Protein AF-A0A952ZJ98-F1 (afdb_monomer_lite)

Sequence (981 aa):
YDGTTAAPAGFSPTYSFAGLVSGDTGASLTDSGAAYDSKDVASASKVTVSGVNITSITGSNGSSAGDYVLDATAKDVAASITRKTVSVTGLAANSKTYDGVADASIANWGAVSTGIGSETLVLGHGLATFADANAGVGKTVTATGYGLSNGSNGGEAGNYQLASTAATATADIAKAPLTVIANNDAKFVTQTDAPGYNGASYSGLVHGETSSVLGGTLSIVRSNSGTELVGTYSGVLQPAGLTAANYNISYVGGDYTIVASSQLLIRVSNLTSTYGSAANYAIASAEYWNGSSAVALSGITPNGNNSFTIDDGAGGQASFTLAPVNAGLSGSGNLRAGSYQLATFGTVTTHSGNFNDTINVVGSQTVIQRGISASASGVSKVYDGSTAMNLTGIGLGGVLVGDAVSASGSGAYSQKNAGTHVGYIVSGLSLAGADAGNYYLTSGSSLAGSDGVITPRALHVSYTGVSKVYDGNTSATVTTADDRIAGDVLALNLSAAYADKNVGSAKPVAVSGVSLGGIDAGNYSVATSGTTTADITRLDSVTWTGGASGNWFDPANWAGGAVPDLANVAHVIIPANVVVAFNTSGALAPAETGAVHIDSLGSSGSLTQSNGSLNIGDGGMTLHAYSQSGGSLTSDGPILLDSFTQTGGSTAANGNFTVNADYSQNGSGSVSVAGNASITDSSGGTTLGNFAVRGNLSVTSTGGDITQAVGSSITVSGATIADAGSSNITLDSPTNNFVGPFNARGNNISVVDGFGGLTLGNISAGGNLDVSSSGGDITQAGGSSITVNGATTVDAGSSNITLDGPDNDFVGPFNASGNNITVVDGAGGLVLGNVSAGGNLDVTSTDGDIRQAAGSTITVGGATTADAGSSNITLDSPTNNFVGPFNAHGNNITGGWRRRAGARQCQRRRQRCNQHRQQSAAGSNHINVDGTKYHADAAAATSHWTARTNNFVGPFQRPRQTTPWWMAQRLVLAMSALAAI

Secondary structure (DSSP, 8-state):
--SS-BPPTT--------SPPTTEEEEEEE-SEEEES-SSTTT--EEEEES-EEEEEEESS---GGG---S-SEEEEE---PPEEE-EEEEEE--EE--S--B--EEEEEEEB--STT-BEEEE---EEESSSS-EEEEEEEE---EEEE-TTS--GGGEEES-S-EEEEEEEEPEEEEEEEPPEEEETTPPPPTTTT-EEEE---TT--GGG-EEEEEEEETTTT--SSEEEEEEEEEEEEE-SSEEEEEEPEEEEEEPTT-EEEEEPPEEEETTPPP---EEEEEEE-SSSEEE--EEEEEETTEEEEE-SSS-EEEEEEEETT--B-TTSPBPSEEEEEEEEEEEEEE-SSS-S-EEEE-EEEEEPEEEEEEEE--EEE--SS-B----EEEEESPPTT---EEEEEEEES-SS-EEEEEEEEEEEEEESTTGGGEEETTTTEEEEEEEEEEPEEE-EEEEEEPEE--S--EEEEEEEE-PPTT---EEEEEEEESSSS-EEEEEEEEEEEEEESTTGGGEEE-SEEEEEEEEEPEEEEEB---TT-BTT-GGGBGGG----TTSEEEEE--TT-EEEE-GGG--TT---S-EEEEEE-SS-EEEESSSEEEEEEEEEEEEEEEESSSEEEESS-EEEEEEEESSSEEEESS-EEEEEEEEE-SS-EEEESS-EEEEE-SS-EEE-EEEESS-EEEEESSS-EEE-TT--EEESS-EEEE-TTS-EEE--TT-EE-S-EEEEESSEEEEE-SS-EEEEEEEESS-EEEEESSS-EEEPTT--EEESS-EEEE-TTS-EEE--TT-EE-S-EEEEESSEEEEE-SS--EEEEEEESS-EEEEESSS-EEE-TT--EEESS-EEEE-TTS-EEE--TT-EE-S-EEEESSSEEE-----S--------------------------------------------------------------------------------

Radius of gyration: 66.38 Å; chains: 1; bounding box: 138×100×186 Å

Structure (mmCIF, N/CA/C/O backbone):
data_AF-A0A952ZJ98-F1
#
_entry.id   AF-A0A952ZJ98-F1
#
loop_
_atom_site.group_PDB
_atom_site.id
_atom_site.type_symbol
_atom_site.label_atom_id
_atom_site.label_alt_id
_atom_site.label_comp_id
_atom_site.label_asym_id
_atom_site.label_entity_id
_atom_site.label_seq_id
_atom_site.pdbx_PDB_ins_code
_atom_site.Cartn_x
_atom_site.Cartn_y
_atom_site.Cartn_z
_atom_site.occupancy
_atom_site.B_iso_or_equiv
_atom_site.auth_seq_id
_atom_site.auth_comp_id
_atom_site.auth_asym_id
_atom_site.auth_atom_id
_atom_site.pdbx_PDB_model_num
ATOM 1 N N . TYR A 1 1 ? 34.975 -9.872 -0.243 1.00 94.56 1 TYR A N 1
ATOM 2 C CA . TYR A 1 1 ? 33.579 -10.331 -0.286 1.00 94.56 1 TYR A CA 1
ATOM 3 C C . TYR A 1 1 ? 33.553 -11.788 -0.706 1.00 94.56 1 TYR A C 1
ATOM 5 O O . TYR A 1 1 ? 34.102 -12.108 -1.760 1.00 94.56 1 TYR A O 1
ATOM 13 N N . ASP A 1 2 ? 32.966 -12.652 0.115 1.00 92.81 2 ASP A N 1
ATOM 14 C CA . ASP A 1 2 ? 32.799 -14.088 -0.152 1.00 92.81 2 ASP A CA 1
ATOM 15 C C . ASP A 1 2 ? 31.342 -14.568 0.010 1.00 92.81 2 ASP A C 1
ATOM 17 O O . ASP A 1 2 ? 31.078 -15.765 -0.058 1.00 92.81 2 ASP A O 1
ATOM 21 N N . GLY A 1 3 ? 30.401 -13.635 0.189 1.00 92.38 3 GLY A N 1
ATOM 22 C CA . GLY A 1 3 ? 28.982 -13.927 0.396 1.00 92.38 3 GLY A CA 1
ATOM 23 C C . GLY A 1 3 ? 28.607 -14.315 1.830 1.00 92.38 3 GLY A C 1
ATOM 24 O O . GLY A 1 3 ? 27.442 -14.627 2.076 1.00 92.38 3 GLY A O 1
ATOM 25 N N . THR A 1 4 ? 29.540 -14.296 2.788 1.00 93.06 4 THR A N 1
ATOM 26 C CA . THR A 1 4 ? 29.292 -14.710 4.179 1.00 93.06 4 THR A CA 1
ATOM 27 C C . THR A 1 4 ? 29.606 -13.602 5.185 1.00 93.06 4 THR A C 1
ATOM 29 O O . THR A 1 4 ? 30.254 -12.611 4.863 1.00 93.06 4 THR A O 1
ATOM 32 N N . THR A 1 5 ? 29.146 -13.771 6.427 1.00 95.44 5 THR A N 1
ATOM 33 C CA . THR A 1 5 ? 29.556 -12.937 7.568 1.00 95.44 5 THR A CA 1
ATOM 34 C C . THR A 1 5 ? 30.799 -13.483 8.274 1.00 95.44 5 THR A C 1
ATOM 36 O O . THR A 1 5 ? 31.203 -12.932 9.289 1.00 95.44 5 THR A O 1
ATOM 39 N N . ALA A 1 6 ? 31.414 -14.573 7.811 1.00 94.12 6 ALA A N 1
ATOM 40 C CA . ALA A 1 6 ? 32.538 -15.172 8.524 1.00 94.12 6 ALA A CA 1
ATOM 41 C C . ALA A 1 6 ? 33.756 -14.233 8.537 1.00 94.12 6 ALA A C 1
ATOM 43 O O . ALA A 1 6 ? 34.050 -13.554 7.551 1.00 94.12 6 ALA A O 1
ATOM 44 N N . ALA A 1 7 ? 34.492 -14.203 9.651 1.00 91.44 7 ALA A N 1
ATOM 45 C CA . ALA A 1 7 ? 35.805 -13.568 9.657 1.00 91.44 7 ALA A CA 1
ATOM 46 C C . ALA A 1 7 ? 36.762 -14.297 8.684 1.00 91.44 7 ALA A C 1
ATOM 48 O O . ALA A 1 7 ? 36.607 -15.502 8.454 1.00 91.44 7 ALA A O 1
ATOM 49 N N . PRO A 1 8 ? 37.773 -13.606 8.121 1.00 88.88 8 PRO A N 1
ATOM 50 C CA . PRO A 1 8 ? 38.699 -14.220 7.176 1.00 88.88 8 PRO A CA 1
ATOM 51 C C . PRO A 1 8 ? 39.427 -15.422 7.787 1.00 88.88 8 PRO A C 1
ATOM 53 O O . PRO A 1 8 ? 39.759 -15.426 8.974 1.00 88.88 8 PRO A O 1
ATOM 56 N N . ALA A 1 9 ? 39.744 -16.423 6.964 1.00 87.38 9 ALA A N 1
ATOM 57 C CA . ALA A 1 9 ? 40.542 -17.562 7.408 1.00 87.38 9 ALA A CA 1
ATOM 58 C C . ALA A 1 9 ? 41.880 -17.091 8.012 1.00 87.38 9 ALA A C 1
ATOM 60 O O . ALA A 1 9 ? 42.616 -16.325 7.390 1.00 87.38 9 ALA A O 1
ATOM 61 N N . GLY A 1 10 ? 42.190 -17.554 9.227 1.00 86.31 10 GLY A N 1
ATOM 62 C CA . GLY A 1 10 ? 43.384 -17.137 9.971 1.00 86.31 10 GLY A CA 1
ATOM 63 C C . GLY A 1 10 ? 43.226 -15.845 10.781 1.00 86.31 10 GLY A C 1
ATOM 64 O O . GLY A 1 10 ? 44.211 -15.381 11.352 1.00 86.31 10 GLY A O 1
ATOM 65 N N . PHE A 1 11 ? 42.021 -15.268 10.864 1.00 89.62 11 PHE A N 1
ATOM 66 C CA . PHE A 1 11 ? 41.729 -14.203 11.821 1.00 89.62 11 PHE A CA 1
ATOM 67 C C . PHE A 1 11 ? 42.032 -14.678 13.248 1.00 89.62 11 PHE A C 1
ATOM 69 O O . PHE A 1 11 ? 41.505 -15.693 13.697 1.00 89.62 11 PHE A O 1
ATOM 76 N N . SER A 1 12 ? 42.881 -13.931 13.953 1.00 89.25 12 SER A N 1
ATOM 77 C CA . SER A 1 12 ? 43.214 -14.170 15.354 1.00 89.25 12 SER A CA 1
ATOM 78 C C . SER A 1 12 ? 43.075 -12.853 16.113 1.00 89.25 12 SER A C 1
ATOM 80 O O . SER A 1 12 ? 43.816 -11.912 15.812 1.00 89.25 12 SER A O 1
ATOM 82 N N . PRO A 1 13 ? 42.152 -12.750 17.081 1.00 90.69 13 PRO A N 1
ATOM 83 C CA . PRO A 1 13 ? 42.037 -11.558 17.905 1.00 90.69 13 PRO A CA 1
ATOM 84 C C . PRO A 1 13 ? 43.258 -11.412 18.823 1.00 90.69 13 PRO A C 1
ATOM 86 O O . PRO A 1 13 ? 43.760 -12.387 19.382 1.00 90.69 13 PRO A O 1
ATOM 89 N N . THR A 1 14 ? 43.722 -10.173 18.994 1.00 90.12 14 THR A N 1
ATOM 90 C CA . THR A 1 14 ? 44.736 -9.813 19.993 1.00 90.12 14 THR A CA 1
ATOM 91 C C . THR A 1 14 ? 44.050 -9.060 21.118 1.00 90.12 14 THR A C 1
ATOM 93 O O . THR A 1 14 ? 43.314 -8.105 20.872 1.00 90.12 14 THR A O 1
ATOM 96 N N . TYR A 1 15 ? 44.315 -9.467 22.355 1.00 87.75 15 TYR A N 1
ATOM 97 C CA . TYR A 1 15 ? 43.661 -8.918 23.534 1.00 87.75 15 TYR A CA 1
ATOM 98 C C . TYR A 1 15 ? 44.631 -8.067 24.355 1.00 87.75 15 TYR A C 1
ATOM 100 O O . TYR A 1 15 ? 45.782 -8.446 24.570 1.00 87.75 15 TYR A O 1
ATOM 108 N N . SER A 1 16 ? 44.153 -6.921 24.835 1.00 88.00 16 SER A N 1
ATOM 109 C CA . SER A 1 16 ? 44.827 -6.106 25.847 1.00 88.00 16 SER A CA 1
ATOM 110 C C . SER A 1 16 ? 44.058 -6.202 27.158 1.00 88.00 16 SER A C 1
ATOM 112 O O . SER A 1 16 ? 42.841 -6.014 27.167 1.00 88.00 16 SER A O 1
ATOM 114 N N . PHE A 1 17 ? 44.759 -6.459 28.258 1.00 88.38 17 PHE A N 1
ATOM 115 C CA . PHE A 1 17 ? 44.143 -6.695 29.561 1.00 88.38 17 PHE A CA 1
ATOM 116 C C . PHE A 1 17 ? 44.307 -5.485 30.484 1.00 88.38 17 PHE A C 1
ATOM 118 O O . PHE A 1 17 ? 45.369 -4.866 30.526 1.00 88.38 17 PHE A O 1
ATOM 125 N N . ALA A 1 18 ? 43.264 -5.175 31.251 1.00 89.56 18 ALA A N 1
ATOM 126 C CA . ALA A 1 18 ? 43.274 -4.186 32.325 1.00 89.56 18 ALA A CA 1
ATOM 127 C C . ALA A 1 18 ? 42.498 -4.741 33.532 1.00 89.56 18 ALA A C 1
ATOM 129 O O . ALA A 1 18 ? 41.618 -5.579 33.359 1.00 89.56 18 ALA A O 1
ATOM 130 N N . GLY A 1 19 ? 42.827 -4.286 34.746 1.00 90.31 19 GLY A N 1
ATOM 131 C CA . GLY A 1 19 ? 42.165 -4.744 35.979 1.00 90.31 19 GLY A CA 1
ATOM 132 C C . GLY A 1 19 ? 42.749 -6.016 36.608 1.00 90.31 19 GLY A C 1
ATOM 133 O O . GLY A 1 19 ? 42.173 -6.531 37.561 1.00 90.31 19 GLY A O 1
ATOM 134 N N . LEU A 1 20 ? 43.892 -6.506 36.114 1.00 91.06 20 LEU A N 1
ATOM 135 C CA . LEU A 1 20 ? 44.649 -7.577 36.769 1.00 91.06 20 LEU A CA 1
ATOM 136 C C . LEU A 1 20 ? 45.243 -7.088 38.101 1.00 91.06 20 LEU A C 1
ATOM 138 O O . LEU A 1 20 ? 45.691 -5.942 38.205 1.00 91.06 20 LEU A O 1
ATOM 142 N N . VAL A 1 21 ? 45.262 -7.952 39.120 1.00 91.88 21 VAL A N 1
ATOM 143 C CA . VAL A 1 21 ? 45.908 -7.656 40.409 1.00 91.88 21 VAL A CA 1
ATOM 144 C C . VAL A 1 21 ? 47.430 -7.611 40.224 1.00 91.88 21 VAL A C 1
ATOM 146 O O . VAL A 1 21 ? 47.993 -8.355 39.425 1.00 91.88 21 VAL A O 1
ATOM 149 N N . SER A 1 22 ? 48.119 -6.742 40.974 1.00 89.44 22 SER A N 1
ATOM 150 C CA . SER A 1 22 ? 49.583 -6.602 40.914 1.00 89.44 22 SER A CA 1
ATOM 151 C C . SER A 1 22 ? 50.294 -7.956 41.076 1.00 89.44 22 SER A C 1
ATOM 153 O O . SER A 1 22 ? 50.094 -8.645 42.076 1.00 89.44 22 SER A O 1
ATOM 155 N N . GLY A 1 23 ? 51.117 -8.328 40.091 1.00 88.38 23 GLY A N 1
ATOM 156 C CA . GLY A 1 23 ? 51.784 -9.635 39.988 1.00 88.38 23 GLY A CA 1
ATOM 157 C C . GLY A 1 23 ? 51.210 -10.543 38.891 1.00 88.38 23 GLY A C 1
ATOM 158 O O . GLY A 1 23 ? 51.943 -11.385 38.371 1.00 88.38 23 GLY A O 1
ATOM 159 N N . ASP A 1 24 ? 49.966 -10.322 38.458 1.00 94.25 24 ASP A N 1
ATOM 160 C CA . ASP A 1 24 ? 49.405 -10.943 37.255 1.00 94.25 24 ASP A CA 1
ATOM 161 C C . ASP A 1 24 ? 49.673 -10.072 36.024 1.00 94.25 24 ASP A C 1
ATOM 163 O O . ASP A 1 24 ? 49.545 -8.848 36.059 1.00 94.25 24 ASP A O 1
ATOM 167 N N . THR A 1 25 ? 50.097 -10.701 34.929 1.00 91.69 25 THR A N 1
ATOM 168 C CA . THR A 1 25 ? 50.631 -10.016 33.740 1.00 91.69 25 THR A CA 1
ATOM 169 C C . THR A 1 25 ? 49.834 -10.280 32.466 1.00 91.69 25 THR A C 1
ATOM 171 O O . THR A 1 25 ? 50.024 -9.569 31.480 1.00 91.69 25 THR A O 1
ATOM 174 N N . GLY A 1 26 ? 48.917 -11.251 32.462 1.00 91.50 26 GLY A N 1
ATOM 175 C CA . GLY A 1 26 ? 48.029 -11.497 31.327 1.00 91.50 26 GLY A CA 1
ATOM 176 C C . GLY A 1 26 ? 47.013 -12.607 31.571 1.00 91.50 26 GLY A C 1
ATOM 177 O O . GLY A 1 26 ? 47.036 -13.281 32.599 1.00 91.50 26 GLY A O 1
ATOM 178 N N . ALA A 1 27 ? 46.143 -12.824 30.588 1.00 92.38 27 ALA A N 1
ATOM 179 C CA . ALA A 1 27 ? 45.214 -13.946 30.552 1.00 92.38 27 ALA A CA 1
ATOM 180 C C . ALA A 1 27 ? 45.307 -14.666 29.201 1.00 92.38 27 ALA A C 1
ATOM 182 O O . ALA A 1 27 ? 45.593 -14.056 28.172 1.00 92.38 27 ALA A O 1
ATOM 183 N N . SER A 1 28 ? 45.064 -15.973 29.200 1.00 92.25 28 SER A N 1
ATOM 184 C CA . SER A 1 28 ? 44.771 -16.720 27.977 1.00 92.25 28 SER A CA 1
ATOM 185 C C . SER A 1 28 ? 43.262 -16.782 27.804 1.00 92.25 28 SER A C 1
ATOM 187 O O . SER A 1 28 ? 42.546 -17.116 28.751 1.00 92.25 28 SER A O 1
ATOM 189 N N . LEU A 1 29 ? 42.797 -16.424 26.610 1.00 93.62 29 LEU A N 1
ATOM 190 C CA . LEU A 1 29 ? 41.384 -16.402 26.264 1.00 93.62 29 LEU A CA 1
ATOM 191 C C . LEU A 1 29 ? 41.086 -17.425 25.169 1.00 93.62 29 LEU A C 1
ATOM 193 O O . LEU A 1 29 ? 41.927 -17.703 24.316 1.00 93.62 29 LEU A O 1
ATOM 197 N N . THR A 1 30 ? 39.864 -17.938 25.187 1.00 93.00 30 THR A N 1
ATOM 198 C CA . THR A 1 30 ? 39.245 -18.650 24.061 1.00 93.00 30 THR A CA 1
ATOM 199 C C . THR A 1 30 ? 38.033 -17.867 23.595 1.00 93.00 30 THR A C 1
ATOM 201 O O . THR A 1 30 ? 37.457 -17.122 24.382 1.00 93.00 30 THR A O 1
ATOM 204 N N . ASP A 1 31 ? 37.644 -18.039 22.338 1.00 93.25 31 ASP A N 1
ATOM 205 C CA . ASP A 1 31 ? 36.394 -17.524 21.792 1.00 93.25 31 ASP A CA 1
ATOM 206 C C . ASP A 1 31 ? 35.675 -18.620 20.998 1.00 93.25 31 ASP A C 1
ATOM 208 O O . ASP A 1 31 ? 36.251 -19.649 20.641 1.00 93.25 31 ASP A O 1
ATOM 212 N N . SER A 1 32 ? 34.378 -18.421 20.787 1.00 93.06 32 SER A N 1
ATOM 213 C CA . SER A 1 32 ? 33.515 -19.357 20.058 1.00 93.06 32 SER A CA 1
ATOM 214 C C . SER A 1 32 ? 33.391 -19.027 18.568 1.00 93.06 32 SER A C 1
ATOM 216 O O . SER A 1 32 ? 32.797 -19.803 17.819 1.00 93.06 32 SER A O 1
ATOM 218 N N . GLY A 1 33 ? 33.940 -17.890 18.132 1.00 92.88 33 GLY A N 1
ATOM 219 C CA . GLY A 1 33 ? 33.897 -17.448 16.748 1.00 92.88 33 GLY A CA 1
ATOM 220 C C . GLY A 1 33 ? 33.941 -15.932 16.588 1.00 92.88 33 GLY A C 1
ATOM 221 O O . GLY A 1 33 ? 33.680 -15.157 17.513 1.00 92.88 33 GLY A O 1
ATOM 222 N N . ALA A 1 34 ? 34.222 -15.522 15.356 1.00 94.81 34 ALA A N 1
ATOM 223 C CA . ALA A 1 34 ? 34.252 -14.135 14.932 1.00 94.81 34 ALA A CA 1
ATOM 224 C C . ALA A 1 34 ? 33.459 -13.973 13.631 1.00 94.81 34 ALA A C 1
ATOM 226 O O . ALA A 1 34 ? 33.638 -14.748 12.686 1.00 94.81 34 ALA A O 1
ATOM 227 N N . ALA A 1 35 ? 32.589 -12.967 13.583 1.00 96.38 35 ALA A N 1
ATOM 228 C CA . ALA A 1 35 ? 31.768 -12.683 12.413 1.00 96.38 35 ALA A CA 1
ATOM 229 C C . ALA A 1 35 ? 31.610 -11.178 12.192 1.00 96.38 35 ALA A C 1
ATOM 231 O O . ALA A 1 35 ? 31.554 -10.404 13.146 1.00 96.38 35 ALA A O 1
ATOM 232 N N . TYR A 1 36 ? 31.524 -10.777 10.929 1.00 97.00 36 TYR A N 1
ATOM 233 C CA . TYR A 1 36 ? 31.095 -9.450 10.526 1.00 97.00 36 TYR A CA 1
ATOM 234 C C . TYR A 1 36 ? 29.630 -9.198 10.886 1.00 97.00 36 TYR A C 1
ATOM 236 O O . TYR A 1 36 ? 28.802 -10.111 10.897 1.00 97.00 36 TYR A O 1
ATOM 244 N N . ASP A 1 37 ? 29.305 -7.929 11.110 1.00 94.88 37 ASP A N 1
ATOM 245 C CA . ASP A 1 37 ? 27.937 -7.439 11.299 1.00 94.88 37 ASP A CA 1
ATOM 246 C C . ASP A 1 37 ? 27.073 -7.523 10.030 1.00 94.88 37 ASP A C 1
ATOM 248 O O . ASP A 1 37 ? 25.846 -7.557 10.117 1.00 94.88 37 ASP A O 1
ATOM 252 N N . SER A 1 38 ? 27.702 -7.600 8.856 1.00 94.88 38 SER A N 1
ATOM 253 C CA . SER A 1 38 ? 27.040 -7.851 7.578 1.00 94.88 38 SER A CA 1
ATOM 254 C C . SER A 1 38 ? 27.948 -8.617 6.618 1.00 94.88 38 SER A C 1
ATOM 256 O O . SER A 1 38 ? 29.170 -8.488 6.663 1.00 94.88 38 SER A O 1
ATOM 258 N N . LYS A 1 39 ? 27.346 -9.398 5.713 1.00 93.12 39 LYS A N 1
ATOM 259 C CA . LYS A 1 39 ? 28.067 -10.022 4.593 1.00 93.12 39 LYS A CA 1
ATOM 260 C C . LYS A 1 39 ? 28.413 -9.007 3.495 1.00 93.12 39 LYS A C 1
ATOM 262 O O . LYS A 1 39 ? 29.332 -9.243 2.715 1.00 93.12 39 LYS A O 1
ATOM 267 N N . ASP A 1 40 ? 27.673 -7.897 3.412 1.00 93.06 40 ASP A N 1
ATOM 268 C CA . ASP A 1 40 ? 27.709 -6.960 2.285 1.00 93.06 40 ASP A CA 1
ATOM 269 C C . ASP A 1 40 ? 28.694 -5.806 2.518 1.00 93.06 40 ASP A C 1
ATOM 271 O O . ASP A 1 40 ? 28.709 -5.167 3.574 1.00 93.06 40 ASP A O 1
ATOM 275 N N . VAL A 1 41 ? 29.495 -5.510 1.490 1.00 94.50 41 VAL A N 1
ATOM 276 C CA . VAL A 1 41 ? 30.643 -4.581 1.494 1.00 94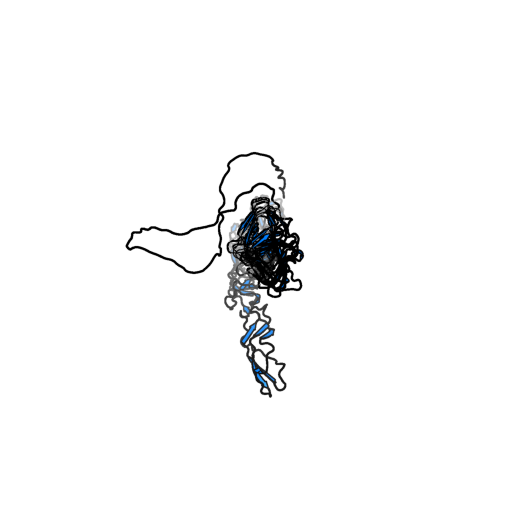.50 41 VAL A CA 1
ATOM 277 C C . VAL A 1 41 ? 30.279 -3.207 2.042 1.00 94.50 41 VAL A C 1
ATOM 279 O O . VAL A 1 41 ? 31.035 -2.648 2.829 1.00 94.50 41 VAL A O 1
ATOM 282 N N . ALA A 1 42 ? 29.143 -2.649 1.620 1.00 90.69 42 ALA A N 1
ATOM 283 C CA . ALA A 1 42 ? 28.749 -1.290 1.992 1.00 90.69 42 ALA A CA 1
ATOM 284 C C . ALA A 1 42 ? 28.333 -1.161 3.466 1.00 90.69 42 ALA A C 1
ATOM 286 O O . ALA A 1 42 ? 28.424 -0.075 4.034 1.00 90.69 42 ALA A O 1
ATOM 287 N N . SER A 1 43 ? 27.864 -2.255 4.065 1.00 90.94 43 SER A N 1
ATOM 288 C CA . SER A 1 43 ? 27.299 -2.275 5.420 1.00 90.94 43 SER A CA 1
ATOM 289 C C . SER A 1 43 ? 28.207 -2.920 6.464 1.00 90.94 43 SER A C 1
ATOM 291 O O . SER A 1 43 ? 27.999 -2.693 7.649 1.00 90.94 43 SER A O 1
ATOM 293 N N . ALA A 1 44 ? 29.196 -3.713 6.048 1.00 95.25 44 ALA A N 1
ATOM 294 C CA . ALA A 1 44 ? 30.129 -4.354 6.964 1.00 95.25 44 ALA A CA 1
ATOM 295 C C . ALA A 1 44 ? 31.058 -3.310 7.599 1.00 95.25 44 ALA A C 1
ATOM 297 O O . ALA A 1 44 ? 31.869 -2.686 6.907 1.00 95.25 44 ALA A O 1
ATOM 298 N N . SER A 1 45 ? 30.932 -3.125 8.912 1.00 95.50 45 SER A N 1
ATOM 299 C CA . SER A 1 45 ? 31.624 -2.068 9.661 1.00 95.50 45 SER A CA 1
ATOM 300 C C . SER A 1 45 ? 32.438 -2.584 10.848 1.00 95.50 45 SER A C 1
ATOM 302 O O . SER A 1 45 ? 33.332 -1.888 11.351 1.00 95.50 45 SER A O 1
ATOM 304 N N . LYS A 1 46 ? 32.174 -3.818 11.287 1.00 95.06 46 LYS A N 1
ATOM 305 C CA . LYS A 1 46 ? 32.857 -4.431 12.426 1.00 95.06 46 LYS A CA 1
ATOM 306 C C . LYS A 1 46 ? 32.862 -5.951 12.350 1.00 95.06 46 LYS A C 1
ATOM 308 O O . LYS A 1 46 ? 32.010 -6.549 11.705 1.00 95.06 46 LYS A O 1
ATOM 313 N N . VAL A 1 47 ? 33.800 -6.557 13.069 1.00 96.12 47 VAL A N 1
ATOM 314 C CA . VAL A 1 47 ? 33.791 -7.976 13.433 1.00 96.12 47 VAL A CA 1
ATOM 315 C C . VAL A 1 47 ? 33.531 -8.083 14.930 1.00 96.12 47 VAL A C 1
ATOM 317 O O . VAL A 1 47 ? 34.222 -7.447 15.726 1.00 96.12 47 VAL A O 1
ATOM 320 N N . THR A 1 48 ? 32.560 -8.904 15.311 1.00 96.25 48 THR A N 1
ATOM 321 C CA . THR A 1 48 ? 32.267 -9.247 16.703 1.00 96.25 48 THR A CA 1
ATOM 322 C C . THR A 1 48 ? 32.894 -10.596 17.028 1.00 96.25 48 THR A C 1
ATOM 324 O O . THR A 1 48 ? 32.552 -11.611 16.418 1.00 96.25 48 THR A O 1
ATOM 327 N N . VAL A 1 49 ? 33.795 -10.620 18.008 1.00 95.75 49 VAL A N 1
ATOM 328 C CA . VAL A 1 49 ? 34.349 -11.849 18.594 1.00 95.75 49 VAL A CA 1
ATOM 329 C C . VAL A 1 49 ? 33.455 -12.255 19.757 1.00 95.75 49 VAL A C 1
ATOM 331 O O . VAL A 1 49 ? 33.278 -11.464 20.682 1.00 95.75 49 VAL A O 1
ATOM 334 N N . SER A 1 50 ? 32.869 -13.450 19.706 1.00 95.12 50 SER A N 1
ATOM 335 C CA . SER A 1 50 ? 31.816 -13.895 20.631 1.00 95.12 50 SER A CA 1
ATOM 336 C C . SER A 1 50 ? 32.243 -15.084 21.486 1.00 95.12 50 SER A C 1
ATOM 338 O O . SER A 1 50 ? 33.022 -15.934 21.058 1.00 95.12 50 SER A O 1
ATOM 340 N N . GLY A 1 51 ? 31.667 -15.202 22.682 1.00 94.12 51 GLY A N 1
ATOM 341 C CA . GLY A 1 51 ? 31.931 -16.320 23.591 1.00 94.12 51 GLY A CA 1
ATOM 342 C C . GLY A 1 51 ? 33.341 -16.292 24.175 1.00 94.12 51 GLY A C 1
ATOM 343 O O . GLY A 1 51 ? 33.924 -17.347 24.410 1.00 94.12 51 GLY A O 1
ATOM 344 N N . VAL A 1 52 ? 33.886 -15.091 24.379 1.00 94.56 52 VAL A N 1
ATOM 345 C CA . VAL A 1 52 ? 35.201 -14.888 24.983 1.00 94.56 52 VAL A CA 1
ATOM 346 C C . VAL A 1 52 ? 35.182 -15.415 26.418 1.00 94.56 52 VAL A C 1
ATOM 348 O O . VAL A 1 52 ? 34.305 -15.048 27.203 1.00 94.56 52 VAL A O 1
ATOM 351 N N . ASN A 1 53 ? 36.139 -16.274 26.763 1.00 94.19 53 ASN A N 1
ATOM 352 C CA . ASN A 1 53 ? 36.257 -16.890 28.082 1.00 94.19 53 ASN A CA 1
ATOM 353 C C . ASN A 1 53 ? 37.724 -16.979 28.527 1.00 94.19 53 ASN A C 1
ATOM 355 O O . ASN A 1 53 ? 38.606 -17.231 27.705 1.00 94.19 53 ASN A O 1
ATOM 359 N N . ILE A 1 54 ? 37.979 -16.792 29.824 1.00 94.81 54 ILE A N 1
ATOM 360 C CA . ILE A 1 54 ? 39.305 -16.915 30.436 1.00 94.81 54 ILE A CA 1
ATOM 361 C C . ILE A 1 54 ? 39.608 -18.393 30.665 1.00 94.81 54 ILE A C 1
ATOM 363 O O . ILE A 1 54 ? 38.903 -19.073 31.406 1.00 94.81 54 ILE A O 1
ATOM 367 N N . THR A 1 55 ? 40.693 -18.893 30.078 1.00 93.75 55 THR A N 1
ATOM 368 C CA . THR A 1 55 ? 41.148 -20.272 30.311 1.00 93.75 55 THR A CA 1
ATOM 369 C C . THR A 1 55 ? 42.230 -20.359 31.378 1.00 93.75 55 THR A C 1
ATOM 371 O O . THR A 1 55 ? 42.298 -21.348 32.103 1.00 93.75 55 THR A O 1
ATOM 374 N N . SER A 1 56 ? 43.082 -19.340 31.492 1.00 93.88 56 SER A N 1
ATOM 375 C CA . SER A 1 56 ? 44.142 -19.281 32.504 1.00 93.88 56 SER A CA 1
ATOM 376 C C . SER A 1 56 ? 44.659 -17.862 32.706 1.00 93.88 56 SER A C 1
ATOM 378 O O . SER A 1 56 ? 44.620 -17.044 31.785 1.00 93.88 56 SER A O 1
ATOM 380 N N . ILE A 1 57 ? 45.213 -17.596 33.888 1.00 94.44 57 ILE A N 1
ATOM 381 C CA . ILE A 1 57 ? 45.915 -16.351 34.214 1.00 94.44 57 ILE A CA 1
ATOM 382 C C . ILE A 1 57 ? 47.420 -16.610 34.211 1.00 94.44 57 ILE A C 1
ATOM 384 O O . ILE A 1 57 ? 47.887 -17.664 34.637 1.00 94.44 57 ILE A O 1
ATOM 388 N N . THR A 1 58 ? 48.182 -15.656 33.687 1.00 92.44 58 THR A N 1
ATOM 389 C CA . THR A 1 58 ? 49.649 -15.671 33.708 1.00 92.44 58 THR A CA 1
ATOM 390 C C . THR A 1 58 ? 50.131 -14.622 34.700 1.00 92.44 58 THR A C 1
ATOM 392 O O . THR A 1 58 ? 49.702 -13.472 34.631 1.00 92.44 58 THR A O 1
ATOM 395 N N . GLY A 1 59 ? 51.018 -15.004 35.617 1.00 88.81 59 GLY A N 1
ATOM 396 C CA . GLY A 1 59 ? 51.466 -14.128 36.697 1.00 88.81 59 GLY A CA 1
ATOM 397 C C . GLY A 1 59 ? 52.328 -14.837 37.732 1.00 88.81 59 GLY A C 1
ATOM 398 O O . GLY A 1 59 ? 52.480 -16.058 37.700 1.00 88.81 59 GLY A O 1
ATOM 399 N N . SER A 1 60 ? 52.882 -14.072 38.672 1.00 87.19 60 SER A N 1
ATOM 400 C CA . SER A 1 60 ? 53.643 -14.601 39.812 1.00 87.19 60 SER A CA 1
ATOM 401 C C . SER A 1 60 ? 52.767 -15.061 40.982 1.00 87.19 60 SER A C 1
ATOM 403 O O . SER A 1 60 ? 53.293 -15.650 41.923 1.00 87.19 60 SER A O 1
ATOM 405 N N . ASN A 1 61 ? 51.455 -14.797 40.946 1.00 85.69 61 ASN A N 1
ATOM 406 C CA . ASN A 1 61 ? 50.551 -15.008 42.083 1.00 85.69 61 ASN A CA 1
ATOM 407 C C . ASN A 1 61 ? 49.825 -16.365 42.074 1.00 85.69 61 ASN A C 1
ATOM 409 O O . ASN A 1 61 ? 49.194 -16.717 43.066 1.00 85.69 61 ASN A O 1
ATOM 413 N N . GLY A 1 62 ? 49.914 -17.137 40.984 1.00 86.50 62 GLY A N 1
ATOM 414 C CA . GLY A 1 62 ? 49.229 -18.431 40.861 1.00 86.50 62 GLY A CA 1
ATOM 415 C C . GLY A 1 62 ? 47.699 -18.337 40.752 1.00 86.50 62 GLY A C 1
ATOM 416 O O . GLY A 1 62 ? 47.017 -19.305 41.083 1.00 86.50 62 GLY A O 1
ATOM 417 N N . SER A 1 63 ? 47.167 -17.191 40.315 1.00 92.69 63 SER A N 1
ATOM 418 C CA . SER A 1 63 ? 45.729 -16.924 40.197 1.00 92.69 63 SER A CA 1
ATOM 419 C C . SER A 1 63 ? 45.016 -17.897 39.248 1.00 92.69 63 SER A C 1
ATOM 421 O O . SER A 1 63 ? 45.544 -18.282 38.200 1.00 92.69 63 SER A O 1
ATOM 423 N N . SER A 1 64 ? 43.790 -18.282 39.599 1.00 92.31 64 SER A N 1
ATOM 424 C CA . SER A 1 64 ? 42.914 -19.141 38.795 1.00 92.31 64 SER A CA 1
ATOM 425 C C . SER A 1 64 ? 42.056 -18.320 37.829 1.00 92.31 64 SER A C 1
ATOM 427 O O . SER A 1 64 ? 41.760 -17.155 38.071 1.00 92.31 64 SER A O 1
ATOM 429 N N . ALA A 1 65 ? 41.584 -18.938 36.739 1.00 91.00 65 ALA A N 1
ATOM 430 C CA . ALA A 1 65 ? 40.676 -18.273 35.796 1.00 91.00 65 ALA A CA 1
ATOM 431 C C . ALA A 1 65 ? 39.387 -17.758 36.469 1.00 91.00 65 ALA A C 1
ATOM 433 O O . ALA A 1 65 ? 38.890 -16.702 36.098 1.00 91.00 65 ALA A O 1
ATOM 434 N N . GLY A 1 66 ? 38.886 -18.475 37.486 1.00 91.25 66 GLY A N 1
ATOM 435 C CA . GLY A 1 66 ? 37.694 -18.093 38.251 1.00 91.25 66 GLY A CA 1
ATOM 436 C C . GLY A 1 66 ? 37.875 -16.899 39.194 1.00 91.25 66 GLY A C 1
ATOM 437 O O . GLY A 1 66 ? 36.877 -16.395 39.701 1.00 91.25 66 GLY A O 1
ATOM 438 N N . ASP A 1 67 ? 39.108 -16.429 39.411 1.00 93.06 67 ASP A N 1
ATOM 439 C CA . ASP A 1 67 ? 39.380 -15.242 40.237 1.00 93.06 67 ASP A CA 1
ATOM 440 C C . ASP A 1 67 ? 39.063 -13.937 39.489 1.00 93.06 67 ASP A C 1
ATOM 442 O O . ASP A 1 67 ? 38.960 -12.870 40.095 1.00 93.06 67 ASP A O 1
ATOM 446 N N . TYR A 1 68 ? 38.892 -14.019 38.167 1.00 93.31 68 TYR A N 1
ATOM 447 C CA . TYR A 1 68 ? 38.610 -12.891 37.295 1.00 93.31 68 TYR A CA 1
ATOM 448 C C . TYR A 1 68 ? 37.298 -13.099 36.544 1.00 93.31 68 TYR A C 1
ATOM 450 O O . TYR A 1 68 ? 36.924 -14.209 36.172 1.00 93.31 68 TYR A O 1
ATOM 458 N N . VAL A 1 69 ? 36.616 -11.993 36.268 1.00 91.94 69 VAL A N 1
ATOM 459 C CA . VAL A 1 69 ? 35.440 -11.956 35.401 1.00 91.94 69 VAL A CA 1
ATOM 460 C C . VAL A 1 69 ? 35.721 -11.004 34.245 1.00 91.94 69 VAL A C 1
ATOM 462 O O . VAL A 1 69 ? 36.295 -9.933 34.442 1.00 91.94 69 VAL A O 1
ATOM 465 N N . LEU A 1 70 ? 35.348 -11.402 33.029 1.00 93.06 70 LEU A N 1
ATOM 466 C CA . LEU A 1 70 ? 35.417 -10.515 31.871 1.00 93.06 70 LEU A CA 1
ATOM 467 C C . LEU A 1 70 ? 34.337 -9.437 31.984 1.00 93.06 70 LEU A C 1
ATOM 469 O O . LEU A 1 70 ? 33.211 -9.718 32.389 1.00 93.06 70 LEU A O 1
ATOM 473 N N . ASP A 1 71 ? 34.661 -8.216 31.571 1.00 91.44 71 ASP A N 1
ATOM 474 C CA . ASP A 1 71 ? 33.697 -7.114 31.500 1.00 91.44 71 ASP A CA 1
ATOM 475 C C . ASP A 1 71 ? 32.631 -7.343 30.410 1.00 91.44 71 ASP A C 1
ATOM 477 O O . ASP A 1 71 ? 31.510 -6.851 30.516 1.00 91.44 71 ASP A O 1
ATOM 481 N N . ALA A 1 72 ? 32.973 -8.116 29.375 1.00 93.00 72 ALA A N 1
ATOM 482 C CA . ALA A 1 72 ? 32.057 -8.628 28.368 1.00 93.00 72 ALA A CA 1
ATOM 483 C C . ALA A 1 72 ? 32.572 -9.945 27.768 1.00 93.00 72 ALA A C 1
ATOM 485 O O . ALA A 1 72 ? 33.773 -10.142 27.592 1.00 93.00 72 ALA A O 1
ATOM 486 N N . THR A 1 73 ? 31.647 -10.821 27.375 1.00 93.19 73 THR A N 1
ATOM 487 C CA . THR A 1 73 ? 31.934 -12.083 26.666 1.00 93.19 73 THR A CA 1
ATOM 488 C C . THR A 1 73 ? 31.895 -11.934 25.142 1.00 93.19 73 THR A C 1
ATOM 490 O O . THR A 1 73 ? 32.032 -12.917 24.414 1.00 93.19 73 THR A O 1
ATOM 493 N N . ALA A 1 74 ? 31.717 -10.710 24.644 1.00 95.19 74 ALA A N 1
ATOM 494 C CA . ALA A 1 74 ? 31.869 -10.364 23.241 1.00 95.19 74 ALA A CA 1
ATOM 495 C C . ALA A 1 74 ? 32.507 -8.979 23.099 1.00 95.19 74 ALA A C 1
ATOM 497 O O . ALA A 1 74 ? 32.252 -8.085 23.913 1.00 95.19 74 ALA A O 1
ATOM 498 N N . LYS A 1 75 ? 33.339 -8.799 22.072 1.00 93.19 75 LYS A N 1
ATOM 499 C CA . LYS A 1 75 ? 33.995 -7.522 21.762 1.00 93.19 75 LYS A CA 1
ATOM 500 C C . LYS A 1 75 ? 33.966 -7.259 20.263 1.00 93.19 75 LYS A C 1
ATOM 502 O O . LYS A 1 75 ? 34.157 -8.172 19.463 1.00 93.19 75 LYS A O 1
ATOM 507 N N . ASP A 1 76 ? 33.778 -5.992 19.916 1.00 94.00 76 ASP A N 1
ATOM 508 C CA . ASP A 1 76 ? 33.750 -5.521 18.536 1.00 94.00 76 ASP A CA 1
ATOM 509 C C . ASP A 1 76 ? 35.095 -4.900 18.152 1.00 94.00 76 ASP A C 1
ATOM 511 O O . ASP A 1 76 ? 35.686 -4.139 18.922 1.00 94.00 76 ASP A O 1
ATOM 515 N N . VAL A 1 77 ? 35.548 -5.174 16.931 1.00 92.62 77 VAL A N 1
ATOM 516 C CA . VAL A 1 77 ? 36.662 -4.471 16.289 1.00 92.62 77 VAL A CA 1
ATOM 517 C C . VAL A 1 77 ? 36.196 -3.909 14.953 1.00 92.62 77 VAL A C 1
ATOM 519 O O . VAL A 1 77 ? 35.530 -4.598 14.183 1.00 92.62 77 VAL A O 1
ATOM 522 N N . ALA A 1 78 ? 36.529 -2.649 14.671 1.00 94.56 78 ALA A N 1
ATOM 523 C CA . ALA A 1 78 ? 36.204 -2.033 13.390 1.00 94.56 78 ALA A CA 1
ATOM 524 C C . ALA A 1 78 ? 36.884 -2.800 12.246 1.00 94.56 78 ALA A C 1
ATOM 526 O O . ALA A 1 78 ? 38.084 -3.078 12.295 1.00 94.56 78 ALA A O 1
ATOM 527 N N . ALA A 1 79 ? 36.116 -3.138 11.217 1.00 93.94 79 ALA A N 1
ATOM 528 C CA . ALA A 1 79 ? 36.583 -3.906 10.073 1.00 93.94 79 ALA A CA 1
ATOM 529 C C . ALA A 1 79 ? 35.697 -3.610 8.861 1.00 93.94 79 ALA A C 1
ATOM 531 O O . ALA A 1 79 ? 34.537 -3.255 9.003 1.00 93.94 79 ALA A O 1
ATOM 532 N N . SER A 1 80 ? 36.228 -3.781 7.655 1.00 94.56 80 SER A N 1
ATOM 533 C CA . SER A 1 80 ? 35.448 -3.647 6.420 1.00 94.56 80 SER A CA 1
ATOM 534 C C . SER A 1 80 ? 35.694 -4.842 5.506 1.00 94.56 80 SER A C 1
ATOM 536 O O . SER A 1 80 ? 36.673 -5.576 5.678 1.00 94.56 80 SER A O 1
ATOM 538 N N . ILE A 1 81 ? 34.799 -5.042 4.539 1.00 95.69 81 ILE A N 1
ATOM 539 C CA . ILE A 1 81 ? 34.933 -6.059 3.494 1.00 95.69 81 ILE A CA 1
ATOM 540 C C . ILE A 1 81 ? 35.296 -5.353 2.186 1.00 95.69 81 ILE A C 1
ATOM 542 O O . ILE A 1 81 ? 34.670 -4.372 1.801 1.00 95.69 81 ILE A O 1
ATOM 546 N N . THR A 1 82 ? 36.294 -5.862 1.465 1.00 95.06 82 THR A N 1
ATOM 547 C CA . THR A 1 82 ? 36.633 -5.373 0.120 1.00 95.06 82 THR A CA 1
ATOM 548 C C . THR A 1 82 ? 35.751 -6.021 -0.949 1.00 95.06 82 THR A C 1
ATOM 550 O O . THR A 1 82 ? 35.328 -7.177 -0.817 1.00 95.06 82 THR A O 1
ATOM 553 N N . ARG A 1 83 ? 35.485 -5.297 -2.044 1.00 96.38 83 ARG A N 1
ATOM 554 C CA . ARG A 1 83 ? 34.703 -5.820 -3.175 1.00 96.38 83 ARG A CA 1
ATOM 555 C C . ARG A 1 83 ? 35.410 -6.979 -3.869 1.00 96.38 83 ARG A C 1
ATOM 557 O O . ARG A 1 83 ? 36.631 -6.966 -4.031 1.00 96.38 83 ARG A O 1
ATOM 564 N N . LYS A 1 84 ? 34.644 -7.968 -4.334 1.00 96.06 84 LYS A N 1
ATOM 565 C CA . LYS A 1 84 ? 35.174 -9.062 -5.155 1.00 96.06 84 LYS A CA 1
ATOM 566 C C . LYS A 1 84 ? 35.353 -8.595 -6.601 1.00 96.06 84 LYS A C 1
ATOM 568 O O . LYS A 1 84 ? 34.437 -8.046 -7.205 1.00 96.06 84 LYS A O 1
ATOM 573 N N . THR A 1 85 ? 36.538 -8.820 -7.164 1.00 96.31 85 THR A N 1
ATOM 574 C CA . THR A 1 85 ? 36.808 -8.482 -8.569 1.00 96.31 85 THR A CA 1
ATOM 575 C C . THR A 1 85 ? 36.228 -9.550 -9.497 1.00 96.31 85 THR A C 1
ATOM 577 O O . THR A 1 85 ? 36.423 -10.741 -9.257 1.00 96.31 85 THR A O 1
ATOM 580 N N . VAL A 1 86 ? 35.532 -9.126 -10.551 1.00 96.19 86 VAL A N 1
ATOM 581 C CA . VAL A 1 86 ? 34.906 -9.984 -11.571 1.00 96.19 86 VAL A CA 1
ATOM 582 C C . VAL A 1 86 ? 35.219 -9.468 -12.978 1.00 96.19 86 VAL A C 1
ATOM 584 O O . VAL A 1 86 ? 35.481 -8.282 -13.160 1.00 96.19 86 VAL A O 1
ATOM 587 N N . SER A 1 87 ? 35.191 -10.342 -13.983 1.00 94.81 87 SER A N 1
ATOM 588 C CA . SER A 1 87 ? 35.581 -10.004 -15.361 1.00 94.81 87 SER A CA 1
ATOM 589 C C . SER A 1 87 ? 34.473 -10.331 -16.354 1.00 94.81 87 SER A C 1
ATOM 591 O O . SER A 1 87 ? 33.757 -11.318 -16.182 1.00 94.81 87 SER A O 1
ATOM 593 N N . VAL A 1 88 ? 34.367 -9.526 -17.414 1.00 95.56 88 VAL A N 1
ATOM 594 C CA . VAL A 1 88 ? 33.497 -9.813 -18.562 1.00 95.56 88 VAL A CA 1
ATOM 595 C C . VAL A 1 88 ? 34.121 -10.919 -19.406 1.00 95.56 88 VAL A C 1
ATOM 597 O O . VAL A 1 88 ? 35.292 -10.832 -19.776 1.00 95.56 88 VAL A O 1
ATOM 600 N N . THR A 1 89 ? 33.343 -11.946 -19.734 1.00 92.94 89 THR A N 1
ATOM 601 C CA . THR A 1 89 ? 33.755 -13.031 -20.634 1.00 92.94 89 THR A CA 1
ATOM 602 C C . THR A 1 89 ? 32.710 -13.258 -21.728 1.00 92.94 89 THR A C 1
ATOM 604 O O . THR A 1 89 ? 31.527 -12.990 -21.536 1.00 92.94 89 THR A O 1
ATOM 607 N N . GLY A 1 90 ? 33.141 -13.734 -22.901 1.00 93.69 90 GLY A N 1
ATOM 608 C CA . GLY A 1 90 ? 32.234 -14.123 -23.991 1.00 93.69 90 GLY A CA 1
ATOM 609 C C . GLY A 1 90 ? 31.760 -13.006 -24.932 1.00 93.69 90 GLY A C 1
ATOM 610 O O . GLY A 1 90 ? 30.812 -13.237 -25.678 1.00 93.69 90 GLY A O 1
ATOM 611 N N . LEU A 1 91 ? 32.396 -11.825 -24.926 1.00 95.19 91 LEU A N 1
ATOM 612 C CA . LEU A 1 91 ? 32.138 -10.784 -25.931 1.00 95.19 91 LEU A CA 1
ATOM 613 C C . LEU A 1 91 ? 32.427 -11.320 -27.346 1.00 95.19 91 LEU A C 1
ATOM 615 O O . LEU A 1 91 ? 33.504 -11.861 -27.596 1.00 95.19 91 LEU A O 1
ATOM 619 N N . ALA A 1 92 ? 31.488 -11.133 -28.273 1.00 95.25 92 ALA A N 1
ATOM 620 C CA . ALA A 1 92 ? 31.621 -11.515 -29.677 1.00 95.25 92 ALA A CA 1
ATOM 621 C C . ALA A 1 92 ? 31.047 -10.427 -30.595 1.00 95.25 92 ALA A C 1
ATOM 623 O O . ALA A 1 92 ? 29.907 -9.998 -30.415 1.00 95.25 92 ALA A O 1
ATOM 624 N N . ALA A 1 93 ? 31.819 -10.003 -31.597 1.00 94.75 93 ALA A N 1
ATOM 625 C CA . ALA A 1 93 ? 31.432 -8.974 -32.558 1.00 94.75 93 ALA A CA 1
ATOM 626 C C . ALA A 1 93 ? 31.079 -9.573 -33.930 1.00 94.75 93 ALA A C 1
ATOM 628 O O . ALA A 1 93 ? 31.633 -10.593 -34.335 1.00 94.75 93 ALA A O 1
ATOM 629 N N . ASN A 1 94 ? 30.161 -8.928 -34.648 1.00 93.88 94 ASN A N 1
ATOM 630 C CA . ASN A 1 94 ? 29.797 -9.278 -36.016 1.00 93.88 94 ASN A CA 1
ATOM 631 C C . ASN A 1 94 ? 30.789 -8.668 -37.010 1.00 93.88 94 ASN A C 1
ATOM 633 O O . ASN A 1 94 ? 31.212 -7.521 -36.863 1.00 93.88 94 ASN A O 1
ATOM 637 N N . SER A 1 95 ? 31.102 -9.421 -38.063 1.00 95.31 95 SER A N 1
ATOM 638 C CA . SER A 1 95 ? 31.854 -8.897 -39.208 1.00 95.31 95 SER A CA 1
ATOM 639 C C . SER A 1 95 ? 30.961 -8.016 -40.087 1.00 95.31 95 SER A C 1
ATOM 641 O O . SER A 1 95 ? 29.745 -8.215 -40.136 1.00 95.31 95 SER A O 1
ATOM 643 N N . LYS A 1 96 ? 31.551 -7.051 -40.798 1.00 93.75 96 LYS A N 1
ATOM 644 C CA . LYS A 1 96 ? 30.828 -6.103 -41.669 1.00 93.75 96 LYS A CA 1
ATOM 645 C C . LYS A 1 96 ? 31.538 -5.895 -43.005 1.00 93.75 96 LYS A C 1
ATOM 647 O O . LYS A 1 96 ? 32.689 -6.278 -43.176 1.00 93.75 96 LYS A O 1
ATOM 652 N N . THR A 1 97 ? 30.849 -5.273 -43.959 1.00 95.38 97 THR A N 1
ATOM 653 C CA . THR A 1 97 ? 31.494 -4.680 -45.144 1.00 95.38 97 THR A CA 1
ATOM 654 C C . THR A 1 97 ? 31.851 -3.230 -44.829 1.00 95.38 97 THR A C 1
ATOM 656 O O . THR A 1 97 ? 31.159 -2.594 -44.035 1.00 95.38 97 THR A O 1
ATOM 659 N N . TYR A 1 98 ? 32.933 -2.726 -45.418 1.00 95.50 98 TYR A N 1
ATOM 660 C CA . TYR A 1 98 ? 33.378 -1.347 -45.255 1.00 95.50 98 TYR A CA 1
ATOM 661 C C . TYR A 1 98 ? 32.249 -0.357 -45.567 1.00 95.50 98 TYR A C 1
ATOM 663 O O . TYR A 1 98 ? 31.675 -0.367 -46.652 1.00 95.50 98 TYR A O 1
ATOM 671 N N . ASP A 1 99 ? 31.938 0.498 -44.603 1.00 91.25 99 ASP A N 1
ATOM 672 C CA . ASP A 1 99 ? 30.875 1.506 -44.667 1.00 91.25 99 ASP A CA 1
ATOM 673 C C . ASP A 1 99 ? 31.381 2.895 -44.234 1.00 91.25 99 ASP A C 1
ATOM 675 O O . ASP A 1 99 ? 30.583 3.805 -44.014 1.00 91.25 99 ASP A O 1
ATOM 679 N N . GLY A 1 100 ? 32.704 3.053 -44.103 1.00 92.06 100 GLY A N 1
ATOM 680 C CA . GLY A 1 100 ? 33.362 4.297 -43.703 1.00 92.06 100 GLY A CA 1
ATOM 681 C C . GLY A 1 100 ? 33.364 4.581 -42.197 1.00 92.06 100 GLY A C 1
ATOM 682 O O . GLY A 1 100 ? 33.966 5.571 -41.788 1.00 92.06 100 GLY A O 1
ATOM 683 N N . VAL A 1 101 ? 32.751 3.737 -41.351 1.00 92.31 101 VAL A N 1
ATOM 684 C CA . VAL A 1 101 ? 32.702 3.956 -39.892 1.00 92.31 101 VAL A CA 1
ATOM 685 C C . VAL A 1 101 ? 33.270 2.786 -39.088 1.00 92.31 101 VAL A C 1
ATOM 687 O O . VAL A 1 101 ? 33.126 1.614 -39.439 1.00 92.31 101 VAL A O 1
ATOM 690 N N . ALA A 1 102 ? 33.889 3.113 -37.951 1.00 93.69 102 ALA A N 1
ATOM 691 C CA . ALA A 1 102 ? 34.483 2.137 -37.036 1.00 93.69 102 ALA A CA 1
ATOM 692 C C . ALA A 1 102 ? 33.457 1.460 -36.109 1.00 93.69 102 ALA A C 1
ATOM 694 O O . ALA A 1 102 ? 33.840 0.662 -35.260 1.00 93.69 102 ALA A O 1
ATOM 695 N N . ASP A 1 103 ? 32.164 1.746 -36.242 1.00 90.75 103 ASP A N 1
ATOM 696 C CA . ASP A 1 103 ? 31.141 1.140 -35.393 1.00 90.75 103 ASP A CA 1
ATOM 697 C C . ASP A 1 103 ? 31.055 -0.375 -35.592 1.00 90.75 103 ASP A C 1
ATOM 699 O O . ASP A 1 103 ? 31.058 -0.874 -36.729 1.00 90.75 103 ASP A O 1
ATOM 703 N N . ALA A 1 104 ? 30.929 -1.096 -34.478 1.00 90.88 104 ALA A N 1
ATOM 704 C CA . ALA A 1 104 ? 30.772 -2.539 -34.463 1.00 90.88 104 ALA A CA 1
ATOM 705 C C . ALA A 1 104 ? 29.350 -2.945 -34.061 1.00 90.88 104 ALA A C 1
ATOM 707 O O . ALA A 1 104 ? 28.781 -2.446 -33.091 1.00 90.88 104 ALA A O 1
ATOM 708 N N . SER A 1 105 ? 28.798 -3.921 -34.781 1.00 88.50 105 SER A N 1
ATOM 709 C CA . SER A 1 105 ? 27.619 -4.659 -34.329 1.00 88.50 105 SER A CA 1
ATOM 710 C C . SER A 1 105 ? 28.073 -5.820 -33.448 1.00 88.50 105 SER A C 1
ATOM 712 O O . SER A 1 105 ? 29.019 -6.526 -33.796 1.00 88.50 105 SER A O 1
ATOM 714 N N . ILE A 1 106 ? 27.418 -6.027 -32.309 1.00 89.69 106 ILE A N 1
ATOM 715 C CA . ILE A 1 106 ? 27.802 -7.041 -31.325 1.00 89.69 106 ILE A CA 1
ATOM 716 C C . ILE A 1 106 ? 26.824 -8.214 -31.369 1.00 89.69 106 ILE A C 1
ATOM 718 O O . ILE A 1 106 ? 25.614 -8.026 -31.280 1.00 89.69 106 ILE A O 1
ATOM 722 N N . ALA A 1 107 ? 27.360 -9.426 -31.513 1.00 89.88 107 ALA A N 1
ATOM 723 C CA . ALA A 1 107 ? 26.598 -10.673 -31.502 1.00 89.88 107 ALA A CA 1
ATOM 724 C C . ALA A 1 107 ? 26.285 -11.133 -30.072 1.00 89.88 107 ALA A C 1
ATOM 726 O O . ALA A 1 107 ? 25.216 -11.675 -29.804 1.00 89.88 107 ALA A O 1
ATOM 727 N N . ASN A 1 108 ? 27.229 -10.922 -29.153 1.00 91.19 108 ASN A N 1
ATOM 728 C CA . ASN A 1 108 ? 27.089 -11.242 -27.739 1.00 91.19 108 ASN A CA 1
ATOM 729 C C . ASN A 1 108 ? 27.893 -10.234 -26.916 1.00 91.19 108 ASN A C 1
ATOM 731 O O . ASN A 1 108 ? 29.098 -10.120 -27.114 1.00 91.19 108 ASN A O 1
ATOM 735 N N . TRP A 1 109 ? 27.253 -9.526 -25.987 1.00 90.25 109 TRP A N 1
ATOM 736 C CA . TRP A 1 109 ? 27.923 -8.551 -25.117 1.00 90.25 109 TRP A CA 1
ATOM 737 C C . TRP A 1 109 ? 28.717 -9.186 -23.969 1.00 90.25 109 TRP A C 1
ATOM 739 O O . TRP A 1 109 ? 29.420 -8.480 -23.247 1.00 90.25 109 TRP A O 1
ATOM 749 N N . GLY A 1 110 ? 28.656 -10.509 -23.825 1.00 92.00 110 GLY A N 1
ATOM 750 C CA . GLY A 1 110 ? 29.321 -11.250 -22.765 1.00 92.00 110 GLY A CA 1
ATOM 751 C C . GLY A 1 110 ? 28.516 -11.290 -21.467 1.00 92.00 110 GLY A C 1
ATOM 752 O O . GLY A 1 110 ? 27.401 -10.782 -21.370 1.00 92.00 110 GLY A O 1
ATOM 753 N N . ALA A 1 111 ? 29.095 -11.933 -20.459 1.00 91.12 111 ALA A N 1
ATOM 754 C CA . ALA A 1 111 ? 28.511 -12.103 -19.138 1.00 91.12 111 ALA A CA 1
ATOM 755 C C . ALA A 1 111 ? 29.578 -11.957 -18.048 1.00 91.12 111 ALA A C 1
ATOM 757 O O . ALA A 1 111 ? 30.781 -12.000 -18.312 1.00 91.12 111 ALA A O 1
ATOM 758 N N . VAL A 1 112 ? 29.122 -11.806 -16.806 1.00 93.25 112 VAL A N 1
ATOM 759 C CA . VAL A 1 112 ? 29.972 -11.786 -15.614 1.00 93.25 112 VAL A CA 1
ATOM 760 C C . VAL A 1 112 ? 29.545 -12.919 -14.691 1.00 93.25 112 VAL A C 1
ATOM 762 O O . VAL A 1 112 ? 28.368 -13.047 -14.366 1.00 93.25 112 VAL A O 1
ATOM 765 N N . SER A 1 113 ? 30.509 -13.726 -14.250 1.00 92.31 113 SER A N 1
ATOM 766 C CA . SER A 1 113 ? 30.300 -14.733 -13.207 1.00 92.31 113 SER A CA 1
ATOM 767 C C . SER A 1 113 ? 30.839 -14.216 -11.876 1.00 92.31 113 SER A C 1
ATOM 769 O O . SER A 1 113 ? 31.975 -13.749 -11.800 1.00 92.31 113 SER A O 1
ATOM 771 N N . THR A 1 114 ? 30.026 -14.305 -10.825 1.00 92.81 114 THR A N 1
ATOM 772 C CA . THR A 1 114 ? 30.397 -13.900 -9.459 1.00 92.81 114 THR A CA 1
ATOM 773 C C . THR A 1 114 ? 31.328 -14.915 -8.792 1.00 92.81 114 THR A C 1
ATOM 775 O O . THR A 1 114 ? 32.164 -14.569 -7.948 1.00 92.81 114 THR A O 1
ATOM 778 N N . GLY A 1 115 ? 31.179 -16.194 -9.154 1.00 90.56 115 GLY A N 1
ATOM 779 C CA . GLY A 1 115 ? 31.807 -17.319 -8.469 1.00 90.56 115 GLY A CA 1
ATOM 780 C C . GLY A 1 115 ? 31.447 -17.407 -6.980 1.00 90.56 115 GLY A C 1
ATOM 781 O O . GLY A 1 115 ? 32.264 -17.918 -6.219 1.00 90.56 115 GLY A O 1
ATOM 782 N N . ILE A 1 116 ? 30.309 -16.844 -6.554 1.00 92.25 116 ILE A N 1
ATOM 783 C CA . ILE A 1 116 ? 29.773 -16.918 -5.185 1.00 92.25 116 ILE A CA 1
ATOM 784 C C . ILE A 1 116 ? 28.354 -17.489 -5.265 1.00 92.25 116 ILE A C 1
ATOM 786 O O . ILE A 1 116 ? 27.454 -16.846 -5.798 1.00 92.25 116 ILE A O 1
ATOM 790 N N . GLY A 1 117 ? 28.161 -18.708 -4.753 1.00 89.44 117 GLY A N 1
ATOM 791 C CA . GLY A 1 117 ? 26.851 -19.365 -4.697 1.00 89.44 117 GLY A CA 1
ATOM 792 C C . GLY A 1 117 ? 26.078 -19.316 -6.022 1.00 89.44 117 GLY A C 1
ATOM 793 O O . GLY A 1 117 ? 26.612 -19.647 -7.080 1.00 89.44 117 GLY A O 1
ATOM 794 N N . SER A 1 118 ? 24.814 -18.895 -5.944 1.00 87.44 118 SER A N 1
ATOM 795 C CA . SER A 1 118 ? 23.930 -18.651 -7.090 1.00 87.44 118 SER A CA 1
ATOM 796 C C . SER A 1 118 ? 23.836 -17.171 -7.479 1.00 87.44 118 SER A C 1
ATOM 798 O O . SER A 1 118 ? 22.940 -16.807 -8.242 1.00 87.44 118 SER A O 1
ATOM 800 N N . GLU A 1 119 ? 24.706 -16.312 -6.938 1.00 91.31 119 GLU A N 1
ATOM 801 C CA . GLU A 1 119 ? 24.627 -14.870 -7.153 1.00 91.31 119 GLU A CA 1
ATOM 802 C C . GLU A 1 119 ? 24.856 -14.510 -8.618 1.00 91.31 119 GLU A C 1
ATOM 804 O O . GLU A 1 119 ? 25.829 -14.927 -9.247 1.00 91.31 119 GLU A O 1
ATOM 809 N N . THR A 1 120 ? 23.973 -13.675 -9.154 1.00 88.94 120 THR A N 1
ATOM 810 C CA . THR A 1 120 ? 24.056 -13.150 -10.523 1.00 88.94 120 THR A CA 1
ATOM 811 C C . THR A 1 120 ? 24.227 -11.639 -10.499 1.00 88.94 120 THR A C 1
ATOM 813 O O . THR A 1 120 ? 23.702 -10.989 -9.599 1.00 88.94 120 THR A O 1
ATOM 816 N N . LEU A 1 121 ? 24.864 -11.080 -11.528 1.00 88.62 121 LEU A N 1
ATOM 817 C CA . LEU A 1 121 ? 24.948 -9.640 -11.785 1.00 88.62 121 LEU A CA 1
ATOM 818 C C . LEU A 1 121 ? 24.405 -9.339 -13.183 1.00 88.62 121 LEU A C 1
ATOM 820 O O . LEU A 1 121 ? 24.548 -10.158 -14.092 1.00 88.62 121 LEU A O 1
ATOM 824 N N . VAL A 1 122 ? 23.818 -8.159 -13.366 1.00 86.50 122 VAL A N 1
ATOM 825 C CA . VAL A 1 122 ? 23.460 -7.654 -14.697 1.00 86.50 122 VAL A CA 1
ATOM 826 C C . VAL A 1 122 ? 24.629 -6.842 -15.238 1.00 86.50 122 VAL A C 1
ATOM 828 O O . VAL A 1 122 ? 25.133 -5.940 -14.566 1.00 86.50 122 VAL A O 1
ATOM 831 N N . LEU A 1 123 ? 25.048 -7.167 -16.458 1.00 88.12 123 LEU A N 1
ATOM 832 C CA . LEU A 1 123 ? 26.116 -6.475 -17.163 1.00 88.12 123 LEU A CA 1
ATOM 833 C C . LEU A 1 123 ? 25.518 -5.404 -18.084 1.00 88.12 123 LEU A C 1
ATOM 835 O O . LEU A 1 123 ? 24.961 -5.723 -19.131 1.00 88.12 123 LEU A O 1
ATOM 839 N N . GLY A 1 124 ? 25.630 -4.137 -17.689 1.00 83.50 124 GLY A N 1
ATOM 840 C CA . GLY A 1 124 ? 25.381 -3.005 -18.582 1.00 83.50 124 GLY A CA 1
ATOM 841 C C . GLY A 1 124 ? 26.590 -2.772 -19.483 1.00 83.50 124 GLY A C 1
ATOM 842 O O . GLY A 1 124 ? 27.708 -3.102 -19.091 1.00 83.50 124 GLY A O 1
ATOM 843 N N . HIS A 1 125 ? 26.386 -2.215 -20.673 1.00 85.88 125 HIS A N 1
ATOM 844 C CA . HIS A 1 125 ? 27.450 -1.961 -21.644 1.00 85.88 125 HIS A CA 1
ATOM 845 C C . HIS A 1 125 ? 27.225 -0.642 -22.390 1.00 85.88 125 HIS A C 1
ATOM 847 O O . HIS A 1 125 ? 26.103 -0.144 -22.488 1.00 85.88 125 HIS A O 1
ATOM 853 N N . GLY A 1 126 ? 28.311 -0.080 -22.913 1.00 84.19 126 GLY A N 1
ATOM 854 C CA . GLY A 1 126 ? 28.306 1.102 -23.762 1.00 84.19 126 GLY A CA 1
ATOM 855 C C . GLY A 1 126 ? 28.325 0.744 -25.248 1.00 84.19 126 GLY A C 1
ATOM 856 O O . GLY A 1 126 ? 27.692 -0.215 -25.690 1.00 84.19 126 GLY A O 1
ATOM 857 N N . LEU A 1 127 ? 29.069 1.537 -26.019 1.00 85.88 127 LEU A N 1
ATOM 858 C CA . LEU A 1 127 ? 29.306 1.308 -27.442 1.00 85.88 127 LEU A CA 1
ATOM 859 C C . LEU A 1 127 ? 30.473 0.341 -27.662 1.00 85.88 127 LEU A C 1
ATOM 861 O O . LEU A 1 127 ? 31.358 0.194 -26.811 1.00 85.88 127 LEU A O 1
ATOM 865 N N . ALA A 1 128 ? 30.487 -0.269 -28.845 1.00 90.38 128 ALA A N 1
ATOM 866 C CA . ALA A 1 128 ? 31.609 -1.053 -29.326 1.00 90.38 128 ALA A CA 1
ATOM 867 C C . ALA A 1 128 ? 32.076 -0.560 -30.694 1.00 90.38 128 ALA A C 1
ATOM 869 O O . ALA A 1 128 ? 31.266 -0.298 -31.585 1.00 90.38 128 ALA A O 1
ATOM 870 N N . THR A 1 129 ? 33.391 -0.467 -30.860 1.00 93.62 129 THR A N 1
ATOM 871 C CA . THR A 1 129 ? 34.016 -0.011 -32.103 1.00 93.62 129 THR A CA 1
ATOM 872 C C . THR A 1 129 ? 35.160 -0.930 -32.499 1.00 93.62 129 THR A C 1
ATOM 874 O O . THR A 1 129 ? 35.875 -1.473 -31.654 1.00 93.62 129 THR A O 1
ATOM 877 N N . PHE A 1 130 ? 35.355 -1.095 -33.800 1.00 96.06 130 PHE A N 1
ATOM 878 C CA . PHE A 1 130 ? 36.607 -1.573 -34.363 1.00 96.06 130 PHE A CA 1
ATOM 879 C C . PHE A 1 130 ? 37.744 -0.601 -34.021 1.00 96.06 130 PHE A C 1
ATOM 881 O O . PHE A 1 130 ? 37.519 0.594 -33.823 1.00 96.06 130 PHE A O 1
ATOM 888 N N . ALA A 1 131 ? 38.977 -1.109 -33.974 1.00 95.56 131 ALA A N 1
ATOM 889 C CA . ALA A 1 131 ? 40.177 -0.301 -33.736 1.00 95.56 131 ALA A CA 1
ATOM 890 C C . ALA A 1 131 ? 40.317 0.865 -34.734 1.00 95.56 131 ALA A C 1
ATOM 892 O O . ALA A 1 131 ? 40.812 1.932 -34.383 1.00 95.56 131 ALA A O 1
ATOM 893 N N . ASP A 1 132 ? 39.856 0.653 -35.966 1.00 95.00 132 ASP A N 1
ATOM 894 C CA . ASP A 1 132 ? 39.750 1.646 -37.025 1.00 95.00 132 ASP A CA 1
ATOM 895 C C . ASP A 1 132 ? 38.718 1.170 -38.069 1.00 95.00 132 ASP A C 1
ATOM 897 O O . ASP A 1 132 ? 38.344 -0.006 -38.088 1.00 95.00 132 ASP A O 1
ATOM 901 N N . ALA A 1 133 ? 38.264 2.071 -38.944 1.00 94.44 133 ALA A N 1
ATOM 902 C CA . ALA A 1 133 ? 37.238 1.767 -39.944 1.00 94.44 133 ALA A CA 1
ATOM 903 C C . ALA A 1 133 ? 37.743 0.928 -41.137 1.00 94.44 133 ALA A C 1
ATOM 905 O O . ALA A 1 133 ? 36.927 0.453 -41.920 1.00 94.44 133 ALA A O 1
ATOM 906 N N . ASN A 1 134 ? 39.056 0.742 -41.319 1.00 95.19 134 ASN A N 1
ATOM 907 C CA . ASN A 1 134 ? 39.610 0.151 -42.541 1.00 95.19 134 ASN A CA 1
ATOM 908 C C . ASN A 1 134 ? 39.339 -1.352 -42.648 1.00 95.19 134 ASN A C 1
ATOM 910 O O . ASN A 1 134 ? 39.339 -2.069 -41.646 1.00 95.19 134 ASN A O 1
ATOM 914 N N . ALA A 1 135 ? 39.216 -1.851 -43.877 1.00 96.81 135 ALA A N 1
ATOM 915 C CA . ALA A 1 135 ? 39.053 -3.272 -44.155 1.00 96.81 135 ALA A CA 1
ATOM 916 C C . ALA A 1 135 ? 40.235 -4.108 -43.629 1.00 96.81 135 ALA A C 1
ATOM 918 O O . ALA A 1 135 ? 41.397 -3.707 -43.715 1.00 96.81 135 ALA A O 1
ATOM 919 N N . GLY A 1 136 ? 39.945 -5.291 -43.090 1.00 96.94 136 GLY A N 1
ATOM 920 C CA . GLY A 1 136 ? 40.937 -6.194 -42.510 1.00 96.94 136 GLY A CA 1
ATOM 921 C C . GLY A 1 136 ? 40.303 -7.407 -41.832 1.00 96.94 136 GLY A C 1
ATOM 922 O O . GLY A 1 136 ? 39.130 -7.380 -41.472 1.00 96.94 136 GLY A O 1
ATOM 923 N N . VAL A 1 137 ? 41.097 -8.464 -41.655 1.00 95.88 137 VAL A N 1
ATOM 924 C CA . VAL A 1 137 ? 40.701 -9.708 -40.972 1.00 95.88 137 VAL A CA 1
ATOM 925 C C . VAL A 1 137 ? 41.160 -9.659 -39.514 1.00 95.88 137 VAL A C 1
ATOM 927 O O . VAL A 1 137 ? 42.252 -9.162 -39.233 1.00 95.88 137 VAL A O 1
ATOM 930 N N . GLY A 1 138 ? 40.348 -10.174 -38.591 1.00 95.25 138 GLY A N 1
ATOM 931 C CA . GLY A 1 138 ? 40.674 -10.304 -37.171 1.00 95.25 138 GLY A CA 1
ATOM 932 C C . GLY A 1 138 ? 40.869 -8.968 -36.458 1.00 95.25 138 GLY A C 1
ATOM 933 O O . GLY A 1 138 ? 41.654 -8.884 -35.514 1.00 95.25 138 GLY A O 1
ATOM 934 N N . LYS A 1 139 ? 40.195 -7.906 -36.909 1.00 97.06 139 LYS A N 1
ATOM 935 C CA . LYS A 1 139 ? 40.333 -6.576 -36.313 1.00 97.06 139 LYS A CA 1
ATOM 936 C C . LYS A 1 139 ? 39.798 -6.577 -34.887 1.00 97.06 139 LYS A C 1
ATOM 938 O O . LYS A 1 139 ? 38.718 -7.106 -34.626 1.00 97.06 139 LYS A O 1
ATOM 943 N N . THR A 1 140 ? 40.526 -5.931 -33.978 1.00 97.25 140 THR A N 1
ATOM 944 C CA . THR A 1 140 ? 40.090 -5.759 -32.590 1.00 97.25 140 THR A CA 1
ATOM 945 C C . THR A 1 140 ? 38.830 -4.907 -32.535 1.00 97.25 140 THR A C 1
ATOM 947 O O . THR A 1 140 ? 38.809 -3.791 -33.053 1.00 97.25 140 THR A O 1
ATOM 950 N N . VAL A 1 141 ? 37.811 -5.417 -31.855 1.00 96.88 141 VAL A N 1
ATOM 951 C CA . VAL A 1 141 ? 36.615 -4.683 -31.450 1.00 96.88 141 VAL A CA 1
ATOM 952 C C . VAL A 1 141 ? 36.699 -4.448 -29.953 1.00 96.88 141 VAL A C 1
ATOM 954 O O . VAL A 1 141 ? 36.879 -5.399 -29.195 1.00 96.88 141 VAL A O 1
ATOM 957 N N . THR A 1 142 ? 36.576 -3.196 -29.525 1.00 95.62 142 THR A N 1
ATOM 958 C CA . THR A 1 142 ? 36.592 -2.813 -28.111 1.00 95.62 142 THR A CA 1
ATOM 959 C C . THR A 1 142 ? 35.206 -2.343 -27.710 1.00 95.62 142 THR A C 1
ATOM 961 O O . THR A 1 142 ? 34.728 -1.323 -28.201 1.00 95.62 142 THR A O 1
ATOM 964 N N . ALA A 1 143 ? 34.568 -3.083 -26.809 1.00 92.81 143 ALA A N 1
ATOM 965 C CA . ALA A 1 143 ? 33.367 -2.646 -26.114 1.00 92.81 143 ALA A CA 1
ATOM 966 C C . ALA A 1 143 ? 33.780 -1.903 -24.843 1.00 92.81 143 ALA A C 1
ATOM 968 O O . ALA A 1 143 ? 34.599 -2.404 -24.070 1.00 92.81 143 ALA A O 1
ATOM 969 N N . THR A 1 144 ? 33.221 -0.717 -24.625 1.00 90.75 144 THR A N 1
ATOM 970 C CA . THR A 1 144 ? 33.506 0.125 -23.453 1.00 90.75 144 THR A CA 1
ATOM 971 C C . THR A 1 144 ? 32.234 0.394 -22.659 1.00 90.75 144 THR A C 1
ATOM 973 O O . THR A 1 144 ? 31.139 0.030 -23.084 1.00 90.75 144 THR A O 1
ATOM 976 N N . GLY A 1 145 ? 32.363 1.019 -21.488 1.00 87.12 145 GLY A N 1
ATOM 977 C CA . GLY A 1 145 ? 31.210 1.396 -20.670 1.00 87.12 145 GLY A CA 1
ATOM 978 C C . GLY A 1 145 ? 30.539 0.212 -19.978 1.00 87.12 145 GLY A C 1
ATOM 979 O O . GLY A 1 145 ? 29.356 0.296 -19.657 1.00 87.12 145 GLY A O 1
ATOM 980 N N . TYR A 1 146 ? 31.267 -0.886 -19.750 1.00 90.44 146 TYR A N 1
ATOM 981 C CA . TYR A 1 146 ? 30.740 -1.968 -18.930 1.00 90.44 146 TYR A CA 1
ATOM 982 C C . TYR A 1 146 ? 30.508 -1.500 -17.496 1.00 90.44 146 TYR A C 1
ATOM 984 O O . TYR A 1 146 ? 31.391 -0.911 -16.867 1.00 90.44 146 TYR A O 1
ATOM 992 N N . GLY A 1 147 ? 29.324 -1.809 -16.979 1.00 90.25 147 GLY A N 1
ATOM 993 C CA . GLY A 1 147 ? 28.908 -1.520 -15.614 1.00 90.25 147 GLY A CA 1
ATOM 994 C C . GLY A 1 147 ? 28.189 -2.715 -14.999 1.00 90.25 147 GLY A C 1
ATOM 995 O O . GLY A 1 147 ? 27.659 -3.569 -15.707 1.00 90.25 147 GLY A O 1
ATOM 996 N N . LEU A 1 148 ? 28.173 -2.776 -13.669 1.00 89.38 148 LEU A N 1
ATOM 997 C CA . LEU A 1 148 ? 27.444 -3.803 -12.928 1.00 89.38 148 LEU A CA 1
ATOM 998 C C . LEU A 1 148 ? 26.172 -3.208 -12.344 1.00 89.38 148 LEU A C 1
ATOM 1000 O O . LEU A 1 148 ? 26.188 -2.129 -11.756 1.00 89.38 148 LEU A O 1
ATOM 1004 N N . SER A 1 149 ? 25.081 -3.944 -12.476 1.00 83.88 149 SER A N 1
ATOM 1005 C CA . SER A 1 149 ? 23.834 -3.724 -11.751 1.00 83.88 149 SER A CA 1
ATOM 1006 C C . SER A 1 149 ? 23.469 -4.987 -10.976 1.00 83.88 149 SER A C 1
ATOM 1008 O O . SER A 1 149 ? 23.922 -6.085 -11.315 1.00 83.88 149 SER A O 1
ATOM 1010 N N . ASN A 1 150 ? 22.664 -4.830 -9.925 1.00 83.44 150 ASN A N 1
ATOM 1011 C CA . ASN A 1 150 ? 22.207 -5.954 -9.109 1.00 83.44 150 ASN A CA 1
ATOM 1012 C C . ASN A 1 150 ? 21.516 -6.999 -9.993 1.00 83.44 150 ASN A C 1
ATOM 1014 O O . ASN A 1 150 ? 20.680 -6.642 -10.832 1.00 83.44 150 ASN A O 1
ATOM 1018 N N . GLY A 1 151 ? 21.866 -8.271 -9.817 1.00 80.75 151 GLY A N 1
ATOM 1019 C CA . GLY A 1 151 ? 21.193 -9.365 -10.512 1.00 80.75 151 GLY A CA 1
ATOM 1020 C C . GLY A 1 151 ? 20.047 -9.964 -9.708 1.00 80.75 151 GLY A C 1
ATOM 1021 O O . GLY A 1 151 ? 19.871 -9.682 -8.528 1.00 80.75 151 GLY A O 1
ATOM 1022 N N . SER A 1 152 ? 19.263 -10.814 -10.369 1.00 76.94 152 SER A N 1
ATOM 1023 C CA . SER A 1 152 ? 18.014 -11.365 -9.829 1.00 76.94 152 SER A CA 1
ATOM 1024 C C . SER A 1 152 ? 18.200 -12.389 -8.705 1.00 76.94 152 SER A C 1
ATOM 1026 O O . SER A 1 152 ? 17.256 -12.656 -7.974 1.00 76.94 152 SER A O 1
ATOM 1028 N N . ASN A 1 153 ? 19.398 -12.962 -8.551 1.00 81.31 153 ASN A N 1
ATOM 1029 C CA . ASN A 1 153 ? 19.673 -14.031 -7.586 1.00 81.31 153 ASN A CA 1
ATOM 1030 C C . ASN A 1 153 ? 20.575 -13.575 -6.422 1.00 81.31 153 ASN A C 1
ATOM 1032 O O . ASN A 1 153 ? 21.513 -14.277 -6.061 1.00 81.31 153 ASN A O 1
ATOM 1036 N N . GLY A 1 154 ? 20.330 -12.390 -5.852 1.00 75.69 154 GLY A N 1
ATOM 1037 C CA . GLY A 1 154 ? 20.990 -11.928 -4.616 1.00 75.69 154 GLY A CA 1
ATOM 1038 C C . GLY A 1 154 ? 22.395 -11.328 -4.771 1.00 75.69 154 GLY A C 1
ATOM 1039 O O . GLY A 1 154 ? 23.013 -10.977 -3.772 1.00 75.69 154 GLY A O 1
ATOM 1040 N N . GLY A 1 155 ? 22.899 -11.179 -6.002 1.00 85.00 155 GLY A N 1
ATOM 1041 C CA . GLY A 1 155 ? 24.175 -10.511 -6.266 1.00 85.00 155 GLY A CA 1
ATOM 1042 C C . GLY A 1 155 ? 24.020 -8.991 -6.314 1.00 85.00 155 GLY A C 1
ATOM 1043 O O . GLY A 1 155 ? 23.509 -8.446 -7.296 1.00 85.00 155 GLY A O 1
ATOM 1044 N N . GLU A 1 156 ? 24.486 -8.296 -5.277 1.00 89.62 156 GLU A N 1
ATOM 1045 C CA . GLU A 1 156 ? 24.506 -6.829 -5.231 1.00 89.62 156 GLU A CA 1
ATOM 1046 C C . GLU A 1 156 ? 25.757 -6.271 -5.914 1.00 89.62 156 GLU A C 1
ATOM 1048 O O . GLU A 1 156 ? 26.876 -6.574 -5.509 1.00 89.62 156 GLU A O 1
ATOM 1053 N N . ALA A 1 157 ? 25.603 -5.387 -6.902 1.00 89.94 157 ALA A N 1
ATOM 1054 C CA . ALA A 1 157 ? 26.723 -4.793 -7.635 1.00 89.94 157 ALA A CA 1
ATOM 1055 C C . ALA A 1 157 ? 27.722 -4.064 -6.721 1.00 89.94 157 ALA A C 1
ATOM 1057 O O . ALA A 1 157 ? 28.915 -4.048 -7.018 1.00 89.94 157 ALA A O 1
ATOM 1058 N N . GLY A 1 158 ? 27.263 -3.519 -5.587 1.00 90.88 158 GLY A N 1
ATOM 1059 C CA . GLY A 1 158 ? 28.115 -2.878 -4.579 1.00 90.88 158 GLY A CA 1
ATOM 1060 C C . GLY A 1 158 ? 29.141 -3.816 -3.932 1.00 90.88 158 GLY A C 1
ATOM 1061 O O . GLY A 1 158 ? 30.188 -3.350 -3.481 1.00 90.88 158 GLY A O 1
ATOM 1062 N N . ASN A 1 159 ? 28.898 -5.129 -3.953 1.00 94.62 159 ASN A N 1
ATOM 1063 C CA . ASN A 1 159 ? 29.820 -6.141 -3.436 1.00 94.62 159 ASN A CA 1
ATOM 1064 C C . ASN A 1 159 ? 30.926 -6.519 -4.423 1.00 94.62 159 ASN A C 1
ATOM 1066 O O . ASN A 1 159 ? 31.887 -7.210 -4.065 1.00 94.62 159 ASN A O 1
ATOM 1070 N N . TYR A 1 160 ? 30.813 -6.045 -5.661 1.00 95.94 160 TYR A N 1
ATOM 1071 C CA . TYR A 1 160 ? 31.668 -6.431 -6.765 1.00 95.94 160 TYR A CA 1
ATOM 1072 C C . TYR A 1 160 ? 32.325 -5.221 -7.422 1.00 95.94 160 TYR A C 1
ATOM 1074 O O . TYR A 1 160 ? 31.912 -4.069 -7.291 1.00 95.94 160 TYR A O 1
ATOM 1082 N N . GLN A 1 161 ? 33.401 -5.489 -8.144 1.00 95.62 161 GLN A N 1
ATOM 1083 C CA . GLN A 1 161 ? 34.022 -4.519 -9.032 1.00 95.62 161 GLN A CA 1
ATOM 1084 C C . GLN A 1 161 ? 34.448 -5.215 -10.317 1.00 95.62 161 GLN A C 1
ATOM 1086 O O . GLN A 1 161 ? 34.965 -6.330 -10.284 1.00 95.62 161 GLN A O 1
ATOM 1091 N N . LEU A 1 162 ? 34.236 -4.559 -11.454 1.00 95.62 162 LEU A N 1
ATOM 1092 C CA . LEU A 1 162 ? 34.766 -5.047 -12.719 1.00 95.62 162 LEU A CA 1
ATOM 1093 C C . LEU A 1 162 ? 36.288 -4.895 -12.736 1.00 95.62 162 LEU A C 1
ATOM 1095 O O . LEU A 1 162 ? 36.810 -3.842 -12.380 1.00 95.62 162 LEU A O 1
ATOM 1099 N N . ALA A 1 163 ? 36.991 -5.927 -13.201 1.00 95.12 163 ALA A N 1
ATOM 1100 C CA . ALA A 1 163 ? 38.429 -5.872 -13.458 1.00 95.12 163 ALA A CA 1
ATOM 1101 C C . ALA A 1 163 ? 38.779 -4.818 -14.524 1.00 95.12 163 ALA A C 1
ATOM 1103 O O . ALA A 1 163 ? 39.856 -4.232 -14.495 1.00 95.12 163 ALA A O 1
ATOM 1104 N N . SER A 1 164 ? 37.858 -4.587 -15.465 1.00 94.00 164 SER A N 1
ATOM 1105 C CA . SER A 1 164 ? 37.943 -3.582 -16.522 1.00 94.00 164 SER A CA 1
ATOM 1106 C C . SER A 1 164 ? 36.534 -3.169 -16.946 1.00 94.00 164 SER A C 1
ATOM 1108 O O . SER A 1 164 ? 35.639 -4.010 -17.031 1.00 94.00 164 SER A O 1
ATOM 1110 N N . THR A 1 165 ? 36.338 -1.890 -17.262 1.00 93.25 165 THR A N 1
ATOM 1111 C CA . THR A 1 165 ? 35.096 -1.366 -17.866 1.00 93.25 165 THR A CA 1
ATOM 1112 C C . THR A 1 165 ? 35.088 -1.487 -19.395 1.00 93.25 165 THR A C 1
ATOM 1114 O O . THR A 1 165 ? 34.204 -0.951 -20.066 1.00 93.25 165 THR A O 1
ATOM 1117 N N . ALA A 1 166 ? 36.065 -2.205 -19.953 1.00 93.81 166 ALA A N 1
ATOM 1118 C CA . ALA A 1 166 ? 36.168 -2.536 -21.364 1.00 93.81 166 ALA A CA 1
ATOM 1119 C C . ALA A 1 166 ? 36.497 -4.021 -21.571 1.00 93.81 166 ALA A C 1
ATOM 1121 O O . ALA A 1 166 ? 37.245 -4.615 -20.787 1.00 93.81 166 ALA A O 1
ATOM 1122 N N . ALA A 1 167 ? 35.982 -4.596 -22.656 1.00 95.44 167 ALA A N 1
ATOM 1123 C CA . ALA A 1 167 ? 36.329 -5.933 -23.129 1.00 95.44 167 ALA A CA 1
ATOM 1124 C C . ALA A 1 167 ? 36.612 -5.899 -24.634 1.00 95.44 167 ALA A C 1
ATOM 1126 O O . ALA A 1 167 ? 36.140 -5.011 -25.347 1.00 95.44 167 ALA A O 1
ATOM 1127 N N . THR A 1 168 ? 37.403 -6.859 -25.113 1.00 95.62 168 THR A N 1
ATOM 1128 C CA . THR A 1 168 ? 37.793 -6.934 -26.524 1.00 95.62 168 THR A CA 1
ATOM 1129 C C . THR A 1 168 ? 37.364 -8.249 -27.161 1.00 95.62 168 THR A C 1
ATOM 1131 O O . THR A 1 168 ? 37.300 -9.286 -26.503 1.00 95.62 168 THR A O 1
ATOM 1134 N N . ALA A 1 169 ? 37.055 -8.182 -28.450 1.00 96.81 169 ALA A N 1
ATOM 1135 C CA . ALA A 1 169 ? 36.809 -9.314 -29.332 1.00 96.81 169 ALA A CA 1
ATOM 1136 C C . ALA A 1 169 ? 37.484 -9.055 -30.685 1.00 96.81 169 ALA A C 1
ATOM 1138 O O . ALA A 1 169 ? 38.135 -8.026 -30.872 1.00 96.81 169 ALA A O 1
ATOM 1139 N N . THR A 1 170 ? 37.335 -9.976 -31.635 1.00 96.81 170 THR A N 1
ATOM 1140 C CA . THR A 1 170 ? 37.805 -9.784 -33.013 1.00 96.81 170 THR A CA 1
ATOM 1141 C C . THR A 1 170 ? 36.672 -10.014 -34.007 1.00 96.81 170 THR A C 1
ATOM 1143 O O . THR A 1 170 ? 35.786 -10.828 -33.749 1.00 96.81 170 THR A O 1
ATOM 1146 N N . ALA A 1 171 ? 36.682 -9.269 -35.111 1.00 97.31 171 ALA A N 1
ATOM 1147 C CA . ALA A 1 171 ? 35.773 -9.437 -36.244 1.00 97.31 171 ALA A CA 1
ATOM 1148 C C . ALA A 1 171 ? 36.412 -8.891 -37.532 1.00 97.31 171 ALA A C 1
ATOM 1150 O O . ALA A 1 171 ? 37.384 -8.133 -37.479 1.00 97.31 171 ALA A O 1
ATOM 1151 N N . ASP A 1 172 ? 35.857 -9.251 -38.686 1.00 97.62 172 ASP A N 1
ATOM 1152 C CA . ASP A 1 172 ? 36.385 -8.844 -39.987 1.00 97.62 172 ASP A CA 1
ATOM 1153 C C . ASP A 1 172 ? 35.639 -7.620 -40.538 1.00 97.62 172 ASP A C 1
ATOM 1155 O O . ASP A 1 172 ? 34.419 -7.488 -40.396 1.00 97.62 172 ASP A O 1
ATOM 1159 N N . ILE A 1 173 ? 36.368 -6.745 -41.231 1.00 97.56 173 ILE A N 1
ATOM 1160 C CA . ILE A 1 173 ? 35.797 -5.738 -42.131 1.00 97.56 173 ILE A CA 1
ATOM 1161 C C . ILE A 1 173 ? 36.183 -6.125 -43.561 1.00 97.56 173 ILE A C 1
ATOM 1163 O O . ILE A 1 173 ? 37.337 -5.981 -43.968 1.00 97.56 173 ILE A O 1
ATOM 1167 N N . ALA A 1 174 ? 35.223 -6.621 -44.337 1.00 97.56 174 ALA A N 1
ATOM 1168 C CA . ALA A 1 174 ? 35.403 -6.916 -45.755 1.00 97.56 174 ALA A CA 1
ATOM 1169 C C . ALA A 1 174 ? 35.448 -5.622 -46.584 1.00 97.56 174 ALA A C 1
ATOM 1171 O O . ALA A 1 174 ? 34.797 -4.634 -46.250 1.00 97.56 174 ALA A O 1
ATOM 1172 N N . LYS A 1 175 ? 36.191 -5.622 -47.697 1.00 97.12 175 LYS A N 1
ATOM 1173 C CA . LYS A 1 175 ? 36.247 -4.465 -48.604 1.00 97.12 175 LYS A CA 1
ATOM 1174 C C . LYS A 1 175 ? 34.894 -4.212 -49.280 1.00 97.12 175 LYS A C 1
ATOM 1176 O O . LYS A 1 175 ? 34.247 -5.162 -49.718 1.00 97.12 175 LYS A O 1
ATOM 1181 N N . ALA A 1 176 ? 34.509 -2.947 -49.436 1.00 96.25 176 ALA A N 1
ATOM 1182 C CA . ALA A 1 176 ? 33.311 -2.559 -50.184 1.00 96.25 176 ALA A CA 1
ATOM 1183 C C . ALA A 1 176 ? 33.539 -2.617 -51.705 1.00 96.25 176 ALA A C 1
ATOM 1185 O O . ALA A 1 176 ? 34.656 -2.381 -52.164 1.00 96.25 176 ALA A O 1
ATOM 1186 N N . PRO A 1 177 ? 32.520 -2.911 -52.526 1.00 95.06 177 PRO A N 1
ATOM 1187 C CA . PRO A 1 177 ? 32.653 -2.829 -53.978 1.00 95.06 177 PRO A CA 1
ATOM 1188 C C . PRO A 1 177 ? 32.782 -1.369 -54.441 1.00 95.06 177 PRO A C 1
ATOM 1190 O O . PRO A 1 177 ? 32.011 -0.511 -54.022 1.00 95.06 177 PRO A O 1
ATOM 1193 N N . LEU A 1 178 ? 33.725 -1.094 -55.345 1.00 94.94 178 LEU A N 1
ATOM 1194 C CA . LEU A 1 178 ? 33.877 0.202 -56.013 1.00 94.94 178 LEU A CA 1
ATOM 1195 C C . LEU A 1 178 ? 34.002 -0.009 -57.518 1.00 94.94 178 LEU A C 1
ATOM 1197 O O . LEU A 1 178 ? 34.846 -0.784 -57.962 1.00 94.94 178 LEU A O 1
ATOM 1201 N N . THR A 1 179 ? 33.213 0.715 -58.303 1.00 94.06 179 THR A N 1
ATOM 1202 C CA . THR A 1 179 ? 33.309 0.703 -59.765 1.00 94.06 179 THR A CA 1
ATOM 1203 C C . THR A 1 179 ? 33.997 1.972 -60.254 1.00 94.06 179 THR A C 1
ATOM 1205 O O . THR A 1 179 ? 33.532 3.079 -59.979 1.00 94.06 179 THR A O 1
ATOM 1208 N N . VAL A 1 180 ? 35.095 1.805 -60.989 1.00 95.69 180 VAL A N 1
ATOM 1209 C CA . VAL A 1 180 ? 35.819 2.879 -61.679 1.00 95.69 180 VAL A CA 1
ATOM 1210 C C . VAL A 1 180 ? 35.447 2.825 -63.153 1.00 95.69 180 VAL A C 1
ATOM 1212 O O . VAL A 1 180 ? 35.725 1.838 -63.834 1.00 95.69 180 VAL A O 1
ATOM 1215 N N . ILE A 1 181 ? 34.817 3.885 -63.642 1.00 93.94 181 ILE A N 1
ATOM 1216 C CA . ILE A 1 181 ? 34.297 3.976 -65.007 1.00 93.94 181 ILE A CA 1
ATOM 1217 C C . ILE A 1 181 ? 35.161 4.985 -65.754 1.00 93.94 181 ILE A C 1
ATOM 1219 O O . ILE A 1 181 ? 35.211 6.144 -65.347 1.00 93.94 181 ILE A O 1
ATOM 1223 N N . ALA A 1 182 ? 35.844 4.580 -66.826 1.00 96.56 182 ALA A N 1
ATOM 1224 C CA . ALA A 1 182 ? 36.520 5.560 -67.676 1.00 96.56 182 ALA A CA 1
ATOM 1225 C C . ALA A 1 182 ? 35.467 6.487 -68.290 1.00 96.56 182 ALA A C 1
ATOM 1227 O O . ALA A 1 182 ? 34.454 6.026 -68.818 1.00 96.56 182 ALA A O 1
ATOM 1228 N N . ASN A 1 183 ? 35.686 7.793 -68.185 1.00 96.00 183 ASN A N 1
ATOM 1229 C CA . ASN A 1 183 ? 34.775 8.759 -68.769 1.00 96.00 183 ASN A CA 1
ATOM 1230 C C . ASN A 1 183 ? 34.884 8.701 -70.283 1.00 96.00 183 ASN A C 1
ATOM 1232 O O . ASN A 1 183 ? 35.984 8.565 -70.824 1.00 96.00 183 ASN A O 1
ATOM 1236 N N . ASN A 1 184 ? 33.742 8.837 -70.952 1.00 96.12 184 ASN A N 1
ATOM 1237 C CA . ASN A 1 184 ? 33.726 8.893 -72.401 1.00 96.12 184 ASN A CA 1
ATOM 1238 C C . ASN A 1 184 ? 34.585 10.075 -72.857 1.00 96.12 184 ASN A C 1
ATOM 1240 O O . ASN A 1 184 ? 34.546 11.160 -72.260 1.00 96.12 184 ASN A O 1
ATOM 1244 N N . ASP A 1 185 ? 35.363 9.850 -73.908 1.00 96.81 185 ASP A N 1
ATOM 1245 C CA . ASP A 1 185 ? 36.232 10.864 -74.489 1.00 96.81 185 ASP A CA 1
ATOM 1246 C C . ASP A 1 185 ? 36.188 10.799 -76.017 1.00 96.81 185 ASP A C 1
ATOM 1248 O O . ASP A 1 185 ? 35.635 9.876 -76.621 1.00 96.81 185 ASP A O 1
ATOM 1252 N N . ALA A 1 186 ? 36.741 11.812 -76.663 1.00 96.00 186 ALA A N 1
ATOM 1253 C CA . ALA A 1 186 ? 36.708 11.943 -78.101 1.00 96.00 186 ALA A CA 1
ATOM 1254 C C . ALA A 1 186 ? 37.929 12.695 -78.620 1.00 96.00 186 ALA A C 1
ATOM 1256 O O . ALA A 1 186 ? 38.599 13.420 -77.884 1.00 96.00 186 ALA A O 1
ATOM 1257 N N . LYS A 1 187 ? 38.187 12.562 -79.916 1.00 94.94 187 LYS A N 1
ATOM 1258 C CA . LYS A 1 187 ? 39.129 13.399 -80.669 1.00 94.94 187 LYS A CA 1
ATOM 1259 C C . LYS A 1 187 ? 38.583 13.671 -82.060 1.00 94.94 187 LYS A C 1
ATOM 1261 O O . LYS A 1 187 ? 37.738 12.917 -82.537 1.00 94.94 187 LYS A O 1
ATOM 1266 N N . PHE A 1 188 ? 39.097 14.686 -82.741 1.00 94.94 188 PHE A N 1
ATOM 1267 C CA . PHE A 1 188 ? 38.852 14.814 -84.174 1.00 94.94 188 PHE A CA 1
ATOM 1268 C C . PHE A 1 188 ? 39.709 13.835 -84.974 1.00 94.94 188 PHE A C 1
ATOM 1270 O O . PHE A 1 188 ? 40.783 13.408 -84.538 1.00 94.94 188 PHE A O 1
ATOM 1277 N N . VAL A 1 189 ? 39.237 13.495 -86.173 1.00 88.75 189 VAL A N 1
ATOM 1278 C CA . VAL A 1 189 ? 40.004 12.722 -87.155 1.00 88.75 189 VAL A CA 1
ATOM 1279 C C . VAL A 1 189 ? 41.420 13.300 -87.322 1.00 88.75 189 VAL A C 1
ATOM 1281 O O . VAL A 1 189 ? 41.601 14.515 -87.333 1.00 88.75 189 VAL A O 1
ATOM 1284 N N . THR A 1 190 ? 42.431 12.434 -87.446 1.00 84.12 190 THR A N 1
ATOM 1285 C CA . THR A 1 190 ? 43.875 12.763 -87.547 1.00 84.12 190 THR A CA 1
ATOM 1286 C C . THR A 1 190 ? 44.565 13.298 -86.285 1.00 84.12 190 THR A C 1
ATOM 1288 O O . THR A 1 190 ? 45.796 13.342 -86.259 1.00 84.12 190 THR A O 1
ATOM 1291 N N . GLN A 1 191 ? 43.834 13.649 -85.221 1.00 91.25 191 GLN A N 1
ATOM 1292 C CA . GLN A 1 191 ? 44.464 14.029 -83.954 1.00 91.25 191 GLN A CA 1
ATOM 1293 C C . GLN A 1 191 ? 45.065 12.810 -83.234 1.00 91.25 191 GLN A C 1
ATOM 1295 O O . GLN A 1 191 ? 44.601 11.673 -83.363 1.00 91.25 191 GLN A O 1
ATOM 1300 N N . THR A 1 192 ? 46.109 13.049 -82.445 1.00 90.75 192 THR A N 1
ATOM 1301 C CA . THR A 1 192 ? 46.640 12.052 -81.510 1.00 90.75 192 THR A CA 1
ATOM 1302 C C . THR A 1 192 ? 45.752 11.958 -80.274 1.00 90.75 192 THR A C 1
ATOM 1304 O O . THR A 1 192 ? 45.133 12.944 -79.878 1.00 90.75 192 THR A O 1
ATOM 1307 N N . ASP A 1 193 ? 45.724 10.789 -79.639 1.00 92.94 193 ASP A N 1
ATOM 1308 C CA . ASP A 1 193 ? 44.974 10.590 -78.397 1.00 92.94 193 ASP A CA 1
ATOM 1309 C C . ASP A 1 193 ? 45.531 11.493 -77.283 1.00 92.94 193 ASP A C 1
ATOM 1311 O O . ASP A 1 193 ? 46.748 11.642 -77.130 1.00 92.94 193 ASP A O 1
ATOM 1315 N N . ALA A 1 194 ? 44.637 12.100 -76.501 1.00 91.12 194 ALA A N 1
ATOM 1316 C CA . ALA A 1 194 ? 45.023 12.936 -75.373 1.00 91.12 194 ALA A CA 1
ATOM 1317 C C . ALA A 1 194 ? 45.552 12.066 -74.213 1.00 91.12 194 ALA A C 1
ATOM 1319 O O . ALA A 1 194 ? 44.932 11.053 -73.875 1.00 91.12 194 ALA A O 1
ATOM 1320 N N . PRO A 1 195 ? 46.665 12.445 -73.554 1.00 90.56 195 PRO A N 1
ATOM 1321 C CA . PRO A 1 195 ? 47.130 11.746 -72.361 1.00 90.56 195 PRO A CA 1
ATOM 1322 C C . PRO A 1 195 ? 46.055 11.731 -71.268 1.00 90.56 195 PRO A C 1
ATOM 1324 O O . PRO A 1 195 ? 45.516 12.774 -70.915 1.00 90.56 195 PRO A O 1
ATOM 1327 N N . GLY A 1 196 ? 45.754 10.550 -70.721 1.00 89.75 196 GLY A N 1
ATOM 1328 C CA . GLY A 1 196 ? 44.789 10.393 -69.623 1.00 89.75 196 GLY A CA 1
ATOM 1329 C C . GLY A 1 196 ? 43.311 10.531 -70.012 1.00 89.75 196 GLY A C 1
ATOM 1330 O O . GLY A 1 196 ? 42.457 10.285 -69.159 1.00 89.75 196 GLY A O 1
ATOM 1331 N N . TYR A 1 197 ? 43.006 10.841 -71.278 1.00 95.44 197 TYR A N 1
ATOM 1332 C CA . TYR A 1 197 ? 41.643 11.004 -71.797 1.00 95.44 197 TYR A CA 1
ATOM 1333 C C . TYR A 1 197 ? 40.797 11.947 -70.914 1.00 95.44 197 TYR A C 1
ATOM 1335 O O . TYR A 1 197 ? 41.317 12.899 -70.332 1.00 95.44 197 TYR A O 1
ATOM 1343 N N . ASN A 1 198 ? 39.499 11.680 -70.757 1.00 94.25 198 ASN A N 1
ATOM 1344 C CA . ASN A 1 198 ? 38.604 12.457 -69.895 1.00 94.25 198 ASN A CA 1
ATOM 1345 C C . ASN A 1 198 ? 38.589 11.979 -68.420 1.00 94.25 198 ASN A C 1
ATOM 1347 O O . ASN A 1 198 ? 37.649 12.249 -67.666 1.00 94.25 198 ASN A O 1
ATOM 1351 N N . GLY A 1 199 ? 39.617 11.245 -67.984 1.00 94.62 199 GLY A N 1
ATOM 1352 C CA . GLY A 1 199 ? 39.693 10.683 -66.633 1.00 94.62 199 GLY A CA 1
ATOM 1353 C C . GLY A 1 199 ? 38.642 9.600 -66.357 1.00 94.62 199 GLY A C 1
ATOM 1354 O O . GLY A 1 199 ? 38.157 8.934 -67.271 1.00 94.62 199 GLY A O 1
ATOM 1355 N N . ALA A 1 200 ? 38.307 9.395 -65.082 1.00 94.81 200 ALA A N 1
ATOM 1356 C CA . ALA A 1 200 ? 37.351 8.379 -64.642 1.00 94.81 200 ALA A CA 1
ATOM 1357 C C . ALA A 1 200 ? 36.371 8.921 -63.593 1.00 94.81 200 ALA A C 1
ATOM 1359 O O . ALA A 1 200 ? 36.691 9.851 -62.850 1.00 94.81 200 ALA A O 1
ATOM 1360 N N . SER A 1 201 ? 35.200 8.295 -63.523 1.00 94.00 201 SER A N 1
ATOM 1361 C CA . SER A 1 201 ? 34.183 8.494 -62.491 1.00 94.00 201 SER A CA 1
ATOM 1362 C C . SER A 1 201 ? 34.116 7.299 -61.539 1.00 94.00 201 SER A C 1
ATOM 1364 O O . SER A 1 201 ? 34.513 6.185 -61.890 1.00 94.00 201 SER A O 1
ATOM 1366 N N . TYR A 1 202 ? 33.599 7.532 -60.331 1.00 92.56 202 TYR A N 1
ATOM 1367 C CA . TYR A 1 202 ? 33.653 6.578 -59.223 1.00 92.56 202 TYR A CA 1
ATOM 1368 C C . TYR A 1 202 ? 32.268 6.351 -58.622 1.00 92.56 202 TYR A C 1
ATOM 1370 O O . TYR A 1 202 ? 31.652 7.282 -58.105 1.00 92.56 202 TYR A O 1
ATOM 1378 N N . SER A 1 203 ? 31.810 5.100 -58.633 1.00 90.00 203 SER A N 1
ATOM 1379 C CA . SER A 1 203 ? 30.516 4.701 -58.075 1.00 90.00 203 SER A CA 1
ATOM 1380 C C . SER A 1 203 ? 30.687 3.585 -57.047 1.00 90.00 203 SER A C 1
ATOM 1382 O O . SER A 1 203 ? 31.326 2.573 -57.332 1.00 90.00 203 SER A O 1
ATOM 1384 N N . GLY A 1 204 ? 30.116 3.768 -55.854 1.00 90.19 204 GLY A N 1
ATOM 1385 C CA . GLY A 1 204 ? 30.230 2.827 -54.729 1.00 90.19 204 GLY A CA 1
ATOM 1386 C C . GLY A 1 204 ? 31.046 3.342 -53.540 1.00 90.19 204 GLY A C 1
ATOM 1387 O O . GLY A 1 204 ? 31.176 2.626 -52.554 1.00 90.19 204 GLY A O 1
ATOM 1388 N N . LEU A 1 205 ? 31.568 4.574 -53.601 1.00 91.50 205 LEU A N 1
ATOM 1389 C CA . LEU A 1 205 ? 32.154 5.236 -52.432 1.00 91.50 205 LEU A CA 1
ATOM 1390 C C . LEU A 1 205 ? 31.076 5.446 -51.357 1.00 91.50 205 LEU A C 1
ATOM 1392 O O . LEU A 1 205 ? 29.983 5.932 -51.658 1.00 91.50 205 LEU A O 1
ATOM 1396 N N . VAL A 1 206 ? 31.385 5.063 -50.120 1.00 92.31 206 VAL A N 1
ATOM 1397 C CA . VAL A 1 206 ? 30.459 5.099 -48.977 1.00 92.31 206 VAL A CA 1
ATOM 1398 C C . VAL A 1 206 ? 30.721 6.317 -48.092 1.00 92.31 206 VAL A C 1
ATOM 1400 O O . VAL A 1 206 ? 31.769 6.948 -48.186 1.00 92.31 206 VAL A O 1
ATOM 1403 N N . HIS A 1 207 ? 29.764 6.665 -47.230 1.00 90.50 207 HIS A N 1
ATOM 1404 C CA . HIS A 1 207 ? 29.917 7.702 -46.195 1.00 90.50 207 HIS A CA 1
ATOM 1405 C C . HIS A 1 207 ? 30.360 9.087 -46.717 1.00 90.50 207 HIS A C 1
ATOM 1407 O O . HIS A 1 207 ? 31.047 9.844 -46.035 1.00 90.50 207 HIS A O 1
ATOM 1413 N N . GLY A 1 208 ? 29.982 9.428 -47.953 1.00 86.88 208 GLY A N 1
ATOM 1414 C CA . GLY A 1 208 ? 30.363 10.699 -48.580 1.00 86.88 208 GLY A CA 1
ATOM 1415 C C . GLY A 1 208 ? 31.840 10.796 -48.989 1.00 86.88 208 GLY A C 1
ATOM 1416 O O . GLY A 1 208 ? 32.308 11.891 -49.301 1.00 86.88 208 GLY A O 1
ATOM 1417 N N . GLU A 1 209 ? 32.579 9.683 -49.002 1.00 91.56 209 GLU A N 1
ATOM 1418 C CA . GLU A 1 209 ? 33.962 9.644 -49.479 1.00 91.56 209 GLU A CA 1
ATOM 1419 C C . GLU A 1 209 ? 34.077 10.054 -50.960 1.00 91.56 209 GLU A C 1
ATOM 1421 O O . GLU A 1 209 ? 33.154 9.900 -51.762 1.00 91.56 209 GLU A O 1
ATOM 1426 N N . THR A 1 210 ? 35.254 10.562 -51.338 1.00 89.44 210 THR A N 1
ATOM 1427 C CA . THR A 1 210 ? 35.596 10.924 -52.725 1.00 89.44 210 THR A CA 1
ATOM 1428 C C . THR A 1 210 ? 36.790 10.104 -53.213 1.00 89.44 210 THR A C 1
ATOM 1430 O O . THR A 1 210 ? 37.406 9.372 -52.439 1.00 89.44 210 THR A O 1
ATOM 1433 N N . SER A 1 211 ? 37.174 10.234 -54.486 1.00 89.31 211 SER A N 1
ATOM 1434 C CA . SER A 1 211 ? 38.303 9.494 -55.071 1.00 89.31 211 SER A CA 1
ATOM 1435 C C . SER A 1 211 ? 39.657 9.744 -54.392 1.00 89.31 211 SER A C 1
ATOM 1437 O O . SER A 1 211 ? 40.613 9.029 -54.679 1.00 89.31 211 SER A O 1
ATOM 1439 N N . SER A 1 212 ? 39.755 10.714 -53.476 1.00 90.19 212 SER A N 1
ATOM 1440 C CA . SER A 1 212 ? 40.940 10.947 -52.644 1.00 90.19 212 SER A CA 1
ATOM 1441 C C . SER A 1 212 ? 41.314 9.761 -51.748 1.00 90.19 212 SER A C 1
ATOM 1443 O O . SER A 1 212 ? 42.440 9.711 -51.264 1.00 90.19 212 SER A O 1
ATOM 1445 N N . VAL A 1 213 ? 40.390 8.824 -51.499 1.00 92.94 213 VAL A N 1
ATOM 1446 C CA . VAL A 1 213 ? 40.649 7.611 -50.695 1.00 92.94 213 VAL A CA 1
ATOM 1447 C C . VAL A 1 213 ? 41.355 6.501 -51.482 1.00 92.94 213 VAL A C 1
ATOM 1449 O O . VAL A 1 213 ? 41.695 5.457 -50.922 1.00 92.94 213 VAL A O 1
ATOM 1452 N N . LEU A 1 214 ? 41.559 6.697 -52.787 1.00 94.56 214 LEU A N 1
ATOM 1453 C CA . LEU A 1 214 ? 42.211 5.736 -53.671 1.00 94.56 214 LEU A CA 1
ATOM 1454 C C . LEU A 1 214 ? 43.702 6.055 -53.803 1.00 94.56 214 LEU A C 1
ATOM 1456 O O . LEU A 1 214 ? 44.109 7.214 -53.828 1.00 94.56 214 LEU A O 1
ATOM 1460 N N . GLY A 1 215 ? 44.514 5.007 -53.910 1.00 93.88 215 GLY A N 1
ATOM 1461 C CA . GLY A 1 215 ? 45.938 5.090 -54.217 1.00 93.88 215 GLY A CA 1
ATOM 1462 C C . GLY A 1 215 ? 46.258 4.567 -55.619 1.00 93.88 215 GLY A C 1
ATOM 1463 O O . GLY A 1 215 ? 45.373 4.239 -56.410 1.00 93.88 215 GLY A O 1
ATOM 1464 N N . GLY A 1 216 ? 47.553 4.427 -55.910 1.00 93.56 216 GLY A N 1
ATOM 1465 C CA . GLY A 1 216 ? 48.032 4.040 -57.239 1.00 93.56 216 GLY A CA 1
ATOM 1466 C C . GLY A 1 216 ? 47.933 5.179 -58.257 1.00 93.56 216 GLY A C 1
ATOM 1467 O O . GLY A 1 216 ? 47.667 6.326 -57.904 1.00 93.56 216 GLY A O 1
ATOM 1468 N N . THR A 1 217 ? 48.160 4.854 -59.527 1.00 93.38 217 THR A N 1
ATOM 1469 C CA . THR A 1 217 ? 48.109 5.823 -60.628 1.00 93.38 217 THR A CA 1
ATOM 1470 C C . THR A 1 217 ? 47.080 5.343 -61.635 1.00 93.38 217 THR A C 1
ATOM 1472 O O . THR A 1 217 ? 47.243 4.268 -62.213 1.00 93.38 217 THR A O 1
ATOM 1475 N N . LEU A 1 218 ? 46.029 6.137 -61.854 1.00 95.50 218 LEU A N 1
ATOM 1476 C CA . LEU A 1 218 ? 45.038 5.846 -62.884 1.00 95.50 218 LEU A CA 1
ATOM 1477 C C . LEU A 1 218 ? 45.715 5.847 -64.259 1.00 95.50 218 LEU A C 1
ATOM 1479 O O . LEU A 1 218 ? 46.296 6.848 -64.678 1.00 95.50 218 LEU A O 1
ATOM 1483 N N . SER A 1 219 ? 45.608 4.727 -64.963 1.00 94.94 219 SER A N 1
ATOM 1484 C CA . SER A 1 219 ? 45.988 4.593 -66.364 1.00 94.94 219 SER A CA 1
ATOM 1485 C C . SER A 1 219 ? 44.741 4.289 -67.175 1.00 94.94 219 SER A C 1
ATOM 1487 O O . SER A 1 219 ? 43.961 3.419 -66.799 1.00 94.94 219 SER A O 1
ATOM 1489 N N . ILE A 1 220 ? 44.546 5.008 -68.275 1.00 97.38 220 ILE A N 1
ATOM 1490 C CA . ILE A 1 220 ? 43.477 4.739 -69.234 1.00 97.38 220 ILE A CA 1
ATOM 1491 C C . ILE A 1 220 ? 44.144 4.482 -70.576 1.00 97.38 220 ILE A C 1
ATOM 1493 O O . ILE A 1 220 ? 44.958 5.289 -71.029 1.00 97.38 220 ILE A O 1
ATOM 1497 N N . VAL A 1 221 ? 43.812 3.353 -71.197 1.00 95.44 221 VAL A N 1
ATOM 1498 C CA . VAL A 1 221 ? 44.342 2.959 -72.505 1.00 95.44 221 VAL A CA 1
ATOM 1499 C C . VAL A 1 221 ? 43.188 2.708 -73.460 1.00 95.44 221 VAL A C 1
ATOM 1501 O O . VAL A 1 221 ? 42.256 1.974 -73.141 1.00 95.44 221 VAL A O 1
ATOM 1504 N N . ARG A 1 222 ? 43.270 3.276 -74.664 1.00 96.12 222 ARG A N 1
ATOM 1505 C CA . ARG A 1 222 ? 42.375 2.915 -75.760 1.00 96.12 222 ARG A CA 1
ATOM 1506 C C . ARG A 1 222 ? 42.825 1.590 -76.372 1.00 96.12 222 ARG A C 1
ATOM 1508 O O . ARG A 1 222 ? 43.855 1.515 -77.036 1.00 96.12 222 ARG A O 1
ATOM 1515 N N . SER A 1 223 ? 42.039 0.545 -76.146 1.00 96.12 223 SER A N 1
ATOM 1516 C CA . SER A 1 223 ? 42.330 -0.829 -76.585 1.00 96.12 223 SER A CA 1
ATOM 1517 C C . SER A 1 223 ? 42.398 -1.002 -78.107 1.00 96.12 223 SER A C 1
ATOM 1519 O O . SER A 1 223 ? 43.093 -1.891 -78.592 1.00 96.12 223 SER A O 1
ATOM 1521 N N . ASN A 1 224 ? 41.720 -0.140 -78.869 1.00 94.56 224 ASN A N 1
ATOM 1522 C CA . ASN A 1 224 ? 41.677 -0.172 -80.330 1.00 94.56 224 ASN A CA 1
ATOM 1523 C C . ASN A 1 224 ? 42.465 0.978 -80.983 1.00 94.56 224 ASN A C 1
ATOM 1525 O O . ASN A 1 224 ? 42.056 1.461 -82.036 1.00 94.56 224 ASN A O 1
ATOM 1529 N N . SER A 1 225 ? 43.579 1.423 -80.394 1.00 91.31 225 SER A N 1
ATOM 1530 C CA . SER A 1 225 ? 44.312 2.627 -80.829 1.00 91.31 225 SER A CA 1
ATOM 1531 C C . SER A 1 225 ? 44.768 2.651 -82.298 1.00 91.31 225 SER A C 1
ATOM 1533 O O . SER A 1 225 ? 45.000 3.721 -82.844 1.00 91.31 225 SER A O 1
ATOM 1535 N N . GLY A 1 226 ? 44.848 1.498 -82.970 1.00 89.69 226 GLY A N 1
ATOM 1536 C CA . GLY A 1 226 ? 45.092 1.418 -84.417 1.00 89.69 226 GLY A CA 1
ATOM 1537 C C . GLY A 1 226 ? 43.873 1.728 -85.302 1.00 89.69 226 GLY A C 1
ATOM 1538 O O . GLY A 1 226 ? 44.005 1.774 -86.523 1.00 89.69 226 GLY A O 1
ATOM 1539 N N . THR A 1 227 ? 42.685 1.909 -84.718 1.00 92.81 227 THR A N 1
ATOM 1540 C CA . THR A 1 227 ? 41.447 2.236 -85.436 1.00 92.81 227 THR A CA 1
ATOM 1541 C C . THR A 1 227 ? 41.237 3.747 -85.433 1.00 92.81 227 THR A C 1
ATOM 1543 O O . THR A 1 227 ? 41.042 4.349 -84.378 1.00 92.81 227 THR A O 1
ATOM 1546 N N . GLU A 1 228 ? 41.265 4.348 -86.625 1.00 92.88 228 GLU A N 1
ATOM 1547 C CA . GLU A 1 228 ? 41.246 5.809 -86.814 1.00 92.88 228 GLU A CA 1
ATOM 1548 C C . GLU A 1 228 ? 40.091 6.309 -87.700 1.00 92.88 228 GLU A C 1
ATOM 1550 O O . GLU A 1 228 ? 40.028 7.483 -88.063 1.00 92.88 228 GLU A O 1
ATOM 1555 N N . LEU A 1 229 ? 39.156 5.422 -88.059 1.00 93.75 229 LEU A N 1
ATOM 1556 C CA . LEU A 1 229 ? 37.958 5.807 -88.801 1.00 93.75 229 LEU A CA 1
ATOM 1557 C C . LEU A 1 229 ? 36.978 6.561 -87.898 1.00 93.75 229 LEU A C 1
ATOM 1559 O O . LEU A 1 229 ? 36.837 6.247 -86.716 1.00 93.75 229 LEU A O 1
ATOM 1563 N N . VAL A 1 230 ? 36.269 7.521 -88.489 1.00 93.62 230 VAL A N 1
ATOM 1564 C CA . VAL A 1 230 ? 35.182 8.259 -87.835 1.00 93.62 230 VAL A CA 1
ATOM 1565 C C . VAL A 1 230 ? 34.134 7.284 -87.292 1.00 93.62 230 VAL A C 1
ATOM 1567 O O . VAL A 1 230 ? 33.679 6.397 -88.015 1.00 93.62 230 VAL A O 1
ATOM 1570 N N . GLY A 1 231 ? 33.743 7.465 -86.031 1.00 94.50 231 GLY A N 1
ATOM 1571 C CA . GLY A 1 231 ? 32.752 6.627 -85.357 1.00 94.50 231 GLY A CA 1
ATOM 1572 C C . GLY A 1 231 ? 32.912 6.598 -83.837 1.00 94.50 231 GLY A C 1
ATOM 1573 O O . GLY A 1 231 ? 33.924 7.045 -83.294 1.00 94.50 231 GLY A O 1
ATOM 1574 N N . THR A 1 232 ? 31.907 6.048 -83.156 1.00 95.31 232 THR A N 1
ATOM 1575 C CA . THR A 1 232 ? 31.922 5.800 -81.708 1.00 95.31 232 THR A CA 1
ATOM 1576 C C . THR A 1 232 ? 32.240 4.335 -81.439 1.00 95.31 232 THR A C 1
ATOM 1578 O O . THR A 1 232 ? 31.581 3.436 -81.961 1.00 95.31 232 THR A O 1
ATOM 1581 N N . TYR A 1 233 ? 33.244 4.095 -80.605 1.00 96.69 233 TYR A N 1
ATOM 1582 C CA . TYR A 1 233 ? 33.717 2.771 -80.226 1.00 96.69 233 TYR A CA 1
ATOM 1583 C C . TYR A 1 233 ? 33.381 2.524 -78.762 1.00 96.69 233 TYR A C 1
ATOM 1585 O O . TYR A 1 233 ? 33.885 3.229 -77.888 1.00 96.69 233 TYR A O 1
ATOM 1593 N N . SER A 1 234 ? 32.524 1.540 -78.493 1.00 96.25 234 SER A N 1
ATOM 1594 C CA . SER A 1 234 ? 32.023 1.335 -77.136 1.00 96.25 234 SER A CA 1
ATOM 1595 C C . SER A 1 234 ? 33.013 0.589 -76.238 1.00 96.25 234 SER A C 1
ATOM 1597 O O . SER A 1 234 ? 33.621 -0.393 -76.666 1.00 96.25 234 SER A O 1
ATOM 1599 N N . GLY A 1 235 ? 33.183 1.063 -75.000 1.00 95.56 235 GLY A N 1
ATOM 1600 C CA . GLY A 1 235 ? 33.974 0.415 -73.946 1.00 95.56 235 GLY A CA 1
ATOM 1601 C C . GLY A 1 235 ? 35.475 0.272 -74.228 1.00 95.56 235 GLY A C 1
ATOM 1602 O O . GLY A 1 235 ? 36.160 -0.492 -73.543 1.00 95.56 235 GLY A O 1
ATOM 1603 N N . VAL A 1 236 ? 36.006 0.958 -75.245 1.00 97.06 236 VAL A N 1
ATOM 1604 C CA . VAL A 1 236 ? 37.403 0.788 -75.671 1.00 97.06 236 VAL A CA 1
ATOM 1605 C C . VAL A 1 236 ? 38.406 1.530 -74.791 1.00 97.06 236 VAL A C 1
ATOM 1607 O O . VAL A 1 236 ? 39.582 1.162 -74.828 1.00 97.06 236 VAL A O 1
ATOM 1610 N N . LEU A 1 237 ? 37.979 2.528 -74.008 1.00 97.62 237 LEU A N 1
ATOM 1611 C CA . LEU A 1 237 ? 38.809 3.192 -72.999 1.00 97.62 237 LEU A CA 1
ATOM 1612 C C . LEU A 1 237 ? 38.856 2.329 -71.745 1.00 97.62 237 LEU A C 1
ATOM 1614 O O . LEU A 1 237 ? 37.886 2.277 -71.000 1.00 97.62 237 LEU A O 1
ATOM 1618 N N . GLN A 1 238 ? 39.972 1.652 -71.502 1.00 96.81 238 GLN A N 1
ATOM 1619 C CA . GLN A 1 238 ? 40.113 0.701 -70.403 1.00 96.81 238 GLN A CA 1
ATOM 1620 C C . GLN A 1 238 ? 40.892 1.337 -69.243 1.00 96.81 238 GLN A C 1
ATOM 1622 O O . GLN A 1 238 ? 42.094 1.578 -69.392 1.00 96.81 238 GLN A O 1
ATOM 1627 N N . PRO A 1 239 ? 40.236 1.632 -68.103 1.00 97.25 239 PRO A N 1
ATOM 1628 C CA . PRO A 1 239 ? 40.907 2.127 -66.909 1.00 97.25 239 PRO A CA 1
ATOM 1629 C C . PRO A 1 239 ? 41.572 0.986 -66.124 1.00 97.25 239 PRO A C 1
ATOM 1631 O O . PRO A 1 239 ? 41.052 -0.127 -66.064 1.00 97.25 239 PRO A O 1
ATOM 1634 N N . ALA A 1 240 ? 42.710 1.271 -65.493 1.00 96.00 240 ALA A N 1
ATOM 1635 C CA . ALA A 1 240 ? 43.444 0.361 -64.616 1.00 96.00 240 ALA A CA 1
ATOM 1636 C C . ALA A 1 240 ? 44.363 1.132 -63.642 1.00 96.00 240 ALA A C 1
ATOM 1638 O O . ALA A 1 240 ? 44.495 2.355 -63.715 1.00 96.00 240 ALA A O 1
ATOM 1639 N N . GLY A 1 241 ? 45.045 0.407 -62.749 1.00 94.88 241 GLY A N 1
ATOM 1640 C CA . GLY A 1 241 ? 46.194 0.916 -61.980 1.00 94.88 241 GLY A CA 1
ATOM 1641 C C . GLY A 1 241 ? 45.890 1.555 -60.619 1.00 94.88 241 GLY A C 1
ATOM 1642 O O . GLY A 1 241 ? 46.822 1.810 -59.853 1.00 94.88 241 GLY A O 1
ATOM 1643 N N . LEU A 1 242 ? 44.616 1.761 -60.274 1.00 96.81 242 LEU A N 1
ATOM 1644 C CA . LEU A 1 242 ? 44.214 2.215 -58.941 1.00 96.81 242 LEU A CA 1
ATOM 1645 C C . LEU A 1 242 ? 44.241 1.076 -57.920 1.00 96.81 242 LEU A C 1
ATOM 1647 O O . LEU A 1 242 ? 43.960 -0.085 -58.233 1.00 96.81 242 LEU A O 1
ATOM 1651 N N . THR A 1 243 ? 44.544 1.435 -56.674 1.00 95.44 243 THR A N 1
ATOM 1652 C CA . THR A 1 243 ? 44.515 0.537 -55.517 1.00 95.44 243 THR A CA 1
ATOM 1653 C C . THR A 1 243 ? 43.671 1.138 -54.399 1.00 95.44 243 THR A C 1
ATOM 1655 O O . THR A 1 243 ? 43.549 2.354 -54.274 1.00 95.44 243 THR A O 1
ATOM 1658 N N . ALA A 1 244 ? 43.073 0.284 -53.570 1.00 95.75 244 ALA A N 1
ATOM 1659 C CA . ALA A 1 244 ? 42.336 0.723 -52.395 1.00 95.75 244 ALA A CA 1
ATOM 1660 C C . ALA A 1 244 ? 42.519 -0.256 -51.235 1.00 95.75 244 ALA A C 1
ATOM 1662 O O . ALA A 1 244 ? 42.411 -1.482 -51.391 1.00 95.75 244 ALA A O 1
ATOM 1663 N N . ALA A 1 245 ? 42.760 0.299 -50.047 1.00 94.50 245 ALA A N 1
ATOM 1664 C CA . ALA A 1 245 ? 42.778 -0.474 -48.811 1.00 94.50 245 ALA A CA 1
ATOM 1665 C C . ALA A 1 245 ? 41.378 -1.022 -48.501 1.00 94.50 245 ALA A C 1
ATOM 1667 O O . ALA A 1 245 ? 41.234 -2.208 -48.220 1.00 94.50 245 ALA A O 1
ATOM 1668 N N . ASN A 1 246 ? 40.349 -0.190 -48.679 1.00 97.06 246 ASN A N 1
ATOM 1669 C CA . ASN A 1 246 ? 38.994 -0.459 -48.197 1.00 97.06 246 ASN A CA 1
ATOM 1670 C C . ASN A 1 246 ? 38.003 -0.905 -49.277 1.00 97.06 246 ASN A C 1
ATOM 1672 O O . ASN A 1 246 ? 36.894 -1.322 -48.952 1.00 97.06 246 ASN A O 1
ATOM 1676 N N . TYR A 1 247 ? 38.414 -0.877 -50.548 1.00 97.19 247 TYR A N 1
ATOM 1677 C CA . TYR A 1 247 ? 37.539 -1.185 -51.674 1.00 97.19 247 TYR A CA 1
ATOM 1678 C C . TYR A 1 247 ? 38.075 -2.300 -52.569 1.00 97.19 247 TYR A C 1
ATOM 1680 O O . TYR A 1 247 ? 39.278 -2.401 -52.823 1.00 97.19 247 TYR A O 1
ATOM 1688 N N . ASN A 1 248 ? 37.161 -3.129 -53.065 1.00 96.81 248 ASN A N 1
ATOM 1689 C CA . ASN A 1 248 ? 37.395 -4.052 -54.160 1.00 96.81 248 ASN A CA 1
ATOM 1690 C C . ASN A 1 248 ? 37.034 -3.348 -55.475 1.00 96.81 248 ASN A C 1
ATOM 1692 O O . ASN A 1 248 ? 35.857 -3.114 -55.754 1.00 96.81 248 ASN A O 1
ATOM 1696 N N . ILE A 1 249 ? 38.055 -2.969 -56.245 1.00 97.00 249 ILE A N 1
ATOM 1697 C CA . ILE A 1 249 ? 37.893 -2.150 -57.449 1.00 97.00 249 ILE A CA 1
ATOM 1698 C C . ILE A 1 249 ? 37.516 -3.033 -58.639 1.00 97.00 249 ILE A C 1
ATOM 1700 O O . ILE A 1 249 ? 38.238 -3.966 -58.983 1.00 97.00 249 ILE A O 1
ATOM 1704 N N . SER A 1 250 ? 36.411 -2.694 -59.294 1.00 96.88 250 SER A N 1
ATOM 1705 C CA . SER A 1 250 ? 36.016 -3.202 -60.609 1.00 96.88 250 SER A CA 1
ATOM 1706 C C . SER A 1 250 ? 36.112 -2.080 -61.638 1.00 96.88 250 SER A C 1
ATOM 1708 O O . SER A 1 250 ? 35.745 -0.942 -61.353 1.00 96.88 250 SER A O 1
ATOM 1710 N N . TYR A 1 251 ? 36.602 -2.392 -62.834 1.00 96.19 251 TYR A N 1
ATOM 1711 C CA . TYR A 1 251 ? 36.795 -1.412 -63.902 1.00 96.19 251 TYR A CA 1
ATOM 1712 C C . TYR A 1 251 ? 35.751 -1.590 -64.999 1.00 96.19 251 TYR A C 1
ATOM 1714 O O . TYR A 1 251 ? 35.479 -2.710 -65.430 1.00 96.19 251 TYR A O 1
ATOM 1722 N N . VAL A 1 252 ? 35.197 -0.476 -65.467 1.00 96.06 252 VAL A N 1
ATOM 1723 C CA . VAL A 1 252 ? 34.270 -0.421 -66.599 1.00 96.06 252 VAL A CA 1
ATOM 1724 C C . VAL A 1 252 ? 34.852 0.511 -67.653 1.00 96.06 252 VAL A C 1
ATOM 1726 O O . VAL A 1 252 ? 35.296 1.620 -67.345 1.00 96.06 252 VAL A O 1
ATOM 1729 N N . GLY A 1 253 ? 34.878 0.033 -68.896 1.00 95.75 253 GLY A N 1
ATOM 1730 C CA . GLY A 1 253 ? 35.410 0.799 -70.011 1.00 95.75 253 GLY A CA 1
ATOM 1731 C C . GLY A 1 253 ? 34.485 1.938 -70.437 1.00 95.75 253 GLY A C 1
ATOM 1732 O O . GLY A 1 253 ? 33.265 1.801 -70.372 1.00 95.75 253 GLY A O 1
ATOM 1733 N N . GLY A 1 254 ? 35.079 3.040 -70.884 1.00 95.38 254 GLY A N 1
ATOM 1734 C CA . GLY A 1 254 ? 34.382 4.179 -71.481 1.00 95.38 254 GLY A CA 1
ATOM 1735 C C . GLY A 1 254 ? 34.370 4.098 -73.004 1.00 95.38 254 GLY A C 1
ATOM 1736 O O . GLY A 1 254 ? 35.221 3.443 -73.617 1.00 95.38 254 GLY A O 1
ATOM 1737 N N . ASP A 1 255 ? 33.421 4.782 -73.625 1.00 95.88 255 ASP A N 1
ATOM 1738 C CA . ASP A 1 255 ? 33.340 4.891 -75.076 1.00 95.88 255 ASP A CA 1
ATOM 1739 C C . ASP A 1 255 ? 34.334 5.941 -75.594 1.00 95.88 255 ASP A C 1
ATOM 1741 O O . ASP A 1 255 ? 34.578 6.966 -74.951 1.00 95.88 255 ASP A O 1
ATOM 1745 N N . TYR A 1 256 ? 34.887 5.707 -76.785 1.00 97.19 256 TYR A N 1
ATOM 1746 C CA . TYR A 1 256 ? 35.744 6.672 -77.470 1.00 97.19 256 TYR A CA 1
ATOM 1747 C C . TYR A 1 256 ? 35.173 7.055 -78.827 1.00 97.19 256 TYR A C 1
ATOM 1749 O O . TYR A 1 256 ? 34.887 6.177 -79.641 1.00 97.19 256 TYR A O 1
ATOM 1757 N N . THR A 1 257 ? 35.041 8.352 -79.100 1.00 96.44 257 THR A N 1
ATOM 1758 C CA . THR A 1 257 ? 34.502 8.839 -80.380 1.00 96.44 257 THR A CA 1
ATOM 1759 C C . THR A 1 257 ? 35.569 9.530 -81.220 1.00 96.44 257 THR A C 1
ATOM 1761 O O . THR A 1 257 ? 36.208 10.484 -80.780 1.00 96.44 257 THR A O 1
ATOM 1764 N N . ILE A 1 258 ? 35.737 9.080 -82.462 1.00 95.81 258 ILE A N 1
ATOM 1765 C CA . ILE A 1 258 ? 36.499 9.800 -83.484 1.00 95.81 258 ILE A CA 1
ATOM 1766 C C . ILE A 1 258 ? 35.513 10.664 -84.264 1.00 95.81 258 ILE A C 1
ATOM 1768 O O . ILE A 1 258 ? 34.707 10.161 -85.049 1.00 95.81 258 ILE A O 1
ATOM 1772 N N . VAL A 1 259 ? 35.573 11.964 -84.003 1.00 95.62 259 VAL A N 1
ATOM 1773 C CA . VAL A 1 259 ? 34.654 12.987 -84.498 1.00 95.62 259 VAL A CA 1
ATOM 1774 C C . VAL A 1 259 ? 35.019 13.372 -85.932 1.00 95.62 259 VAL A C 1
ATOM 1776 O O . VAL A 1 259 ? 36.190 13.610 -86.251 1.00 95.62 259 VAL A O 1
ATOM 1779 N N . ALA A 1 260 ? 34.014 13.423 -86.809 1.00 92.94 260 ALA A N 1
ATOM 1780 C CA . ALA A 1 260 ? 34.199 13.744 -88.222 1.00 92.94 260 ALA A CA 1
ATOM 1781 C C . ALA A 1 260 ? 34.574 15.218 -88.446 1.00 92.94 260 ALA A C 1
ATOM 1783 O O . ALA A 1 260 ? 34.317 16.082 -87.605 1.00 92.94 260 ALA A O 1
ATOM 1784 N N . SER A 1 261 ? 35.091 15.529 -89.640 1.00 83.88 261 SER A N 1
ATOM 1785 C CA . SER A 1 261 ? 35.079 16.909 -90.137 1.00 83.88 261 SER A CA 1
ATOM 1786 C C . SER A 1 261 ? 33.642 17.437 -90.160 1.00 83.88 261 SER A C 1
ATOM 1788 O O . SER A 1 261 ? 32.726 16.695 -90.521 1.00 83.88 261 SER A O 1
ATOM 1790 N N . SER A 1 262 ? 33.451 18.706 -89.794 1.00 85.19 262 SER A N 1
ATOM 1791 C CA . SER A 1 262 ? 32.130 19.353 -89.732 1.00 85.19 262 SER A CA 1
ATOM 1792 C C . SER A 1 262 ? 31.192 18.862 -88.618 1.00 85.19 262 SER A C 1
ATOM 1794 O O . SER A 1 262 ? 29.991 19.064 -88.731 1.00 85.19 262 SER A O 1
ATOM 1796 N N . GLN A 1 263 ? 31.681 18.242 -87.542 1.00 92.38 263 GLN A N 1
ATOM 1797 C CA . GLN A 1 263 ? 30.886 17.981 -86.330 1.00 92.38 263 GLN A CA 1
ATOM 1798 C C . GLN A 1 263 ? 31.400 18.815 -85.154 1.00 92.38 263 GLN A C 1
ATOM 1800 O O . GLN A 1 263 ? 32.586 19.149 -85.103 1.00 92.38 263 GLN A O 1
ATOM 1805 N N . LEU A 1 264 ? 30.516 19.127 -84.205 1.00 93.12 264 LEU A N 1
ATOM 1806 C CA . LEU A 1 264 ? 30.870 19.869 -82.996 1.00 93.12 264 LEU A CA 1
ATOM 1807 C C . LEU A 1 264 ? 31.285 18.890 -81.889 1.00 93.12 264 LEU A C 1
ATOM 1809 O O . LEU A 1 264 ? 30.585 17.907 -81.639 1.00 93.12 264 LEU A O 1
ATOM 1813 N N . LEU A 1 265 ? 32.407 19.153 -81.220 1.00 94.94 265 LEU A N 1
ATOM 1814 C CA . LEU A 1 265 ? 32.834 18.459 -80.006 1.00 94.94 265 LEU A CA 1
ATOM 1815 C C . LEU A 1 265 ? 32.722 19.412 -78.817 1.00 94.94 265 LEU A C 1
ATOM 1817 O O . LEU A 1 265 ? 33.360 20.462 -78.781 1.00 94.94 265 LEU A O 1
ATOM 1821 N N . ILE A 1 266 ? 31.919 19.015 -77.837 1.00 96.62 266 ILE A N 1
ATOM 1822 C CA . ILE A 1 266 ? 31.687 19.731 -76.590 1.00 96.62 266 ILE A CA 1
ATOM 1823 C C . ILE A 1 266 ? 32.347 18.954 -75.463 1.00 96.62 266 ILE A C 1
ATOM 1825 O O . ILE A 1 266 ? 31.927 17.846 -75.119 1.00 96.62 266 ILE A O 1
ATOM 1829 N N . ARG A 1 267 ? 33.372 19.555 -74.865 1.00 96.31 267 ARG A N 1
ATOM 1830 C CA . ARG A 1 267 ? 34.014 19.043 -73.657 1.00 96.31 267 ARG A CA 1
ATOM 1831 C C . ARG A 1 267 ? 33.410 19.736 -72.455 1.00 96.31 267 ARG A C 1
ATOM 1833 O O . ARG A 1 267 ? 33.535 20.947 -72.306 1.00 96.31 267 ARG A O 1
ATOM 1840 N N . VAL A 1 268 ? 32.768 18.969 -71.591 1.00 96.81 268 VAL A N 1
ATOM 1841 C CA . VAL A 1 268 ? 32.176 19.437 -70.340 1.00 96.81 268 VAL A CA 1
ATOM 1842 C C . VAL A 1 268 ? 33.129 19.092 -69.202 1.00 96.81 268 VAL A C 1
ATOM 1844 O O . VAL A 1 268 ? 33.634 17.971 -69.130 1.00 96.81 268 VAL A O 1
ATOM 1847 N N . SER A 1 269 ? 33.383 20.040 -68.301 1.00 95.12 269 SER A N 1
ATOM 1848 C CA . SER A 1 269 ? 34.129 19.767 -67.072 1.00 95.12 269 SER A CA 1
ATOM 1849 C C . SER A 1 269 ? 33.403 18.702 -66.250 1.00 95.12 269 SER A C 1
ATOM 1851 O O . SER A 1 269 ? 32.216 18.848 -65.956 1.00 95.12 269 SER A O 1
ATOM 1853 N N . ASN A 1 270 ? 34.118 17.643 -65.861 1.00 93.75 270 ASN A N 1
ATOM 1854 C CA . ASN A 1 270 ? 33.559 16.599 -65.004 1.00 93.75 270 ASN A CA 1
ATOM 1855 C C . ASN A 1 270 ? 33.102 17.200 -63.665 1.00 93.75 270 ASN A C 1
ATOM 1857 O O . ASN A 1 270 ? 33.853 17.937 -63.022 1.00 93.75 270 ASN A O 1
ATOM 1861 N N . LEU A 1 271 ? 31.876 16.883 -63.251 1.00 93.88 271 LEU A N 1
ATOM 1862 C CA . LEU A 1 271 ? 31.234 17.447 -62.066 1.00 93.88 271 LEU A CA 1
ATOM 1863 C C . LEU A 1 271 ? 31.105 16.392 -60.965 1.00 93.88 271 LEU A C 1
ATOM 1865 O O . LEU A 1 271 ? 30.605 15.300 -61.209 1.00 93.88 271 LEU A O 1
ATOM 1869 N N . THR A 1 272 ? 31.449 16.751 -59.730 1.00 91.62 272 THR A N 1
ATOM 1870 C CA . THR A 1 272 ? 31.056 15.989 -58.537 1.00 91.62 272 THR A CA 1
ATOM 1871 C C . THR A 1 272 ? 30.078 16.822 -57.717 1.00 91.62 272 THR A C 1
ATOM 1873 O O . THR A 1 272 ? 30.350 17.985 -57.426 1.00 91.62 272 THR A O 1
ATOM 1876 N N . SER A 1 273 ? 28.938 16.245 -57.342 1.00 91.62 273 SER A N 1
ATOM 1877 C CA . SER A 1 273 ? 27.867 16.920 -56.596 1.00 91.62 273 SER A CA 1
ATOM 1878 C C . SER A 1 273 ? 27.318 16.036 -55.481 1.00 91.62 273 SER A C 1
ATOM 1880 O O . SER A 1 273 ? 27.264 14.822 -55.634 1.00 91.62 273 SER A O 1
ATOM 1882 N N . THR A 1 274 ? 26.840 16.621 -54.385 1.00 93.38 274 THR A N 1
ATOM 1883 C CA . THR A 1 274 ? 26.104 15.876 -53.351 1.00 93.38 274 THR A CA 1
ATOM 1884 C C . THR A 1 274 ? 24.654 15.665 -53.772 1.00 93.38 274 THR A C 1
ATOM 1886 O O . THR A 1 274 ? 24.033 16.567 -54.339 1.00 93.38 274 THR A O 1
ATOM 1889 N N . TYR A 1 275 ? 24.097 14.497 -53.464 1.00 95.31 275 TYR A N 1
ATOM 1890 C CA . TYR A 1 275 ? 22.700 14.164 -53.720 1.00 95.31 275 TYR A CA 1
ATOM 1891 C C . TYR A 1 275 ? 21.725 15.265 -53.244 1.00 95.31 275 TYR A C 1
ATOM 1893 O O . TYR A 1 275 ? 21.832 15.786 -52.129 1.00 95.31 275 TYR A O 1
ATOM 1901 N N . GLY A 1 276 ? 20.786 15.643 -54.119 1.00 93.88 276 GLY A N 1
ATOM 1902 C CA . GLY A 1 276 ? 19.845 16.754 -53.917 1.00 93.88 276 GLY A CA 1
ATOM 1903 C C . GLY A 1 276 ? 20.360 18.143 -54.311 1.00 93.88 276 GLY A C 1
ATOM 1904 O O . GLY A 1 276 ? 19.623 19.118 -54.181 1.00 93.88 276 GLY A O 1
ATOM 1905 N N . SER A 1 277 ? 21.608 18.262 -54.770 1.00 93.75 277 SER A N 1
ATOM 1906 C CA . SER A 1 277 ? 22.143 19.526 -55.292 1.00 93.75 277 SER A CA 1
ATOM 1907 C C . SER A 1 277 ? 21.797 19.687 -56.771 1.00 93.75 277 SER A C 1
ATOM 1909 O O . SER A 1 277 ? 21.886 18.730 -57.540 1.00 93.75 277 SER A O 1
ATOM 1911 N N . ALA A 1 278 ? 21.457 20.907 -57.191 1.00 89.69 278 ALA A N 1
ATOM 1912 C CA . ALA A 1 278 ? 21.279 21.215 -58.606 1.00 89.69 278 ALA A CA 1
ATOM 1913 C C . ALA A 1 278 ? 22.616 21.073 -59.356 1.00 89.69 278 ALA A C 1
ATOM 1915 O O . ALA A 1 278 ? 23.636 21.619 -58.933 1.00 89.69 278 ALA A O 1
ATOM 1916 N N . ALA A 1 279 ? 22.607 20.348 -60.476 1.00 91.62 279 ALA A N 1
ATOM 1917 C CA . ALA A 1 279 ? 23.771 20.232 -61.346 1.00 91.62 279 ALA A CA 1
ATOM 1918 C C . ALA A 1 279 ? 23.955 21.522 -62.157 1.00 91.62 279 ALA A C 1
ATOM 1920 O O . ALA A 1 279 ? 23.009 21.984 -62.796 1.00 91.62 279 ALA A O 1
ATOM 1921 N N . ASN A 1 280 ? 25.173 22.065 -62.160 1.00 90.75 280 ASN A N 1
ATOM 1922 C CA . ASN A 1 280 ? 25.559 23.202 -62.990 1.00 90.75 280 ASN A CA 1
ATOM 1923 C C . ASN A 1 280 ? 26.774 22.804 -63.833 1.00 90.75 280 ASN A C 1
ATOM 1925 O O . ASN A 1 280 ? 27.892 22.736 -63.317 1.00 90.75 280 ASN A O 1
ATOM 1929 N N . TYR A 1 281 ? 26.544 22.467 -65.100 1.00 94.69 281 TYR A N 1
ATOM 1930 C CA . TYR A 1 281 ? 27.613 22.023 -65.991 1.00 94.69 281 TYR A CA 1
ATOM 1931 C C . TYR A 1 281 ? 28.397 23.209 -66.550 1.00 94.69 281 TYR A C 1
ATOM 1933 O O . TYR A 1 281 ? 27.834 24.256 -66.852 1.00 94.69 281 TYR A O 1
ATOM 1941 N N . ALA A 1 282 ? 29.703 23.033 -66.731 1.00 93.75 282 ALA A N 1
ATOM 1942 C CA . ALA A 1 282 ? 30.564 24.018 -67.372 1.00 93.75 282 ALA A CA 1
ATOM 1943 C C . ALA A 1 282 ? 31.165 23.415 -68.643 1.00 93.75 282 ALA A C 1
ATOM 1945 O O . ALA A 1 282 ? 31.729 22.322 -68.602 1.00 93.75 282 ALA A O 1
ATOM 1946 N N . ILE A 1 283 ? 31.053 24.117 -69.771 1.00 95.06 283 ILE A N 1
ATOM 1947 C CA . ILE A 1 283 ? 31.723 23.715 -71.010 1.00 95.06 283 ILE A CA 1
ATOM 1948 C C . ILE A 1 283 ? 33.184 24.165 -70.920 1.00 95.06 283 ILE A C 1
ATOM 1950 O O . ILE A 1 283 ? 33.469 25.359 -70.870 1.00 95.06 283 ILE A O 1
ATOM 1954 N N . ALA A 1 284 ? 34.097 23.197 -70.882 1.00 93.94 284 ALA A N 1
ATOM 1955 C CA . ALA A 1 284 ? 35.539 23.406 -70.874 1.00 93.94 284 ALA A CA 1
ATOM 1956 C C . ALA A 1 284 ? 36.057 23.822 -72.258 1.00 93.94 284 ALA A C 1
ATOM 1958 O O . ALA A 1 284 ? 36.905 24.707 -72.355 1.00 93.94 284 ALA A O 1
ATOM 1959 N N . SER A 1 285 ? 35.538 23.206 -73.324 1.00 94.25 285 SER A N 1
ATOM 1960 C CA . SER A 1 285 ? 35.778 23.659 -74.694 1.00 94.25 285 SER A CA 1
ATOM 1961 C C . SER A 1 285 ? 34.644 23.269 -75.639 1.00 94.25 285 SER A C 1
ATOM 1963 O O . SER A 1 285 ? 33.940 22.278 -75.433 1.00 94.25 285 SER A O 1
ATOM 1965 N N . ALA A 1 286 ? 34.466 24.081 -76.677 1.00 94.75 286 ALA A N 1
ATOM 1966 C CA . ALA A 1 286 ? 33.611 23.796 -77.816 1.00 94.75 286 ALA A CA 1
ATOM 1967 C C . ALA A 1 286 ? 34.452 23.977 -79.078 1.00 94.75 286 ALA A C 1
ATOM 1969 O O . ALA A 1 286 ? 35.012 25.050 -79.305 1.00 94.75 286 ALA A O 1
ATOM 1970 N N . GLU A 1 287 ? 34.591 22.921 -79.869 1.00 94.56 287 GLU A N 1
ATOM 1971 C CA . GLU A 1 287 ? 35.506 22.885 -81.009 1.00 94.56 287 GLU A CA 1
ATOM 1972 C C . GLU A 1 287 ? 34.852 22.201 -82.210 1.00 94.56 287 GLU A C 1
ATOM 1974 O O . GLU A 1 287 ? 33.982 21.347 -82.042 1.00 94.56 287 GLU A O 1
ATOM 1979 N N . TYR A 1 288 ? 35.303 22.521 -83.423 1.00 92.38 288 TYR A N 1
ATOM 1980 C CA . TYR A 1 288 ? 35.005 21.739 -84.629 1.00 92.38 288 TYR A CA 1
ATOM 1981 C C . TYR A 1 288 ? 36.268 21.541 -85.475 1.00 92.38 288 TYR A C 1
ATOM 1983 O O . TYR A 1 288 ? 37.243 22.286 -85.348 1.00 92.38 288 TYR A O 1
ATOM 1991 N N . TRP A 1 289 ? 36.260 20.546 -86.364 1.00 90.88 289 TRP A N 1
ATOM 1992 C CA . TRP A 1 289 ? 37.364 20.297 -87.295 1.00 90.88 289 TRP A CA 1
ATOM 1993 C C . TRP A 1 289 ? 37.088 20.898 -88.673 1.00 90.88 289 TRP A C 1
ATOM 1995 O O . TRP A 1 289 ? 36.151 20.475 -89.358 1.00 90.88 289 TRP A O 1
ATOM 2005 N N . ASN A 1 290 ? 37.936 21.837 -89.106 1.00 85.56 290 ASN A N 1
ATOM 2006 C CA . ASN A 1 290 ? 37.792 22.549 -90.386 1.00 85.56 290 ASN A CA 1
ATOM 2007 C C . ASN A 1 290 ? 38.421 21.825 -91.597 1.00 85.56 290 ASN A C 1
ATOM 2009 O O . ASN A 1 290 ? 38.446 22.373 -92.696 1.00 85.56 290 ASN A O 1
ATOM 2013 N N . GLY A 1 291 ? 38.963 20.620 -91.398 1.00 83.88 291 GLY A N 1
ATOM 2014 C CA . GLY A 1 291 ? 39.699 19.858 -92.413 1.00 83.88 291 GLY A CA 1
ATOM 2015 C C . GLY A 1 291 ? 41.215 19.824 -92.191 1.00 83.88 291 GLY A C 1
ATOM 2016 O O . GLY A 1 291 ? 41.852 18.884 -92.659 1.00 83.88 291 GLY A O 1
ATOM 2017 N N . SER A 1 292 ? 41.766 20.768 -91.419 1.00 85.44 292 SER A N 1
ATOM 2018 C CA . SER A 1 292 ? 43.211 20.891 -91.158 1.00 85.44 292 SER A CA 1
ATOM 2019 C C . SER A 1 292 ? 43.567 20.970 -89.670 1.00 85.44 292 SER A C 1
ATOM 2021 O O . SER A 1 292 ? 44.604 20.450 -89.263 1.00 85.44 292 SER A O 1
ATOM 2023 N N . SER A 1 293 ? 42.743 21.635 -88.854 1.00 88.94 293 SER A N 1
ATOM 2024 C CA . SER A 1 293 ? 42.974 21.816 -87.415 1.00 88.94 293 SER A CA 1
ATOM 2025 C C . SER A 1 293 ? 41.658 21.922 -86.638 1.00 88.94 293 SER A C 1
ATOM 2027 O O . SER A 1 293 ? 40.625 22.298 -87.196 1.00 88.94 293 SER A O 1
ATOM 2029 N N . ALA A 1 294 ? 41.704 21.648 -85.330 1.00 90.38 294 ALA A N 1
ATOM 2030 C CA . ALA A 1 294 ? 40.592 21.935 -84.429 1.00 90.38 294 ALA A CA 1
ATOM 2031 C C . ALA A 1 294 ? 40.486 23.452 -84.211 1.00 90.38 294 ALA A C 1
ATOM 2033 O O . ALA A 1 294 ? 41.481 24.111 -83.900 1.00 90.38 294 ALA A O 1
ATOM 2034 N N . VAL A 1 295 ? 39.292 24.003 -84.405 1.00 90.62 295 VAL A N 1
ATOM 2035 C CA . VAL A 1 295 ? 38.984 25.422 -84.212 1.00 90.62 295 VAL A CA 1
ATOM 2036 C C . VAL A 1 295 ? 38.184 25.563 -82.925 1.00 90.62 295 VAL A C 1
ATOM 2038 O O . VAL A 1 295 ? 37.065 25.062 -82.842 1.00 90.62 295 VAL A O 1
ATOM 2041 N N . ALA A 1 296 ? 38.760 26.240 -81.931 1.00 91.69 296 ALA A N 1
ATOM 2042 C CA . ALA A 1 296 ? 38.091 26.538 -80.671 1.00 91.69 296 ALA A CA 1
ATOM 2043 C C . ALA A 1 296 ? 37.119 27.714 -80.823 1.00 91.69 296 ALA A C 1
ATOM 2045 O O . ALA A 1 296 ? 37.466 28.754 -81.384 1.00 91.69 296 ALA A O 1
ATOM 2046 N N . LEU A 1 297 ? 35.913 27.550 -80.287 1.00 92.12 297 LEU A N 1
ATOM 2047 C CA . LEU A 1 297 ? 34.850 28.545 -80.304 1.00 92.12 297 LEU A CA 1
ATOM 2048 C C . LEU A 1 297 ? 34.801 29.270 -78.958 1.00 92.12 297 LEU A C 1
ATOM 2050 O O . LEU A 1 297 ? 34.705 28.646 -77.903 1.00 92.12 297 LEU A O 1
ATOM 2054 N N . SER A 1 298 ? 34.866 30.602 -78.988 1.00 84.81 298 SER A N 1
ATOM 2055 C CA . SER A 1 298 ? 34.802 31.436 -77.776 1.00 84.81 298 SER A CA 1
ATOM 2056 C C . SER A 1 298 ? 33.381 31.895 -77.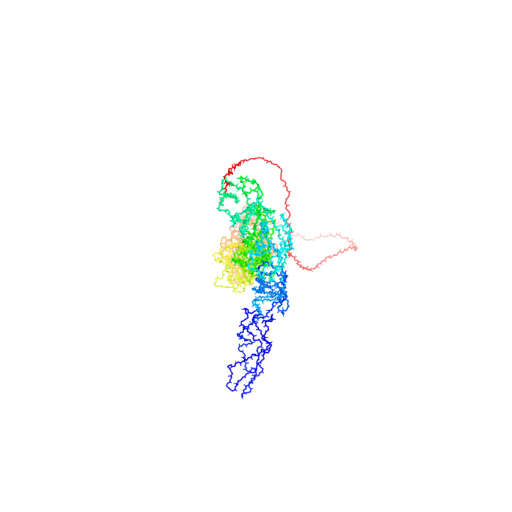425 1.00 84.81 298 SER A C 1
ATOM 2058 O O . SER A 1 298 ? 33.153 32.371 -76.316 1.00 84.81 298 SER A O 1
ATOM 2060 N N . GLY A 1 299 ? 32.419 31.752 -78.344 1.00 87.81 299 GLY A N 1
ATOM 2061 C CA . GLY A 1 299 ? 31.029 32.188 -78.185 1.00 87.81 299 GLY A CA 1
ATOM 2062 C C . GLY A 1 299 ? 30.156 31.218 -77.386 1.00 87.81 299 GLY A C 1
ATOM 2063 O O . GLY A 1 299 ? 29.123 30.783 -77.883 1.00 87.81 299 GLY A O 1
ATOM 2064 N N . ILE A 1 300 ? 30.562 30.848 -76.170 1.00 92.81 300 ILE A N 1
ATOM 2065 C CA . ILE A 1 300 ? 29.816 29.917 -75.309 1.00 92.81 300 ILE A CA 1
ATOM 2066 C C . ILE A 1 300 ? 28.895 30.712 -74.377 1.00 92.81 300 ILE A C 1
ATOM 2068 O O . ILE A 1 300 ? 29.364 31.375 -73.453 1.00 92.81 300 ILE A O 1
ATOM 2072 N N . THR A 1 301 ? 27.583 30.623 -74.589 1.00 93.56 301 THR A N 1
ATOM 2073 C CA . THR A 1 301 ? 26.568 31.330 -73.792 1.00 93.56 301 THR A CA 1
ATOM 2074 C C . THR A 1 301 ? 25.713 30.336 -73.001 1.00 93.56 301 THR A C 1
ATOM 2076 O O . THR A 1 301 ? 24.951 29.579 -73.605 1.00 93.56 301 THR A O 1
ATOM 2079 N N . PRO A 1 302 ? 25.802 30.308 -71.659 1.00 91.94 302 PRO A N 1
ATOM 2080 C CA . PRO A 1 302 ? 24.869 29.561 -70.818 1.00 91.94 302 PRO A CA 1
ATOM 2081 C C . PRO A 1 302 ? 23.494 30.247 -70.790 1.00 91.94 302 PRO A C 1
ATOM 2083 O O . PRO A 1 302 ? 23.396 31.426 -70.455 1.00 91.94 302 PRO A O 1
ATOM 2086 N N . ASN A 1 303 ? 22.424 29.503 -71.076 1.00 91.06 303 ASN A N 1
ATOM 2087 C CA . ASN A 1 303 ? 21.044 30.011 -71.141 1.00 91.06 303 ASN A CA 1
ATOM 2088 C C . ASN A 1 303 ? 20.196 29.646 -69.902 1.00 91.06 303 ASN A C 1
ATOM 2090 O O . ASN A 1 303 ? 18.993 29.901 -69.872 1.00 91.06 303 ASN A O 1
ATOM 2094 N N . GLY A 1 304 ? 20.805 29.032 -68.881 1.00 88.31 304 GLY A N 1
ATOM 2095 C CA . GLY A 1 304 ? 20.107 28.453 -67.725 1.00 88.31 304 GLY A CA 1
ATOM 2096 C C . GLY A 1 304 ? 19.629 27.015 -67.970 1.00 88.31 304 GLY A C 1
ATOM 2097 O O . GLY A 1 304 ? 19.638 26.532 -69.098 1.00 88.31 304 GLY A O 1
ATOM 2098 N N . ASN A 1 305 ? 19.254 26.296 -66.903 1.00 88.38 305 ASN A N 1
ATOM 2099 C CA . ASN A 1 305 ? 18.806 24.889 -66.943 1.00 88.38 305 ASN A CA 1
ATOM 2100 C C . ASN A 1 305 ? 19.751 23.935 -67.699 1.00 88.38 305 ASN A C 1
ATOM 2102 O O . ASN A 1 305 ? 19.294 23.018 -68.377 1.00 88.38 305 ASN A O 1
ATOM 2106 N N . ASN A 1 306 ? 21.067 24.161 -67.602 1.00 93.69 306 ASN A N 1
ATOM 2107 C CA . ASN A 1 306 ? 22.086 23.423 -68.357 1.00 93.69 306 ASN A CA 1
ATOM 2108 C C . ASN A 1 306 ? 21.901 23.474 -69.889 1.00 93.69 306 ASN A C 1
ATOM 2110 O O . ASN A 1 306 ? 22.382 22.590 -70.602 1.00 93.69 306 ASN A O 1
ATOM 2114 N N . SER A 1 307 ? 21.222 24.506 -70.398 1.00 94.00 307 SER A N 1
ATOM 2115 C CA . SER A 1 307 ? 21.153 24.833 -71.819 1.00 94.00 307 SER A CA 1
ATOM 2116 C C . SER A 1 307 ? 22.275 25.791 -72.212 1.00 94.00 307 SER A C 1
ATOM 2118 O O . SER A 1 307 ? 22.598 26.723 -71.472 1.00 94.00 307 SER A O 1
ATOM 2120 N N . PHE A 1 308 ? 22.855 25.566 -73.387 1.00 94.94 308 PHE A N 1
ATOM 2121 C CA . PHE A 1 308 ? 23.982 26.323 -73.920 1.00 94.94 308 PHE A CA 1
ATOM 2122 C C . PHE A 1 308 ? 23.738 26.691 -75.375 1.00 94.94 308 PHE A C 1
ATOM 2124 O O . PHE A 1 308 ? 23.149 25.910 -76.123 1.00 94.94 308 PHE A O 1
ATOM 2131 N N . THR A 1 309 ? 24.238 27.859 -75.767 1.00 93.62 309 THR A N 1
ATOM 2132 C CA . THR A 1 309 ? 24.369 28.290 -77.157 1.00 93.62 309 THR A CA 1
ATOM 2133 C C . THR A 1 309 ? 25.843 28.477 -77.489 1.00 93.62 309 THR A C 1
ATOM 2135 O O . THR A 1 309 ? 26.567 29.125 -76.735 1.00 93.62 309 THR A O 1
ATOM 2138 N N . ILE A 1 310 ? 26.280 27.915 -78.611 1.00 94.19 310 ILE A N 1
ATOM 2139 C CA . ILE A 1 310 ? 27.641 28.001 -79.134 1.00 94.19 310 ILE A CA 1
ATOM 2140 C C . ILE A 1 310 ? 27.597 28.786 -80.441 1.00 94.19 310 ILE A C 1
ATOM 2142 O O . ILE A 1 310 ? 27.019 28.308 -81.414 1.00 94.19 310 ILE A O 1
ATOM 2146 N N . ASP A 1 311 ? 28.189 29.975 -80.453 1.00 89.94 311 ASP A N 1
ATOM 2147 C CA . ASP A 1 311 ? 28.339 30.820 -81.640 1.00 89.94 311 ASP A CA 1
ATOM 2148 C C . ASP A 1 311 ? 29.639 30.477 -82.382 1.00 89.94 311 ASP A C 1
ATOM 2150 O O . ASP A 1 311 ? 30.706 30.338 -81.771 1.00 89.94 311 ASP A O 1
ATOM 2154 N N . ASP A 1 312 ? 29.541 30.320 -83.702 1.00 85.88 312 ASP A N 1
ATOM 2155 C CA . ASP A 1 312 ? 30.666 29.984 -84.573 1.00 85.88 312 ASP A CA 1
ATOM 2156 C C . ASP A 1 312 ? 31.532 31.195 -84.967 1.00 85.88 312 ASP A C 1
ATOM 2158 O O . ASP A 1 312 ? 32.563 31.029 -85.624 1.00 85.88 312 ASP A O 1
ATOM 2162 N N . GLY A 1 313 ? 31.139 32.406 -84.559 1.00 80.56 313 GLY A N 1
ATOM 2163 C CA . GLY A 1 313 ? 31.826 33.668 -84.834 1.00 80.56 313 GLY A CA 1
ATOM 2164 C C . GLY A 1 313 ? 31.645 34.193 -86.263 1.00 80.56 313 GLY A C 1
ATOM 2165 O O . GLY A 1 313 ? 32.188 35.249 -86.591 1.00 80.56 313 GLY A O 1
ATOM 2166 N N . ALA A 1 314 ? 30.889 33.486 -87.109 1.00 80.31 314 ALA A N 1
ATOM 2167 C CA . ALA A 1 314 ? 30.626 33.799 -88.515 1.00 80.31 314 ALA A CA 1
ATOM 2168 C C . ALA A 1 314 ? 29.119 33.951 -88.823 1.00 80.31 314 ALA A C 1
ATOM 2170 O O . ALA A 1 314 ? 28.727 34.009 -89.990 1.00 80.31 314 ALA A O 1
ATOM 2171 N N . GLY A 1 315 ? 28.282 34.061 -87.783 1.00 76.44 315 GLY A N 1
ATOM 2172 C CA . GLY A 1 315 ? 26.835 34.273 -87.881 1.00 76.44 315 GLY A CA 1
ATOM 2173 C C . GLY A 1 315 ? 25.990 33.007 -87.716 1.00 76.44 315 GLY A C 1
ATOM 2174 O O . GLY A 1 315 ? 24.772 33.089 -87.881 1.00 76.44 315 GLY A O 1
ATOM 2175 N N . GLY A 1 316 ? 26.603 31.864 -87.394 1.00 83.81 316 GLY A N 1
ATOM 2176 C CA . GLY A 1 316 ? 25.925 30.601 -87.127 1.00 83.81 316 GLY A CA 1
ATOM 2177 C C . GLY A 1 316 ? 26.022 30.131 -85.672 1.00 83.81 316 GLY A C 1
ATOM 2178 O O . GLY A 1 316 ? 26.950 30.487 -84.952 1.00 83.81 316 GLY A O 1
ATOM 2179 N N . GLN A 1 317 ? 25.050 29.336 -85.209 1.00 90.75 317 GLN A N 1
ATOM 2180 C CA . GLN A 1 317 ? 24.948 28.918 -83.799 1.00 90.75 317 GLN A CA 1
ATOM 2181 C C . GLN A 1 317 ? 24.467 27.468 -83.625 1.00 90.75 317 GLN A C 1
ATOM 2183 O O . GLN A 1 317 ? 23.719 26.956 -84.459 1.00 90.75 317 GLN A O 1
ATOM 2188 N N . ALA A 1 318 ? 24.840 26.828 -82.513 1.00 91.94 318 ALA A N 1
ATOM 2189 C CA . ALA A 1 318 ? 24.243 25.586 -82.008 1.00 91.94 318 ALA A CA 1
ATOM 2190 C C . ALA A 1 318 ? 23.650 25.786 -80.611 1.00 91.94 318 ALA A C 1
ATOM 2192 O O . ALA A 1 318 ? 24.346 26.292 -79.736 1.00 91.94 318 ALA A O 1
ATOM 2193 N N . SER A 1 319 ? 22.423 25.324 -80.367 1.00 92.62 319 SER A N 1
ATOM 2194 C CA . SER A 1 319 ? 21.813 25.307 -79.034 1.00 92.62 319 SER A CA 1
ATOM 2195 C C . SER A 1 319 ? 21.408 23.894 -78.620 1.00 92.62 319 SER A C 1
ATOM 2197 O O . SER A 1 319 ? 20.796 23.155 -79.391 1.00 92.62 319 SER A O 1
ATOM 2199 N N . PHE A 1 320 ? 21.745 23.514 -77.389 1.00 94.25 320 PHE A N 1
ATOM 2200 C CA . PHE A 1 320 ? 21.448 22.197 -76.815 1.00 94.25 320 PHE A CA 1
ATOM 2201 C C . PHE A 1 320 ? 21.322 22.276 -75.290 1.00 94.25 320 PHE A C 1
ATOM 2203 O O . PHE A 1 320 ? 21.676 23.282 -74.675 1.00 94.25 320 PHE A O 1
ATOM 2210 N N . THR A 1 321 ? 20.822 21.206 -74.670 1.00 95.06 321 THR A N 1
ATOM 2211 C CA . THR A 1 321 ? 20.795 21.037 -73.208 1.00 95.06 321 THR A CA 1
ATOM 2212 C C . THR A 1 321 ? 21.623 19.822 -72.819 1.00 95.06 321 THR A C 1
ATOM 2214 O O . THR A 1 321 ? 21.555 18.798 -73.494 1.00 95.06 321 THR A O 1
ATOM 2217 N N . LEU A 1 322 ? 22.414 19.930 -71.754 1.00 95.50 322 LEU A N 1
ATOM 2218 C CA . LEU A 1 322 ? 23.226 18.834 -71.224 1.00 95.50 322 LEU A CA 1
ATOM 2219 C C . LEU A 1 322 ? 22.483 18.093 -70.109 1.00 95.50 322 LEU A C 1
ATOM 2221 O O . LEU A 1 322 ? 21.959 18.723 -69.188 1.00 95.50 322 LEU A O 1
ATOM 2225 N N . ALA A 1 323 ? 22.484 16.759 -70.159 1.00 94.12 323 ALA A N 1
ATOM 2226 C CA . ALA A 1 323 ? 21.914 15.918 -69.108 1.00 94.12 323 ALA A CA 1
ATOM 2227 C C . ALA A 1 323 ? 22.687 14.594 -68.920 1.00 94.12 323 ALA A C 1
ATOM 2229 O O . ALA A 1 323 ? 23.380 14.147 -69.840 1.00 94.12 323 ALA A O 1
ATOM 2230 N N . PRO A 1 324 ? 22.560 13.943 -67.746 1.00 94.81 324 PRO A N 1
ATOM 2231 C CA . PRO A 1 324 ? 23.104 12.609 -67.509 1.00 94.81 324 PRO A CA 1
ATOM 2232 C C . PRO A 1 324 ? 22.420 11.536 -68.366 1.00 94.81 324 PRO A C 1
ATOM 2234 O O . PRO A 1 324 ? 21.193 11.495 -68.478 1.00 94.81 324 PRO A O 1
ATOM 2237 N N . VAL A 1 325 ? 23.211 10.619 -68.916 1.00 91.88 325 VAL A N 1
ATOM 2238 C CA . VAL A 1 325 ? 22.735 9.443 -69.656 1.00 91.88 325 VAL A CA 1
ATOM 2239 C C . VAL A 1 325 ? 22.192 8.397 -68.680 1.00 91.88 325 VAL A C 1
ATOM 2241 O O . VAL A 1 325 ? 22.812 8.126 -67.653 1.00 91.88 325 VAL A O 1
ATOM 2244 N N . ASN A 1 326 ? 21.046 7.788 -69.011 1.00 87.69 326 ASN A N 1
ATOM 2245 C CA . ASN A 1 326 ? 20.359 6.788 -68.177 1.00 87.69 326 ASN A CA 1
ATOM 2246 C C . ASN A 1 326 ? 20.118 7.265 -66.731 1.00 87.69 326 ASN A C 1
ATOM 2248 O O . ASN A 1 326 ? 20.279 6.503 -65.778 1.00 87.69 326 ASN A O 1
ATOM 2252 N N . ALA A 1 327 ? 19.744 8.538 -66.572 1.00 88.31 327 ALA A N 1
ATOM 2253 C CA . ALA A 1 327 ? 19.477 9.148 -65.277 1.00 88.31 327 ALA A CA 1
ATOM 2254 C C . ALA A 1 327 ? 18.424 8.355 -64.479 1.00 88.31 327 ALA A C 1
ATOM 2256 O O . ALA A 1 327 ? 17.252 8.292 -64.853 1.00 88.31 327 ALA A O 1
ATOM 2257 N N . GLY A 1 328 ? 18.840 7.779 -63.351 1.00 90.44 328 GLY A N 1
ATOM 2258 C CA . GLY A 1 328 ? 17.931 7.224 -62.356 1.00 90.44 328 GLY A CA 1
ATOM 2259 C C . GLY A 1 328 ? 17.520 8.315 -61.374 1.00 90.44 328 GLY A C 1
ATOM 2260 O O . GLY A 1 328 ? 18.379 8.865 -60.685 1.00 90.44 328 GLY A O 1
ATOM 2261 N N . LEU A 1 329 ? 16.225 8.623 -61.290 1.00 94.00 329 LEU A N 1
ATOM 2262 C CA . LEU A 1 329 ? 15.700 9.603 -60.336 1.00 94.00 329 LEU A CA 1
ATOM 2263 C C . LEU A 1 329 ? 15.171 8.924 -59.066 1.00 94.00 329 LEU A C 1
ATOM 2265 O O . LEU A 1 329 ? 14.686 7.787 -59.093 1.00 94.00 329 LEU A O 1
ATOM 2269 N N . SER A 1 330 ? 15.317 9.594 -57.933 1.00 96.12 330 SER A N 1
ATOM 2270 C CA . SER A 1 330 ? 14.735 9.207 -56.647 1.00 96.12 330 SER A CA 1
ATOM 2271 C C . SER A 1 330 ? 13.243 9.533 -56.559 1.00 96.12 330 SER A C 1
ATOM 2273 O O . SER A 1 330 ? 12.682 10.156 -57.466 1.00 96.12 330 SER A O 1
ATOM 2275 N N . GLY A 1 331 ? 12.601 9.150 -55.452 1.00 92.94 331 GLY A N 1
ATOM 2276 C CA . GLY A 1 331 ? 11.226 9.554 -55.139 1.00 92.94 331 GLY A CA 1
ATOM 2277 C C . GLY A 1 331 ? 11.010 11.077 -55.133 1.00 92.94 331 GLY A C 1
ATOM 2278 O O . GLY A 1 331 ? 9.962 11.551 -55.568 1.00 92.94 331 GLY A O 1
ATOM 2279 N N . SER A 1 332 ? 12.021 11.858 -54.741 1.00 94.44 332 SER A N 1
ATOM 2280 C CA . SER A 1 332 ? 12.014 13.332 -54.790 1.00 94.44 332 SER A CA 1
ATOM 2281 C C . SER A 1 332 ? 12.354 13.931 -56.163 1.00 94.44 332 SER A C 1
ATOM 2283 O O . SER A 1 332 ? 12.431 15.153 -56.297 1.00 94.44 332 SER A O 1
ATOM 2285 N N . GLY A 1 333 ? 12.576 13.105 -57.192 1.00 94.38 333 GLY A N 1
ATOM 2286 C CA . GLY A 1 333 ? 12.929 13.559 -58.541 1.00 94.38 333 GLY A CA 1
ATOM 2287 C C . GLY A 1 333 ? 14.385 14.011 -58.700 1.00 94.38 333 GLY A C 1
ATOM 2288 O O . GLY A 1 333 ? 14.736 14.584 -59.730 1.00 94.38 333 GLY A O 1
ATOM 2289 N N . ASN A 1 334 ? 15.243 13.750 -57.711 1.00 95.38 334 ASN A N 1
ATOM 2290 C CA . ASN A 1 334 ? 16.667 14.077 -57.764 1.00 95.38 334 ASN A CA 1
ATOM 2291 C C . ASN A 1 334 ? 17.470 12.928 -58.386 1.00 95.38 334 ASN A C 1
ATOM 2293 O O . ASN A 1 334 ? 17.126 11.758 -58.231 1.00 95.38 334 ASN A O 1
ATOM 2297 N N . LEU A 1 335 ? 18.568 13.246 -59.075 1.00 95.00 335 LEU A N 1
ATOM 2298 C CA . LEU A 1 335 ? 19.466 12.233 -59.635 1.00 95.00 335 LEU A CA 1
ATOM 2299 C C . LEU A 1 335 ? 20.097 11.406 -58.508 1.00 95.00 335 LEU A C 1
ATOM 2301 O O . LEU A 1 335 ? 20.712 11.978 -57.610 1.00 95.00 335 LEU A O 1
ATOM 2305 N N . ARG A 1 336 ? 19.948 10.079 -58.552 1.00 94.50 336 ARG A N 1
ATOM 2306 C CA . ARG A 1 336 ? 20.443 9.160 -57.512 1.00 94.50 336 ARG A CA 1
ATOM 2307 C C . ARG A 1 336 ? 21.966 9.190 -57.393 1.00 94.50 336 ARG A C 1
ATOM 2309 O O . ARG A 1 336 ? 22.660 9.453 -58.377 1.00 94.50 336 ARG A O 1
ATOM 2316 N N . ALA A 1 337 ? 22.481 8.858 -56.210 1.00 92.75 337 ALA A N 1
ATOM 2317 C CA . ALA A 1 337 ? 23.916 8.692 -55.991 1.00 92.75 337 ALA A CA 1
ATOM 2318 C C . ALA A 1 337 ? 24.501 7.664 -56.981 1.00 92.75 337 ALA A C 1
ATOM 2320 O O . ALA A 1 337 ? 23.939 6.586 -57.173 1.00 92.75 337 ALA A O 1
ATOM 2321 N N . GLY A 1 338 ? 25.604 8.011 -57.643 1.00 91.62 338 GLY A N 1
ATOM 2322 C CA . GLY A 1 338 ? 26.151 7.228 -58.752 1.00 91.62 338 GLY A CA 1
ATOM 2323 C C . GLY A 1 338 ? 27.016 8.051 -59.704 1.00 91.62 338 GLY A C 1
ATOM 2324 O O . GLY A 1 338 ? 27.258 9.231 -59.473 1.00 91.62 338 GLY A O 1
ATOM 2325 N N . SER A 1 339 ? 27.478 7.427 -60.783 1.00 91.31 339 SER A N 1
ATOM 2326 C CA . SER A 1 339 ? 28.281 8.082 -61.821 1.00 91.31 339 SER A CA 1
ATOM 2327 C C . SER A 1 339 ? 27.587 7.981 -63.170 1.00 91.31 339 SER A C 1
ATOM 2329 O O . SER A 1 339 ? 27.126 6.907 -63.549 1.00 91.31 339 SER A O 1
ATOM 2331 N N . TYR A 1 340 ? 27.552 9.089 -63.901 1.00 92.56 340 TYR A N 1
ATOM 2332 C CA . TYR A 1 340 ? 26.802 9.231 -65.142 1.00 92.56 340 TYR A CA 1
ATOM 2333 C C . TYR A 1 340 ? 27.657 9.929 -66.197 1.00 92.56 340 TYR A C 1
ATOM 2335 O O . TYR A 1 340 ? 28.307 10.932 -65.911 1.00 92.56 340 TYR A O 1
ATOM 2343 N N . GLN A 1 341 ? 27.634 9.427 -67.430 1.00 93.25 341 GLN A N 1
ATOM 2344 C CA . GLN A 1 341 ? 28.170 10.163 -68.579 1.00 93.25 341 GLN A CA 1
ATOM 2345 C C . GLN A 1 341 ? 27.180 11.263 -68.990 1.00 93.25 341 GLN A C 1
ATOM 2347 O O . GLN A 1 341 ? 25.980 11.131 -68.739 1.00 93.25 341 GLN A O 1
ATOM 2352 N N . LEU A 1 342 ? 27.659 12.338 -69.614 1.00 95.44 342 LEU A N 1
ATOM 2353 C CA . LEU A 1 342 ? 26.824 13.441 -70.100 1.00 95.44 342 LEU A CA 1
ATOM 2354 C C . LEU A 1 342 ? 26.591 13.341 -71.610 1.00 95.44 342 LEU A C 1
ATOM 2356 O O . LEU A 1 342 ? 27.490 12.977 -72.363 1.00 95.44 342 LEU A O 1
ATOM 2360 N N . ALA A 1 343 ? 25.391 13.714 -72.047 1.00 94.12 343 ALA A N 1
ATOM 2361 C CA . ALA A 1 343 ? 25.025 13.821 -73.456 1.00 94.12 343 ALA A CA 1
ATOM 2362 C C . ALA A 1 343 ? 24.105 15.028 -73.696 1.00 94.12 343 ALA A C 1
ATOM 2364 O O . ALA A 1 343 ? 23.655 15.687 -72.752 1.00 94.12 343 ALA A O 1
ATOM 2365 N N . THR A 1 344 ? 23.817 15.317 -74.967 1.00 93.25 344 THR A N 1
ATOM 2366 C CA . THR A 1 344 ? 22.737 16.241 -75.323 1.00 93.25 344 THR A CA 1
ATOM 2367 C C . THR A 1 344 ? 21.375 15.617 -75.005 1.00 93.25 344 THR A C 1
ATOM 2369 O O . THR A 1 344 ? 21.163 14.414 -75.161 1.00 93.25 344 THR A O 1
ATOM 2372 N N . PHE A 1 345 ? 20.438 16.442 -74.546 1.00 88.62 345 PHE A N 1
ATOM 2373 C CA . PHE A 1 345 ? 19.073 16.047 -74.214 1.00 88.62 345 PHE A CA 1
ATOM 2374 C C . PHE A 1 345 ? 18.063 17.052 -74.772 1.00 88.62 345 PHE A C 1
ATOM 2376 O O . PHE A 1 345 ? 18.295 18.262 -74.757 1.00 88.62 345 PHE A O 1
ATOM 2383 N N . GLY A 1 346 ? 16.917 16.546 -75.231 1.00 85.06 346 GLY A N 1
ATOM 2384 C CA . GLY A 1 346 ? 15.854 17.359 -75.818 1.00 85.06 346 GLY A CA 1
ATOM 2385 C C . GLY A 1 346 ? 16.190 17.870 -77.222 1.00 85.06 346 GLY A C 1
ATOM 2386 O O . GLY A 1 346 ? 16.899 17.216 -77.985 1.00 85.06 346 GLY A O 1
ATOM 2387 N N . THR A 1 347 ? 15.631 19.028 -77.580 1.00 81.50 347 THR A N 1
ATOM 2388 C CA . THR A 1 347 ? 15.809 19.633 -78.905 1.00 81.50 347 THR A CA 1
ATOM 2389 C C . THR A 1 347 ? 17.216 20.205 -79.055 1.00 81.50 347 THR A C 1
ATOM 2391 O O . THR A 1 347 ? 17.630 21.060 -78.273 1.00 81.50 347 THR A O 1
ATOM 2394 N N . VAL A 1 348 ? 17.917 19.766 -80.097 1.00 86.44 348 VAL A N 1
ATOM 2395 C CA . VAL A 1 348 ? 19.171 20.362 -80.566 1.00 86.44 348 VAL A CA 1
ATOM 2396 C C . VAL A 1 348 ? 18.858 21.178 -81.814 1.00 86.44 348 VAL A C 1
ATOM 2398 O O . VAL A 1 348 ? 18.188 20.681 -82.718 1.00 86.44 348 VAL A O 1
ATOM 2401 N N . THR A 1 349 ? 19.309 22.427 -81.865 1.00 84.81 349 THR A N 1
ATOM 2402 C CA . THR A 1 349 ? 19.207 23.267 -83.064 1.00 84.81 349 THR A CA 1
ATOM 2403 C C . THR A 1 349 ? 20.599 23.660 -83.519 1.00 84.81 349 THR A C 1
ATOM 2405 O O . THR A 1 349 ? 21.402 24.115 -82.707 1.00 84.81 349 THR A O 1
ATOM 2408 N N . THR A 1 350 ? 20.895 23.523 -84.812 1.00 84.81 350 THR A N 1
ATOM 2409 C CA . THR A 1 350 ? 22.108 24.102 -85.391 1.00 84.81 350 THR A CA 1
ATOM 2410 C C . THR A 1 350 ? 21.781 24.892 -86.650 1.00 84.81 350 THR A C 1
ATOM 2412 O O . THR A 1 350 ? 20.939 24.514 -87.459 1.00 84.81 350 THR A O 1
ATOM 2415 N N . HIS A 1 351 ? 22.414 26.050 -86.773 1.00 81.31 351 HIS A N 1
ATOM 2416 C CA . HIS A 1 351 ? 22.322 26.939 -87.920 1.00 81.31 351 HIS A CA 1
ATOM 2417 C C . HIS A 1 351 ? 23.732 27.458 -88.191 1.00 81.31 351 HIS A C 1
ATOM 2419 O O . HIS A 1 351 ? 24.024 28.607 -87.893 1.00 81.31 351 HIS A O 1
ATOM 2425 N N . SER A 1 352 ? 24.635 26.602 -88.673 1.00 83.50 352 SER A N 1
ATOM 2426 C CA . SER A 1 352 ? 26.028 26.958 -88.977 1.00 83.50 352 SER A CA 1
ATOM 2427 C C . SER A 1 352 ? 26.467 26.351 -90.310 1.00 83.50 352 SER A C 1
ATOM 2429 O O . SER A 1 352 ? 26.009 25.280 -90.698 1.00 83.50 352 SER A O 1
ATOM 2431 N N . GLY A 1 353 ? 27.361 27.044 -91.021 1.00 82.94 353 GLY A N 1
ATOM 2432 C CA . GLY A 1 353 ? 28.057 26.495 -92.192 1.00 82.94 353 GLY A CA 1
ATOM 2433 C C . GLY A 1 353 ? 29.346 25.738 -91.844 1.00 82.94 353 GLY A C 1
ATOM 2434 O O . GLY A 1 353 ? 29.922 25.091 -92.715 1.00 82.94 353 GLY A O 1
ATOM 2435 N N . ASN A 1 354 ? 29.806 25.828 -90.591 1.00 86.00 354 ASN A N 1
ATOM 2436 C CA . ASN A 1 354 ? 31.103 25.317 -90.135 1.00 86.00 354 ASN A CA 1
ATOM 2437 C C . ASN A 1 354 ? 31.009 23.910 -89.520 1.00 86.00 354 ASN A C 1
ATOM 2439 O O . ASN A 1 354 ? 31.951 23.119 -89.613 1.00 86.00 354 ASN A O 1
ATOM 2443 N N . PHE A 1 355 ? 29.863 23.575 -88.930 1.00 88.56 355 PHE A N 1
ATOM 2444 C CA . PHE A 1 355 ? 29.545 22.248 -88.407 1.00 88.56 355 PHE A CA 1
ATOM 2445 C C . PHE A 1 355 ? 28.068 21.903 -88.661 1.00 88.56 355 PHE A C 1
ATOM 2447 O O . PHE A 1 355 ? 27.244 22.788 -88.868 1.00 88.56 355 PHE A O 1
ATOM 2454 N N . ASN A 1 356 ? 27.745 20.610 -88.670 1.00 86.56 356 ASN A N 1
ATOM 2455 C CA . ASN A 1 356 ? 26.408 20.058 -88.883 1.00 86.56 356 ASN A CA 1
ATOM 2456 C C . ASN A 1 356 ? 25.675 19.785 -87.554 1.00 86.56 356 ASN A C 1
ATOM 2458 O O . ASN A 1 356 ? 26.221 20.008 -86.474 1.00 86.56 356 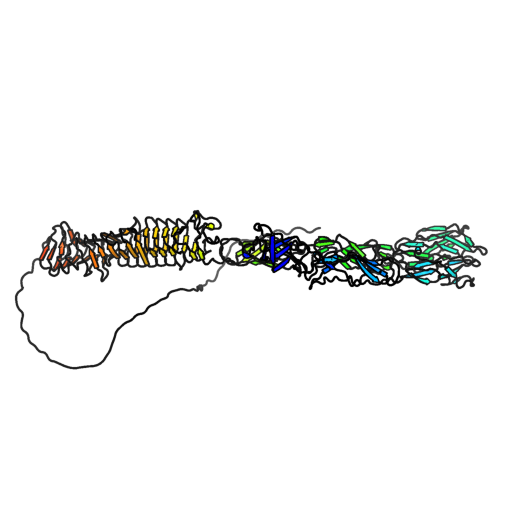ASN A O 1
ATOM 2462 N N . ASP A 1 357 ? 24.458 19.236 -87.638 1.00 85.12 357 ASP A N 1
ATOM 2463 C CA . ASP A 1 357 ? 23.588 18.950 -86.485 1.00 85.12 357 ASP A CA 1
ATOM 2464 C C . ASP A 1 357 ? 24.126 17.890 -85.499 1.00 85.12 357 ASP A C 1
ATOM 2466 O O . ASP A 1 357 ? 23.503 17.624 -84.470 1.00 85.12 357 ASP A O 1
ATOM 2470 N N . THR A 1 358 ? 25.271 17.256 -85.781 1.00 89.88 358 THR A N 1
ATOM 2471 C CA . THR A 1 358 ? 25.856 16.252 -84.885 1.00 89.88 358 THR A CA 1
ATOM 2472 C C . THR A 1 358 ? 26.762 16.911 -83.850 1.00 89.88 358 THR A C 1
ATOM 2474 O O . THR A 1 358 ? 27.873 17.356 -84.154 1.00 89.88 358 THR A O 1
ATOM 2477 N N . ILE A 1 359 ? 26.300 16.903 -82.600 1.00 93.12 359 ILE A N 1
ATOM 2478 C CA . ILE A 1 359 ? 27.048 17.372 -81.432 1.00 93.12 359 ILE A CA 1
ATOM 2479 C C . ILE A 1 359 ? 27.527 16.165 -80.627 1.00 93.12 359 ILE A C 1
ATOM 2481 O O . ILE A 1 359 ? 26.725 15.386 -80.116 1.00 93.12 359 ILE A O 1
ATOM 2485 N N . ASN A 1 360 ? 28.841 16.037 -80.488 1.00 94.31 360 ASN A N 1
ATOM 2486 C CA . ASN A 1 360 ? 29.485 15.030 -79.658 1.00 94.31 360 ASN A CA 1
ATOM 2487 C C . ASN A 1 360 ? 29.787 15.647 -78.294 1.00 94.31 360 ASN A C 1
ATOM 2489 O O . ASN A 1 360 ? 30.471 16.664 -78.218 1.00 94.31 360 ASN A O 1
ATOM 2493 N N . VAL A 1 361 ? 29.286 15.043 -77.221 1.00 95.88 361 VAL A N 1
ATOM 2494 C CA . VAL A 1 361 ? 29.504 15.518 -75.850 1.00 95.88 361 VAL A CA 1
ATOM 2495 C C . VAL A 1 361 ? 30.388 14.527 -75.114 1.00 95.88 361 VAL A C 1
ATOM 2497 O O . VAL A 1 361 ? 30.144 13.322 -75.150 1.00 95.88 361 VAL A O 1
ATOM 2500 N N . VAL A 1 362 ? 31.395 15.050 -74.424 1.00 95.81 362 VAL A N 1
ATOM 2501 C CA . VAL A 1 362 ? 32.211 14.297 -73.470 1.00 95.81 362 VAL A CA 1
ATOM 2502 C C . VAL A 1 362 ? 32.217 15.026 -72.136 1.00 95.81 362 VAL A C 1
ATOM 2504 O O . VAL A 1 362 ? 32.291 16.252 -72.086 1.00 95.81 362 VAL A O 1
ATOM 2507 N N . GLY A 1 363 ? 32.099 14.274 -71.050 1.00 95.00 363 GLY A N 1
ATOM 2508 C CA . GLY A 1 363 ? 31.935 14.808 -69.703 1.00 95.00 363 GLY A CA 1
ATOM 2509 C C . GLY A 1 363 ? 31.157 13.838 -68.829 1.00 95.00 363 GLY A C 1
ATOM 2510 O O . GLY A 1 363 ? 30.445 12.968 -69.331 1.00 95.00 363 GLY A O 1
ATOM 2511 N N . SER A 1 364 ? 31.284 13.988 -67.518 1.00 94.25 364 SER A N 1
ATOM 2512 C CA . SER A 1 364 ? 30.639 13.109 -66.545 1.00 94.25 364 SER A CA 1
ATOM 2513 C C . SER A 1 364 ? 30.137 13.870 -65.322 1.00 94.25 364 SER A C 1
ATOM 2515 O O . SER A 1 364 ? 30.625 14.955 -64.997 1.00 94.25 364 SER A O 1
ATOM 2517 N N . GLN A 1 365 ? 29.165 13.277 -64.632 1.00 93.94 365 GLN A N 1
ATOM 2518 C CA . GLN A 1 365 ? 28.707 13.693 -63.315 1.00 93.94 365 GLN A CA 1
ATOM 2519 C C . GLN A 1 365 ? 28.816 12.529 -62.328 1.00 93.94 365 GLN A C 1
ATOM 2521 O O . GLN A 1 365 ? 28.270 11.454 -62.564 1.00 93.94 365 GLN A O 1
ATOM 2526 N N . THR A 1 366 ? 29.451 12.760 -61.183 1.00 92.38 366 THR A N 1
ATOM 2527 C CA . THR A 1 366 ? 29.382 11.879 -60.013 1.00 92.38 366 THR A CA 1
ATOM 2528 C C . THR A 1 366 ? 28.508 12.516 -58.934 1.00 92.38 366 THR A C 1
ATOM 2530 O O . THR A 1 366 ? 28.721 13.658 -58.532 1.00 92.38 366 THR A O 1
ATOM 2533 N N . VAL A 1 367 ? 27.519 11.772 -58.448 1.00 93.06 367 VAL A N 1
ATOM 2534 C CA . VAL A 1 367 ? 26.646 12.152 -57.337 1.00 93.06 367 VAL A CA 1
ATOM 2535 C C . VAL A 1 367 ? 27.044 11.359 -56.095 1.00 93.06 367 VAL A C 1
ATOM 2537 O O . VAL A 1 367 ? 26.866 10.142 -56.059 1.00 93.06 367 VAL A O 1
ATOM 2540 N N . ILE A 1 368 ? 27.565 12.040 -55.075 1.00 91.56 368 ILE A N 1
ATOM 2541 C CA . ILE A 1 368 ? 27.899 11.435 -53.777 1.00 91.56 368 ILE A CA 1
ATOM 2542 C C . ILE A 1 368 ? 26.681 11.428 -52.848 1.00 91.56 368 ILE A C 1
ATOM 2544 O O . ILE A 1 368 ? 25.811 12.298 -52.942 1.00 91.56 368 ILE A O 1
ATOM 2548 N N . GLN A 1 369 ? 26.622 10.455 -51.937 1.00 94.12 369 GLN A N 1
ATOM 2549 C CA . GLN A 1 369 ? 25.539 10.345 -50.956 1.00 94.12 369 GLN A CA 1
ATOM 2550 C C . GLN A 1 369 ? 25.436 11.597 -50.068 1.00 94.12 369 GLN A C 1
ATOM 2552 O O . GLN A 1 369 ? 26.427 12.281 -49.806 1.00 94.12 369 GLN A O 1
ATOM 2557 N N . ARG A 1 370 ? 24.231 11.881 -49.569 1.00 94.75 370 ARG A N 1
ATOM 2558 C CA . ARG A 1 370 ? 23.957 12.985 -48.639 1.00 94.75 370 ARG A CA 1
ATOM 2559 C C . ARG A 1 370 ? 23.965 12.505 -47.186 1.00 94.75 370 ARG A C 1
ATOM 2561 O O . ARG A 1 370 ? 23.291 11.536 -46.849 1.00 94.75 370 ARG A O 1
ATOM 2568 N N . GLY A 1 371 ? 24.671 13.221 -46.315 1.00 94.75 371 GLY A N 1
ATOM 2569 C CA . GLY A 1 371 ? 24.642 12.959 -44.876 1.00 94.75 371 GLY A CA 1
ATOM 2570 C C . GLY A 1 371 ? 23.308 13.370 -44.247 1.00 94.75 371 GLY A C 1
ATOM 2571 O O . GLY A 1 371 ? 22.812 14.468 -44.511 1.00 94.75 371 GLY A O 1
ATOM 2572 N N . ILE A 1 372 ? 22.741 12.498 -43.413 1.00 96.50 372 ILE A N 1
ATOM 2573 C CA . ILE A 1 372 ? 21.534 12.743 -42.606 1.00 96.50 372 ILE A CA 1
ATOM 2574 C C . ILE A 1 372 ? 21.769 12.374 -41.139 1.00 96.50 372 ILE A C 1
ATOM 2576 O O . ILE A 1 372 ? 22.644 11.564 -40.823 1.00 96.50 372 ILE A O 1
ATOM 2580 N N . SER A 1 373 ? 20.985 12.968 -40.240 1.00 94.38 373 SER A N 1
ATOM 2581 C CA . SER A 1 373 ? 21.051 12.707 -38.799 1.00 94.38 373 SER A CA 1
ATOM 2582 C C . SER A 1 373 ? 19.931 11.773 -38.340 1.00 94.38 373 SER A C 1
ATOM 2584 O O . SER A 1 373 ? 18.835 11.793 -38.898 1.00 94.38 373 SER A O 1
ATOM 2586 N N . ALA A 1 374 ? 20.198 10.974 -37.304 1.00 94.62 374 ALA A N 1
ATOM 2587 C CA . ALA A 1 374 ? 19.197 10.159 -36.618 1.00 94.62 374 ALA A CA 1
ATOM 2588 C C . ALA A 1 374 ? 18.897 10.716 -35.218 1.00 94.62 374 ALA A C 1
ATOM 2590 O O . ALA A 1 374 ? 19.793 11.227 -34.545 1.00 94.62 374 ALA A O 1
ATOM 2591 N N . SER A 1 375 ? 17.653 10.577 -34.762 1.00 92.19 375 SER A N 1
ATOM 2592 C CA . SER A 1 375 ? 17.234 10.859 -33.385 1.00 92.19 375 SER A CA 1
ATOM 2593 C C . SER A 1 375 ? 16.313 9.760 -32.854 1.00 92.19 375 SER A C 1
ATOM 2595 O O . SER A 1 375 ? 15.554 9.152 -33.608 1.00 92.19 375 SER A O 1
ATOM 2597 N N . ALA A 1 376 ? 16.375 9.477 -31.553 1.00 92.31 376 ALA A N 1
ATOM 2598 C CA . ALA A 1 376 ? 15.480 8.515 -30.914 1.00 92.31 376 ALA A CA 1
ATOM 2599 C C . ALA A 1 376 ? 14.166 9.190 -30.488 1.00 92.31 376 ALA A C 1
ATOM 2601 O O . ALA A 1 376 ? 14.157 10.345 -30.067 1.00 92.31 376 ALA A O 1
ATOM 2602 N N . SER A 1 377 ? 13.053 8.459 -30.572 1.00 87.38 377 SER A N 1
ATOM 2603 C CA . SER A 1 377 ? 11.746 8.878 -30.049 1.00 87.38 377 SER A CA 1
ATOM 2604 C C . SER A 1 377 ? 11.169 7.807 -29.120 1.00 87.38 377 SER A C 1
ATOM 2606 O O . SER A 1 377 ? 11.455 6.618 -29.287 1.00 87.38 377 SER A O 1
ATOM 2608 N N . GLY A 1 378 ? 10.356 8.220 -28.141 1.00 83.88 378 GLY A N 1
ATOM 2609 C CA . GLY A 1 378 ? 9.800 7.305 -27.135 1.00 83.88 378 GLY A CA 1
ATOM 2610 C C . GLY A 1 378 ? 10.817 6.911 -26.068 1.00 83.88 378 GLY A C 1
ATOM 2611 O O . GLY A 1 378 ? 10.875 5.764 -25.644 1.00 83.88 378 GLY A O 1
ATOM 2612 N N . VAL A 1 379 ? 11.643 7.862 -25.629 1.00 93.56 379 VAL A N 1
ATOM 2613 C CA . VAL A 1 379 ? 12.749 7.617 -24.691 1.00 93.56 379 VAL A CA 1
ATOM 2614 C C . VAL A 1 379 ? 12.310 7.504 -23.226 1.00 93.56 379 VAL A C 1
ATOM 2616 O O . VAL A 1 379 ? 13.129 7.621 -22.312 1.00 93.56 379 VAL A O 1
ATOM 2619 N N . SER A 1 380 ? 11.030 7.211 -22.993 1.00 93.31 380 SER A N 1
ATOM 2620 C CA . SER A 1 380 ? 10.432 7.125 -21.662 1.00 93.31 380 SER A CA 1
ATOM 2621 C C . SER A 1 380 ? 9.688 5.811 -21.448 1.00 93.31 380 SER A C 1
ATOM 2623 O O . SER A 1 380 ? 8.958 5.356 -22.329 1.00 93.31 380 SER A O 1
ATOM 2625 N N . LYS A 1 381 ? 9.813 5.230 -20.252 1.00 94.75 381 LYS A N 1
ATOM 2626 C CA . LYS A 1 381 ? 9.059 4.042 -19.819 1.00 94.75 381 LYS A CA 1
ATOM 2627 C C . LYS A 1 381 ? 8.699 4.111 -18.337 1.00 94.75 381 LYS A C 1
ATOM 2629 O O . LYS A 1 381 ? 9.300 4.863 -17.577 1.00 94.75 381 LYS A O 1
ATOM 2634 N N . VAL A 1 382 ? 7.750 3.280 -17.921 1.00 96.31 382 VAL A N 1
ATOM 2635 C CA . VAL A 1 382 ? 7.537 2.966 -16.502 1.00 96.31 382 VAL A CA 1
ATOM 2636 C C . VAL A 1 382 ? 8.531 1.881 -16.090 1.00 96.31 382 VAL A C 1
ATOM 2638 O O . VAL A 1 382 ? 8.885 1.027 -16.906 1.00 96.31 382 VAL A O 1
ATOM 2641 N N . TYR A 1 383 ? 8.995 1.924 -14.842 1.00 96.19 383 TYR A N 1
ATOM 2642 C CA . TYR A 1 383 ? 9.867 0.900 -14.278 1.00 96.19 383 TYR A CA 1
ATOM 2643 C C . TYR A 1 383 ? 9.276 -0.510 -14.447 1.00 96.19 383 TYR A C 1
ATOM 2645 O O . TYR A 1 383 ? 8.162 -0.795 -14.004 1.00 96.19 383 TYR A O 1
ATOM 2653 N N . ASP A 1 384 ? 10.045 -1.393 -15.083 1.00 93.88 384 ASP A N 1
ATOM 2654 C CA . ASP A 1 384 ? 9.681 -2.790 -15.354 1.00 93.88 384 ASP A CA 1
ATOM 2655 C C . ASP A 1 384 ? 10.794 -3.782 -14.959 1.00 93.88 384 ASP A C 1
ATOM 2657 O O . ASP A 1 384 ? 10.763 -4.947 -15.352 1.00 93.88 384 ASP A O 1
ATOM 2661 N N . GLY A 1 385 ? 11.794 -3.318 -14.202 1.00 89.50 385 GLY A N 1
ATOM 2662 C CA . GLY A 1 385 ? 12.929 -4.133 -13.766 1.00 89.50 385 GLY A CA 1
ATOM 2663 C C . GLY A 1 385 ? 13.999 -4.396 -14.835 1.00 89.50 385 GLY A C 1
ATOM 2664 O O . GLY A 1 385 ? 14.985 -5.070 -14.534 1.00 89.50 385 GLY A O 1
ATOM 2665 N N . SER A 1 386 ? 13.870 -3.855 -16.055 1.00 88.62 386 SER A N 1
ATOM 2666 C CA . SER A 1 386 ? 14.807 -4.084 -17.166 1.00 88.62 386 SER A CA 1
ATOM 2667 C C . SER A 1 386 ? 15.410 -2.797 -17.751 1.00 88.62 386 SER A C 1
ATOM 2669 O O . SER A 1 386 ? 14.808 -1.721 -17.717 1.00 88.62 386 SER A O 1
ATOM 2671 N N . THR A 1 387 ? 16.589 -2.922 -18.367 1.00 89.44 387 THR A N 1
ATOM 2672 C CA . THR A 1 387 ? 17.250 -1.853 -19.141 1.00 89.44 387 THR A CA 1
ATOM 2673 C C . THR A 1 387 ? 16.705 -1.708 -20.564 1.00 89.44 387 THR A C 1
ATOM 2675 O O . THR A 1 387 ? 17.124 -0.806 -21.285 1.00 89.44 387 THR A O 1
ATOM 2678 N N . ALA A 1 388 ? 15.780 -2.564 -21.005 1.00 88.94 388 ALA A N 1
ATOM 2679 C CA . ALA A 1 388 ? 15.251 -2.511 -22.365 1.00 88.94 388 ALA A CA 1
ATOM 2680 C C . ALA A 1 388 ? 14.489 -1.200 -22.610 1.00 88.94 388 ALA A C 1
ATOM 2682 O O . ALA A 1 388 ? 13.684 -0.767 -21.779 1.00 88.94 388 ALA A O 1
ATOM 2683 N N . MET A 1 389 ? 14.727 -0.571 -23.757 1.00 90.62 389 MET A N 1
ATOM 2684 C CA . MET A 1 389 ? 14.051 0.659 -24.157 1.00 90.62 389 MET A CA 1
ATOM 2685 C C . MET A 1 389 ? 12.908 0.342 -25.119 1.00 90.62 389 MET A C 1
ATOM 2687 O O . MET A 1 389 ? 13.085 -0.422 -26.066 1.00 90.62 389 MET A O 1
ATOM 2691 N N . ASN A 1 390 ? 11.743 0.956 -24.914 1.00 86.75 390 ASN A N 1
ATOM 2692 C CA . ASN A 1 390 ? 10.621 0.833 -25.842 1.00 86.75 390 ASN A CA 1
ATOM 2693 C C . ASN A 1 390 ? 10.702 1.932 -26.910 1.00 86.75 390 ASN A C 1
ATOM 2695 O O . ASN A 1 390 ? 10.005 2.942 -26.835 1.00 86.75 390 ASN A O 1
ATOM 2699 N N . LEU A 1 391 ? 11.611 1.760 -27.873 1.00 87.88 391 LEU A N 1
ATOM 2700 C CA . LEU A 1 391 ? 11.765 2.706 -28.977 1.00 87.88 391 LEU A CA 1
ATOM 2701 C C . LEU A 1 391 ? 10.489 2.750 -29.821 1.00 87.88 391 LEU A C 1
ATOM 2703 O O . LEU A 1 391 ? 10.134 1.774 -30.477 1.00 87.88 391 LEU A O 1
ATOM 2707 N N . THR A 1 392 ? 9.841 3.912 -29.867 1.00 85.81 392 THR A N 1
ATOM 2708 C CA . THR A 1 392 ? 8.657 4.116 -30.719 1.00 85.81 392 THR A CA 1
ATOM 2709 C C . THR A 1 392 ? 9.021 4.449 -32.167 1.00 85.81 392 THR A C 1
ATOM 2711 O O . THR A 1 392 ? 8.186 4.319 -33.058 1.00 85.81 392 THR A O 1
ATOM 2714 N N . GLY A 1 393 ? 10.267 4.864 -32.418 1.00 88.38 393 GLY A N 1
ATOM 2715 C CA . GLY A 1 393 ? 10.774 5.144 -33.760 1.00 88.38 393 GLY A CA 1
ATOM 2716 C C . GLY A 1 393 ? 12.124 5.861 -33.764 1.00 88.38 393 GLY A C 1
ATOM 2717 O O . GLY A 1 393 ? 12.548 6.421 -32.748 1.00 88.38 393 GLY A O 1
ATOM 2718 N N . ILE A 1 394 ? 12.771 5.869 -34.931 1.00 93.19 394 ILE A N 1
ATOM 2719 C CA . ILE A 1 394 ? 13.984 6.644 -35.212 1.00 93.19 394 ILE A CA 1
ATOM 2720 C C . ILE A 1 394 ? 13.627 7.762 -36.192 1.00 93.19 394 ILE A C 1
ATOM 2722 O O . ILE A 1 394 ? 13.220 7.501 -37.324 1.00 93.19 394 ILE A O 1
ATOM 2726 N N . GLY A 1 395 ? 13.759 9.009 -35.747 1.00 93.00 395 GLY A N 1
ATOM 2727 C CA . GLY A 1 395 ? 13.592 10.188 -36.589 1.00 93.00 395 GLY A CA 1
ATOM 2728 C C . GLY A 1 395 ? 14.804 10.389 -37.493 1.00 93.00 395 GLY A C 1
ATOM 2729 O O . GLY A 1 395 ? 15.934 10.156 -37.069 1.00 93.00 395 GLY A O 1
ATOM 2730 N N . LEU A 1 396 ? 14.572 10.838 -38.730 1.00 95.44 396 LEU A N 1
ATOM 2731 C CA . LEU A 1 396 ? 15.625 11.169 -39.691 1.00 95.44 396 LEU A CA 1
ATOM 2732 C C . LEU A 1 396 ? 15.559 12.648 -40.081 1.00 95.44 396 LEU A C 1
ATOM 2734 O O . LEU A 1 396 ? 14.549 13.121 -40.603 1.00 95.44 396 LEU A O 1
ATOM 2738 N N . GLY A 1 397 ? 16.648 13.376 -39.842 1.00 95.81 397 GLY A N 1
ATOM 2739 C CA . GLY A 1 397 ? 16.810 14.777 -40.219 1.00 95.81 397 GLY A CA 1
ATOM 2740 C C . GLY A 1 397 ? 17.577 14.928 -41.531 1.00 95.81 397 GLY A C 1
ATOM 2741 O O . GLY A 1 397 ? 18.664 14.379 -41.687 1.00 95.81 397 GLY A O 1
ATOM 2742 N N . GLY A 1 398 ? 17.037 15.715 -42.467 1.00 94.31 398 GLY A N 1
ATOM 2743 C CA . GLY A 1 398 ? 17.714 16.062 -43.725 1.00 94.31 398 GLY A CA 1
ATOM 2744 C C . GLY A 1 398 ? 17.374 15.184 -44.935 1.00 94.31 398 GLY A C 1
ATOM 2745 O O . GLY A 1 398 ? 17.979 15.384 -45.992 1.00 94.31 398 GLY A O 1
ATOM 2746 N N . VAL A 1 399 ? 16.411 14.264 -44.799 1.00 96.81 399 VAL A N 1
ATOM 2747 C CA . VAL A 1 399 ? 15.805 13.530 -45.924 1.00 96.81 399 VAL A CA 1
ATOM 2748 C C . VAL A 1 399 ? 15.017 14.510 -46.801 1.00 96.81 399 VAL A C 1
ATOM 2750 O O . VAL A 1 399 ? 14.273 15.352 -46.295 1.00 96.81 399 VAL A O 1
ATOM 2753 N N . LEU A 1 400 ? 15.203 14.430 -48.117 1.00 96.62 400 LEU A N 1
ATOM 2754 C CA . LEU A 1 400 ? 14.495 15.253 -49.094 1.00 96.62 400 LEU A CA 1
ATOM 2755 C C . LEU A 1 400 ? 13.021 14.856 -49.168 1.00 96.62 400 LEU A C 1
ATOM 2757 O O . LEU A 1 400 ? 12.666 13.678 -49.158 1.00 96.62 400 LEU A O 1
ATOM 2761 N N . VAL A 1 401 ? 12.153 15.858 -49.284 1.00 95.44 401 VAL A N 1
ATOM 2762 C CA . VAL A 1 401 ? 10.709 15.644 -49.411 1.00 95.44 401 VAL A CA 1
ATOM 2763 C C . VAL A 1 401 ? 10.416 14.823 -50.669 1.00 95.44 401 VAL A C 1
ATOM 2765 O O . VAL A 1 401 ? 10.852 15.185 -51.759 1.00 95.44 401 VAL A O 1
ATOM 2768 N N . GLY A 1 402 ? 9.663 13.732 -50.508 1.00 93.56 402 GLY A N 1
ATOM 2769 C CA . GLY A 1 402 ? 9.319 12.791 -51.579 1.00 93.56 402 GLY A CA 1
ATOM 2770 C C . GLY A 1 402 ? 10.181 11.525 -51.615 1.00 93.56 402 GLY A C 1
ATOM 2771 O O . GLY A 1 402 ? 9.765 10.550 -52.233 1.00 93.56 402 GLY A O 1
ATOM 2772 N N . ASP A 1 403 ? 11.324 11.495 -50.924 1.00 97.88 403 ASP A N 1
ATOM 2773 C CA . ASP A 1 403 ? 12.129 10.275 -50.806 1.00 97.88 403 ASP A CA 1
ATOM 2774 C C . ASP A 1 403 ? 11.562 9.312 -49.754 1.00 97.88 403 ASP A C 1
ATOM 2776 O O . ASP A 1 403 ? 11.158 9.710 -48.658 1.00 97.88 403 ASP A O 1
ATOM 2780 N N . ALA A 1 404 ? 11.597 8.016 -50.064 1.00 96.88 404 ALA A N 1
ATOM 2781 C CA . ALA A 1 404 ? 11.225 6.943 -49.152 1.00 96.88 404 ALA A CA 1
ATOM 2782 C C . ALA A 1 404 ? 12.460 6.421 -48.401 1.00 96.88 404 ALA A C 1
ATOM 2784 O O . ALA A 1 404 ? 13.173 5.535 -48.889 1.00 96.88 404 ALA A O 1
ATOM 2785 N N . VAL A 1 405 ? 12.689 6.959 -47.197 1.00 97.38 405 VAL A N 1
ATOM 2786 C CA . VAL A 1 405 ? 13.782 6.565 -46.293 1.00 97.38 405 VAL A CA 1
ATOM 2787 C C . VAL A 1 405 ? 13.248 6.361 -44.876 1.00 97.38 405 VAL A C 1
ATOM 2789 O O . VAL A 1 405 ? 12.483 7.172 -44.360 1.00 97.38 405 VAL A O 1
ATOM 2792 N N . SER A 1 406 ? 13.668 5.276 -44.237 1.00 95.19 406 SER A N 1
ATOM 2793 C CA . SER A 1 406 ? 13.329 4.905 -42.861 1.00 95.19 406 SER A CA 1
ATOM 2794 C C . SER A 1 406 ? 14.568 4.382 -42.139 1.00 95.19 406 SER A C 1
ATOM 2796 O O . SER A 1 406 ? 15.550 4.016 -42.786 1.00 95.19 406 SER A O 1
ATOM 2798 N N . ALA A 1 407 ? 14.524 4.351 -40.807 1.00 94.44 407 ALA A N 1
ATOM 2799 C CA . ALA A 1 407 ? 15.592 3.804 -39.983 1.00 94.44 407 ALA A CA 1
ATOM 2800 C C . ALA A 1 407 ? 15.047 2.875 -38.898 1.00 94.44 407 ALA A C 1
ATOM 2802 O O . ALA A 1 407 ? 13.978 3.114 -38.333 1.00 94.44 407 ALA A O 1
ATOM 2803 N N . SER A 1 408 ? 15.815 1.838 -38.584 1.00 91.56 408 SER A N 1
ATOM 2804 C CA . SER A 1 408 ? 15.554 0.905 -37.484 1.00 91.56 408 SER A CA 1
ATOM 2805 C C . SER A 1 408 ? 16.770 0.794 -36.574 1.00 91.56 408 SER A C 1
ATOM 2807 O O . SER A 1 408 ? 17.890 0.955 -37.049 1.00 91.56 408 SER A O 1
ATOM 2809 N N . GLY A 1 409 ? 16.559 0.468 -35.300 1.00 90.00 409 GLY A N 1
ATOM 2810 C CA . GLY A 1 409 ? 17.610 0.190 -34.320 1.00 90.00 409 GLY A CA 1
ATOM 2811 C C . GLY A 1 409 ? 17.022 -0.383 -33.029 1.00 90.00 409 GLY A C 1
ATOM 2812 O O . GLY A 1 409 ? 15.802 -0.415 -32.866 1.00 90.00 409 GLY A O 1
ATOM 2813 N N . SER A 1 410 ? 17.880 -0.832 -32.113 1.00 88.19 410 SER A N 1
ATOM 2814 C CA . SER A 1 410 ? 17.479 -1.350 -30.797 1.00 88.19 410 SER A CA 1
ATOM 2815 C C . SER A 1 410 ? 18.059 -0.488 -29.685 1.00 88.19 410 SER A C 1
ATOM 2817 O O . SER A 1 410 ? 19.252 -0.192 -29.704 1.00 88.19 410 SER A O 1
ATOM 2819 N N . GLY A 1 411 ? 17.226 -0.105 -28.717 1.00 89.44 411 GLY A N 1
ATOM 2820 C CA . GLY A 1 411 ? 17.589 0.801 -27.630 1.00 89.44 411 GLY A CA 1
ATOM 2821 C C . GLY A 1 411 ? 17.717 0.092 -26.284 1.00 89.44 411 GLY A C 1
ATOM 2822 O O . GLY A 1 411 ? 16.934 -0.808 -25.973 1.00 89.44 411 GLY A O 1
ATOM 2823 N N . ALA A 1 412 ? 18.657 0.537 -25.458 1.00 89.31 412 ALA A N 1
ATOM 2824 C CA . ALA A 1 412 ? 18.762 0.138 -24.058 1.00 89.31 412 ALA A CA 1
ATOM 2825 C C . ALA A 1 412 ? 19.214 1.316 -23.188 1.00 89.31 412 ALA A C 1
ATOM 2827 O O . ALA A 1 412 ? 20.086 2.092 -23.582 1.00 89.31 412 ALA A O 1
ATOM 2828 N N . TYR A 1 413 ? 18.631 1.432 -21.997 1.00 89.50 413 TYR A N 1
ATOM 2829 C CA . TYR A 1 413 ? 19.071 2.357 -20.959 1.00 89.50 413 TYR A CA 1
ATOM 2830 C C . TYR A 1 413 ? 20.363 1.869 -20.298 1.00 89.50 413 TYR A C 1
ATOM 2832 O O . TYR A 1 413 ? 20.619 0.669 -20.193 1.00 89.50 413 TYR A O 1
ATOM 2840 N N . SER A 1 414 ? 21.153 2.805 -19.782 1.00 84.81 414 SER A N 1
ATOM 2841 C CA . SER A 1 414 ? 22.380 2.523 -19.034 1.00 84.81 414 SER A CA 1
ATOM 2842 C C . SER A 1 414 ? 22.120 1.901 -17.657 1.00 84.81 414 SER A C 1
ATOM 2844 O O . SER A 1 414 ? 23.010 1.262 -17.099 1.00 84.81 414 SER A O 1
ATOM 2846 N N . GLN A 1 415 ? 20.908 2.064 -17.114 1.00 83.75 415 GLN A N 1
ATOM 2847 C CA . GLN A 1 415 ? 20.444 1.447 -15.870 1.00 83.75 415 GLN A CA 1
ATOM 2848 C C . GLN A 1 415 ? 18.952 1.097 -15.938 1.00 83.75 415 GLN A C 1
ATOM 2850 O O . GLN A 1 415 ? 18.218 1.633 -16.766 1.00 83.75 415 GLN A O 1
ATOM 2855 N N . LYS A 1 416 ? 18.495 0.220 -15.036 1.00 86.50 416 LYS A N 1
ATOM 2856 C CA . LYS A 1 416 ? 17.074 -0.153 -14.914 1.00 86.50 416 LYS A CA 1
ATOM 2857 C C . LYS A 1 416 ? 16.258 0.772 -14.001 1.00 86.50 416 LYS A C 1
ATOM 2859 O O . LYS A 1 416 ? 15.042 0.805 -14.121 1.00 86.50 416 LYS A O 1
ATOM 2864 N N . ASN A 1 417 ? 16.908 1.467 -13.063 1.00 89.12 417 ASN A N 1
ATOM 2865 C CA . ASN A 1 417 ? 16.224 2.177 -11.980 1.00 89.12 417 ASN A CA 1
ATOM 2866 C C . ASN A 1 417 ? 15.512 3.445 -12.466 1.00 89.12 417 ASN A C 1
ATOM 2868 O O . ASN A 1 417 ? 15.961 4.093 -13.418 1.00 89.12 417 ASN A O 1
ATOM 2872 N N . ALA A 1 418 ? 14.431 3.809 -11.778 1.00 94.81 418 ALA A N 1
ATOM 2873 C CA . ALA A 1 418 ? 13.684 5.026 -12.051 1.00 94.81 418 ALA A CA 1
ATOM 2874 C C . ALA A 1 418 ? 14.576 6.273 -11.930 1.00 94.81 418 ALA A C 1
ATOM 2876 O O . ALA A 1 418 ? 15.457 6.360 -11.073 1.00 94.81 418 ALA A O 1
ATOM 2877 N N . GLY A 1 419 ? 14.353 7.243 -12.810 1.00 93.62 419 GLY A N 1
ATOM 2878 C CA . GLY A 1 419 ? 15.147 8.458 -12.880 1.00 93.62 419 GLY A CA 1
ATOM 2879 C C . GLY A 1 419 ? 14.786 9.334 -14.073 1.00 93.62 419 GLY A C 1
ATOM 2880 O O . GLY A 1 419 ? 14.240 8.880 -15.079 1.00 93.62 419 GLY A O 1
ATOM 2881 N N . THR A 1 420 ? 15.121 10.612 -13.949 1.00 90.88 420 THR A N 1
ATOM 2882 C CA . THR A 1 420 ? 15.107 11.590 -15.042 1.00 90.88 420 THR A CA 1
ATOM 2883 C C . THR A 1 420 ? 16.532 11.754 -15.557 1.00 90.88 420 THR A C 1
ATOM 2885 O O . THR A 1 420 ? 17.435 11.884 -14.731 1.00 90.88 420 THR A O 1
ATOM 2888 N N . HIS A 1 421 ? 16.735 11.815 -16.872 1.00 90.25 421 HIS A N 1
ATOM 2889 C CA . HIS A 1 421 ? 18.054 11.878 -17.524 1.00 90.25 421 HIS A CA 1
ATOM 2890 C C . HIS A 1 421 ? 18.844 10.560 -17.498 1.00 90.25 421 HIS A C 1
ATOM 2892 O O . HIS A 1 421 ? 20.069 10.534 -17.359 1.00 90.25 421 HIS A O 1
ATOM 2898 N N . VAL A 1 422 ? 18.136 9.438 -17.616 1.00 90.56 422 VAL A N 1
ATOM 2899 C CA . VAL A 1 422 ? 18.755 8.122 -17.758 1.00 90.56 422 VAL A CA 1
ATOM 2900 C C . VAL A 1 422 ? 19.402 8.035 -19.141 1.00 90.56 422 VAL A C 1
ATOM 2902 O O . VAL A 1 422 ? 18.739 8.211 -20.165 1.00 90.56 422 VAL A O 1
ATOM 2905 N N . GLY A 1 423 ? 20.706 7.759 -19.169 1.00 90.69 423 GLY A N 1
ATOM 2906 C CA . GLY A 1 423 ? 21.442 7.510 -20.407 1.00 90.69 423 GLY A CA 1
ATOM 2907 C C . GLY A 1 423 ? 20.868 6.326 -21.181 1.00 90.69 423 GLY A C 1
ATOM 2908 O O . GLY A 1 423 ? 20.408 5.359 -20.578 1.00 90.69 423 GLY A O 1
ATOM 2909 N N . TYR A 1 424 ? 20.915 6.369 -22.506 1.00 91.88 424 TYR A N 1
ATOM 2910 C CA . TYR A 1 424 ? 20.578 5.235 -23.363 1.00 91.88 424 TYR A CA 1
ATOM 2911 C C . TYR A 1 424 ? 21.454 5.204 -24.611 1.00 91.88 424 TYR A C 1
ATOM 2913 O O . TYR A 1 424 ? 22.033 6.210 -25.029 1.00 91.88 424 TYR A O 1
ATOM 2921 N N . ILE A 1 425 ? 21.524 4.026 -25.220 1.00 90.00 425 ILE A N 1
ATOM 2922 C CA . ILE A 1 425 ? 22.191 3.781 -26.494 1.00 90.00 425 ILE A CA 1
ATOM 2923 C C . ILE A 1 425 ? 21.203 3.091 -27.426 1.00 90.00 425 ILE A C 1
ATOM 2925 O O . ILE A 1 425 ? 20.541 2.132 -27.035 1.00 90.00 425 ILE A O 1
ATOM 2929 N N . VAL A 1 426 ? 21.146 3.561 -28.668 1.00 90.88 426 VAL A N 1
ATOM 2930 C CA . VAL A 1 426 ? 20.529 2.868 -29.796 1.00 90.88 426 VAL A CA 1
ATOM 2931 C C . VAL A 1 426 ? 21.639 2.271 -30.652 1.00 90.88 426 VAL A C 1
ATOM 2933 O O . VAL A 1 426 ? 22.486 2.993 -31.178 1.00 90.88 426 VAL A O 1
ATOM 2936 N N . SER A 1 427 ? 21.646 0.951 -30.791 1.00 87.06 427 SER A N 1
ATOM 2937 C CA . SER A 1 427 ? 22.615 0.208 -31.601 1.00 87.06 427 SER A CA 1
ATOM 2938 C C . SER A 1 427 ? 21.967 -0.382 -32.851 1.00 87.06 427 SER A C 1
ATOM 2940 O O . SER A 1 427 ? 20.758 -0.630 -32.886 1.00 87.06 427 SER A O 1
ATOM 2942 N N . GLY A 1 428 ? 22.788 -0.647 -33.870 1.00 85.56 428 GLY A N 1
ATOM 2943 C CA . GLY A 1 428 ? 22.350 -1.306 -35.100 1.00 85.56 428 GLY A CA 1
ATOM 2944 C C . GLY A 1 428 ? 21.477 -0.421 -35.986 1.00 85.56 428 GLY A C 1
ATOM 2945 O O . GLY A 1 428 ? 20.566 -0.932 -36.633 1.00 85.56 428 GLY A O 1
ATOM 2946 N N . LEU A 1 429 ? 21.733 0.892 -36.001 1.00 90.56 429 LEU A N 1
ATOM 2947 C CA . LEU A 1 429 ? 21.052 1.813 -36.903 1.00 90.56 429 LEU A CA 1
ATOM 2948 C C . LEU A 1 429 ? 21.306 1.407 -38.356 1.00 90.56 429 LEU A C 1
ATOM 2950 O O . LEU A 1 429 ? 22.451 1.284 -38.792 1.00 90.56 429 LEU A O 1
ATOM 2954 N N . SER A 1 430 ? 20.223 1.216 -39.101 1.00 90.06 430 SER A N 1
ATOM 2955 C CA . SER A 1 430 ? 20.255 0.856 -40.517 1.00 90.06 430 SER A CA 1
ATOM 2956 C C . SER A 1 430 ? 19.203 1.650 -41.279 1.00 90.06 430 SER A C 1
ATOM 2958 O O . SER A 1 430 ? 18.071 1.778 -40.809 1.00 90.06 430 SER A O 1
ATOM 2960 N N . LEU A 1 431 ? 19.589 2.195 -42.436 1.00 94.25 431 LEU A N 1
ATOM 2961 C CA . LEU A 1 431 ? 18.678 2.881 -43.348 1.00 94.25 431 LEU A CA 1
ATOM 2962 C C . LEU A 1 431 ? 18.014 1.871 -44.286 1.00 94.25 431 LEU A C 1
ATOM 2964 O O . LEU A 1 431 ? 18.677 1.002 -44.850 1.00 94.25 431 LEU A O 1
ATOM 2968 N N . ALA A 1 432 ? 16.714 2.032 -44.505 1.00 95.00 432 ALA A N 1
ATOM 2969 C CA . ALA A 1 432 ? 15.924 1.218 -45.419 1.00 95.00 432 ALA A CA 1
ATOM 2970 C C . ALA A 1 432 ? 14.965 2.085 -46.245 1.00 95.00 432 ALA A C 1
ATOM 2972 O O . ALA A 1 432 ? 14.625 3.205 -45.861 1.00 95.00 432 ALA A O 1
ATOM 2973 N N . GLY A 1 433 ? 14.504 1.552 -47.375 1.00 96.56 433 GLY A N 1
ATOM 2974 C CA . GLY A 1 433 ? 13.614 2.242 -48.310 1.00 96.56 433 GLY A CA 1
ATOM 2975 C C . GLY A 1 433 ? 14.227 2.386 -49.702 1.00 96.56 433 GLY A C 1
ATOM 2976 O O . GLY A 1 433 ? 15.422 2.161 -49.895 1.00 96.56 433 GLY A O 1
ATOM 2977 N N . ALA A 1 434 ? 13.394 2.732 -50.686 1.00 94.88 434 ALA A N 1
ATOM 2978 C CA . ALA A 1 434 ? 13.791 2.776 -52.095 1.00 94.88 434 ALA A CA 1
ATOM 2979 C C . ALA A 1 434 ? 14.890 3.814 -52.382 1.00 94.88 434 ALA A C 1
ATOM 2981 O O . ALA A 1 434 ? 15.681 3.625 -53.307 1.00 94.88 434 ALA A O 1
ATOM 2982 N N . ASP A 1 435 ? 14.957 4.875 -51.573 1.00 97.12 435 ASP A N 1
ATOM 2983 C CA . ASP A 1 435 ? 15.900 5.980 -51.747 1.00 97.12 435 ASP A CA 1
ATOM 2984 C C . ASP A 1 435 ? 17.043 5.964 -50.716 1.00 97.12 435 ASP A C 1
ATOM 2986 O O . ASP A 1 435 ? 17.902 6.843 -50.749 1.00 97.12 435 ASP A O 1
ATOM 2990 N N . ALA A 1 436 ? 17.106 4.961 -49.826 1.00 95.56 436 ALA A N 1
ATOM 2991 C CA . ALA A 1 436 ? 18.100 4.890 -48.747 1.00 95.56 436 ALA A CA 1
ATOM 2992 C C . ALA A 1 436 ? 19.553 4.905 -49.255 1.00 95.56 436 ALA A C 1
ATOM 2994 O O . ALA A 1 436 ? 20.417 5.503 -48.623 1.00 95.56 436 ALA A O 1
ATOM 2995 N N . GLY A 1 437 ? 19.812 4.325 -50.433 1.00 92.94 437 GLY A N 1
ATOM 2996 C CA . GLY A 1 437 ? 21.138 4.321 -51.063 1.00 92.94 437 GLY A CA 1
ATOM 2997 C C . GLY A 1 437 ? 21.676 5.708 -51.437 1.00 92.94 437 GLY A C 1
ATOM 2998 O O . GLY A 1 437 ? 22.865 5.838 -51.715 1.00 92.94 437 GLY A O 1
ATOM 2999 N N . ASN A 1 438 ? 20.840 6.751 -51.411 1.00 95.19 438 ASN A N 1
ATOM 3000 C CA . ASN A 1 438 ? 21.256 8.132 -51.660 1.00 95.19 438 ASN A CA 1
ATOM 3001 C C . ASN A 1 438 ? 21.765 8.851 -50.398 1.00 95.19 438 ASN A C 1
ATOM 3003 O O . ASN A 1 438 ? 22.233 9.990 -50.484 1.00 95.19 438 ASN A O 1
ATOM 3007 N N . TYR A 1 439 ? 21.682 8.200 -49.236 1.00 96.12 439 TYR A N 1
ATOM 3008 C CA . TYR A 1 439 ? 21.959 8.792 -47.936 1.00 96.12 439 TYR A CA 1
ATOM 3009 C C . TYR A 1 439 ? 22.929 7.953 -47.108 1.00 96.12 439 TYR A C 1
ATOM 3011 O O . TYR A 1 439 ? 23.082 6.752 -47.320 1.00 96.12 439 TYR A O 1
ATOM 3019 N N . TYR A 1 440 ? 23.543 8.588 -46.115 1.00 94.25 440 TYR A N 1
ATOM 3020 C CA . TYR A 1 440 ? 24.272 7.905 -45.050 1.00 94.25 440 TYR A CA 1
ATOM 3021 C C . TYR A 1 440 ? 24.028 8.601 -43.708 1.00 94.25 440 TYR A C 1
ATOM 3023 O O . TYR A 1 440 ? 23.779 9.807 -43.654 1.00 94.25 440 TYR A O 1
ATOM 3031 N N . LEU A 1 441 ? 24.099 7.840 -42.615 1.00 94.19 441 LEU A N 1
ATOM 3032 C CA . LEU A 1 441 ? 23.998 8.390 -41.265 1.00 94.19 441 LEU A CA 1
ATOM 3033 C C . LEU A 1 441 ? 25.328 9.027 -40.865 1.00 94.19 441 LEU A C 1
ATOM 3035 O O . LEU A 1 441 ? 26.351 8.346 -40.802 1.00 94.19 441 LEU A O 1
ATOM 3039 N N . THR A 1 442 ? 25.316 10.320 -40.546 1.00 91.44 442 THR A N 1
ATOM 3040 C CA . THR A 1 442 ? 26.533 11.038 -40.126 1.00 91.44 442 THR A CA 1
ATOM 3041 C C . THR A 1 442 ? 27.038 10.588 -38.757 1.00 91.44 442 THR A C 1
ATOM 3043 O O . THR A 1 442 ? 28.216 10.741 -38.462 1.00 91.44 442 THR A O 1
ATOM 3046 N N . SER A 1 443 ? 26.156 10.042 -37.916 1.00 83.25 443 SER A N 1
ATOM 3047 C CA . SER A 1 443 ? 26.497 9.470 -36.607 1.00 83.25 443 SER A CA 1
ATOM 3048 C C . SER A 1 443 ? 26.927 8.001 -36.675 1.00 83.25 443 SER A C 1
ATOM 3050 O O . SER A 1 443 ? 27.205 7.413 -35.637 1.00 83.25 443 SER A O 1
ATOM 3052 N N . GLY A 1 444 ? 26.954 7.395 -37.867 1.00 87.62 444 GLY A N 1
ATOM 3053 C CA . GLY A 1 444 ? 27.218 5.967 -38.032 1.00 87.62 444 GLY A CA 1
ATOM 3054 C C . GLY A 1 444 ? 26.010 5.083 -37.705 1.00 87.62 444 GLY A C 1
ATOM 3055 O O . GLY A 1 444 ? 24.857 5.465 -37.906 1.00 87.62 444 GLY A O 1
ATOM 3056 N N . SER A 1 445 ? 26.283 3.872 -37.227 1.00 87.25 445 SER A N 1
ATOM 3057 C CA . SER A 1 445 ? 25.306 2.811 -36.933 1.00 87.25 445 SER A CA 1
ATOM 3058 C C . SER A 1 445 ? 24.857 2.776 -35.463 1.00 87.25 445 SER A C 1
ATOM 3060 O O . SER A 1 445 ? 24.199 1.828 -35.020 1.00 87.25 445 SER A O 1
ATOM 3062 N N . SER A 1 446 ? 25.192 3.807 -34.686 1.00 87.88 446 SER A N 1
ATOM 3063 C CA . SER A 1 446 ? 24.743 3.957 -33.304 1.00 87.88 446 SER A CA 1
ATOM 3064 C C . SER A 1 446 ? 24.460 5.416 -32.938 1.00 87.88 446 SER A C 1
ATOM 3066 O O . SER A 1 446 ? 24.907 6.347 -33.604 1.00 87.88 446 SER A O 1
ATOM 3068 N N . LEU A 1 447 ? 23.663 5.612 -31.892 1.00 89.31 447 LEU A N 1
ATOM 3069 C CA . LEU A 1 447 ? 23.348 6.913 -31.303 1.00 89.31 447 LEU A CA 1
ATOM 3070 C C . LEU A 1 447 ? 23.269 6.745 -29.785 1.00 89.31 447 LEU A C 1
ATOM 3072 O O . LEU A 1 447 ? 22.739 5.746 -29.306 1.00 89.31 447 LEU A O 1
ATOM 3076 N N . ALA A 1 448 ? 23.742 7.731 -29.029 1.00 89.62 448 ALA A N 1
ATOM 3077 C CA . ALA A 1 448 ? 23.558 7.795 -27.583 1.00 89.62 448 ALA A CA 1
ATOM 3078 C C . ALA A 1 448 ? 22.771 9.053 -27.201 1.00 89.62 448 ALA A C 1
ATOM 3080 O O . ALA A 1 448 ? 22.890 10.088 -27.859 1.00 89.62 448 ALA A O 1
ATOM 3081 N N . GLY A 1 449 ? 21.994 8.962 -26.126 1.00 90.75 449 GLY A N 1
ATOM 3082 C CA . GLY A 1 449 ? 21.259 10.084 -25.552 1.00 90.75 449 GLY A CA 1
ATOM 3083 C C . GLY A 1 449 ? 21.216 10.007 -24.030 1.00 90.75 449 GLY A C 1
ATOM 3084 O O . GLY A 1 449 ? 21.557 8.989 -23.428 1.00 90.75 449 GLY A O 1
ATOM 3085 N N . SER A 1 450 ? 20.830 11.111 -23.398 1.00 91.50 450 SER A N 1
ATOM 3086 C CA . SER A 1 450 ? 20.752 11.238 -21.936 1.00 91.50 450 SER A CA 1
ATOM 3087 C C . SER A 1 450 ? 19.451 11.876 -21.464 1.00 91.50 450 SER A C 1
ATOM 3089 O O . SER A 1 450 ? 19.343 12.270 -20.311 1.00 91.50 450 SER A O 1
ATOM 3091 N N . ASP A 1 451 ? 18.470 12.006 -22.349 1.00 93.12 451 ASP A N 1
ATOM 3092 C CA . ASP A 1 451 ? 17.132 12.536 -22.088 1.00 93.12 451 ASP A CA 1
ATOM 3093 C C . ASP A 1 451 ? 16.118 11.434 -21.736 1.00 93.12 451 ASP A C 1
ATOM 3095 O O . ASP A 1 451 ? 14.916 11.679 -21.679 1.00 93.12 451 ASP A O 1
ATOM 3099 N N . GLY A 1 452 ? 16.597 10.215 -21.468 1.00 94.19 452 GLY A N 1
ATOM 3100 C CA . GLY A 1 452 ? 15.754 9.091 -21.099 1.00 94.19 452 GLY A CA 1
ATOM 3101 C C . GLY A 1 452 ? 15.061 9.278 -19.748 1.00 94.19 452 GLY A C 1
ATOM 3102 O O . GLY A 1 452 ? 15.634 9.834 -18.806 1.00 94.19 452 GLY A O 1
ATOM 3103 N N . VAL A 1 453 ? 13.828 8.783 -19.623 1.00 95.81 453 VAL A N 1
ATOM 3104 C CA . VAL A 1 453 ? 13.062 8.840 -18.367 1.00 95.81 453 VAL A CA 1
ATOM 3105 C C . VAL A 1 453 ? 12.506 7.464 -18.015 1.00 95.81 453 VAL A C 1
ATOM 3107 O O . VAL A 1 453 ? 11.756 6.870 -18.784 1.00 95.81 453 VAL A O 1
ATOM 3110 N N . ILE A 1 454 ? 12.825 6.970 -16.821 1.00 96.31 454 ILE A N 1
ATOM 3111 C CA . ILE A 1 454 ? 12.176 5.790 -16.241 1.00 96.31 454 ILE A CA 1
ATOM 3112 C C . ILE A 1 454 ? 11.332 6.284 -15.068 1.00 96.31 454 ILE A C 1
ATOM 3114 O O . ILE A 1 454 ? 11.874 6.701 -14.047 1.00 96.31 454 ILE A O 1
ATOM 3118 N N . THR A 1 455 ? 10.008 6.301 -15.205 1.00 96.75 455 THR A N 1
ATOM 3119 C CA . THR A 1 455 ? 9.121 6.755 -14.124 1.00 96.75 455 THR A CA 1
ATOM 3120 C C . THR A 1 455 ? 8.894 5.635 -13.107 1.00 96.75 455 THR A C 1
ATOM 3122 O O . THR A 1 455 ? 8.758 4.478 -13.521 1.00 96.75 455 THR A O 1
ATOM 3125 N N . PRO A 1 456 ? 8.787 5.945 -11.800 1.00 97.44 456 PRO A N 1
ATOM 3126 C CA . PRO A 1 456 ? 8.439 4.947 -10.796 1.00 97.44 456 PRO A CA 1
ATOM 3127 C C . PRO A 1 456 ? 7.140 4.212 -11.141 1.00 97.44 456 PRO A C 1
ATOM 3129 O O . PRO A 1 456 ? 6.194 4.809 -11.662 1.00 97.44 456 PRO A O 1
ATOM 3132 N N . ARG A 1 457 ? 7.088 2.912 -10.851 1.00 97.44 457 ARG A N 1
ATOM 3133 C CA . ARG A 1 457 ? 5.876 2.101 -10.995 1.00 97.44 457 ARG A CA 1
ATOM 3134 C C . ARG A 1 457 ? 4.958 2.311 -9.789 1.00 97.44 457 ARG A C 1
ATOM 3136 O O . ARG A 1 457 ? 5.417 2.322 -8.653 1.00 97.44 457 ARG A O 1
ATOM 3143 N N . ALA A 1 458 ? 3.650 2.425 -10.003 1.00 97.38 458 ALA A N 1
ATOM 3144 C CA . ALA A 1 458 ? 2.704 2.410 -8.890 1.00 97.38 458 ALA A CA 1
ATOM 3145 C C . ALA A 1 458 ? 2.700 1.029 -8.210 1.00 97.38 458 ALA A C 1
ATOM 3147 O O . ALA A 1 458 ? 2.445 0.031 -8.880 1.00 97.38 458 ALA A O 1
ATOM 3148 N N . LEU A 1 459 ? 2.985 0.983 -6.906 1.00 97.69 459 LEU A N 1
ATOM 3149 C CA . LEU A 1 459 ? 2.848 -0.207 -6.070 1.00 97.69 459 LEU A CA 1
ATOM 3150 C C . LEU A 1 459 ? 1.454 -0.217 -5.443 1.00 97.69 459 LEU A C 1
ATOM 3152 O O . LEU A 1 459 ? 1.082 0.713 -4.718 1.00 97.69 459 LEU A O 1
ATOM 3156 N N . HIS A 1 460 ? 0.694 -1.274 -5.696 1.00 96.75 460 HIS A N 1
ATOM 3157 C CA . HIS A 1 460 ? -0.601 -1.489 -5.076 1.00 96.75 460 HIS A CA 1
ATOM 3158 C C . HIS A 1 460 ? -0.448 -2.375 -3.841 1.00 96.75 460 HIS A C 1
ATOM 3160 O O . HIS A 1 460 ? -0.100 -3.546 -3.948 1.00 96.75 460 HIS A O 1
ATOM 3166 N N . VAL A 1 461 ? -0.735 -1.816 -2.664 1.00 97.62 461 VAL A N 1
ATOM 3167 C CA . VAL A 1 461 ? -0.672 -2.537 -1.388 1.00 97.62 461 VAL A CA 1
ATOM 3168 C C . VAL A 1 461 ? -2.084 -2.878 -0.924 1.00 97.62 461 VAL A C 1
ATOM 3170 O O . VAL A 1 461 ? -2.929 -1.995 -0.780 1.00 97.62 461 VAL A O 1
ATOM 3173 N N . SER A 1 462 ? -2.323 -4.158 -0.660 1.00 96.25 462 SER A N 1
ATOM 3174 C CA . SER A 1 462 ? -3.528 -4.664 -0.005 1.00 96.25 462 SER A CA 1
ATOM 3175 C C . SER A 1 462 ? -3.276 -4.846 1.490 1.00 96.25 462 SER A C 1
ATOM 3177 O O . SER A 1 462 ? -2.262 -5.425 1.883 1.00 96.25 462 SER A O 1
ATOM 3179 N N . TYR A 1 463 ? -4.214 -4.384 2.316 1.00 97.81 463 TYR A N 1
ATOM 3180 C CA . TYR A 1 463 ? -4.159 -4.494 3.774 1.00 97.81 463 TYR A CA 1
ATOM 3181 C C . TYR A 1 463 ? -5.199 -5.497 4.258 1.00 97.81 463 TYR A C 1
ATOM 3183 O O . TYR A 1 463 ? -6.350 -5.447 3.833 1.00 97.81 463 TYR A O 1
ATOM 3191 N N . THR A 1 464 ? -4.807 -6.380 5.171 1.00 97.50 464 THR A N 1
ATOM 3192 C CA . THR A 1 464 ? -5.735 -7.242 5.910 1.00 97.50 464 THR A CA 1
ATOM 3193 C C . THR A 1 464 ? -5.621 -6.911 7.389 1.00 97.50 464 THR A C 1
ATOM 3195 O O . THR A 1 464 ? -4.536 -6.964 7.967 1.00 97.50 464 THR A O 1
ATOM 3198 N N . GLY A 1 465 ? -6.738 -6.521 7.996 1.00 97.06 465 GLY A N 1
ATOM 3199 C CA . GLY A 1 465 ? -6.786 -6.172 9.410 1.00 97.06 465 GLY A CA 1
ATOM 3200 C C . GLY A 1 465 ? -6.624 -7.404 10.296 1.00 97.06 465 GLY A C 1
ATOM 3201 O O . GLY A 1 465 ? -7.192 -8.457 10.008 1.00 97.06 465 GLY A O 1
ATOM 3202 N N . VAL A 1 466 ? -5.858 -7.271 11.378 1.00 98.00 466 VAL A N 1
ATOM 3203 C CA . VAL A 1 466 ? -5.692 -8.330 12.378 1.00 98.00 466 VAL A CA 1
ATOM 3204 C C . VAL A 1 466 ? -6.578 -8.019 13.579 1.00 98.00 466 VAL A C 1
ATOM 3206 O O . VAL A 1 466 ? -6.396 -7.002 14.255 1.00 98.00 466 VAL A O 1
ATOM 3209 N N . SER A 1 467 ? -7.546 -8.900 13.836 1.00 97.62 467 SER A N 1
ATOM 3210 C CA . SER A 1 467 ? -8.427 -8.793 15.000 1.00 97.62 467 SER A CA 1
ATOM 3211 C C . SER A 1 467 ? -7.636 -8.887 16.305 1.00 97.62 467 SER A C 1
ATOM 3213 O O . SER A 1 467 ? -6.644 -9.615 16.391 1.00 97.62 467 SER A O 1
ATOM 3215 N N . LYS A 1 468 ? -8.088 -8.168 17.334 1.00 97.06 468 LYS A N 1
ATOM 3216 C CA . LYS A 1 468 ? -7.446 -8.134 18.656 1.00 97.06 468 LYS A CA 1
ATOM 3217 C C . LYS A 1 468 ? -8.452 -8.332 19.781 1.00 97.06 468 LYS A C 1
ATOM 3219 O O . LYS A 1 468 ? -9.644 -8.090 19.620 1.00 97.06 468 LYS A O 1
ATOM 3224 N N . VAL A 1 469 ? -7.944 -8.713 20.946 1.00 98.00 469 VAL A N 1
ATOM 3225 C CA . VAL A 1 469 ? -8.684 -8.602 22.205 1.00 98.00 469 VAL A CA 1
ATOM 3226 C C . VAL A 1 469 ? -8.571 -7.160 22.703 1.00 98.00 469 VAL A C 1
ATOM 3228 O O . VAL A 1 469 ? -7.549 -6.506 22.485 1.00 98.00 469 VAL A O 1
ATOM 3231 N N . TYR A 1 470 ? -9.629 -6.654 23.332 1.00 98.06 470 TYR A N 1
ATOM 3232 C CA . TYR A 1 470 ? -9.651 -5.332 23.946 1.00 98.06 470 TYR A CA 1
ATOM 3233 C C . TYR A 1 470 ? -8.483 -5.139 24.926 1.00 98.06 470 TYR A C 1
ATOM 3235 O O . TYR A 1 470 ? -8.256 -5.960 25.812 1.00 98.06 470 TYR A O 1
ATOM 3243 N N . ASP A 1 471 ? -7.765 -4.031 24.767 1.00 95.69 471 ASP A N 1
ATOM 3244 C CA . ASP A 1 471 ? -6.589 -3.656 25.562 1.00 95.69 471 ASP A CA 1
ATOM 3245 C C . ASP A 1 471 ? -6.592 -2.165 25.950 1.00 95.69 471 ASP A C 1
ATOM 3247 O O . ASP A 1 471 ? -5.577 -1.630 26.384 1.00 95.69 471 ASP A O 1
ATOM 3251 N N . GLY A 1 472 ? -7.710 -1.465 25.737 1.00 94.69 472 GLY A N 1
ATOM 3252 C CA . GLY A 1 472 ? -7.826 -0.031 26.007 1.00 94.69 472 GLY A CA 1
ATOM 3253 C C . GLY A 1 472 ? -7.252 0.902 24.930 1.00 94.69 472 GLY A C 1
ATOM 3254 O O . GLY A 1 472 ? -7.424 2.113 25.053 1.00 94.69 472 GLY A O 1
ATOM 3255 N N . ASN A 1 473 ? -6.628 0.395 23.857 1.00 94.25 473 ASN A N 1
ATOM 3256 C CA . ASN A 1 473 ? -5.929 1.213 22.857 1.00 94.25 473 ASN A CA 1
ATOM 3257 C C . ASN A 1 473 ? -6.518 1.086 21.442 1.00 94.25 473 ASN A C 1
ATOM 3259 O O . ASN A 1 473 ? -6.957 0.017 21.015 1.00 94.25 473 ASN A O 1
ATOM 3263 N N . THR A 1 474 ? -6.419 2.160 20.652 1.00 96.31 474 THR A N 1
ATOM 3264 C CA . THR A 1 474 ? -6.827 2.178 19.232 1.00 96.31 474 THR A CA 1
ATOM 3265 C C . THR A 1 474 ? -5.782 1.595 18.278 1.00 96.31 474 THR A C 1
ATOM 3267 O O . THR A 1 474 ? -6.060 1.454 17.092 1.00 96.31 474 THR A O 1
ATOM 3270 N N . SER A 1 475 ? -4.589 1.234 18.761 1.00 96.12 475 SER A N 1
ATOM 3271 C CA . SER A 1 475 ? -3.528 0.663 17.922 1.00 96.12 475 SER A CA 1
ATOM 3272 C C . SER A 1 475 ? -3.976 -0.646 17.265 1.00 96.12 475 SER A C 1
ATOM 3274 O O . SER A 1 475 ? -4.526 -1.532 17.936 1.00 96.12 475 SER A O 1
ATOM 3276 N N . ALA A 1 476 ? -3.732 -0.758 15.959 1.00 97.38 476 ALA A N 1
ATOM 3277 C CA . ALA A 1 476 ? -4.044 -1.924 15.147 1.00 97.38 476 ALA A CA 1
ATOM 3278 C C . ALA A 1 476 ? -2.782 -2.472 14.479 1.00 97.38 476 ALA A C 1
ATOM 3280 O O . ALA A 1 476 ? -1.809 -1.758 14.237 1.00 97.38 476 ALA A O 1
ATOM 3281 N N . THR A 1 477 ? -2.830 -3.748 14.117 1.00 96.00 477 THR A N 1
ATOM 3282 C CA . THR A 1 477 ? -1.851 -4.361 13.223 1.00 96.00 477 THR A CA 1
ATOM 3283 C C . THR A 1 477 ? -2.552 -4.807 11.948 1.00 96.00 477 THR A C 1
ATOM 3285 O O . THR A 1 477 ? -3.739 -5.143 11.935 1.00 96.00 477 THR A O 1
ATOM 3288 N N . VAL A 1 478 ? -1.817 -4.760 10.843 1.00 97.69 478 VAL A N 1
ATOM 3289 C CA . VAL A 1 478 ? -2.282 -5.212 9.533 1.00 97.69 478 VAL A CA 1
ATOM 3290 C C . VAL A 1 478 ? -1.229 -6.131 8.941 1.00 97.69 478 VAL A C 1
ATOM 3292 O O . VAL A 1 478 ? -0.032 -5.914 9.133 1.00 97.69 478 VAL A O 1
ATOM 3295 N N . THR A 1 479 ? -1.664 -7.147 8.210 1.00 96.69 479 THR A N 1
ATOM 3296 C CA . THR A 1 479 ? -0.793 -7.862 7.278 1.00 96.69 479 THR A CA 1
ATOM 3297 C C . THR A 1 479 ? -0.926 -7.235 5.896 1.00 96.69 479 THR A C 1
ATOM 3299 O O . THR A 1 479 ? -1.961 -6.647 5.560 1.00 96.69 479 THR A O 1
ATOM 3302 N N . THR A 1 480 ? 0.139 -7.310 5.101 1.00 96.38 480 THR A N 1
ATOM 3303 C CA . THR A 1 480 ? 0.204 -6.662 3.790 1.00 96.38 480 THR A CA 1
ATOM 3304 C C . THR A 1 480 ? 0.583 -7.641 2.692 1.00 96.38 480 THR A C 1
ATOM 3306 O O . THR A 1 480 ? 1.312 -8.607 2.910 1.00 96.38 480 THR A O 1
ATOM 3309 N N . ALA A 1 481 ? 0.077 -7.364 1.497 1.00 95.69 481 ALA A N 1
ATOM 3310 C CA . ALA A 1 481 ? 0.509 -7.970 0.247 1.00 95.69 481 ALA A CA 1
ATOM 3311 C C . ALA A 1 481 ? 0.614 -6.869 -0.813 1.00 95.69 481 ALA A C 1
ATOM 3313 O O . ALA A 1 481 ? -0.104 -5.871 -0.731 1.00 95.69 481 ALA A O 1
ATOM 3314 N N . ASP A 1 482 ? 1.492 -7.035 -1.797 1.00 96.81 482 ASP A N 1
ATOM 3315 C CA . ASP A 1 482 ? 1.684 -6.057 -2.866 1.00 96.81 482 ASP A CA 1
ATOM 3316 C C . ASP A 1 482 ? 2.053 -6.711 -4.206 1.00 96.81 482 ASP A C 1
ATOM 3318 O O . ASP A 1 482 ? 2.266 -7.922 -4.282 1.00 96.81 482 ASP A O 1
ATOM 3322 N N . ASP A 1 483 ? 2.069 -5.909 -5.273 1.00 95.88 483 ASP A N 1
ATOM 3323 C CA . ASP A 1 483 ? 2.303 -6.344 -6.655 1.00 95.88 483 ASP A CA 1
ATOM 3324 C C . ASP A 1 483 ? 3.716 -6.015 -7.175 1.00 95.88 483 ASP A C 1
ATOM 3326 O O . ASP A 1 483 ? 3.910 -5.825 -8.384 1.00 95.88 483 ASP A O 1
ATOM 3330 N N . ARG A 1 484 ? 4.710 -5.931 -6.278 1.00 95.06 484 ARG A N 1
ATOM 3331 C CA . ARG A 1 484 ? 6.097 -5.625 -6.662 1.00 95.06 484 ARG A CA 1
ATOM 3332 C C . ARG A 1 484 ? 6.628 -6.601 -7.715 1.00 95.06 484 ARG A C 1
ATOM 3334 O O . ARG A 1 484 ? 6.246 -7.771 -7.776 1.00 95.06 484 ARG A O 1
ATOM 3341 N N . ILE A 1 485 ? 7.571 -6.131 -8.524 1.00 93.25 485 ILE A N 1
ATOM 3342 C CA . ILE A 1 485 ? 8.315 -6.983 -9.451 1.00 93.25 485 ILE A CA 1
ATOM 3343 C C . ILE A 1 485 ? 9.142 -7.986 -8.637 1.00 93.25 485 ILE A C 1
ATOM 3345 O O . ILE A 1 485 ? 9.776 -7.645 -7.639 1.00 93.25 485 ILE A O 1
ATOM 3349 N N . ALA A 1 486 ? 9.098 -9.253 -9.048 1.00 86.19 486 ALA A N 1
ATOM 3350 C CA . ALA A 1 486 ? 9.779 -10.330 -8.345 1.00 86.19 486 ALA A CA 1
ATOM 3351 C C . ALA A 1 486 ? 11.297 -10.084 -8.286 1.00 86.19 486 ALA A C 1
ATOM 3353 O O . ALA A 1 486 ? 11.927 -9.807 -9.304 1.00 86.19 486 ALA A O 1
ATOM 3354 N N . GLY A 1 487 ? 11.872 -10.233 -7.091 1.00 80.00 487 GLY A N 1
ATOM 3355 C CA . GLY A 1 487 ? 13.286 -9.960 -6.822 1.00 80.00 487 GLY A CA 1
ATOM 3356 C C . GLY A 1 487 ? 13.562 -8.562 -6.265 1.00 80.00 487 GLY A C 1
ATOM 3357 O O . GLY A 1 487 ? 14.641 -8.362 -5.712 1.00 80.00 487 GLY A O 1
ATOM 3358 N N . ASP A 1 488 ? 12.602 -7.634 -6.333 1.00 87.88 488 ASP A N 1
ATOM 3359 C CA . ASP A 1 488 ? 12.774 -6.296 -5.764 1.00 87.88 488 ASP A CA 1
ATOM 3360 C C . ASP A 1 488 ? 12.640 -6.299 -4.237 1.00 87.88 488 ASP A C 1
ATOM 3362 O O . ASP A 1 488 ? 11.739 -6.911 -3.641 1.00 87.88 488 ASP A O 1
ATOM 3366 N N . VAL A 1 489 ? 13.525 -5.545 -3.592 1.00 85.75 489 VAL A N 1
ATOM 3367 C CA . VAL A 1 489 ? 13.631 -5.450 -2.139 1.00 85.75 489 VAL A CA 1
ATOM 3368 C C . VAL A 1 489 ? 13.032 -4.126 -1.667 1.00 85.75 489 VAL A C 1
ATOM 3370 O O . VAL A 1 489 ? 13.683 -3.078 -1.660 1.00 85.75 489 VAL A O 1
ATOM 3373 N N . LEU A 1 490 ? 11.772 -4.202 -1.229 1.00 92.81 490 LEU A N 1
ATOM 3374 C CA . LEU A 1 490 ? 11.030 -3.105 -0.605 1.00 92.81 490 LEU A CA 1
ATOM 3375 C C . LEU A 1 490 ? 10.714 -3.433 0.858 1.00 92.81 490 LEU A C 1
ATOM 3377 O O . LEU A 1 490 ? 10.245 -4.534 1.165 1.00 92.81 490 LEU A O 1
ATOM 3381 N N . ALA A 1 491 ? 10.899 -2.451 1.731 1.00 91.06 491 ALA A N 1
ATOM 3382 C CA . ALA A 1 491 ? 10.397 -2.422 3.097 1.00 91.06 491 ALA A CA 1
ATOM 3383 C C . ALA A 1 491 ? 9.197 -1.472 3.160 1.00 91.06 491 ALA A C 1
ATOM 3385 O O . ALA A 1 491 ? 9.279 -0.342 2.685 1.00 91.06 491 ALA A O 1
ATOM 3386 N N . LEU A 1 492 ? 8.086 -1.917 3.737 1.00 95.25 492 LEU A N 1
ATOM 3387 C CA . LEU A 1 492 ? 6.880 -1.107 3.866 1.00 95.25 492 LEU A CA 1
ATOM 3388 C C . LEU A 1 492 ? 6.773 -0.586 5.300 1.00 95.25 492 LEU A C 1
ATOM 3390 O O . LEU A 1 492 ? 6.665 -1.377 6.234 1.00 95.25 492 LEU A O 1
ATOM 3394 N N . ASN A 1 493 ? 6.788 0.733 5.468 1.00 93.69 493 ASN A N 1
ATOM 3395 C CA . ASN A 1 493 ? 6.549 1.384 6.754 1.00 93.69 493 ASN A CA 1
ATOM 3396 C C . ASN A 1 493 ? 5.138 1.963 6.757 1.00 93.69 493 ASN A C 1
ATOM 3398 O O . ASN A 1 493 ? 4.744 2.607 5.786 1.00 93.69 493 ASN A O 1
ATOM 3402 N N . LEU A 1 494 ? 4.383 1.735 7.829 1.00 97.19 494 LEU A N 1
ATOM 3403 C CA . LEU A 1 494 ? 3.005 2.198 7.982 1.00 97.19 494 LEU A CA 1
ATOM 3404 C C . LEU A 1 494 ? 2.623 2.278 9.462 1.00 97.19 494 LEU A C 1
ATOM 3406 O O . LEU A 1 494 ? 3.291 1.701 10.319 1.00 97.19 494 LEU A O 1
ATOM 3410 N N . SER A 1 495 ? 1.514 2.951 9.745 1.00 96.38 495 SER A N 1
ATOM 3411 C CA . SER A 1 495 ? 0.804 2.894 11.022 1.00 96.38 495 SER A CA 1
ATOM 3412 C C . SER A 1 495 ? -0.653 2.520 10.772 1.00 96.38 495 SER A C 1
ATOM 3414 O O . SER A 1 495 ? -1.238 2.956 9.778 1.00 96.38 495 SER A O 1
ATOM 3416 N N . ALA A 1 496 ? -1.240 1.723 11.662 1.00 98.00 496 ALA A N 1
ATOM 3417 C CA . ALA A 1 496 ? -2.635 1.313 11.582 1.00 98.00 496 ALA A CA 1
ATOM 3418 C C . ALA A 1 496 ? -3.350 1.562 12.915 1.00 98.00 496 ALA A C 1
ATOM 3420 O O . ALA A 1 496 ? -2.811 1.281 13.986 1.00 98.00 496 ALA A O 1
ATOM 3421 N N . ALA A 1 497 ? -4.577 2.076 12.848 1.00 97.88 497 ALA A N 1
ATOM 3422 C CA . ALA A 1 497 ? -5.397 2.323 14.028 1.00 97.88 497 ALA A CA 1
ATOM 3423 C C . ALA A 1 497 ? -6.882 2.073 13.750 1.00 97.88 497 ALA A C 1
ATOM 3425 O O . ALA A 1 497 ? -7.391 2.384 12.671 1.00 97.88 497 ALA A O 1
ATOM 3426 N N . TYR A 1 498 ? -7.577 1.538 14.748 1.00 97.50 498 TYR A N 1
ATOM 3427 C CA . TYR A 1 498 ? -9.033 1.528 14.809 1.00 97.50 498 TYR A CA 1
ATOM 3428 C C . TYR A 1 498 ? -9.565 2.950 15.010 1.00 97.50 498 TYR A C 1
ATOM 3430 O O . TYR A 1 498 ? -8.897 3.794 15.608 1.00 97.50 498 TYR A O 1
ATOM 3438 N N . ALA A 1 499 ? -10.794 3.206 14.557 1.00 93.06 499 ALA A N 1
ATOM 3439 C CA . ALA A 1 499 ? -11.467 4.485 14.801 1.00 93.06 499 ALA A CA 1
ATOM 3440 C C . ALA A 1 499 ? -11.666 4.775 16.303 1.00 93.06 499 ALA A C 1
ATOM 3442 O O . ALA A 1 499 ? -11.572 5.921 16.735 1.00 93.06 499 ALA A O 1
ATOM 3443 N N . ASP A 1 500 ? -11.911 3.726 17.088 1.00 94.94 500 ASP A N 1
ATOM 3444 C CA . ASP A 1 500 ? -12.091 3.771 18.536 1.00 94.94 500 ASP A CA 1
ATOM 3445 C C . ASP A 1 500 ? -11.724 2.409 19.161 1.00 94.94 500 ASP A C 1
ATOM 3447 O O . ASP A 1 500 ? -11.608 1.395 18.459 1.00 94.94 500 ASP A O 1
ATOM 3451 N N . LYS A 1 501 ? -11.540 2.370 20.484 1.00 95.50 501 LYS A N 1
ATOM 3452 C CA . LYS A 1 501 ? -11.052 1.184 21.211 1.00 95.50 501 LYS A CA 1
ATOM 3453 C C . LYS A 1 501 ? -12.122 0.124 21.503 1.00 95.50 501 LYS A C 1
ATOM 3455 O O . LYS A 1 501 ? -11.774 -0.951 21.973 1.00 95.50 501 LYS A O 1
ATOM 3460 N N . ASN A 1 502 ? -13.404 0.417 21.294 1.00 95.81 502 ASN A N 1
ATOM 3461 C CA . ASN A 1 502 ? -14.495 -0.389 21.847 1.00 95.81 502 ASN A CA 1
ATOM 3462 C C . ASN A 1 502 ? -14.661 -1.733 21.128 1.00 95.81 502 ASN A C 1
ATOM 3464 O O . ASN A 1 502 ? -14.332 -1.869 19.949 1.00 95.81 502 ASN A O 1
ATOM 3468 N N . VAL A 1 503 ? -15.198 -2.730 21.822 1.00 97.62 503 VAL A N 1
ATOM 3469 C CA . VAL A 1 503 ? -15.487 -4.056 21.257 1.00 97.62 503 VAL A CA 1
ATOM 3470 C C . VAL A 1 503 ? -16.475 -3.947 20.093 1.00 97.62 503 VAL A C 1
ATOM 3472 O O . VAL A 1 503 ? -17.457 -3.209 20.156 1.00 97.62 503 VAL A O 1
ATOM 3475 N N . GLY A 1 504 ? -16.229 -4.692 19.017 1.00 97.31 504 GL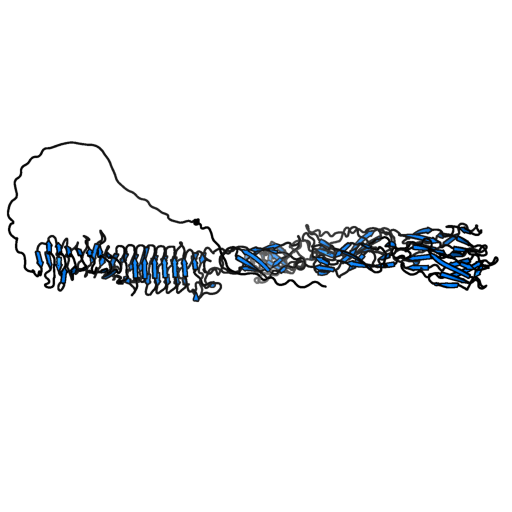Y A N 1
ATOM 3476 C CA . GLY A 1 504 ? -17.095 -4.707 17.843 1.00 97.31 504 GLY A CA 1
ATOM 3477 C C . GLY A 1 504 ? -16.540 -5.553 16.702 1.00 97.31 504 GLY A C 1
ATOM 3478 O O . GLY A 1 504 ? -15.338 -5.797 16.618 1.00 97.31 504 GLY A O 1
ATOM 3479 N N . SER A 1 505 ? -17.430 -5.988 15.813 1.00 96.56 505 SER A N 1
ATOM 3480 C CA . SER A 1 505 ? -17.080 -6.715 14.591 1.00 96.56 505 SER A CA 1
ATOM 3481 C C . SER A 1 505 ? -16.859 -5.771 13.409 1.00 96.56 505 SER A C 1
ATOM 3483 O O . SER A 1 505 ? -17.542 -4.751 13.308 1.00 96.56 505 SER A O 1
ATOM 3485 N N . ALA A 1 506 ? -15.982 -6.149 12.479 1.00 96.38 506 ALA A N 1
ATOM 3486 C CA . ALA A 1 506 ? -15.682 -5.440 11.237 1.00 96.38 506 ALA A CA 1
ATOM 3487 C C . ALA A 1 506 ? -15.392 -3.943 11.448 1.00 96.38 506 ALA A C 1
ATOM 3489 O O . ALA A 1 506 ? -15.803 -3.091 10.656 1.00 96.38 506 ALA A O 1
ATOM 3490 N N . LYS A 1 507 ? -14.679 -3.612 12.527 1.00 97.19 507 LYS A N 1
ATOM 3491 C CA . LYS A 1 507 ? -14.348 -2.230 12.855 1.00 97.19 507 LYS A CA 1
ATOM 3492 C C . LYS A 1 507 ? -13.410 -1.641 11.803 1.00 97.19 507 LYS A C 1
ATOM 3494 O O . LYS A 1 507 ? -12.445 -2.311 11.428 1.00 97.19 507 LYS A O 1
ATOM 3499 N N . PRO A 1 508 ? -13.640 -0.394 11.355 1.00 97.38 508 PRO A N 1
ATOM 3500 C CA . PRO A 1 508 ? -12.741 0.275 10.426 1.00 97.38 508 PRO A CA 1
ATOM 3501 C C . PRO A 1 508 ? -11.339 0.436 11.017 1.00 97.38 508 PRO A C 1
ATOM 3503 O O . PRO A 1 508 ? -11.180 0.933 12.135 1.00 97.38 508 PRO A O 1
ATOM 3506 N N . VAL A 1 509 ? -10.334 0.064 10.228 1.00 98.31 509 VAL A N 1
ATOM 3507 C CA . VAL A 1 509 ? -8.914 0.290 10.493 1.00 98.31 509 VAL A CA 1
ATOM 3508 C C . VAL A 1 509 ? -8.382 1.230 9.419 1.00 98.31 509 VAL A C 1
ATOM 3510 O O . VAL A 1 509 ? -8.405 0.909 8.227 1.00 98.31 509 VAL A O 1
ATOM 3513 N N . ALA A 1 510 ? -7.906 2.395 9.844 1.00 97.88 510 ALA A N 1
ATOM 3514 C CA . ALA A 1 510 ? -7.231 3.349 8.981 1.00 97.88 510 ALA A CA 1
ATOM 3515 C C . ALA A 1 510 ? -5.731 3.045 8.960 1.00 97.88 510 ALA A C 1
ATOM 3517 O O . ALA A 1 510 ? -5.102 2.935 10.014 1.00 97.88 510 ALA A O 1
ATOM 3518 N N . VAL A 1 511 ? -5.159 2.939 7.762 1.00 98.12 511 VAL A N 1
ATOM 3519 C CA . VAL A 1 511 ? -3.717 2.806 7.538 1.00 98.12 511 VAL A CA 1
ATOM 3520 C C . VAL A 1 511 ? -3.183 4.138 7.026 1.00 98.12 511 VAL A C 1
ATOM 3522 O O . VAL A 1 511 ? -3.725 4.716 6.083 1.00 98.12 511 VAL A O 1
ATOM 3525 N N . SER A 1 512 ? -2.123 4.641 7.649 1.00 96.94 512 SER A N 1
ATOM 3526 C CA . SER A 1 512 ? -1.540 5.953 7.358 1.00 96.94 512 SER A CA 1
ATOM 3527 C C . SER A 1 512 ? -0.014 5.924 7.422 1.00 96.94 512 SER A C 1
ATOM 3529 O O . SER A 1 512 ? 0.582 4.968 7.919 1.00 96.94 512 SER A O 1
ATOM 3531 N N . GLY A 1 513 ? 0.627 6.971 6.892 1.00 95.56 513 GLY A N 1
ATOM 3532 C CA . GLY A 1 513 ? 2.088 7.091 6.899 1.00 95.56 513 GLY A CA 1
ATOM 3533 C C . GLY A 1 513 ? 2.787 6.047 6.027 1.00 95.56 513 GLY A C 1
ATOM 3534 O O . GLY A 1 513 ? 3.944 5.717 6.284 1.00 95.56 513 GLY A O 1
ATOM 3535 N N . VAL A 1 514 ? 2.084 5.515 5.022 1.00 97.19 514 VAL A N 1
ATOM 3536 C CA . VAL A 1 514 ? 2.609 4.458 4.157 1.00 97.19 514 VAL A CA 1
ATOM 3537 C C . VAL A 1 514 ? 3.780 5.007 3.346 1.00 97.19 514 VAL A C 1
ATOM 3539 O O . VAL A 1 514 ? 3.633 5.978 2.601 1.00 97.19 514 VAL A O 1
ATOM 3542 N N . SER A 1 515 ? 4.949 4.392 3.502 1.00 95.62 515 SER A N 1
ATOM 3543 C CA . SER A 1 515 ? 6.175 4.758 2.793 1.00 95.62 515 SER A CA 1
ATOM 3544 C C . SER A 1 515 ? 7.028 3.531 2.484 1.00 95.62 515 SER A C 1
ATOM 3546 O O . SER A 1 515 ? 6.975 2.522 3.191 1.00 95.62 515 SER A O 1
ATOM 3548 N N . LEU A 1 516 ? 7.810 3.619 1.407 1.00 96.44 516 LEU A N 1
ATOM 3549 C CA . LEU A 1 516 ? 8.715 2.557 0.972 1.00 96.44 516 LEU A CA 1
ATOM 3550 C C . LEU A 1 516 ? 10.150 2.862 1.411 1.00 96.44 516 LEU A C 1
ATOM 3552 O O . LEU A 1 516 ? 10.647 3.970 1.223 1.00 96.44 516 LEU A O 1
ATOM 3556 N N . GLY A 1 517 ? 10.811 1.856 1.970 1.00 91.00 517 GLY A N 1
ATOM 3557 C CA . GLY A 1 517 ? 12.256 1.777 2.161 1.00 91.00 517 GLY A CA 1
ATOM 3558 C C . GLY A 1 517 ? 12.832 0.568 1.424 1.00 91.00 517 GLY A C 1
ATOM 3559 O O . GLY A 1 517 ? 12.115 -0.150 0.730 1.00 91.00 517 GLY A O 1
ATOM 3560 N N . GLY A 1 518 ? 14.128 0.318 1.586 1.00 88.75 518 GLY A N 1
ATOM 3561 C CA . GLY A 1 518 ? 14.839 -0.718 0.832 1.00 88.75 518 GLY A CA 1
ATOM 3562 C C . GLY A 1 518 ? 15.469 -0.183 -0.455 1.00 88.75 518 GLY A C 1
ATOM 3563 O O . GLY A 1 518 ? 15.209 0.944 -0.879 1.00 88.75 518 GLY A O 1
ATOM 3564 N N . ILE A 1 519 ? 16.346 -0.991 -1.048 1.00 81.00 519 ILE A N 1
ATOM 3565 C CA . ILE A 1 519 ? 17.211 -0.576 -2.162 1.00 81.00 519 ILE A CA 1
ATOM 3566 C C . ILE A 1 519 ? 16.437 -0.268 -3.449 1.00 81.00 519 ILE A C 1
ATOM 3568 O O . ILE A 1 519 ? 16.899 0.542 -4.250 1.00 81.00 519 ILE A O 1
ATOM 3572 N N . ASP A 1 520 ? 15.245 -0.847 -3.618 1.00 89.81 520 ASP A N 1
ATOM 3573 C CA . ASP A 1 520 ? 14.412 -0.649 -4.806 1.00 89.81 520 ASP A CA 1
ATOM 3574 C C . ASP A 1 520 ? 13.264 0.349 -4.575 1.00 89.81 520 ASP A C 1
ATOM 3576 O O . ASP A 1 520 ? 12.475 0.594 -5.485 1.00 89.81 520 ASP A O 1
ATOM 3580 N N . ALA A 1 521 ? 13.164 0.982 -3.396 1.00 92.88 521 ALA A N 1
ATOM 3581 C CA . ALA A 1 521 ? 12.064 1.899 -3.061 1.00 92.88 521 ALA A CA 1
ATOM 3582 C C . ALA A 1 521 ? 11.903 3.052 -4.059 1.00 92.88 521 ALA A C 1
ATOM 3584 O O . ALA A 1 521 ? 10.781 3.403 -4.418 1.00 92.88 521 ALA A O 1
ATOM 3585 N N . GLY A 1 522 ? 13.016 3.605 -4.553 1.00 93.75 522 GLY A N 1
ATOM 3586 C CA . GLY A 1 522 ? 13.008 4.692 -5.538 1.00 93.75 522 GLY A CA 1
ATOM 3587 C C . GLY A 1 522 ? 12.395 4.310 -6.890 1.00 93.75 522 GLY A C 1
ATOM 3588 O O . GLY A 1 522 ? 12.050 5.193 -7.670 1.00 93.75 522 GLY A O 1
ATOM 3589 N N . ASN A 1 523 ? 12.222 3.013 -7.160 1.00 96.31 523 ASN A N 1
ATOM 3590 C CA . ASN A 1 523 ? 11.615 2.504 -8.386 1.00 96.31 523 ASN A CA 1
ATOM 3591 C C . ASN A 1 523 ? 10.081 2.462 -8.330 1.00 96.31 523 ASN A C 1
ATOM 3593 O O . ASN A 1 523 ? 9.444 2.198 -9.353 1.00 96.31 523 ASN A O 1
ATOM 3597 N N . TYR A 1 524 ? 9.485 2.746 -7.168 1.00 97.88 524 TYR A N 1
ATOM 3598 C CA . TYR A 1 524 ? 8.048 2.662 -6.947 1.00 97.88 524 TYR A CA 1
ATOM 3599 C C . TYR A 1 524 ? 7.461 3.944 -6.358 1.00 97.88 524 TYR A C 1
ATOM 3601 O O . TYR A 1 524 ? 8.116 4.705 -5.650 1.00 97.88 524 TYR A O 1
ATOM 3609 N N . SER A 1 525 ? 6.175 4.151 -6.612 1.00 97.06 525 SER A N 1
ATOM 3610 C CA . SER A 1 525 ? 5.333 5.104 -5.891 1.00 97.06 525 SER A CA 1
ATOM 3611 C C . SER A 1 525 ? 4.226 4.342 -5.172 1.00 97.06 525 SER A C 1
ATOM 3613 O O . SER A 1 525 ? 3.576 3.503 -5.792 1.00 97.06 525 SER A O 1
ATOM 3615 N N . VAL A 1 526 ? 3.964 4.648 -3.903 1.00 97.88 526 VAL A N 1
ATOM 3616 C CA . VAL A 1 526 ? 2.906 4.003 -3.109 1.00 97.88 526 VAL A CA 1
ATOM 3617 C C . VAL A 1 526 ? 1.878 5.036 -2.651 1.00 97.88 526 VAL A C 1
ATOM 3619 O O . VAL A 1 526 ? 2.221 6.193 -2.401 1.00 97.88 526 VAL A O 1
ATOM 3622 N N . ALA A 1 527 ? 0.614 4.630 -2.533 1.00 96.81 527 ALA A N 1
ATOM 3623 C CA . ALA A 1 527 ? -0.396 5.452 -1.873 1.00 96.81 527 ALA A CA 1
ATOM 3624 C C . ALA A 1 527 ? -0.037 5.630 -0.389 1.00 96.81 527 ALA A C 1
ATOM 3626 O O . ALA A 1 527 ? 0.359 4.674 0.270 1.00 96.81 527 ALA A O 1
ATOM 3627 N N . THR A 1 528 ? -0.205 6.836 0.153 1.00 96.12 528 THR A N 1
ATOM 3628 C CA . THR A 1 528 ? 0.211 7.180 1.529 1.00 96.12 528 THR A CA 1
ATOM 3629 C C . THR A 1 528 ? -0.757 6.700 2.617 1.00 96.12 528 THR A C 1
ATOM 3631 O O . THR A 1 528 ? -0.489 6.869 3.811 1.00 96.12 528 THR A O 1
ATOM 3634 N N . SER A 1 529 ? -1.893 6.121 2.223 1.00 96.06 529 SER A N 1
ATOM 3635 C CA . SER A 1 529 ? -2.947 5.649 3.120 1.00 96.06 529 SER A CA 1
ATOM 3636 C C . SER A 1 529 ? -3.725 4.474 2.523 1.00 96.06 529 SER A C 1
ATOM 3638 O O . SER A 1 529 ? -3.644 4.202 1.323 1.00 96.06 529 SER A O 1
ATOM 3640 N N . GLY A 1 530 ? -4.479 3.783 3.375 1.00 96.56 530 GLY A N 1
ATOM 3641 C CA . GLY A 1 530 ? -5.372 2.687 3.013 1.00 96.56 530 GLY A CA 1
ATOM 3642 C C . GLY A 1 530 ? -6.378 2.395 4.124 1.00 96.56 530 GLY A C 1
ATOM 3643 O O . GLY A 1 530 ? -6.343 3.015 5.188 1.00 96.56 530 GLY A O 1
ATOM 3644 N N . THR A 1 531 ? -7.285 1.452 3.887 1.00 96.50 531 THR A N 1
ATOM 3645 C CA . THR A 1 531 ? -8.279 1.025 4.878 1.00 96.50 531 THR A CA 1
ATOM 3646 C C . THR A 1 531 ? -8.480 -0.485 4.835 1.00 96.50 531 THR A C 1
ATOM 3648 O O . THR A 1 531 ? -8.248 -1.135 3.818 1.00 96.50 531 THR A O 1
ATOM 3651 N N . THR A 1 532 ? -8.906 -1.045 5.960 1.00 98.19 532 THR A N 1
ATOM 3652 C CA . THR A 1 532 ? -9.374 -2.431 6.097 1.00 98.19 532 THR A CA 1
ATOM 3653 C C . THR A 1 532 ? -10.353 -2.495 7.271 1.00 98.19 532 THR A C 1
ATOM 3655 O O . THR A 1 532 ? -10.641 -1.479 7.904 1.00 98.19 532 THR A O 1
ATOM 3658 N N . THR A 1 533 ? -10.874 -3.676 7.579 1.00 97.75 533 THR A N 1
ATOM 3659 C CA . THR A 1 533 ? -11.634 -3.941 8.802 1.00 97.75 533 THR A CA 1
ATOM 3660 C C . THR A 1 533 ? -10.988 -5.047 9.629 1.00 97.75 533 THR A C 1
ATOM 3662 O O . THR A 1 533 ? -10.308 -5.906 9.065 1.00 97.75 533 THR A O 1
ATOM 3665 N N . ALA A 1 534 ? -11.213 -5.036 10.941 1.00 98.19 534 ALA A N 1
ATOM 3666 C CA . ALA A 1 534 ? -10.856 -6.111 11.870 1.00 98.19 534 ALA A CA 1
ATOM 3667 C C . ALA A 1 534 ? -11.777 -6.086 13.100 1.00 98.19 534 ALA A C 1
ATOM 3669 O O . ALA A 1 534 ? -12.440 -5.080 13.355 1.00 98.19 534 ALA A O 1
ATOM 3670 N N . ASP A 1 535 ? -11.828 -7.174 13.862 1.00 98.19 535 ASP A N 1
ATOM 3671 C CA . ASP A 1 535 ? -12.661 -7.252 15.065 1.00 98.19 535 ASP A CA 1
ATOM 3672 C C . ASP A 1 535 ? -11.871 -6.831 16.312 1.00 98.19 535 ASP A C 1
ATOM 3674 O O . ASP A 1 535 ? -10.690 -7.155 16.456 1.00 98.19 535 ASP A O 1
ATOM 3678 N N . ILE A 1 536 ? -12.546 -6.174 17.255 1.00 98.38 536 ILE A N 1
ATOM 3679 C CA . ILE A 1 536 ? -12.086 -6.073 18.644 1.00 98.38 536 ILE A CA 1
ATOM 3680 C C . ILE A 1 536 ? -13.001 -6.959 19.480 1.00 98.38 536 ILE A C 1
ATOM 3682 O O . ILE A 1 536 ? -14.195 -6.679 19.587 1.00 98.38 536 ILE A O 1
ATOM 3686 N N . THR A 1 537 ? -12.467 -8.025 20.069 1.00 97.94 537 THR A N 1
ATOM 3687 C CA . THR A 1 537 ? -13.224 -8.930 20.941 1.00 97.94 537 THR A CA 1
ATOM 3688 C C . THR A 1 537 ? -13.107 -8.516 22.401 1.00 97.94 537 THR A C 1
ATOM 3690 O O . THR A 1 537 ? -12.095 -7.961 22.827 1.00 97.94 537 THR A O 1
ATOM 3693 N N . ARG A 1 538 ? -14.142 -8.821 23.186 1.00 97.88 538 ARG A N 1
ATOM 3694 C CA . ARG A 1 538 ? -14.196 -8.528 24.622 1.00 97.88 538 ARG A CA 1
ATOM 3695 C C . ARG A 1 538 ? -13.018 -9.155 25.371 1.00 97.88 538 ARG A C 1
ATOM 3697 O O . ARG A 1 538 ? -12.646 -10.291 25.078 1.00 97.88 538 ARG A O 1
ATOM 3704 N N . LEU A 1 539 ? -12.445 -8.416 26.321 1.00 98.38 539 LEU A N 1
ATOM 3705 C CA . LEU A 1 539 ? -11.424 -8.942 27.224 1.00 98.38 539 LEU A CA 1
ATOM 3706 C C . LEU A 1 539 ? -12.088 -9.852 28.259 1.00 98.38 539 LEU A C 1
ATOM 3708 O O . LEU A 1 539 ? -13.077 -9.465 28.877 1.00 98.38 539 LEU A O 1
ATOM 3712 N N . ASP A 1 540 ? -11.544 -11.053 28.443 1.00 98.00 540 ASP A N 1
ATOM 3713 C CA . ASP A 1 540 ? -12.115 -12.051 29.352 1.00 98.00 540 ASP A CA 1
ATOM 3714 C C . ASP A 1 540 ? -12.073 -11.584 30.812 1.00 98.00 540 ASP A C 1
ATOM 3716 O O . ASP A 1 540 ? -13.087 -11.579 31.495 1.00 98.00 540 ASP A O 1
ATOM 3720 N N . SER A 1 541 ? -10.929 -11.091 31.284 1.00 97.50 541 SER A N 1
ATOM 3721 C CA . SER A 1 541 ? -10.798 -10.608 32.656 1.00 97.50 541 SER A CA 1
ATOM 3722 C C . SER A 1 541 ? -9.793 -9.473 32.755 1.00 97.50 541 SER A C 1
ATOM 3724 O O . SER A 1 541 ? -8.786 -9.464 32.046 1.00 97.50 541 SER A O 1
ATOM 3726 N N . VAL A 1 542 ? -10.017 -8.560 33.698 1.00 97.69 542 VAL A N 1
ATOM 3727 C CA . VAL A 1 542 ? -9.015 -7.574 34.110 1.00 97.69 542 VAL A CA 1
ATOM 3728 C C . VAL A 1 542 ? -8.967 -7.437 35.626 1.00 97.69 542 VAL A C 1
ATOM 3730 O O . VAL A 1 542 ? -9.982 -7.524 36.320 1.00 97.69 542 VAL A O 1
ATOM 3733 N N . THR A 1 543 ? -7.761 -7.202 36.133 1.00 96.25 543 THR A N 1
ATOM 3734 C CA . THR A 1 543 ? -7.501 -6.992 37.554 1.00 96.25 543 THR A CA 1
ATOM 3735 C C . THR A 1 543 ? -7.106 -5.550 37.797 1.00 96.25 543 THR A C 1
ATOM 3737 O O . THR A 1 543 ? -6.317 -4.965 37.049 1.00 96.25 543 THR A O 1
ATOM 3740 N N . TRP A 1 544 ? -7.645 -4.988 38.869 1.00 95.62 544 TRP A N 1
ATOM 3741 C CA . TRP A 1 544 ? -7.231 -3.695 39.382 1.00 95.62 544 TRP A CA 1
ATOM 3742 C C . TRP A 1 544 ? -5.773 -3.737 39.859 1.00 95.62 544 TRP A C 1
ATOM 3744 O O . TRP A 1 544 ? -5.405 -4.581 40.677 1.00 95.62 544 TRP A O 1
ATOM 3754 N N . THR A 1 545 ? -4.943 -2.811 39.381 1.00 93.75 545 THR A N 1
ATOM 3755 C CA . THR A 1 545 ? -3.520 -2.691 39.752 1.00 93.75 545 THR A CA 1
ATOM 3756 C C . THR A 1 545 ? -3.239 -1.529 40.702 1.00 93.75 545 THR A C 1
ATOM 3758 O O . THR A 1 545 ? -2.176 -1.498 41.320 1.00 93.75 545 THR A O 1
ATOM 3761 N N . GLY A 1 546 ? -4.196 -0.613 40.877 1.00 82.81 546 GLY A N 1
ATOM 3762 C CA . GLY A 1 546 ? -4.086 0.516 41.803 1.00 82.81 546 GLY A CA 1
ATOM 3763 C C . GLY A 1 546 ? -3.530 1.800 41.199 1.00 82.81 546 GLY A C 1
ATOM 3764 O O . GLY A 1 546 ? -2.986 1.812 40.103 1.00 82.81 546 GLY A O 1
ATOM 3765 N N . GLY A 1 547 ? -3.681 2.880 41.969 1.00 68.88 547 GLY A N 1
ATOM 3766 C CA . GLY A 1 547 ? -3.196 4.228 41.680 1.00 68.88 547 GLY A CA 1
ATOM 3767 C C . GLY A 1 547 ? -3.801 5.249 42.649 1.00 68.88 547 GLY A C 1
ATOM 3768 O O . GLY A 1 547 ? -4.681 4.923 43.448 1.00 68.88 547 GLY A O 1
ATOM 3769 N N . ALA A 1 548 ? -3.297 6.485 42.625 1.00 60.31 548 ALA A N 1
ATOM 3770 C CA . ALA A 1 548 ? -3.550 7.491 43.666 1.00 60.31 548 ALA A CA 1
ATOM 3771 C C . ALA A 1 548 ? -5.016 7.962 43.778 1.00 60.31 548 ALA A C 1
ATOM 3773 O O . ALA A 1 548 ? -5.383 8.569 44.782 1.00 60.31 548 ALA A O 1
ATOM 3774 N N . SER A 1 549 ? -5.840 7.717 42.755 1.00 72.88 549 SER A N 1
ATOM 3775 C CA . SER A 1 549 ? -7.198 8.260 42.637 1.00 72.88 549 SER A CA 1
ATOM 3776 C C . SER A 1 549 ? -8.300 7.310 43.115 1.00 72.88 549 SER A C 1
ATOM 3778 O O . SER A 1 549 ? -9.405 7.770 43.395 1.00 72.88 549 SER A O 1
ATOM 3780 N N . GLY A 1 550 ? -8.046 5.993 43.160 1.00 89.00 550 GLY A N 1
ATOM 3781 C CA . GLY A 1 550 ? -9.091 4.982 43.380 1.00 89.00 550 GLY A CA 1
ATOM 3782 C C . GLY A 1 550 ? -10.161 4.936 42.277 1.00 89.00 550 GLY A C 1
ATOM 3783 O O . GLY A 1 550 ? -11.143 4.219 42.407 1.00 89.00 550 GLY A O 1
ATOM 3784 N N . ASN A 1 551 ? -10.002 5.693 41.191 1.00 94.62 551 ASN A N 1
ATOM 3785 C CA . ASN A 1 551 ? -11.026 5.916 40.175 1.00 94.62 551 ASN A CA 1
ATOM 3786 C C . ASN A 1 551 ? -11.175 4.723 39.216 1.00 94.62 551 ASN A C 1
ATOM 3788 O O . ASN A 1 551 ? -10.215 4.358 38.537 1.00 94.62 551 ASN A O 1
ATOM 3792 N N . TRP A 1 552 ? -12.386 4.164 39.111 1.00 96.69 552 TRP A N 1
ATOM 3793 C CA . TRP A 1 552 ? -12.722 3.087 38.170 1.00 96.69 552 TRP A CA 1
ATOM 3794 C C . TRP A 1 552 ? -12.422 3.464 36.714 1.00 96.69 552 TRP A C 1
ATOM 3796 O O . TRP A 1 552 ? -11.939 2.637 35.950 1.00 96.69 552 TRP A O 1
ATOM 3806 N N . PHE A 1 553 ? -12.676 4.713 36.325 1.00 96.25 553 PHE A N 1
ATOM 3807 C CA . PHE A 1 553 ? -12.553 5.185 34.942 1.00 96.25 553 PHE A CA 1
ATOM 3808 C C . PHE A 1 553 ? -11.184 5.818 34.644 1.00 96.25 553 PHE A C 1
ATOM 3810 O O . PHE A 1 553 ? -11.067 6.665 33.760 1.00 96.25 553 PHE A O 1
ATOM 3817 N N . ASP A 1 554 ? -10.155 5.436 35.400 1.00 95.12 554 ASP A N 1
ATOM 3818 C CA . ASP A 1 554 ? -8.764 5.804 35.156 1.00 95.12 554 ASP A CA 1
ATOM 3819 C C . ASP A 1 554 ? -8.008 4.579 34.606 1.00 95.12 554 ASP A C 1
ATOM 3821 O O . ASP A 1 554 ? -7.786 3.611 35.341 1.00 95.12 554 ASP A O 1
ATOM 3825 N N . PRO A 1 555 ? -7.616 4.588 33.320 1.00 94.25 555 PRO A N 1
ATOM 3826 C CA . PRO A 1 555 ? -6.889 3.486 32.691 1.00 94.25 555 PRO A CA 1
ATOM 3827 C C . PRO A 1 555 ? -5.605 3.101 33.431 1.00 94.25 555 PRO A C 1
ATOM 3829 O O . PRO A 1 555 ? -5.228 1.932 33.410 1.00 94.25 555 PRO A O 1
ATOM 3832 N N . ALA A 1 556 ? -4.947 4.043 34.118 1.00 93.62 556 ALA A N 1
ATOM 3833 C CA . ALA A 1 556 ? -3.715 3.762 34.855 1.00 93.62 556 ALA A CA 1
ATOM 3834 C C . ALA A 1 556 ? -3.923 2.778 36.022 1.00 93.62 556 ALA A C 1
ATOM 3836 O O . ALA A 1 556 ? -2.960 2.162 36.479 1.00 93.62 556 ALA A O 1
ATOM 3837 N N . ASN A 1 557 ? -5.168 2.601 36.477 1.00 95.06 557 ASN A N 1
ATOM 3838 C CA . ASN A 1 557 ? -5.510 1.739 37.605 1.00 95.06 557 ASN A CA 1
ATOM 3839 C C . ASN A 1 557 ? -5.808 0.281 37.213 1.00 95.06 557 ASN A C 1
ATOM 3841 O O . ASN A 1 557 ? -6.056 -0.543 38.099 1.00 95.06 557 ASN A O 1
ATOM 3845 N N . TRP A 1 558 ? -5.784 -0.056 35.919 1.00 95.44 558 TRP A N 1
ATOM 3846 C CA . TRP A 1 558 ? -6.120 -1.386 35.408 1.00 95.44 558 TRP A CA 1
ATOM 3847 C C . TRP A 1 558 ? -4.941 -2.047 34.701 1.00 95.44 558 TRP A C 1
ATOM 3849 O O . TRP A 1 558 ? -4.187 -1.401 33.970 1.00 95.44 558 TRP A O 1
ATOM 3859 N N . ALA A 1 559 ? -4.813 -3.367 34.864 1.00 94.88 559 ALA A N 1
ATOM 3860 C CA . ALA A 1 559 ? -3.779 -4.143 34.191 1.00 94.88 559 ALA A CA 1
ATOM 3861 C C . ALA A 1 559 ? -3.801 -3.904 32.668 1.00 94.88 559 ALA A C 1
ATOM 3863 O O . ALA A 1 559 ? -4.822 -4.083 32.006 1.00 94.88 559 ALA A O 1
ATOM 3864 N N . GLY A 1 560 ? -2.662 -3.472 32.117 1.00 92.38 560 GLY A N 1
ATOM 3865 C CA . GLY A 1 560 ? -2.509 -3.184 30.687 1.00 92.38 560 GLY A CA 1
ATOM 3866 C C . GLY A 1 560 ? -3.246 -1.938 30.180 1.00 92.38 560 GLY A C 1
ATOM 3867 O O . GLY A 1 560 ? -3.241 -1.707 28.977 1.00 92.38 560 GLY A O 1
ATOM 3868 N N . GLY A 1 561 ? -3.866 -1.137 31.054 1.00 92.88 561 GLY A N 1
ATOM 3869 C CA . GLY A 1 561 ? -4.677 0.017 30.647 1.00 92.88 561 GLY A CA 1
ATOM 3870 C C . GLY A 1 561 ? -6.102 -0.332 30.200 1.00 92.88 561 GLY A C 1
ATOM 3871 O O . GLY A 1 561 ? -6.838 0.548 29.752 1.00 92.88 561 GLY A O 1
ATOM 3872 N N . ALA A 1 562 ? -6.512 -1.600 30.319 1.00 96.06 562 ALA A N 1
ATOM 3873 C CA . ALA A 1 562 ? -7.803 -2.097 29.848 1.00 96.06 562 ALA A CA 1
ATOM 3874 C C . ALA A 1 562 ? -8.941 -1.747 30.823 1.00 96.06 562 ALA A C 1
ATOM 3876 O O . ALA A 1 562 ? -9.454 -2.600 31.546 1.00 96.06 562 ALA A O 1
ATOM 3877 N N . VAL A 1 563 ? -9.333 -0.473 30.845 1.00 96.06 563 VAL A N 1
ATOM 3878 C CA . VAL A 1 563 ? -10.435 0.024 31.679 1.00 96.06 563 VAL A CA 1
ATOM 3879 C C . VAL A 1 563 ? -11.756 -0.704 31.359 1.00 96.06 563 VAL A C 1
ATOM 3881 O O . VAL A 1 563 ? -12.151 -0.737 30.188 1.00 96.06 563 VAL A O 1
ATOM 3884 N N . PRO A 1 564 ? -12.455 -1.279 32.362 1.00 97.50 564 PRO A N 1
ATOM 3885 C CA . PRO A 1 564 ? -13.816 -1.783 32.211 1.00 97.50 564 PRO A CA 1
ATOM 3886 C C . PRO A 1 564 ? -14.805 -0.636 32.014 1.00 97.50 564 PRO A C 1
ATOM 3888 O O . PRO A 1 564 ? -15.296 -0.032 32.966 1.00 97.50 564 PRO A O 1
ATOM 3891 N N . ASP A 1 565 ? -15.118 -0.339 30.765 1.00 96.88 565 ASP A N 1
ATOM 3892 C CA . ASP A 1 565 ? -16.189 0.568 30.383 1.00 96.88 565 ASP A CA 1
ATOM 3893 C C . ASP A 1 565 ? -17.086 -0.070 29.320 1.00 96.88 565 ASP A C 1
ATOM 3895 O O . ASP A 1 565 ? -16.694 -1.013 28.623 1.00 96.88 565 ASP A O 1
ATOM 3899 N N . LEU A 1 566 ? -18.322 0.429 29.229 1.00 97.25 566 LEU A N 1
ATOM 3900 C CA . LEU A 1 566 ? -19.342 -0.107 28.327 1.00 97.25 566 LEU A CA 1
ATOM 3901 C C . LEU A 1 566 ? -19.416 -1.640 28.439 1.00 97.25 566 LEU A C 1
ATOM 3903 O O . LEU A 1 566 ? -19.619 -2.146 29.532 1.00 97.25 566 LEU A O 1
ATOM 3907 N N . ALA A 1 567 ? -19.220 -2.382 27.348 1.00 97.12 567 ALA A N 1
ATOM 3908 C CA . ALA A 1 567 ? -19.235 -3.848 27.328 1.00 97.12 567 ALA A CA 1
ATOM 3909 C C . ALA A 1 567 ? -17.871 -4.451 26.935 1.00 97.12 567 ALA A C 1
ATOM 3911 O O . ALA A 1 567 ? -17.810 -5.489 26.271 1.00 97.12 567 ALA A O 1
ATOM 3912 N N . ASN A 1 568 ? -16.767 -3.784 27.293 1.00 97.75 568 ASN A N 1
ATOM 3913 C CA . ASN A 1 568 ? -15.434 -4.127 26.788 1.00 97.75 568 ASN A CA 1
ATOM 3914 C C . ASN A 1 568 ? -14.708 -5.237 27.578 1.00 97.75 568 ASN A C 1
ATOM 3916 O O . ASN A 1 568 ? -13.794 -5.873 27.043 1.00 97.75 568 ASN A O 1
ATOM 3920 N N . VAL A 1 569 ? -15.142 -5.522 28.810 1.00 98.25 569 VAL A N 1
ATOM 3921 C CA . VAL A 1 569 ? -14.542 -6.520 29.714 1.00 98.25 569 VAL A CA 1
ATOM 3922 C C . VAL A 1 569 ? -15.629 -7.438 30.280 1.00 98.25 569 VAL A C 1
ATOM 3924 O O . VAL A 1 569 ? -16.713 -6.963 30.604 1.00 98.25 569 VAL A O 1
ATOM 3927 N N . ALA A 1 570 ? -15.365 -8.743 30.395 1.00 98.19 570 ALA A N 1
ATOM 3928 C CA . ALA A 1 570 ? -16.307 -9.697 30.982 1.00 98.19 570 ALA A CA 1
ATOM 3929 C C . ALA A 1 570 ? -16.162 -9.787 32.509 1.00 98.19 570 ALA A C 1
ATOM 3931 O O . ALA A 1 570 ? -17.122 -9.535 33.228 1.00 98.19 570 ALA A O 1
ATOM 3932 N N . HIS A 1 571 ? -14.975 -10.091 33.027 1.00 98.06 571 HIS A N 1
ATOM 3933 C CA . HIS A 1 571 ? -14.756 -10.297 34.460 1.00 98.06 571 HIS A CA 1
ATOM 3934 C C . HIS A 1 571 ? -13.878 -9.196 35.061 1.00 98.06 571 HIS A C 1
ATOM 3936 O O . HIS A 1 571 ? -12.821 -8.856 34.525 1.00 98.06 571 HIS A O 1
ATOM 3942 N N . VAL A 1 572 ? -14.304 -8.635 36.193 1.00 98.38 572 VAL A N 1
ATOM 3943 C CA . VAL A 1 572 ? -13.547 -7.594 36.901 1.00 98.38 572 VAL A CA 1
ATOM 3944 C C . VAL A 1 572 ? -13.123 -8.081 38.277 1.00 98.38 572 VAL A C 1
ATOM 3946 O O . VAL A 1 572 ? -13.946 -8.506 39.086 1.00 98.38 572 VAL A O 1
ATOM 3949 N N . ILE A 1 573 ? -11.828 -7.972 38.560 1.00 97.25 573 ILE A N 1
ATOM 3950 C CA . ILE A 1 573 ? -11.208 -8.432 39.801 1.00 97.25 573 ILE A CA 1
ATOM 3951 C C . ILE A 1 573 ? -10.724 -7.215 40.596 1.00 97.25 573 ILE A C 1
ATOM 3953 O O . ILE A 1 573 ? -9.834 -6.484 40.154 1.00 97.25 573 ILE A O 1
ATOM 3957 N N . ILE A 1 574 ? -11.293 -7.018 41.789 1.00 96.31 574 ILE A N 1
ATOM 3958 C CA . ILE A 1 574 ? -10.811 -6.044 42.777 1.00 96.31 574 ILE A CA 1
ATOM 3959 C C . ILE A 1 574 ? -10.113 -6.824 43.903 1.00 96.31 574 ILE A C 1
ATOM 3961 O O . ILE A 1 574 ? -10.801 -7.542 44.639 1.00 96.31 574 ILE A O 1
ATOM 3965 N N . PRO A 1 575 ? -8.779 -6.704 44.052 1.00 94.56 575 PRO A N 1
ATOM 3966 C CA . PRO A 1 575 ? -8.023 -7.398 45.092 1.00 94.56 575 PRO A CA 1
ATOM 3967 C C . PRO A 1 575 ? -8.460 -7.029 46.514 1.00 94.56 575 PRO A C 1
ATOM 3969 O O . PRO A 1 575 ? -8.978 -5.940 46.760 1.00 94.56 575 PRO A O 1
ATOM 3972 N N . ALA A 1 576 ? -8.180 -7.914 47.472 1.00 91.56 576 ALA A N 1
ATOM 3973 C CA . ALA A 1 576 ? -8.397 -7.642 48.890 1.00 91.56 576 ALA A CA 1
ATOM 3974 C C . ALA A 1 576 ? -7.687 -6.354 49.349 1.00 91.56 576 ALA A C 1
ATOM 3976 O O . ALA A 1 576 ? -6.592 -6.032 48.885 1.00 91.56 576 ALA A O 1
ATOM 3977 N N . ASN A 1 577 ? -8.299 -5.645 50.301 1.00 88.81 577 ASN A N 1
ATOM 3978 C CA . ASN A 1 577 ? -7.816 -4.371 50.860 1.00 88.81 577 ASN A CA 1
ATOM 3979 C C . ASN A 1 577 ? -7.739 -3.198 49.863 1.00 88.81 577 ASN A C 1
ATOM 3981 O O . ASN A 1 577 ? -7.136 -2.169 50.167 1.00 88.81 577 ASN A O 1
ATOM 3985 N N . VAL A 1 578 ? -8.353 -3.322 48.686 1.00 93.38 578 VAL A N 1
ATOM 3986 C CA . VAL A 1 578 ? -8.489 -2.230 47.716 1.00 93.38 578 VAL A CA 1
ATOM 3987 C C . VAL A 1 578 ? -9.884 -1.629 47.817 1.00 93.38 578 VAL A C 1
ATOM 3989 O O . VAL A 1 578 ? -10.864 -2.364 47.865 1.00 93.38 578 VAL A O 1
ATOM 3992 N N . VAL A 1 579 ? -9.980 -0.299 47.777 1.00 92.94 579 VAL A N 1
ATOM 3993 C CA . VAL A 1 579 ? -11.251 0.420 47.612 1.00 92.94 579 VAL A CA 1
ATOM 3994 C C . VAL A 1 579 ? -11.257 1.108 46.252 1.00 92.94 579 VAL A C 1
ATOM 3996 O O . VAL A 1 579 ? -10.379 1.923 45.968 1.00 92.94 579 VAL A O 1
ATOM 3999 N N . VAL A 1 580 ? -12.252 0.794 45.426 1.00 96.44 580 VAL A N 1
ATOM 4000 C CA . VAL A 1 580 ? -12.456 1.410 44.108 1.00 96.44 580 VAL A CA 1
ATOM 4001 C C . VAL A 1 580 ? -13.654 2.355 44.155 1.00 96.44 580 VAL A C 1
ATOM 4003 O O . VAL A 1 580 ? -14.669 2.064 44.783 1.00 96.44 580 VAL A O 1
ATOM 4006 N N . ALA A 1 581 ? -13.549 3.493 43.481 1.00 96.12 581 ALA A N 1
ATOM 4007 C CA . ALA A 1 581 ? -14.596 4.489 43.324 1.00 96.12 581 ALA A CA 1
ATOM 4008 C C . ALA A 1 581 ? -15.199 4.415 41.918 1.00 96.12 581 ALA A C 1
ATOM 4010 O O . ALA A 1 581 ? -14.565 4.777 40.925 1.00 96.12 581 ALA A O 1
ATOM 4011 N N . PHE A 1 582 ? -16.453 3.984 41.839 1.00 97.69 582 PHE A N 1
ATOM 4012 C CA . PHE A 1 582 ? -17.274 4.050 40.640 1.00 97.69 582 PHE A CA 1
ATOM 4013 C C . PHE A 1 582 ? -17.972 5.413 40.583 1.00 97.69 582 PHE A C 1
ATOM 4015 O O . PHE A 1 582 ? -18.985 5.665 41.251 1.00 97.69 582 PHE A O 1
ATOM 4022 N N . ASN A 1 583 ? -17.374 6.322 39.812 1.00 96.00 583 ASN A N 1
ATOM 4023 C CA . ASN A 1 583 ? -17.883 7.670 39.594 1.00 96.00 583 ASN A CA 1
ATOM 4024 C C . ASN A 1 583 ? -17.583 8.143 38.162 1.00 96.00 583 ASN A C 1
ATOM 4026 O O . ASN A 1 583 ? -16.436 8.427 37.822 1.00 96.00 583 ASN A O 1
ATOM 4030 N N . THR A 1 584 ? -18.615 8.289 37.334 1.00 95.56 584 THR A N 1
ATOM 4031 C CA . THR A 1 584 ? -18.486 8.699 35.927 1.00 95.56 584 THR A CA 1
ATOM 4032 C C . THR A 1 584 ? -17.994 10.137 35.760 1.00 95.56 584 THR A C 1
ATOM 4034 O O . THR A 1 584 ? -17.441 10.470 34.718 1.00 95.56 584 THR A O 1
ATOM 4037 N N . SER A 1 585 ? -18.151 11.001 36.768 1.00 94.44 585 SER A N 1
ATOM 4038 C CA . SER A 1 585 ? -17.658 12.387 36.717 1.00 94.44 585 SER A CA 1
ATOM 4039 C C . SER A 1 585 ? -16.130 12.477 36.749 1.00 94.44 585 SER A C 1
ATOM 4041 O O . SER A 1 585 ? -15.580 13.524 36.421 1.00 94.44 585 SER A O 1
ATOM 4043 N N . GLY A 1 586 ? -15.450 11.402 37.161 1.00 90.94 586 GLY A N 1
ATOM 4044 C CA . GLY A 1 586 ? -13.993 11.311 37.195 1.00 90.94 586 GLY A CA 1
ATOM 4045 C C . GLY A 1 586 ? -13.367 10.673 35.954 1.00 90.94 586 GLY A C 1
ATOM 4046 O O . GLY A 1 586 ? -12.170 10.421 35.979 1.00 90.94 586 GLY A O 1
ATOM 4047 N N . ALA A 1 587 ? -14.126 10.352 34.900 1.00 94.56 587 ALA A N 1
ATOM 4048 C CA . ALA A 1 587 ? -13.596 9.581 33.774 1.00 94.56 587 ALA A CA 1
ATOM 4049 C C . ALA A 1 587 ? -12.415 10.263 33.065 1.00 94.56 587 ALA A C 1
ATOM 4051 O O . ALA A 1 587 ? -12.479 11.443 32.714 1.00 94.56 587 ALA A O 1
ATOM 4052 N N . LEU A 1 588 ? -11.341 9.499 32.846 1.00 94.12 588 LEU A N 1
ATOM 4053 C CA . LEU A 1 588 ? -10.139 9.936 32.141 1.00 94.12 588 LEU A CA 1
ATOM 4054 C C . LEU A 1 588 ? -10.011 9.178 30.823 1.00 94.12 588 LEU A C 1
ATOM 4056 O O . LEU A 1 588 ? -10.172 7.960 30.772 1.00 94.12 588 LEU A O 1
ATOM 4060 N N . ALA A 1 589 ? -9.688 9.899 29.749 1.00 90.94 589 ALA A N 1
ATOM 4061 C CA . ALA A 1 589 ? -9.509 9.287 28.439 1.00 90.94 589 ALA A CA 1
ATOM 4062 C C . ALA A 1 589 ? -8.434 8.170 28.486 1.00 90.94 589 ALA A C 1
ATOM 4064 O O . ALA A 1 589 ? -7.386 8.368 29.105 1.00 90.94 589 ALA A O 1
ATOM 4065 N N . PRO A 1 590 ? -8.655 7.026 27.810 1.00 92.88 590 PRO A N 1
ATOM 4066 C CA . PRO A 1 590 ? -9.733 6.799 26.846 1.00 92.88 590 PRO A CA 1
ATOM 4067 C C . PRO A 1 590 ? -11.048 6.246 27.426 1.00 92.88 590 PRO A C 1
ATOM 4069 O O . PRO A 1 590 ? -11.882 5.821 26.637 1.00 92.88 590 PRO A O 1
ATOM 4072 N N . ALA A 1 591 ? -11.263 6.216 28.746 1.00 94.75 591 ALA A N 1
ATOM 4073 C CA . ALA A 1 591 ? -12.504 5.687 29.315 1.00 94.75 591 ALA A CA 1
ATOM 4074 C C . ALA A 1 591 ? -13.749 6.471 28.849 1.00 94.75 591 ALA A C 1
ATOM 4076 O O . ALA A 1 591 ? -13.749 7.705 28.836 1.00 94.75 591 ALA A O 1
ATOM 4077 N N . GLU A 1 592 ? -14.820 5.755 28.508 1.00 95.69 592 GLU A N 1
ATOM 4078 C CA . GLU A 1 592 ? -16.102 6.320 28.074 1.00 95.69 592 GLU A CA 1
ATOM 4079 C C . GLU A 1 592 ? -17.181 6.181 29.158 1.00 95.69 592 GLU A C 1
ATOM 4081 O O . GLU A 1 592 ? -17.280 5.168 29.855 1.00 95.69 592 GLU A O 1
ATOM 4086 N N . THR A 1 593 ? -18.021 7.208 29.308 1.00 92.06 593 THR A N 1
ATOM 4087 C CA . THR A 1 593 ? -19.086 7.239 30.317 1.00 92.06 593 THR A CA 1
ATOM 4088 C C . THR A 1 593 ? -20.400 6.716 29.734 1.00 92.06 593 THR A C 1
ATOM 4090 O O . THR A 1 593 ? -21.110 7.392 28.996 1.00 92.06 593 THR A O 1
ATOM 4093 N N . GLY A 1 594 ? -20.741 5.482 30.092 1.00 94.88 594 GLY A N 1
ATOM 4094 C CA . GLY A 1 594 ? -22.005 4.826 29.761 1.00 94.88 594 GLY A CA 1
ATOM 4095 C C . GLY A 1 594 ? -22.314 3.719 30.765 1.00 94.88 594 GLY A C 1
ATOM 4096 O O . GLY A 1 594 ? -21.588 3.552 31.746 1.00 94.88 594 GLY A O 1
ATOM 4097 N N . ALA A 1 595 ? -23.398 2.973 30.546 1.00 97.44 595 ALA A N 1
ATOM 4098 C CA . ALA A 1 595 ? -23.688 1.805 31.372 1.00 97.44 595 ALA A CA 1
ATOM 4099 C C . ALA A 1 595 ? -22.566 0.771 31.210 1.00 97.44 595 ALA A C 1
ATOM 4101 O O . ALA A 1 595 ? -22.233 0.389 30.088 1.00 97.44 595 ALA A O 1
ATOM 4102 N N . VAL A 1 596 ? -21.973 0.351 32.326 1.00 98.62 596 VAL A N 1
ATOM 4103 C CA . VAL A 1 596 ? -20.925 -0.671 32.347 1.00 98.62 596 VAL A CA 1
ATOM 4104 C C . VAL A 1 596 ? -21.594 -2.034 32.459 1.00 98.62 596 VAL A C 1
ATOM 4106 O O . VAL A 1 596 ? -22.427 -2.241 33.334 1.00 98.62 596 VAL A O 1
ATOM 4109 N N . HIS A 1 597 ? -21.238 -2.948 31.567 1.00 98.50 597 HIS A N 1
ATOM 4110 C CA . HIS A 1 597 ? -21.754 -4.303 31.457 1.00 98.50 597 HIS A CA 1
ATOM 4111 C C . HIS A 1 597 ? -20.603 -5.290 31.629 1.00 98.50 597 HIS A C 1
ATOM 4113 O O . HIS A 1 597 ? -19.716 -5.376 30.778 1.00 98.50 597 HIS A O 1
ATOM 4119 N N . ILE A 1 598 ? -20.650 -6.039 32.724 1.00 98.69 598 ILE A N 1
ATOM 4120 C CA . ILE A 1 598 ? -19.696 -7.092 33.072 1.00 98.69 598 ILE A CA 1
ATOM 4121 C C . ILE A 1 598 ? -20.467 -8.368 33.409 1.00 98.69 598 ILE A C 1
ATOM 4123 O O . ILE A 1 598 ? -21.635 -8.317 33.773 1.00 98.69 598 ILE A O 1
ATOM 4127 N N . ASP A 1 599 ? -19.826 -9.520 33.304 1.00 98.38 599 ASP A N 1
ATOM 4128 C CA . ASP A 1 599 ? -20.410 -10.816 33.650 1.00 98.38 599 ASP A CA 1
ATOM 4129 C C . ASP A 1 599 ? -20.260 -11.108 35.150 1.00 98.38 599 ASP A C 1
ATOM 4131 O O . ASP A 1 599 ? -21.123 -11.762 35.735 1.00 98.38 599 ASP A O 1
ATOM 4135 N N . SER A 1 600 ? -19.182 -10.623 35.783 1.00 98.25 600 SER A N 1
ATOM 4136 C CA . SER A 1 600 ? -18.966 -10.754 37.230 1.00 98.25 600 SER A CA 1
ATOM 4137 C C . SER A 1 600 ? -18.034 -9.686 37.806 1.00 98.25 600 SER A C 1
ATOM 4139 O O . SER A 1 600 ? -17.150 -9.170 37.114 1.00 98.25 600 SER A O 1
ATOM 4141 N N . LEU A 1 601 ? -18.170 -9.436 39.110 1.00 98.19 601 LEU A N 1
ATOM 4142 C CA . LEU A 1 601 ? -17.306 -8.541 39.880 1.00 98.19 601 LEU A CA 1
ATOM 4143 C C . LEU A 1 601 ? -16.799 -9.202 41.171 1.00 98.19 601 LEU A C 1
ATOM 4145 O O . LEU A 1 601 ? -17.606 -9.515 42.046 1.00 98.19 601 LEU A O 1
ATOM 4149 N N . GLY A 1 602 ? -15.475 -9.311 41.347 1.00 87.62 602 GLY A N 1
ATOM 4150 C CA . GLY A 1 602 ? -14.885 -9.519 42.674 1.00 87.62 602 GLY A CA 1
ATOM 4151 C C . GLY A 1 602 ? -13.595 -10.338 42.787 1.00 87.62 602 GLY A C 1
ATOM 4152 O O . GLY A 1 602 ? -13.317 -11.220 41.982 1.00 87.62 602 GLY A O 1
ATOM 4153 N N . SER A 1 603 ? -12.840 -10.057 43.859 1.00 73.50 603 SER A N 1
ATOM 4154 C CA . SER A 1 603 ? -11.947 -11.002 44.562 1.00 73.50 603 SER A CA 1
ATOM 4155 C C . SER A 1 603 ? -11.622 -10.502 45.992 1.00 73.50 603 SER A C 1
ATOM 4157 O O . SER A 1 603 ? -10.454 -10.357 46.357 1.00 73.50 603 SER A O 1
ATOM 4159 N N . SER A 1 604 ? -12.665 -10.181 46.776 1.00 83.81 604 SER A N 1
ATOM 4160 C CA . SER A 1 604 ? -12.610 -9.663 48.168 1.00 83.81 604 SER A CA 1
ATOM 4161 C C . SER A 1 604 ? -12.162 -8.201 48.372 1.00 83.81 604 SER A C 1
ATOM 4163 O O . SER A 1 604 ? -11.857 -7.811 49.495 1.00 83.81 604 SER A O 1
ATOM 4165 N N . GLY A 1 605 ? -12.123 -7.366 47.333 1.00 94.50 605 GLY A N 1
ATOM 4166 C CA . GLY A 1 605 ? -11.953 -5.910 47.473 1.00 94.50 605 GLY A CA 1
ATOM 4167 C C . GLY A 1 605 ? -13.243 -5.160 47.818 1.00 94.50 605 GLY A C 1
ATOM 4168 O O . GLY A 1 605 ? -14.274 -5.779 48.064 1.00 94.50 605 GLY A O 1
ATOM 4169 N N . SER A 1 606 ? -13.206 -3.829 47.792 1.00 96.00 606 SER A N 1
ATOM 4170 C CA . SER A 1 606 ? -14.336 -2.957 48.129 1.00 96.00 606 SER A CA 1
ATOM 4171 C C . SER A 1 606 ? -14.671 -1.968 47.012 1.00 96.00 606 SER A C 1
ATOM 4173 O O . SER A 1 606 ? -13.787 -1.487 46.301 1.00 96.00 606 SER A O 1
ATOM 4175 N N . LEU A 1 607 ? -15.952 -1.620 46.882 1.00 97.50 607 LEU A N 1
ATOM 4176 C CA . LEU A 1 607 ? -16.466 -0.684 45.880 1.00 97.50 607 LEU A CA 1
ATOM 4177 C C . LEU A 1 607 ? -17.281 0.433 46.541 1.00 97.50 607 LEU A C 1
ATOM 4179 O O . LEU A 1 607 ? -18.141 0.179 47.380 1.00 97.50 607 LEU A O 1
ATOM 4183 N N . THR A 1 608 ? -17.052 1.670 46.114 1.00 97.25 608 THR A N 1
ATOM 4184 C CA . THR A 1 608 ? -17.874 2.836 46.449 1.00 97.25 608 THR A CA 1
ATOM 4185 C C . THR A 1 608 ? -18.524 3.364 45.174 1.00 97.25 608 THR A C 1
ATOM 4187 O O . THR A 1 608 ? -17.829 3.665 44.208 1.00 97.25 608 THR A O 1
ATOM 4190 N N . GLN A 1 609 ? -19.850 3.466 45.130 1.00 98.12 609 GLN A N 1
ATOM 4191 C CA . GLN A 1 609 ? -20.589 3.953 43.966 1.00 98.12 609 GLN A CA 1
ATOM 4192 C C . GLN A 1 609 ? -21.372 5.215 44.316 1.00 98.12 609 GLN A C 1
ATOM 4194 O O . GLN A 1 609 ? -22.197 5.230 45.228 1.00 98.12 609 GLN A O 1
ATOM 4199 N N . SER A 1 610 ? -21.110 6.285 43.567 1.00 97.44 610 SER A N 1
ATOM 4200 C CA . SER A 1 610 ? -21.739 7.597 43.792 1.00 97.44 610 SER A CA 1
ATOM 4201 C C . SER A 1 610 ? -22.648 8.040 42.645 1.00 97.44 610 SER A C 1
ATOM 4203 O O . SER A 1 610 ? -23.567 8.827 42.857 1.00 97.44 610 SER A O 1
ATOM 4205 N N . ASN A 1 611 ? -22.431 7.528 41.432 1.00 97.06 611 ASN A N 1
ATOM 4206 C CA . ASN A 1 611 ? -23.286 7.727 40.261 1.00 97.06 611 ASN A CA 1
ATOM 4207 C C . ASN A 1 611 ? -23.044 6.601 39.228 1.00 97.06 611 ASN A C 1
ATOM 4209 O O . ASN A 1 611 ? -22.413 5.590 39.538 1.00 97.06 611 ASN A O 1
ATOM 4213 N N . GLY A 1 612 ? -23.580 6.755 38.014 1.00 97.69 612 GLY A N 1
ATOM 4214 C CA . GLY A 1 612 ? -23.419 5.798 36.916 1.00 97.69 612 GLY A CA 1
ATOM 4215 C C . GLY A 1 612 ? -24.245 4.513 37.067 1.00 97.69 612 GLY A C 1
ATOM 4216 O O . GLY A 1 612 ? -24.962 4.329 38.053 1.00 97.69 612 GLY A O 1
ATOM 4217 N N . SER A 1 613 ? -24.164 3.642 36.059 1.00 98.19 613 SER A N 1
ATOM 4218 C CA . SER A 1 613 ? -24.879 2.360 35.993 1.00 98.19 613 SER A CA 1
ATOM 4219 C C . SER A 1 613 ? -23.878 1.221 35.818 1.00 98.19 613 SER A C 1
ATOM 4221 O O . SER A 1 613 ? -23.086 1.241 34.874 1.00 98.19 613 SER A O 1
ATOM 4223 N N . LEU A 1 614 ? -23.917 0.259 36.740 1.00 98.56 614 LEU A N 1
ATOM 4224 C CA . LEU A 1 614 ? -23.102 -0.951 36.729 1.00 98.56 614 LEU A CA 1
ATOM 4225 C C . LEU A 1 614 ? -24.023 -2.172 36.655 1.00 98.56 614 LEU A C 1
ATOM 4227 O O . LEU A 1 614 ? -24.803 -2.423 37.571 1.00 98.56 614 LEU A O 1
ATOM 4231 N N . ASN A 1 615 ? -23.933 -2.910 35.557 1.00 98.62 615 ASN A N 1
ATOM 4232 C CA . ASN A 1 615 ? -24.746 -4.081 35.268 1.00 98.62 615 ASN A CA 1
ATOM 4233 C C . ASN A 1 615 ? -23.850 -5.318 35.280 1.00 98.62 615 ASN A C 1
ATOM 4235 O O . ASN A 1 615 ? -22.876 -5.394 34.526 1.00 98.62 615 ASN A O 1
ATOM 4239 N N . ILE A 1 616 ? -24.184 -6.263 36.147 1.00 98.62 616 ILE A N 1
ATOM 4240 C CA . ILE A 1 616 ? -23.426 -7.479 36.411 1.00 98.62 616 ILE A CA 1
ATOM 4241 C C . ILE A 1 616 ? -24.280 -8.667 35.972 1.00 98.62 616 ILE A C 1
ATOM 4243 O O . ILE A 1 616 ? -25.436 -8.784 36.368 1.00 98.62 616 ILE A O 1
ATOM 4247 N N . GLY A 1 617 ? -23.724 -9.536 35.138 1.00 98.19 617 GLY A N 1
ATOM 4248 C CA . GLY A 1 617 ? -24.403 -10.728 34.647 1.00 98.19 617 GLY A CA 1
ATOM 4249 C C . GLY A 1 617 ? -24.535 -11.835 35.698 1.00 98.19 617 GLY A C 1
ATOM 4250 O O . GLY A 1 617 ? -24.361 -11.636 36.904 1.00 98.19 617 GLY A O 1
ATOM 4251 N N . ASP A 1 618 ? -24.821 -13.043 35.213 1.00 96.81 618 ASP A N 1
ATOM 4252 C CA . ASP A 1 618 ? -25.103 -14.231 36.033 1.00 96.81 618 ASP A CA 1
ATOM 4253 C C . ASP A 1 618 ? -23.946 -14.649 36.960 1.00 96.81 618 ASP A C 1
ATOM 4255 O O . ASP A 1 618 ? -24.162 -15.386 37.924 1.00 96.81 618 ASP A O 1
ATOM 4259 N N . GLY A 1 619 ? -22.716 -14.194 36.690 1.00 96.38 619 GLY A N 1
ATOM 4260 C CA . GLY A 1 619 ? -21.558 -14.454 37.547 1.00 96.38 619 GLY A CA 1
ATOM 4261 C C . GLY A 1 619 ? -21.618 -13.712 38.886 1.00 96.38 619 GLY A C 1
ATOM 4262 O O . GLY A 1 619 ? -20.966 -14.133 39.840 1.00 96.38 619 GLY A O 1
ATOM 4263 N N . GLY A 1 620 ? -22.436 -12.661 38.979 1.00 97.44 620 GLY A N 1
ATOM 4264 C CA . GLY A 1 620 ? -22.739 -11.971 40.226 1.00 97.44 620 GLY A CA 1
ATOM 4265 C C . GLY A 1 620 ? -21.581 -11.159 40.806 1.00 97.44 620 GLY A C 1
ATOM 4266 O O . GLY A 1 620 ? -20.570 -10.873 40.154 1.00 97.44 620 GLY A O 1
ATOM 4267 N N . MET A 1 621 ? -21.763 -10.753 42.059 1.00 98.19 621 MET A N 1
ATOM 4268 C CA . MET A 1 621 ? -20.879 -9.841 42.776 1.00 98.19 621 MET A CA 1
ATOM 4269 C C . MET A 1 621 ? -20.398 -10.478 44.078 1.00 98.19 621 MET A C 1
ATOM 4271 O O . MET A 1 621 ? -21.206 -10.934 44.883 1.00 98.19 621 MET A O 1
ATOM 4275 N N . THR A 1 622 ? -19.086 -10.496 44.314 1.00 97.62 622 THR A N 1
ATOM 4276 C CA . THR A 1 622 ? -18.490 -10.943 45.585 1.00 97.62 622 THR A CA 1
ATOM 4277 C C . THR A 1 622 ? -17.408 -9.973 46.046 1.00 97.62 622 THR A C 1
ATOM 4279 O O . THR A 1 622 ? -16.299 -9.967 45.508 1.00 97.62 622 THR A O 1
ATOM 4282 N N . LEU A 1 623 ? -17.707 -9.156 47.054 1.00 97.75 623 LEU A N 1
ATOM 4283 C CA . LEU A 1 623 ? -16.800 -8.129 47.580 1.00 97.75 623 LEU A CA 1
ATOM 4284 C C . LEU A 1 623 ? -16.708 -8.192 49.106 1.00 97.75 623 LEU A C 1
ATOM 4286 O O . LEU A 1 623 ? -17.573 -8.748 49.768 1.00 97.75 623 LEU A O 1
ATOM 4290 N N . HIS A 1 624 ? -15.670 -7.576 49.663 1.00 96.75 624 HIS A N 1
ATOM 4291 C CA . HIS A 1 624 ? -15.594 -7.314 51.093 1.00 96.75 624 HIS A CA 1
ATOM 4292 C C . HIS A 1 624 ? -16.587 -6.216 51.487 1.00 96.75 624 HIS A C 1
ATOM 4294 O O . HIS A 1 624 ? -17.476 -6.469 52.288 1.00 96.75 624 HIS A O 1
ATOM 4300 N N . ALA A 1 625 ? -16.519 -5.026 50.878 1.00 96.75 625 ALA A N 1
ATOM 4301 C CA . ALA A 1 625 ? -17.476 -3.956 51.169 1.00 96.75 625 ALA A CA 1
ATOM 4302 C C . ALA A 1 625 ? -18.073 -3.314 49.912 1.00 96.75 625 ALA A C 1
ATOM 4304 O O . ALA A 1 625 ? -17.368 -3.054 48.934 1.00 96.75 625 ALA A O 1
ATOM 4305 N N . TYR A 1 626 ? -19.361 -2.982 49.962 1.00 98.12 626 TYR A N 1
ATOM 4306 C CA . TYR A 1 626 ? -20.022 -2.152 48.958 1.00 98.12 626 TYR A CA 1
ATOM 4307 C C . TYR A 1 626 ? -20.732 -0.967 49.618 1.00 98.12 626 TYR A C 1
ATOM 4309 O O . TYR A 1 626 ? -21.590 -1.140 50.483 1.00 98.12 626 TYR A O 1
ATOM 4317 N N . SER A 1 627 ? -20.358 0.246 49.211 1.00 97.81 627 SER A N 1
ATOM 4318 C CA . SER A 1 627 ? -20.976 1.489 49.670 1.00 97.81 627 SER A CA 1
ATOM 4319 C C . SER A 1 627 ? -21.632 2.223 48.509 1.00 97.81 627 SER A C 1
ATOM 4321 O O . SER A 1 627 ? -20.972 2.502 47.507 1.00 97.81 627 SER A O 1
ATOM 4323 N N . GLN A 1 628 ? -22.911 2.568 48.635 1.00 98.38 628 GLN A N 1
ATOM 4324 C CA . GLN A 1 628 ? -23.660 3.247 47.581 1.00 98.38 628 GLN A CA 1
ATOM 4325 C C . GLN A 1 628 ? -24.325 4.530 48.098 1.00 98.38 628 GLN A C 1
ATOM 4327 O O . GLN A 1 628 ? -25.182 4.514 48.982 1.00 98.38 628 GLN A O 1
ATOM 4332 N N . SER A 1 629 ? -23.945 5.667 47.518 1.00 97.69 629 SER A N 1
ATOM 4333 C CA . SER A 1 629 ? -24.567 6.976 47.777 1.00 97.69 629 SER A CA 1
ATOM 4334 C C . SER A 1 629 ? -25.392 7.491 46.595 1.00 97.69 629 SER A C 1
ATOM 4336 O O . SER A 1 629 ? -26.187 8.416 46.748 1.00 97.69 629 SER A O 1
ATOM 4338 N N . GLY A 1 630 ? -25.253 6.865 45.424 1.00 96.62 630 GLY A N 1
ATOM 4339 C CA . GLY A 1 630 ? -26.016 7.169 44.220 1.00 96.62 630 GLY A CA 1
ATOM 4340 C C . GLY A 1 630 ? -25.750 6.156 43.104 1.00 96.62 630 GLY A C 1
ATOM 4341 O O . GLY A 1 630 ? -25.045 5.169 43.295 1.00 96.62 630 GLY A O 1
ATOM 4342 N N . GLY A 1 631 ? -26.318 6.401 41.923 1.00 97.69 631 GLY A N 1
ATOM 4343 C CA . GLY A 1 631 ? -26.202 5.490 40.780 1.00 97.69 631 GLY A CA 1
ATOM 4344 C C . GLY A 1 631 ? -27.118 4.266 40.864 1.00 97.69 631 GLY A C 1
ATOM 4345 O O . GLY A 1 631 ? -28.040 4.199 41.682 1.00 97.69 631 GLY A O 1
ATOM 4346 N N . SER A 1 632 ? -26.881 3.317 39.963 1.00 98.12 632 SER A N 1
ATOM 4347 C CA . SER A 1 632 ? -27.627 2.064 39.869 1.00 98.12 632 SER A CA 1
ATOM 4348 C C . SER A 1 632 ? -26.677 0.880 39.729 1.00 98.12 632 SER A C 1
ATOM 4350 O O . SER A 1 632 ? -25.728 0.935 38.940 1.00 98.12 632 SER A O 1
ATOM 4352 N N . LEU A 1 633 ? -26.936 -0.173 40.498 1.00 98.56 633 LEU A N 1
ATOM 4353 C CA . LEU A 1 633 ? -26.305 -1.477 40.364 1.00 98.56 633 LEU A CA 1
ATOM 4354 C C . LEU A 1 633 ? -27.383 -2.519 40.084 1.00 98.56 633 LEU A C 1
ATOM 4356 O O . LEU A 1 633 ? -28.357 -2.618 40.832 1.00 98.56 633 LEU A O 1
ATOM 4360 N N . THR A 1 634 ? -27.195 -3.303 39.029 1.00 98.50 634 THR A N 1
ATOM 4361 C CA . THR A 1 634 ? -28.000 -4.496 38.757 1.00 98.50 634 THR A CA 1
ATOM 4362 C C . THR A 1 634 ? -27.087 -5.713 38.712 1.00 98.50 634 THR A C 1
ATOM 4364 O O . THR A 1 634 ? -25.987 -5.641 38.170 1.00 98.50 634 THR A O 1
ATOM 4367 N N . SER A 1 635 ? -27.515 -6.814 39.319 1.00 98.31 635 SER A N 1
ATOM 4368 C CA . SER A 1 635 ? -26.815 -8.095 39.291 1.00 98.31 635 SER A CA 1
ATOM 4369 C C . SER A 1 635 ? -27.805 -9.201 38.967 1.00 98.31 635 SER A C 1
ATOM 4371 O O . SER A 1 635 ? -28.725 -9.450 39.750 1.00 98.31 635 SER A O 1
ATOM 4373 N N . ASP A 1 636 ? -27.610 -9.870 37.834 1.00 97.88 636 ASP A N 1
ATOM 4374 C CA . ASP A 1 636 ? -28.396 -11.046 37.463 1.00 97.88 636 ASP A CA 1
ATOM 4375 C C . ASP A 1 636 ? -28.031 -12.256 38.339 1.00 97.88 636 ASP A C 1
ATOM 4377 O O . ASP A 1 636 ? -28.901 -13.026 38.753 1.00 97.88 636 ASP A O 1
ATOM 4381 N N . GLY A 1 637 ? -26.751 -12.363 38.710 1.00 96.44 637 GLY A N 1
ATOM 4382 C CA . GLY A 1 637 ? -26.244 -13.325 39.685 1.00 96.44 637 GLY A CA 1
ATOM 4383 C C . GLY A 1 637 ? -26.425 -12.900 41.154 1.00 96.44 637 GLY A C 1
ATOM 4384 O O . GLY A 1 637 ? -26.946 -11.818 41.449 1.00 96.44 637 GLY A O 1
ATOM 4385 N N . PRO A 1 638 ? -25.983 -13.743 42.108 1.00 96.81 638 PRO A N 1
ATOM 4386 C CA . PRO A 1 638 ? -26.025 -13.427 43.534 1.00 96.81 638 PRO A CA 1
ATOM 4387 C C . PRO A 1 638 ? -25.079 -12.274 43.902 1.00 96.81 638 PRO A C 1
ATOM 4389 O O . PRO A 1 638 ? -24.013 -12.113 43.307 1.00 96.81 638 PRO A O 1
ATOM 4392 N N . ILE A 1 639 ? -25.454 -11.513 44.929 1.00 98.50 639 ILE A N 1
ATOM 4393 C CA . ILE A 1 639 ? -24.603 -10.512 45.576 1.00 98.50 639 ILE A CA 1
ATOM 4394 C C . ILE A 1 639 ? -24.184 -11.055 46.943 1.00 98.50 639 ILE A C 1
ATOM 4396 O O . ILE A 1 639 ? -25.036 -11.334 47.786 1.00 98.50 639 ILE A O 1
ATOM 4400 N N . LEU A 1 640 ? -22.878 -11.195 47.157 1.00 98.00 640 LEU A N 1
ATOM 4401 C CA . LEU A 1 640 ? -22.265 -11.627 48.410 1.00 98.00 640 LEU A CA 1
ATOM 4402 C C . LEU A 1 640 ? -21.291 -10.555 48.905 1.00 98.00 640 LEU A C 1
ATOM 4404 O O . LEU A 1 640 ? -20.336 -10.207 48.209 1.00 98.00 640 LEU A O 1
ATOM 4408 N N . LEU A 1 641 ? -21.534 -10.041 50.105 1.00 97.88 641 LEU A N 1
ATOM 4409 C CA . LEU A 1 641 ? -20.761 -8.968 50.721 1.00 97.88 641 LEU A CA 1
ATOM 4410 C C . LEU A 1 641 ? -20.412 -9.327 52.168 1.00 97.88 641 LEU A C 1
ATOM 4412 O O . LEU A 1 641 ? -21.183 -10.019 52.834 1.00 97.88 641 LEU A O 1
ATOM 4416 N N . ASP A 1 642 ? -19.307 -8.800 52.689 1.00 96.19 642 ASP A N 1
ATOM 4417 C CA . ASP A 1 642 ? -19.124 -8.743 54.144 1.00 96.19 642 ASP A CA 1
ATOM 4418 C C . ASP A 1 642 ? -19.839 -7.505 54.700 1.00 96.19 642 ASP A C 1
ATOM 4420 O O . ASP A 1 642 ? -20.640 -7.617 55.621 1.00 96.19 642 ASP A O 1
ATOM 4424 N N . SER A 1 643 ? -19.633 -6.337 54.087 1.00 96.00 643 SER A N 1
ATOM 4425 C CA . SER A 1 643 ? -20.209 -5.061 54.513 1.00 96.00 643 SER A CA 1
ATOM 4426 C C . SER A 1 643 ? -21.019 -4.384 53.403 1.00 96.00 643 SER A C 1
ATOM 4428 O O . SER A 1 643 ? -20.574 -4.281 52.254 1.00 96.00 643 SER A O 1
ATOM 4430 N N . PHE A 1 644 ? -22.203 -3.876 53.744 1.00 97.50 644 PHE A N 1
ATOM 4431 C CA . PHE A 1 644 ? -23.046 -3.080 52.856 1.00 97.50 644 PHE A CA 1
ATOM 4432 C C . PHE A 1 644 ? -23.498 -1.786 53.533 1.00 97.50 644 PHE A C 1
ATOM 4434 O O . PHE A 1 644 ? -24.102 -1.803 54.606 1.00 97.50 644 PHE A O 1
ATOM 4441 N N . THR A 1 645 ? -23.257 -0.653 52.872 1.00 96.75 645 THR A N 1
ATOM 4442 C CA . THR A 1 645 ? -23.759 0.654 53.314 1.00 96.75 645 THR A CA 1
ATOM 4443 C C . THR A 1 645 ? -24.466 1.374 52.177 1.00 96.75 645 THR A C 1
ATOM 4445 O O . THR A 1 645 ? -23.948 1.456 51.063 1.00 96.75 645 THR A O 1
ATOM 4448 N N . GLN A 1 646 ? -25.639 1.944 52.443 1.00 97.75 646 GLN A N 1
ATOM 4449 C CA . GLN A 1 646 ? -26.373 2.702 51.435 1.00 97.75 646 GLN A CA 1
ATOM 4450 C C . GLN A 1 646 ? -27.001 3.968 52.016 1.00 97.75 646 GLN A C 1
ATOM 4452 O O . GLN A 1 646 ? -27.711 3.939 53.020 1.00 97.75 646 GLN A O 1
ATOM 4457 N N . THR A 1 647 ? -26.775 5.094 51.344 1.00 96.44 647 THR A N 1
ATOM 4458 C CA . THR A 1 647 ? -27.413 6.387 51.653 1.00 96.44 647 THR A CA 1
ATOM 4459 C C . THR A 1 647 ? -28.248 6.921 50.488 1.00 96.44 647 THR A C 1
ATOM 4461 O O . THR A 1 647 ? -29.112 7.772 50.691 1.00 96.44 647 THR A O 1
ATOM 4464 N N . GLY A 1 648 ? -28.058 6.379 49.283 1.00 95.50 648 GLY A N 1
ATOM 4465 C CA . GLY A 1 648 ? -28.801 6.726 48.073 1.00 95.50 648 GLY A CA 1
ATOM 4466 C C . GLY A 1 648 ? -28.570 5.703 46.959 1.00 95.50 648 GLY A C 1
ATOM 4467 O O . GLY A 1 648 ? -27.825 4.743 47.131 1.00 95.50 648 GLY A O 1
ATOM 4468 N N . GLY A 1 649 ? -29.204 5.908 45.803 1.00 97.50 649 GLY A N 1
ATOM 4469 C CA . GLY A 1 649 ? -29.073 5.014 44.647 1.00 97.50 649 GLY A CA 1
ATOM 4470 C C . GLY A 1 649 ? -29.999 3.793 44.675 1.00 97.50 649 GLY A C 1
ATOM 4471 O O . GLY A 1 649 ? -30.933 3.702 45.475 1.00 97.50 649 GLY A O 1
ATOM 4472 N N . SER A 1 650 ? -29.763 2.874 43.741 1.00 97.94 650 SER A N 1
ATOM 4473 C CA . SER A 1 650 ? -30.540 1.639 43.586 1.00 97.94 650 SER A CA 1
ATOM 4474 C C . SER A 1 650 ? -29.625 0.431 43.439 1.00 97.94 650 SER A C 1
ATOM 4476 O O . SER A 1 650 ? -28.671 0.462 42.661 1.00 97.94 650 SER A O 1
ATOM 4478 N N . THR A 1 651 ? -29.930 -0.633 44.171 1.00 98.44 651 THR A N 1
ATOM 4479 C CA . THR A 1 651 ? -29.280 -1.939 44.051 1.00 98.44 651 THR A CA 1
ATOM 4480 C C . THR A 1 651 ? -30.349 -2.986 43.756 1.00 98.44 651 THR A C 1
ATOM 4482 O O . THR A 1 651 ? -31.327 -3.113 44.492 1.00 98.44 651 THR A O 1
ATOM 4485 N N . ALA A 1 652 ? -30.192 -3.732 42.670 1.00 98.31 652 ALA A N 1
ATOM 4486 C CA . ALA A 1 652 ? -31.089 -4.817 42.296 1.00 98.31 652 ALA A CA 1
ATOM 4487 C C . ALA A 1 652 ? -30.308 -6.126 42.171 1.00 98.31 652 ALA A C 1
ATOM 4489 O O . ALA A 1 652 ? -29.410 -6.236 41.339 1.00 98.31 652 ALA A O 1
ATOM 4490 N N . ALA A 1 653 ? -30.665 -7.113 42.988 1.00 97.88 653 ALA A N 1
ATOM 4491 C CA . ALA A 1 653 ? -30.171 -8.480 42.906 1.00 97.88 653 ALA A CA 1
ATOM 4492 C C . ALA A 1 653 ? -31.289 -9.380 42.366 1.00 97.88 653 ALA A C 1
ATOM 4494 O O . ALA A 1 653 ? -32.275 -9.641 43.056 1.00 97.88 653 ALA A O 1
ATOM 4495 N N . ASN A 1 654 ? -31.146 -9.887 41.143 1.00 95.75 654 ASN A N 1
ATOM 4496 C CA . ASN A 1 654 ? -32.080 -10.879 40.605 1.00 95.75 654 ASN A CA 1
ATOM 4497 C C . ASN A 1 654 ? -31.811 -12.287 41.179 1.00 95.75 654 ASN A C 1
ATOM 4499 O O . ASN A 1 654 ? -32.677 -13.159 41.106 1.00 95.75 654 ASN A O 1
ATOM 4503 N N . GLY A 1 655 ? -30.645 -12.495 41.800 1.00 95.50 655 GLY A N 1
ATOM 4504 C CA . GLY A 1 655 ? -30.324 -13.652 42.634 1.00 95.50 655 GLY A CA 1
ATOM 4505 C C . GLY A 1 655 ? -30.579 -13.423 44.132 1.00 95.50 655 GLY A C 1
ATOM 4506 O O . GLY A 1 655 ? -31.463 -12.666 44.535 1.00 95.50 655 GLY A O 1
ATOM 4507 N N . ASN A 1 656 ? -29.787 -14.102 44.967 1.00 97.88 656 ASN A N 1
ATOM 4508 C CA . ASN A 1 656 ? -29.768 -13.885 46.417 1.00 97.88 656 ASN A CA 1
ATOM 4509 C C . ASN A 1 656 ? -28.907 -12.668 46.780 1.00 97.88 656 ASN A C 1
ATOM 4511 O O . ASN A 1 656 ? -27.936 -12.368 46.085 1.00 97.88 656 ASN A O 1
ATOM 4515 N N . PHE A 1 657 ? -29.232 -12.023 47.895 1.00 98.62 657 PHE A N 1
ATOM 4516 C CA . PHE A 1 657 ? -28.462 -10.925 48.472 1.00 98.62 657 PHE A CA 1
ATOM 4517 C C . PHE A 1 657 ? -27.993 -11.314 49.876 1.00 98.62 657 PHE A C 1
ATOM 4519 O O . PHE A 1 657 ? -28.816 -11.537 50.763 1.00 98.62 657 PHE A O 1
ATOM 4526 N N . THR A 1 658 ? -26.684 -11.401 50.082 1.00 98.44 658 THR A N 1
ATOM 4527 C CA . THR A 1 658 ? -26.094 -11.840 51.349 1.00 98.44 658 THR A CA 1
ATOM 4528 C C . THR A 1 658 ? -25.084 -10.820 51.858 1.00 98.44 658 THR A C 1
ATOM 4530 O O . THR A 1 658 ? -24.177 -10.435 51.122 1.00 98.44 658 THR A O 1
ATOM 4533 N N . VAL A 1 659 ? -25.218 -10.428 53.125 1.00 97.88 659 VAL A N 1
ATOM 4534 C CA . VAL A 1 659 ? -24.279 -9.563 53.852 1.00 97.88 659 VAL A CA 1
ATOM 4535 C C . VAL A 1 659 ? -23.880 -10.263 55.146 1.00 97.88 659 VAL A C 1
ATOM 4537 O O . VAL A 1 659 ? -24.751 -10.600 55.946 1.00 97.88 659 VAL A O 1
ATOM 4540 N N . ASN A 1 660 ? -22.587 -10.533 55.328 1.00 95.81 660 ASN A N 1
ATOM 4541 C CA . ASN A 1 660 ? -22.100 -11.428 56.384 1.00 95.81 660 ASN A CA 1
ATOM 4542 C C . ASN A 1 660 ? -21.618 -10.732 57.664 1.00 95.81 660 ASN A C 1
ATOM 4544 O O . ASN A 1 660 ? -21.477 -11.416 58.677 1.00 95.81 660 ASN A O 1
ATOM 4548 N N . ALA A 1 661 ? -21.310 -9.434 57.626 1.00 93.88 661 ALA A N 1
ATOM 4549 C CA . ALA A 1 661 ? -20.664 -8.739 58.737 1.00 93.88 661 ALA A CA 1
ATOM 4550 C C . ALA A 1 661 ? -21.339 -7.427 59.141 1.00 93.88 661 ALA A C 1
ATOM 4552 O O . ALA A 1 661 ? -21.630 -7.297 60.321 1.00 93.88 661 ALA A O 1
ATOM 4553 N N . ASP A 1 662 ? -21.575 -6.474 58.232 1.00 93.56 662 ASP A N 1
ATOM 4554 C CA . ASP A 1 662 ? -22.091 -5.139 58.592 1.00 93.56 662 ASP A CA 1
ATOM 4555 C C . ASP A 1 662 ? -23.148 -4.655 57.598 1.00 93.56 662 ASP A C 1
ATOM 4557 O O . ASP A 1 662 ? -22.903 -4.654 56.387 1.00 93.56 662 ASP A O 1
ATOM 4561 N N . TYR A 1 663 ? -24.296 -4.174 58.081 1.00 95.81 663 TYR A N 1
ATOM 4562 C CA . TYR A 1 663 ? -25.366 -3.686 57.210 1.00 95.81 663 TYR A CA 1
ATOM 4563 C C . TYR A 1 663 ? -25.981 -2.377 57.699 1.00 95.81 663 TYR A C 1
ATOM 4565 O O . TYR A 1 663 ? -26.521 -2.294 58.803 1.00 95.81 663 TYR A O 1
ATOM 4573 N N . SER A 1 664 ? -26.018 -1.368 56.824 1.00 93.81 664 SER A N 1
ATOM 4574 C CA . SER A 1 664 ? -26.687 -0.099 57.121 1.00 93.81 664 SER A CA 1
ATOM 4575 C C . SER A 1 664 ? -27.322 0.566 55.896 1.00 93.81 664 SER A C 1
ATOM 4577 O O . SER A 1 664 ? -26.657 0.828 54.893 1.00 93.81 664 SER A O 1
ATOM 4579 N N . GLN A 1 665 ? -28.603 0.927 56.006 1.00 95.31 665 GLN A N 1
ATOM 4580 C CA . GLN A 1 665 ? -29.315 1.778 55.049 1.00 95.31 665 GLN A CA 1
ATOM 4581 C C . GLN A 1 665 ? -29.876 3.033 55.732 1.00 95.31 665 GLN A C 1
ATOM 4583 O O . GLN A 1 665 ? -30.994 3.033 56.237 1.00 95.31 665 GLN A O 1
ATOM 4588 N N . ASN A 1 666 ? -29.124 4.134 55.692 1.00 86.19 666 ASN A N 1
ATOM 4589 C CA . ASN A 1 666 ? -29.441 5.368 56.426 1.00 86.19 666 ASN A CA 1
ATOM 4590 C C . ASN A 1 666 ? -29.838 6.540 55.504 1.00 86.19 666 ASN A C 1
ATOM 4592 O O . ASN A 1 666 ? -29.466 7.688 55.745 1.00 86.19 666 ASN A O 1
ATOM 4596 N N . GLY A 1 667 ? -30.579 6.274 54.424 1.00 87.62 667 GLY A N 1
ATOM 4597 C CA . GLY A 1 667 ? -31.000 7.311 53.476 1.00 87.62 667 GLY A CA 1
ATOM 4598 C C . GLY A 1 667 ? -32.097 6.865 52.510 1.00 87.62 667 GLY A C 1
ATOM 4599 O O . GLY A 1 667 ? -32.844 5.934 52.792 1.00 87.62 667 GLY A O 1
ATOM 4600 N N . SER A 1 668 ? -32.206 7.533 51.359 1.00 91.19 668 SER A N 1
ATOM 4601 C CA . SER A 1 668 ? -33.267 7.282 50.367 1.00 91.19 668 SER A CA 1
ATOM 4602 C C . SER A 1 668 ? -32.963 6.137 49.394 1.00 91.19 668 SER A C 1
ATOM 4604 O O . SER A 1 668 ? -33.732 5.905 48.461 1.00 91.19 668 SER A O 1
ATOM 4606 N N . GLY A 1 669 ? -31.841 5.439 49.588 1.00 96.06 669 GLY A N 1
ATOM 4607 C CA . GLY A 1 669 ? -31.436 4.307 48.762 1.00 96.06 669 GLY A CA 1
ATOM 4608 C C . GLY A 1 669 ? -32.461 3.174 48.764 1.00 96.06 669 GLY A C 1
ATOM 4609 O O . GLY A 1 669 ? -33.305 3.080 49.657 1.00 96.06 669 GLY A O 1
ATOM 4610 N N . SER A 1 670 ? -32.393 2.334 47.733 1.00 97.06 670 SER A N 1
ATOM 4611 C CA . SER A 1 670 ? -33.273 1.175 47.572 1.00 97.06 670 SER A CA 1
ATOM 4612 C C . SER A 1 670 ? -32.491 -0.094 47.270 1.00 97.06 670 SER A C 1
ATOM 4614 O O . SER A 1 670 ? -31.516 -0.070 46.511 1.00 97.06 670 SER A O 1
ATOM 4616 N N . VAL A 1 671 ? -32.944 -1.208 47.841 1.00 98.38 671 VAL A N 1
ATOM 4617 C CA . VAL A 1 671 ? -32.488 -2.554 47.493 1.00 98.38 671 VAL A CA 1
ATOM 4618 C C . VAL A 1 671 ? -33.697 -3.398 47.105 1.00 98.38 671 VAL A C 1
ATOM 4620 O O . VAL A 1 671 ? -34.697 -3.446 47.819 1.00 98.38 671 VAL A O 1
ATOM 4623 N N . SER A 1 672 ? -33.596 -4.069 45.962 1.00 98.19 672 SER A N 1
ATOM 4624 C CA . SER A 1 672 ? -34.575 -5.049 45.496 1.00 98.19 672 SER A CA 1
ATOM 4625 C C . SER A 1 672 ? -33.902 -6.400 45.283 1.00 98.19 672 SER A C 1
ATOM 4627 O O . SER A 1 672 ? -32.820 -6.473 44.703 1.00 98.19 672 SER A O 1
ATOM 4629 N N . VAL A 1 673 ? -34.530 -7.466 45.772 1.00 98.56 673 VAL A N 1
ATOM 4630 C CA . VAL A 1 673 ? -33.996 -8.829 45.768 1.00 98.56 673 VAL A CA 1
ATOM 4631 C C . VAL A 1 673 ? -35.071 -9.771 45.238 1.00 98.56 673 VAL A C 1
ATOM 4633 O O . VAL A 1 673 ? -36.147 -9.901 45.827 1.00 98.56 673 VAL A O 1
ATOM 4636 N N . ALA A 1 674 ? -34.810 -10.435 44.115 1.00 97.44 674 ALA A N 1
ATOM 4637 C CA . ALA A 1 674 ? -35.742 -11.421 43.571 1.00 97.44 674 ALA A CA 1
ATOM 4638 C C . ALA A 1 674 ? -35.603 -12.800 44.245 1.00 97.44 674 ALA A C 1
ATOM 4640 O O . ALA A 1 674 ? -36.585 -13.540 44.300 1.00 97.44 674 ALA A O 1
ATOM 4641 N N . GLY A 1 675 ? -34.419 -13.136 44.766 1.00 96.94 675 GLY A N 1
ATOM 4642 C CA . GLY A 1 675 ? -34.175 -14.318 45.594 1.00 96.94 675 GLY A CA 1
ATOM 4643 C C . GLY A 1 675 ? -34.380 -14.063 47.090 1.00 96.94 675 GLY A C 1
ATOM 4644 O O . GLY A 1 675 ? -35.233 -13.271 47.496 1.00 96.94 675 GLY A O 1
ATOM 4645 N N . ASN A 1 676 ? -33.583 -14.744 47.914 1.00 98.06 676 ASN A N 1
ATOM 4646 C CA . ASN A 1 676 ? -33.560 -14.560 49.367 1.00 98.06 676 ASN A CA 1
ATOM 4647 C C . ASN A 1 676 ? -32.561 -13.471 49.771 1.00 98.06 676 ASN A C 1
ATOM 4649 O O . ASN A 1 676 ? -31.493 -13.349 49.165 1.00 98.06 676 ASN A O 1
ATOM 4653 N N . ALA A 1 677 ? -32.880 -12.743 50.838 1.00 98.50 677 ALA A N 1
ATOM 4654 C CA . ALA A 1 677 ? -31.977 -11.807 51.491 1.00 98.50 677 ALA A CA 1
ATOM 4655 C C . ALA A 1 677 ? -31.529 -12.361 52.853 1.00 98.50 677 ALA A C 1
ATOM 4657 O O . ALA A 1 677 ? -32.365 -12.722 53.681 1.00 98.50 677 ALA A O 1
ATOM 4658 N N . SER A 1 678 ? -30.218 -12.423 53.088 1.00 98.25 678 SER A N 1
ATOM 4659 C CA . SER A 1 678 ? -29.615 -12.863 54.351 1.00 98.25 678 SER A CA 1
ATOM 4660 C C . SER A 1 678 ? -28.642 -11.804 54.850 1.00 98.25 678 SER A C 1
ATOM 4662 O O . SER A 1 678 ? -27.600 -11.583 54.242 1.00 98.25 678 SER A O 1
ATOM 4664 N N . ILE A 1 679 ? -28.974 -11.151 55.955 1.00 97.81 679 ILE A N 1
ATOM 4665 C CA . ILE A 1 679 ? -28.228 -10.032 56.525 1.00 97.81 679 ILE A CA 1
ATOM 4666 C C . ILE A 1 679 ? -27.757 -10.423 57.922 1.00 97.81 679 ILE A C 1
ATOM 4668 O O . ILE A 1 679 ? -28.559 -10.803 58.773 1.00 97.81 679 ILE A O 1
ATOM 4672 N N . THR A 1 680 ? -26.456 -10.315 58.155 1.00 95.00 680 THR A N 1
ATOM 4673 C CA . THR A 1 680 ? -25.833 -10.412 59.474 1.00 95.00 680 THR A CA 1
ATOM 4674 C C . THR A 1 680 ? -25.118 -9.103 59.770 1.00 95.00 680 THR A C 1
ATOM 4676 O O . THR A 1 680 ? -24.308 -8.653 58.962 1.00 95.00 680 THR A O 1
ATOM 4679 N N . ASP A 1 681 ? -25.424 -8.513 60.923 1.00 93.06 681 ASP A N 1
ATOM 4680 C CA . ASP A 1 681 ? -24.704 -7.382 61.494 1.00 93.06 681 ASP A CA 1
ATOM 4681 C C . ASP A 1 681 ? -24.003 -7.807 62.789 1.00 93.06 681 ASP A C 1
ATOM 4683 O O . ASP A 1 681 ? -24.628 -8.255 63.757 1.00 93.06 681 ASP A O 1
ATOM 4687 N N . SER A 1 682 ? -22.682 -7.692 62.776 1.00 89.69 682 SER A N 1
ATOM 4688 C CA . SER A 1 682 ? -21.773 -8.106 63.836 1.00 89.69 682 SER A CA 1
ATOM 4689 C C . SER A 1 682 ? -21.134 -6.931 64.577 1.00 89.69 682 SER A C 1
ATOM 4691 O O . SER A 1 682 ? -20.546 -7.142 65.642 1.00 89.69 682 SER A O 1
ATOM 4693 N N . SER A 1 683 ? -21.272 -5.702 64.064 1.00 78.31 683 SER A N 1
ATOM 4694 C CA . SER A 1 683 ? -20.672 -4.488 64.634 1.00 78.31 683 SER A CA 1
ATOM 4695 C C . SER A 1 683 ? -21.587 -3.726 65.591 1.00 78.31 683 SER A C 1
ATOM 4697 O O . SER A 1 683 ? -21.087 -2.905 66.365 1.00 78.31 683 SER A O 1
ATOM 4699 N N . GLY A 1 684 ? -22.879 -4.056 65.637 1.00 72.62 684 GLY A N 1
ATOM 4700 C CA . GLY A 1 684 ? -23.771 -3.666 66.729 1.00 72.62 684 GLY A CA 1
ATOM 4701 C C . GLY A 1 684 ? -24.957 -2.832 66.269 1.00 72.62 684 GLY A C 1
ATOM 4702 O O . GLY A 1 684 ? -24.973 -1.613 66.441 1.00 72.62 684 GLY A O 1
ATOM 4703 N N . GLY A 1 685 ? -25.993 -3.530 65.801 1.00 86.88 685 GLY A N 1
ATOM 4704 C CA . GLY A 1 685 ? -27.274 -2.957 65.400 1.00 86.88 685 GLY A CA 1
ATOM 4705 C C . GLY A 1 685 ? -27.325 -2.643 63.912 1.00 86.88 685 GLY A C 1
ATOM 4706 O O . GLY A 1 685 ? -26.347 -2.209 63.321 1.00 86.88 685 GLY A O 1
ATOM 4707 N N . THR A 1 686 ? -28.490 -2.845 63.304 1.00 94.75 686 THR A N 1
ATOM 4708 C CA . THR A 1 686 ? -28.684 -2.670 61.864 1.00 94.75 686 THR A CA 1
ATOM 4709 C C . THR A 1 686 ? -29.901 -1.804 61.575 1.00 94.75 686 THR A C 1
ATOM 4711 O O . THR A 1 686 ? -30.874 -1.789 62.335 1.00 94.75 686 THR A O 1
ATOM 4714 N N . THR A 1 687 ? -29.854 -1.075 60.464 1.00 95.00 687 THR A N 1
ATOM 4715 C CA . THR A 1 687 ? -30.964 -0.245 59.989 1.00 95.00 687 THR A CA 1
ATOM 4716 C C . THR A 1 687 ? -31.344 -0.661 58.577 1.00 95.00 687 THR A C 1
ATOM 4718 O O . THR A 1 687 ? -30.534 -0.561 57.652 1.00 95.00 687 THR A O 1
ATOM 4721 N N . LEU A 1 688 ? -32.587 -1.110 58.416 1.00 96.62 688 LEU A N 1
ATOM 4722 C CA . LEU A 1 688 ? -33.209 -1.415 57.130 1.00 96.62 688 LEU A CA 1
ATOM 4723 C C . LEU A 1 688 ? -33.842 -0.150 56.538 1.00 96.62 688 LEU A C 1
ATOM 4725 O O . LEU A 1 688 ? -34.472 0.625 57.249 1.00 96.62 688 LEU A O 1
ATOM 4729 N N . GLY A 1 689 ? -33.691 0.058 55.234 1.00 95.69 689 GLY A N 1
ATOM 4730 C CA . GLY A 1 689 ? -34.255 1.180 54.486 1.00 95.69 689 GLY A CA 1
ATOM 4731 C C . GLY A 1 689 ? -35.335 0.718 53.512 1.00 95.69 689 GLY A C 1
ATOM 4732 O O . GLY A 1 689 ? -36.167 -0.121 53.850 1.00 95.69 689 GLY A O 1
ATOM 4733 N N . ASN A 1 690 ? -35.344 1.271 52.292 1.00 96.38 690 ASN A N 1
ATOM 4734 C CA . ASN A 1 690 ? -36.253 0.781 51.253 1.00 96.38 690 ASN A CA 1
ATOM 4735 C C . ASN A 1 690 ? -35.763 -0.582 50.764 1.00 96.38 690 ASN A C 1
ATOM 4737 O O . ASN A 1 690 ? -34.771 -0.666 50.031 1.00 96.38 690 ASN A O 1
ATOM 4741 N N . PHE A 1 691 ? -36.452 -1.637 51.182 1.00 97.31 691 PHE A N 1
ATOM 4742 C CA . PHE A 1 691 ? -35.985 -3.006 51.020 1.00 97.31 691 PHE A CA 1
ATOM 4743 C C . PHE A 1 691 ? -37.114 -3.904 50.518 1.00 97.31 691 PHE A C 1
ATOM 4745 O O . PHE A 1 691 ? -38.109 -4.112 51.207 1.00 97.31 691 PHE A O 1
ATOM 4752 N N . ALA A 1 692 ? -36.976 -4.441 49.309 1.00 98.06 692 ALA A N 1
ATOM 4753 C CA . ALA A 1 692 ? -37.974 -5.313 48.699 1.00 98.06 692 ALA A CA 1
ATOM 4754 C C . ALA A 1 692 ? -37.381 -6.697 48.419 1.00 98.06 692 ALA A C 1
ATOM 4756 O O . ALA A 1 692 ? -36.401 -6.808 47.688 1.00 98.06 692 ALA A O 1
ATOM 4757 N N . VAL A 1 693 ? -37.988 -7.755 48.953 1.00 98.50 693 VAL A N 1
ATOM 4758 C CA . VAL A 1 693 ? -37.530 -9.144 48.819 1.00 98.50 693 VAL A CA 1
ATOM 4759 C C . VAL A 1 693 ? -38.685 -10.025 48.353 1.00 98.50 693 VAL A C 1
ATOM 4761 O O . VAL A 1 693 ? -39.731 -10.103 48.997 1.00 98.50 693 VAL A O 1
ATOM 4764 N N . ARG A 1 694 ? -38.514 -10.718 47.225 1.00 97.88 694 ARG A N 1
ATOM 4765 C CA . ARG A 1 694 ? -39.511 -11.692 46.741 1.00 97.88 694 ARG A CA 1
ATOM 4766 C C . ARG A 1 694 ? -39.363 -13.065 47.405 1.00 97.88 694 ARG A C 1
ATOM 4768 O O . ARG A 1 694 ? -40.342 -13.802 47.470 1.00 97.88 694 ARG A O 1
ATOM 4775 N N . GLY A 1 695 ? -38.167 -13.422 47.867 1.00 97.38 695 GLY A N 1
ATOM 4776 C CA . GLY A 1 695 ? -37.926 -14.601 48.698 1.00 97.38 695 GLY A CA 1
ATOM 4777 C C . GLY A 1 695 ? -38.079 -14.315 50.194 1.00 97.38 695 GLY A C 1
ATOM 4778 O O . GLY A 1 695 ? -38.853 -13.449 50.603 1.00 97.38 695 GLY A O 1
ATOM 4779 N N . ASN A 1 696 ? -37.323 -15.052 51.005 1.00 98.00 696 ASN A N 1
ATOM 4780 C CA . ASN A 1 696 ? -37.265 -14.871 52.455 1.00 98.00 696 ASN A CA 1
ATOM 4781 C C . ASN A 1 696 ? -36.290 -13.754 52.838 1.00 98.00 696 ASN A C 1
ATOM 4783 O O . ASN A 1 696 ? -35.246 -13.596 52.199 1.00 98.00 696 ASN A O 1
ATOM 4787 N N . LEU A 1 697 ? -36.598 -13.047 53.923 1.00 98.44 697 LEU A N 1
ATOM 4788 C CA . LEU A 1 697 ? -35.709 -12.088 54.573 1.00 98.44 697 LEU A CA 1
ATOM 4789 C C . LEU A 1 697 ? -35.228 -12.664 55.909 1.00 98.44 697 LEU A C 1
ATOM 4791 O O . LEU A 1 697 ? -36.041 -12.935 56.785 1.00 98.44 697 LEU A O 1
ATOM 4795 N N . SER A 1 698 ? -33.918 -12.817 56.084 1.00 98.25 698 SER A N 1
ATOM 4796 C CA . SER A 1 698 ? -33.295 -13.129 57.373 1.00 98.25 698 SER A CA 1
ATOM 4797 C C . SER A 1 698 ? -32.381 -11.985 57.783 1.00 98.25 698 SER A C 1
ATOM 4799 O O . SER A 1 698 ? -31.498 -11.613 57.016 1.00 98.25 698 SER A O 1
ATOM 4801 N N . VAL A 1 699 ? -32.578 -11.443 58.980 1.00 98.00 699 VAL A N 1
ATOM 4802 C CA . VAL A 1 699 ? -31.781 -10.360 59.559 1.00 98.00 699 VAL A CA 1
ATOM 4803 C C . VAL A 1 699 ? -31.351 -10.776 60.957 1.00 98.00 699 VAL A C 1
ATOM 4805 O O . VAL A 1 699 ? -32.193 -11.057 61.808 1.00 98.00 699 VAL A O 1
ATOM 4808 N N . THR A 1 700 ? -30.048 -10.810 61.204 1.00 96.62 700 THR A N 1
ATOM 4809 C CA . THR A 1 700 ? -29.468 -11.142 62.508 1.00 96.62 700 THR A CA 1
ATOM 4810 C C . THR A 1 700 ? -28.533 -10.027 62.951 1.00 96.62 700 THR A C 1
ATOM 4812 O O . THR A 1 700 ? -27.618 -9.675 62.218 1.00 96.62 700 THR A O 1
ATOM 4815 N N . SER A 1 701 ? -28.738 -9.490 64.151 1.00 95.69 701 SER A N 1
ATOM 4816 C CA . SER A 1 701 ? -27.865 -8.497 64.786 1.00 95.69 701 SER A CA 1
ATOM 4817 C C . SER A 1 701 ? -27.293 -9.085 66.076 1.00 95.69 701 SER A C 1
ATOM 4819 O O . SER A 1 701 ? -28.042 -9.405 67.001 1.00 95.69 701 SER A O 1
ATOM 4821 N N . THR A 1 702 ? -25.970 -9.256 66.165 1.00 87.69 702 THR A N 1
ATOM 4822 C CA . THR A 1 702 ? -25.333 -9.970 67.294 1.00 87.69 702 THR A CA 1
ATOM 4823 C C . THR A 1 702 ? -25.012 -9.089 68.507 1.00 87.69 702 THR A C 1
ATOM 4825 O O . THR A 1 702 ? -24.369 -9.558 69.445 1.00 87.69 702 THR A O 1
ATOM 4828 N N . GLY A 1 703 ? -25.437 -7.821 68.519 1.00 76.19 703 GLY A N 1
ATOM 4829 C CA . GLY A 1 703 ? -25.088 -6.890 69.600 1.00 76.19 703 GLY A CA 1
ATOM 4830 C C . GLY A 1 703 ? -25.778 -5.526 69.575 1.00 76.19 703 GLY A C 1
ATOM 4831 O O . GLY A 1 703 ? -25.267 -4.591 70.188 1.00 76.19 703 GLY A O 1
ATOM 4832 N N . GLY A 1 704 ? -26.907 -5.383 68.877 1.00 91.81 704 GLY A N 1
ATOM 4833 C CA . GLY A 1 704 ? -27.640 -4.118 68.807 1.00 91.81 704 GLY A CA 1
ATOM 4834 C C . GLY A 1 704 ? -29.024 -4.252 68.179 1.00 91.81 704 GLY A C 1
ATOM 4835 O O . GLY A 1 704 ? -29.424 -5.336 67.754 1.00 91.81 704 GLY A O 1
ATOM 4836 N N . ASP A 1 705 ? -29.762 -3.148 68.136 1.00 96.31 705 ASP A N 1
ATOM 4837 C CA . ASP A 1 705 ? -31.158 -3.134 67.693 1.00 96.31 705 ASP A CA 1
ATOM 4838 C C . ASP A 1 705 ? -31.289 -3.409 66.183 1.00 96.31 705 ASP A C 1
ATOM 4840 O O . ASP A 1 705 ? -30.448 -2.988 65.389 1.00 96.31 705 ASP A O 1
ATOM 4844 N N . ILE A 1 706 ? -32.365 -4.083 65.770 1.00 97.75 706 ILE A N 1
ATOM 4845 C CA . ILE A 1 706 ? -32.809 -4.091 64.369 1.00 97.75 706 ILE A CA 1
ATOM 4846 C C . ILE A 1 706 ? -33.808 -2.949 64.220 1.00 97.75 706 ILE A C 1
ATOM 4848 O O . ILE A 1 706 ? -34.867 -2.959 64.841 1.00 97.75 706 ILE A O 1
ATOM 4852 N N . THR A 1 707 ? -33.480 -1.959 63.401 1.00 95.94 707 THR A N 1
ATOM 4853 C CA . THR A 1 707 ? -34.281 -0.744 63.224 1.00 95.94 707 THR A CA 1
ATOM 4854 C C . THR A 1 707 ? -34.648 -0.529 61.767 1.00 95.94 707 THR A C 1
ATOM 4856 O O . THR A 1 707 ? -34.063 -1.121 60.858 1.00 95.94 707 THR A O 1
ATOM 4859 N N . GLN A 1 708 ? -35.608 0.356 61.541 1.00 95.44 708 GLN A N 1
ATOM 4860 C CA . GLN A 1 708 ? -36.005 0.802 60.220 1.00 95.44 708 GLN A CA 1
ATOM 4861 C C . GLN A 1 708 ? -35.752 2.305 60.047 1.00 95.44 708 GLN A C 1
ATOM 4863 O O . GLN A 1 708 ? -36.003 3.108 60.946 1.00 95.44 708 GLN A O 1
ATOM 4868 N N . ALA A 1 709 ? -35.266 2.705 58.874 1.00 94.81 709 ALA A N 1
ATOM 4869 C CA . ALA A 1 709 ? -35.063 4.098 58.515 1.00 94.81 709 ALA A CA 1
ATOM 4870 C C . ALA A 1 709 ? -36.407 4.817 58.321 1.00 94.81 709 ALA A C 1
ATOM 4872 O O . ALA A 1 709 ? -37.342 4.290 57.710 1.00 94.81 709 ALA A O 1
ATOM 4873 N N . VAL A 1 710 ? -36.484 6.061 58.792 1.00 91.88 710 VAL A N 1
ATOM 4874 C CA . VAL A 1 710 ? -37.707 6.873 58.740 1.00 91.88 710 VAL A CA 1
ATOM 4875 C C . VAL A 1 710 ? -38.191 7.063 57.300 1.00 91.88 710 VAL A C 1
ATOM 4877 O O . VAL A 1 710 ? -37.427 7.463 56.422 1.00 91.88 710 VAL A O 1
ATOM 4880 N N . GLY A 1 711 ? -39.484 6.818 57.070 1.00 90.06 711 GLY A N 1
ATOM 4881 C CA . GLY A 1 711 ? -40.132 6.997 55.767 1.00 90.06 711 GLY A CA 1
ATOM 4882 C C . GLY A 1 711 ? -39.803 5.915 54.736 1.00 90.06 711 GLY A C 1
ATOM 4883 O O . GLY A 1 711 ? -40.196 6.054 53.578 1.00 90.06 711 GLY A O 1
ATOM 4884 N N . SER A 1 712 ? -39.093 4.858 55.138 1.00 95.50 712 SER A N 1
ATOM 4885 C CA . SER A 1 712 ? -38.801 3.719 54.273 1.00 95.50 712 SER A CA 1
ATOM 4886 C C . SER A 1 712 ? -39.930 2.686 54.254 1.00 95.50 712 SER A C 1
ATOM 4888 O O . SER A 1 712 ? -40.844 2.726 55.079 1.00 95.50 712 SER A O 1
ATOM 4890 N N . SER A 1 713 ? -39.859 1.757 53.300 1.00 95.12 713 SER A N 1
ATOM 4891 C CA . SER A 1 713 ? -40.777 0.618 53.192 1.00 95.12 713 SER A CA 1
ATOM 4892 C C . SER A 1 713 ? -40.008 -0.694 53.082 1.00 95.12 713 SER A C 1
ATOM 4894 O O . SER A 1 713 ? -39.054 -0.798 52.305 1.00 95.12 713 SER A O 1
ATOM 4896 N N . ILE A 1 714 ? -40.444 -1.698 53.839 1.00 97.56 714 ILE A N 1
ATOM 4897 C CA . ILE A 1 714 ? -39.960 -3.073 53.733 1.00 97.56 714 ILE A CA 1
ATOM 4898 C C . ILE A 1 714 ? -41.079 -3.918 53.131 1.00 97.56 714 ILE A C 1
ATOM 4900 O O . ILE A 1 714 ? -42.187 -3.951 53.655 1.00 97.56 714 ILE A O 1
ATOM 4904 N N . THR A 1 715 ? -40.812 -4.595 52.020 1.00 97.56 715 THR A N 1
ATOM 4905 C CA . THR A 1 715 ? -41.761 -5.523 51.391 1.00 97.56 715 THR A CA 1
ATOM 4906 C C . THR A 1 715 ? -41.127 -6.898 51.285 1.00 97.56 715 THR A C 1
ATOM 4908 O O . THR A 1 715 ? -40.109 -7.047 50.612 1.00 97.56 715 THR A O 1
ATOM 4911 N N . VAL A 1 716 ? -41.732 -7.910 51.904 1.00 98.31 716 VAL A N 1
ATOM 4912 C CA . VAL A 1 716 ? -41.234 -9.292 51.873 1.00 98.31 716 VAL A CA 1
ATOM 4913 C C . VAL A 1 716 ? -42.362 -10.225 51.458 1.00 98.31 716 VAL A C 1
ATOM 4915 O O . VAL A 1 716 ? -43.398 -10.290 52.115 1.00 98.31 716 VAL A O 1
ATOM 4918 N N . SER A 1 717 ? -42.174 -10.950 50.354 1.00 97.38 717 SER A N 1
ATOM 4919 C CA . SER A 1 717 ? -43.169 -11.931 49.893 1.00 97.38 717 SER A CA 1
ATOM 4920 C C . SER A 1 717 ? -43.032 -13.294 50.587 1.00 97.38 717 SER A C 1
ATOM 4922 O O . SER A 1 717 ? -44.025 -14.004 50.729 1.00 97.38 717 SER A O 1
ATOM 4924 N N . GLY A 1 718 ? -41.815 -13.676 50.989 1.00 96.94 718 GLY A N 1
ATOM 4925 C CA . GLY A 1 718 ? -41.539 -14.890 51.761 1.00 96.94 718 GLY A CA 1
ATOM 4926 C C . GLY A 1 718 ? -41.610 -14.677 53.275 1.00 96.94 718 GLY A C 1
ATOM 4927 O O . GLY A 1 718 ? -42.167 -13.696 53.763 1.00 96.94 718 GLY A O 1
ATOM 4928 N N . ALA A 1 719 ? -41.035 -15.613 54.032 1.00 97.56 719 ALA A N 1
ATOM 4929 C CA . ALA A 1 719 ? -40.949 -15.505 55.486 1.00 97.56 719 ALA A CA 1
ATOM 4930 C C . ALA A 1 719 ? -39.906 -14.459 55.906 1.00 97.56 719 ALA A C 1
ATOM 4932 O O . ALA A 1 719 ? -38.856 -14.327 55.268 1.00 97.56 719 ALA A O 1
ATOM 4933 N N . THR A 1 720 ? -40.177 -13.769 57.012 1.00 98.50 720 THR A N 1
ATOM 4934 C CA . THR A 1 720 ? -39.232 -12.842 57.647 1.00 98.50 720 THR A CA 1
ATOM 4935 C C . THR A 1 720 ? -38.702 -13.456 58.939 1.00 98.50 720 THR A C 1
ATOM 4937 O O . THR A 1 720 ? -39.470 -14.031 59.709 1.00 98.50 720 THR A O 1
ATOM 4940 N N . ILE A 1 721 ? -37.398 -13.350 59.181 1.00 98.31 721 ILE A N 1
ATOM 4941 C CA . ILE A 1 721 ? -36.732 -13.713 60.434 1.00 98.31 721 ILE A CA 1
ATOM 4942 C C . ILE A 1 721 ? -3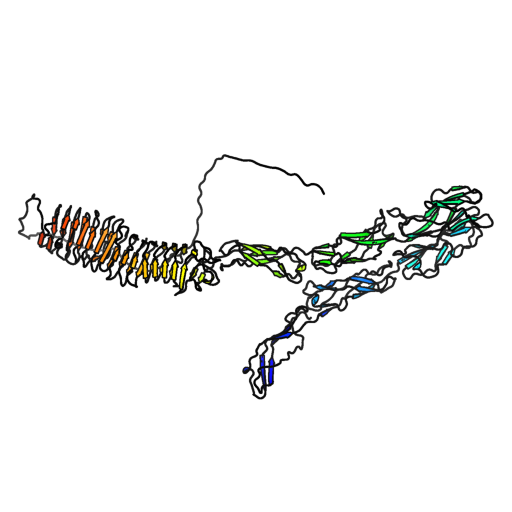5.923 -12.499 60.883 1.00 98.31 721 ILE A C 1
ATOM 4944 O O . ILE A 1 721 ? -34.992 -12.101 60.190 1.00 98.31 721 ILE A O 1
ATOM 4948 N N . ALA A 1 722 ? -36.267 -11.920 62.030 1.00 98.00 722 ALA A N 1
ATOM 4949 C CA . ALA A 1 722 ? -35.529 -10.822 62.649 1.00 98.00 722 ALA A CA 1
ATOM 4950 C C . ALA A 1 722 ? -35.001 -11.257 64.024 1.00 98.00 722 ALA A C 1
ATOM 4952 O O . ALA A 1 722 ? -35.767 -11.435 64.965 1.00 98.00 722 ALA A O 1
ATOM 4953 N N . ASP A 1 723 ? -33.693 -11.448 64.159 1.00 97.19 723 ASP A N 1
ATOM 4954 C CA . ASP A 1 723 ? -33.058 -11.868 65.410 1.00 97.19 723 ASP A CA 1
ATOM 4955 C C . ASP A 1 723 ? -32.096 -10.790 65.915 1.00 97.19 723 ASP A C 1
ATOM 4957 O O . ASP A 1 723 ? -30.978 -10.658 65.421 1.00 97.19 723 ASP A O 1
ATOM 4961 N N . ALA A 1 724 ? -32.533 -10.024 66.911 1.00 96.69 724 ALA A N 1
ATOM 4962 C CA . ALA A 1 724 ? -31.721 -9.040 67.622 1.00 96.69 724 ALA A CA 1
ATOM 4963 C C . ALA A 1 724 ? -31.149 -9.596 68.943 1.00 96.69 724 ALA A C 1
ATOM 4965 O O . ALA A 1 724 ? -30.618 -8.844 69.761 1.00 96.69 724 ALA A O 1
ATOM 4966 N N . GLY A 1 725 ? -31.291 -10.899 69.217 1.00 94.38 725 GLY A N 1
ATOM 4967 C CA . GLY A 1 725 ? -30.885 -11.503 70.484 1.00 94.38 725 GLY A CA 1
ATOM 4968 C C . GLY A 1 725 ? -31.615 -10.880 71.679 1.00 94.38 725 GLY A C 1
ATOM 4969 O O . GLY A 1 725 ? -32.806 -11.102 71.872 1.00 94.38 725 GLY A O 1
ATOM 4970 N N . SER A 1 726 ? -30.888 -10.119 72.503 1.00 93.50 726 SER A N 1
ATOM 4971 C CA . SER A 1 726 ? -31.425 -9.381 73.659 1.00 93.50 726 SER A CA 1
ATOM 4972 C C . SER A 1 726 ? -31.661 -7.889 73.389 1.00 93.50 726 SER A C 1
ATOM 4974 O O . SER A 1 726 ? -31.919 -7.136 74.326 1.00 93.50 726 SER A O 1
ATOM 4976 N N . SER A 1 727 ? -31.520 -7.442 72.143 1.00 97.19 727 SER A N 1
ATOM 4977 C CA . SER A 1 727 ? -31.745 -6.059 71.709 1.00 97.19 727 SER A CA 1
ATOM 4978 C C . SER A 1 727 ? -33.137 -5.882 71.100 1.00 97.19 727 SER A C 1
ATOM 4980 O O . SER A 1 727 ? -33.883 -6.849 70.940 1.00 97.19 727 SER A O 1
ATOM 4982 N N . ASN A 1 728 ? -33.538 -4.645 70.821 1.00 97.62 728 ASN A N 1
ATOM 4983 C CA . ASN A 1 728 ? -34.883 -4.343 70.339 1.00 97.62 728 ASN A CA 1
ATOM 4984 C C . ASN A 1 728 ? -35.011 -4.554 68.824 1.00 97.62 728 ASN A C 1
ATOM 4986 O O . ASN A 1 728 ? -34.040 -4.457 68.076 1.00 97.62 728 ASN A O 1
ATOM 4990 N N . ILE A 1 729 ? -36.236 -4.803 68.376 1.00 98.38 729 ILE A N 1
ATOM 4991 C CA . ILE A 1 729 ? -36.629 -4.826 66.970 1.00 98.38 729 ILE A CA 1
ATOM 4992 C C . ILE A 1 729 ? -37.692 -3.745 66.786 1.00 98.38 729 ILE A C 1
ATOM 4994 O O . ILE A 1 729 ? -38.717 -3.790 67.458 1.00 98.38 729 ILE A O 1
ATOM 4998 N N . THR A 1 730 ? -37.466 -2.802 65.875 1.00 97.69 730 THR A N 1
ATOM 4999 C CA . THR A 1 730 ? -38.401 -1.717 65.550 1.00 97.69 730 THR A CA 1
ATOM 5000 C C . THR A 1 730 ? -38.535 -1.595 64.035 1.00 97.69 730 THR A C 1
ATOM 5002 O O . THR A 1 730 ? -37.692 -0.985 63.376 1.00 97.69 730 THR A O 1
ATOM 5005 N N . LEU A 1 731 ? -39.596 -2.191 63.490 1.00 97.25 731 LEU A N 1
ATOM 5006 C CA . LEU A 1 731 ? -39.983 -2.177 62.075 1.00 97.25 731 LEU A CA 1
ATOM 5007 C C . LEU A 1 731 ? -41.388 -1.573 61.951 1.00 97.25 731 LEU A C 1
ATOM 5009 O O . LEU A 1 731 ? -42.360 -2.245 61.603 1.00 97.25 731 LEU A O 1
ATOM 5013 N N . ASP A 1 732 ? -41.498 -0.305 62.330 1.00 92.62 732 ASP A N 1
ATOM 5014 C CA . ASP A 1 732 ? -42.752 0.368 62.671 1.00 92.62 732 ASP A CA 1
ATOM 5015 C C . ASP A 1 732 ? -43.292 1.297 61.571 1.00 92.62 732 ASP A C 1
ATOM 5017 O O . ASP A 1 732 ? -44.215 2.084 61.799 1.00 92.62 732 ASP A O 1
ATOM 5021 N N . SER A 1 733 ? -42.753 1.210 60.353 1.00 94.44 733 SER A N 1
ATOM 5022 C CA . SER A 1 733 ? -43.269 1.997 59.237 1.00 94.44 733 SER A CA 1
ATOM 5023 C C . SER A 1 733 ? -44.659 1.509 58.798 1.00 94.44 733 SER A C 1
ATOM 5025 O O . SER A 1 733 ? -44.833 0.323 58.502 1.00 94.44 733 SER A O 1
ATOM 5027 N N . PRO A 1 734 ? -45.645 2.412 58.624 1.00 93.81 734 PRO A N 1
ATOM 5028 C CA . PRO A 1 734 ? -46.986 2.059 58.157 1.00 93.81 734 PRO A CA 1
ATOM 5029 C C . PRO A 1 734 ? -47.033 1.655 56.679 1.00 93.81 734 PRO A C 1
ATOM 5031 O O . PRO A 1 734 ? -48.111 1.418 56.148 1.00 93.81 734 PRO A O 1
ATOM 5034 N N . THR A 1 735 ? -45.897 1.638 55.980 1.00 94.38 735 THR A N 1
ATOM 5035 C CA . THR A 1 735 ? -45.797 1.242 54.568 1.00 94.38 735 THR A CA 1
ATOM 5036 C C . THR A 1 735 ? -45.142 -0.122 54.376 1.00 94.38 735 THR A C 1
ATOM 5038 O O . THR A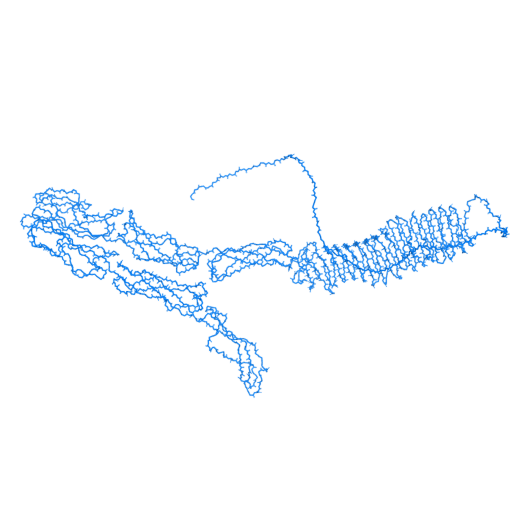 1 735 ? -44.929 -0.542 53.238 1.00 94.38 735 THR A O 1
ATOM 5041 N N . ASN A 1 736 ? -44.810 -0.814 55.466 1.00 96.69 736 ASN A N 1
ATOM 5042 C CA . ASN A 1 736 ? -44.299 -2.175 55.405 1.00 96.69 736 ASN A CA 1
ATOM 5043 C C . ASN A 1 736 ? -45.363 -3.153 54.893 1.00 96.69 736 ASN A C 1
ATOM 5045 O O . ASN A 1 736 ? -46.558 -2.894 54.998 1.00 96.69 736 ASN A O 1
ATOM 5049 N N . ASN A 1 737 ? -44.917 -4.272 54.335 1.00 96.56 737 ASN A N 1
ATOM 5050 C CA . ASN A 1 737 ? -45.770 -5.339 53.825 1.00 96.56 737 ASN A CA 1
ATOM 5051 C C . ASN A 1 737 ? -45.057 -6.687 54.004 1.00 96.56 737 ASN A C 1
ATOM 5053 O O . ASN A 1 737 ? -44.131 -7.010 53.247 1.00 96.56 737 ASN A O 1
ATOM 5057 N N . PHE A 1 738 ? -45.471 -7.459 55.004 1.00 97.06 738 PHE A N 1
ATOM 5058 C CA . PHE A 1 738 ? -44.926 -8.772 55.330 1.00 97.06 738 PHE A CA 1
ATOM 5059 C C . PHE A 1 738 ? -45.946 -9.854 54.968 1.00 97.06 738 PHE A C 1
ATOM 5061 O O . PHE A 1 738 ? -46.806 -10.230 55.758 1.00 97.06 738 PHE A O 1
ATOM 5068 N N . VAL A 1 739 ? -45.831 -10.392 53.753 1.00 96.12 739 VAL A N 1
ATOM 5069 C CA . VAL A 1 739 ? -46.808 -11.356 53.224 1.00 96.12 739 VAL A CA 1
ATOM 5070 C C . VAL A 1 739 ? -46.658 -12.740 53.866 1.00 96.12 739 VAL A C 1
ATOM 5072 O O . VAL A 1 739 ? -47.653 -13.418 54.119 1.00 96.12 739 VAL A O 1
ATOM 5075 N N . GLY A 1 740 ? -45.422 -13.200 54.085 1.00 94.88 740 GLY A N 1
ATOM 5076 C CA . GLY A 1 740 ? -45.152 -14.482 54.737 1.00 94.88 740 GLY A CA 1
ATOM 5077 C C . GLY A 1 740 ? -45.050 -14.375 56.264 1.00 94.88 740 GLY A C 1
ATOM 5078 O O . GLY A 1 740 ? -45.074 -13.276 56.814 1.00 94.88 740 GLY A O 1
ATOM 5079 N N . PRO A 1 741 ? -44.891 -15.512 56.972 1.00 96.88 741 PRO A N 1
ATOM 5080 C CA . PRO A 1 741 ? -44.793 -15.517 58.428 1.00 96.88 741 PRO A CA 1
ATOM 5081 C C . PRO A 1 741 ? -43.639 -14.649 58.938 1.00 96.88 741 PRO A C 1
ATOM 5083 O O . PRO A 1 741 ? -42.494 -14.797 58.495 1.00 96.88 741 PRO A O 1
ATOM 5086 N N . PHE A 1 742 ? -43.940 -13.780 59.898 1.00 98.19 742 PHE A N 1
ATOM 5087 C CA . PHE A 1 742 ? -42.981 -12.918 60.571 1.00 98.19 742 PHE A CA 1
ATOM 5088 C C . PHE A 1 742 ? -42.479 -13.589 61.852 1.00 98.19 742 PHE A C 1
ATOM 5090 O O . PHE A 1 742 ? -43.241 -13.812 62.787 1.00 98.19 742 PHE A O 1
ATOM 5097 N N . ASN A 1 743 ? -41.195 -13.926 61.895 1.00 98.31 743 ASN A N 1
ATOM 5098 C CA . ASN A 1 743 ? -40.535 -14.553 63.036 1.00 98.31 743 ASN A CA 1
ATOM 5099 C C . ASN A 1 743 ? -39.568 -13.549 63.650 1.00 98.31 743 ASN A C 1
ATOM 5101 O O . ASN A 1 743 ? -38.841 -12.872 62.917 1.00 98.31 743 ASN A O 1
ATOM 5105 N N . ALA A 1 744 ? -39.511 -13.481 64.976 1.00 98.06 744 ALA A N 1
ATOM 5106 C CA . ALA A 1 744 ? -38.623 -12.542 65.635 1.00 98.06 744 ALA A CA 1
ATOM 5107 C C . ALA A 1 744 ? -38.145 -12.988 67.016 1.00 98.06 744 ALA A C 1
ATOM 5109 O O . ALA A 1 744 ? -38.886 -13.597 67.785 1.00 98.06 744 ALA A O 1
ATOM 5110 N N . ARG A 1 745 ? -36.904 -12.622 67.346 1.00 98.00 745 ARG A N 1
ATOM 5111 C CA . ARG A 1 745 ? -36.320 -12.756 68.683 1.00 98.00 745 ARG A CA 1
ATOM 5112 C C . ARG A 1 745 ? -35.644 -11.448 69.083 1.00 98.00 745 ARG A C 1
ATOM 5114 O O . ARG A 1 745 ? -34.739 -10.991 68.392 1.00 98.00 745 ARG A O 1
ATOM 5121 N N . GLY A 1 746 ? -36.068 -10.862 70.195 1.00 97.19 746 GLY A N 1
ATOM 5122 C CA . GLY A 1 746 ? -35.545 -9.590 70.694 1.00 97.19 746 GLY A CA 1
ATOM 5123 C C . GLY A 1 746 ? -35.999 -9.303 72.123 1.00 97.19 746 GLY A C 1
ATOM 5124 O O . GLY A 1 746 ? -36.685 -10.113 72.742 1.00 97.19 746 GLY A O 1
ATOM 5125 N N . ASN A 1 747 ? -35.633 -8.141 72.658 1.00 97.12 747 ASN A N 1
ATOM 5126 C CA . ASN A 1 747 ? -36.165 -7.630 73.918 1.00 97.12 747 ASN A CA 1
ATOM 5127 C C . ASN A 1 747 ? -37.543 -6.998 73.693 1.00 97.12 747 ASN A C 1
ATOM 5129 O O . ASN A 1 747 ? -38.545 -7.674 73.901 1.00 97.12 747 ASN A O 1
ATOM 5133 N N . ASN A 1 748 ? -37.609 -5.752 73.215 1.00 97.94 748 ASN A N 1
ATOM 5134 C CA . ASN A 1 748 ? -38.867 -5.178 72.734 1.00 97.94 748 ASN A CA 1
ATOM 5135 C C . ASN A 1 748 ? -38.989 -5.396 71.225 1.00 97.94 748 ASN A C 1
ATOM 5137 O O . ASN A 1 748 ? -38.031 -5.129 70.501 1.00 97.94 748 ASN A O 1
ATOM 5141 N N . ILE A 1 749 ? -40.143 -5.858 70.757 1.00 98.50 749 ILE A N 1
ATOM 5142 C CA . ILE A 1 749 ? -40.421 -6.108 69.341 1.00 98.50 749 ILE A CA 1
ATOM 5143 C C . ILE A 1 749 ? -41.603 -5.232 68.929 1.00 98.50 749 ILE A C 1
ATOM 5145 O O . ILE A 1 749 ? -42.701 -5.433 69.429 1.00 98.50 749 ILE A O 1
ATOM 5149 N N . SER A 1 750 ? -41.372 -4.282 68.024 1.00 98.06 750 SER A N 1
ATOM 5150 C CA . SER A 1 750 ? -42.376 -3.402 67.425 1.00 98.06 750 SER A CA 1
ATOM 5151 C C . SER A 1 750 ? -42.435 -3.630 65.917 1.00 98.06 750 SER A C 1
ATOM 5153 O O . SER A 1 750 ? -41.419 -3.478 65.231 1.00 98.06 750 SER A O 1
ATOM 5155 N N . VAL A 1 751 ? -43.599 -4.019 65.395 1.00 97.75 751 VAL A N 1
ATOM 5156 C CA . VAL A 1 751 ? -43.798 -4.313 63.968 1.00 97.75 751 VAL A CA 1
ATOM 5157 C C . VAL A 1 751 ? -45.124 -3.743 63.492 1.00 97.75 751 VAL A C 1
ATOM 5159 O O . VAL A 1 751 ? -46.176 -3.978 64.086 1.00 97.75 751 VAL A O 1
ATOM 5162 N N . VAL A 1 752 ? -45.081 -3.022 62.380 1.00 96.44 752 VAL A N 1
ATOM 5163 C CA . VAL A 1 752 ? -46.270 -2.514 61.698 1.00 96.44 752 VAL A CA 1
ATOM 5164 C C . VAL A 1 752 ? -46.344 -3.153 60.318 1.00 96.44 752 VAL A C 1
ATOM 5166 O O . VAL A 1 752 ? -45.352 -3.159 59.592 1.00 96.44 752 VAL A O 1
ATOM 5169 N N . ASP A 1 753 ? -47.519 -3.667 59.957 1.00 96.25 753 ASP A N 1
ATOM 5170 C CA . ASP A 1 753 ? -47.873 -4.048 58.592 1.00 96.25 753 ASP A CA 1
ATOM 5171 C C . ASP A 1 753 ? -48.910 -3.069 58.011 1.00 96.25 753 ASP A C 1
ATOM 5173 O O . ASP A 1 753 ? -50.012 -2.860 58.538 1.00 96.25 753 ASP A O 1
ATOM 5177 N N . GLY A 1 754 ? -48.525 -2.419 56.920 1.00 93.44 754 GLY A N 1
ATOM 5178 C CA . GLY A 1 754 ? -49.315 -1.426 56.207 1.00 93.44 754 GLY A CA 1
ATOM 5179 C C . GLY A 1 754 ? -50.291 -1.993 55.181 1.00 93.44 754 GLY A C 1
ATOM 5180 O O . GLY A 1 754 ? -51.235 -1.307 54.785 1.00 93.44 754 GLY A O 1
ATOM 5181 N N . PHE A 1 755 ? -50.065 -3.215 54.697 1.00 90.94 755 PHE A N 1
ATOM 5182 C CA . PHE A 1 755 ? -50.719 -3.740 53.502 1.00 90.94 755 PHE A CA 1
ATOM 5183 C C . PHE A 1 755 ? -51.046 -5.227 53.647 1.00 90.94 755 PHE A C 1
ATOM 5185 O O . PHE A 1 755 ? -50.176 -6.082 53.572 1.00 90.94 755 PHE A O 1
ATOM 5192 N N . GLY A 1 756 ? -52.338 -5.554 53.703 1.00 90.00 756 GLY A N 1
ATOM 5193 C CA . GLY A 1 756 ? -52.774 -6.923 53.980 1.00 90.00 756 GLY A CA 1
ATOM 5194 C C . GLY A 1 756 ? -52.707 -7.252 55.473 1.00 90.00 756 GLY A C 1
ATOM 5195 O O . GLY A 1 756 ? -52.667 -6.351 56.307 1.00 90.00 756 GLY A O 1
ATOM 5196 N N . GLY A 1 757 ? -52.790 -8.542 55.804 1.00 92.00 757 GLY A N 1
ATOM 5197 C CA . GLY A 1 757 ? -52.739 -9.033 57.184 1.00 92.00 757 GLY A CA 1
ATOM 5198 C C . GLY A 1 757 ? -51.334 -9.463 57.597 1.00 92.00 757 GLY A C 1
ATOM 5199 O O . GLY A 1 757 ? -50.534 -9.844 56.749 1.00 92.00 757 GLY A O 1
ATOM 5200 N N . LEU A 1 758 ? -51.064 -9.457 58.902 1.00 96.81 758 LEU A N 1
ATOM 5201 C CA . LEU A 1 758 ? -49.787 -9.882 59.474 1.00 96.81 758 LEU A CA 1
ATOM 5202 C C . LEU A 1 758 ? -49.915 -11.299 60.041 1.00 96.81 758 LEU A C 1
ATOM 5204 O O . LEU A 1 758 ? -50.694 -11.536 60.963 1.00 96.81 758 LEU A O 1
ATOM 5208 N N . THR A 1 759 ? -49.121 -12.242 59.535 1.00 97.56 759 THR A N 1
ATOM 5209 C CA . THR A 1 759 ? -49.028 -13.585 60.130 1.00 97.56 759 THR A CA 1
ATOM 5210 C C . THR A 1 759 ? -47.801 -13.684 61.030 1.00 97.56 759 THR A C 1
ATOM 5212 O O . THR A 1 759 ? -46.674 -13.652 60.543 1.00 97.56 759 THR A O 1
ATOM 5215 N N . LEU A 1 760 ? -47.996 -13.854 62.334 1.00 98.06 760 LEU A N 1
ATOM 5216 C CA . LEU A 1 760 ? -46.923 -14.080 63.299 1.00 98.06 760 LEU A CA 1
ATOM 5217 C C . LEU A 1 760 ? -46.480 -15.546 63.282 1.00 98.06 760 LEU A C 1
ATOM 5219 O O . LEU A 1 760 ? -47.292 -16.460 63.392 1.00 98.06 760 LEU A O 1
ATOM 5223 N N . GLY A 1 761 ? -45.179 -15.767 63.134 1.00 97.62 761 GLY A N 1
ATOM 5224 C CA . GLY A 1 761 ? -44.526 -17.065 63.252 1.00 97.62 761 GLY A CA 1
ATOM 5225 C C . GLY A 1 761 ? -44.038 -17.311 64.676 1.00 97.62 761 GLY A C 1
ATOM 5226 O O . GLY A 1 761 ? -44.793 -17.154 65.634 1.00 97.62 761 GLY A O 1
ATOM 5227 N N . ASN A 1 762 ? -42.778 -17.729 64.813 1.00 97.94 762 ASN A N 1
ATOM 5228 C CA . ASN A 1 762 ? -42.131 -17.870 66.115 1.00 97.94 762 ASN A CA 1
ATOM 5229 C C . ASN A 1 762 ? -41.706 -16.494 66.630 1.00 97.94 762 ASN A C 1
ATOM 5231 O O . ASN A 1 762 ? -40.854 -15.846 66.014 1.00 97.94 762 ASN A O 1
ATOM 5235 N N . ILE A 1 763 ? -42.276 -16.066 67.753 1.00 98.31 763 ILE A N 1
ATOM 5236 C CA . ILE A 1 763 ? -41.970 -14.784 68.391 1.00 98.31 763 ILE A CA 1
ATOM 5237 C C . ILE A 1 763 ? -41.426 -15.033 69.797 1.00 98.31 763 ILE A C 1
ATOM 5239 O O . ILE A 1 763 ? -42.030 -15.750 70.587 1.00 98.31 763 ILE A O 1
ATOM 5243 N N . SER A 1 764 ? -40.295 -14.413 70.119 1.00 97.81 764 SER A N 1
ATOM 5244 C CA . SER A 1 764 ? -39.676 -14.442 71.444 1.00 97.81 764 SER A CA 1
ATOM 5245 C C . SER A 1 764 ? -39.285 -13.023 71.854 1.00 97.81 764 SER A C 1
ATOM 5247 O O . SER A 1 764 ? -38.208 -12.550 71.484 1.00 97.81 764 SER A O 1
ATOM 5249 N N . ALA A 1 765 ? -40.138 -12.360 72.633 1.00 97.81 765 ALA A N 1
ATOM 5250 C CA . ALA A 1 765 ? -39.905 -11.027 73.183 1.00 97.81 765 ALA A CA 1
ATOM 5251 C C . ALA A 1 765 ? -39.516 -11.105 74.672 1.00 97.81 765 ALA A C 1
ATOM 5253 O O . ALA A 1 765 ? -40.314 -11.474 75.535 1.00 97.81 765 ALA A O 1
ATOM 5254 N N . GLY A 1 766 ? -38.277 -10.725 74.988 1.00 96.31 766 GLY A N 1
ATOM 5255 C CA . GLY A 1 766 ? -37.782 -10.619 76.365 1.00 96.31 766 GLY A CA 1
ATOM 5256 C C . GLY A 1 766 ? -38.412 -9.473 77.171 1.00 96.31 766 GLY A C 1
ATOM 5257 O O . GLY A 1 766 ? -38.356 -9.498 78.400 1.00 96.31 766 GLY A O 1
ATOM 5258 N N . GLY A 1 767 ? -39.016 -8.508 76.477 1.00 97.31 767 GLY A N 1
ATOM 5259 C CA . GLY A 1 767 ? -39.770 -7.360 76.970 1.00 97.31 767 GLY A CA 1
ATOM 5260 C C . GLY A 1 767 ? -41.137 -7.299 76.284 1.00 97.31 767 GLY A C 1
ATOM 5261 O O . GLY A 1 767 ? -41.876 -8.280 76.316 1.00 97.31 767 GLY A O 1
ATOM 5262 N N . ASN A 1 768 ? -41.493 -6.157 75.692 1.00 97.94 768 ASN A N 1
ATOM 5263 C CA . ASN A 1 768 ? -42.813 -5.957 75.084 1.00 97.94 768 ASN A CA 1
ATOM 5264 C C . ASN A 1 768 ? -42.904 -6.488 73.645 1.00 97.94 768 ASN A C 1
ATOM 5266 O O . ASN A 1 768 ? -41.925 -6.452 72.898 1.00 97.94 768 ASN A O 1
ATOM 5270 N N . LEU A 1 769 ? -44.106 -6.899 73.242 1.00 98.31 769 LEU A N 1
ATOM 5271 C CA . LEU A 1 769 ? -44.468 -7.173 71.852 1.00 98.31 769 LEU A CA 1
ATOM 5272 C C . LEU A 1 769 ? -45.561 -6.193 71.421 1.00 98.31 769 LEU A C 1
ATOM 5274 O O . LEU A 1 769 ? -46.684 -6.306 71.894 1.00 98.31 769 LEU A O 1
ATOM 5278 N N . ASP A 1 770 ? -45.251 -5.279 70.510 1.00 98.19 770 ASP A N 1
ATOM 5279 C CA . ASP A 1 770 ? -46.188 -4.325 69.923 1.00 98.19 770 ASP A CA 1
ATOM 5280 C C . ASP A 1 770 ? -46.331 -4.623 68.424 1.00 98.19 770 ASP A C 1
ATOM 5282 O O . ASP A 1 770 ? -45.404 -4.445 67.637 1.00 98.19 770 ASP A O 1
ATOM 5286 N N . VAL A 1 771 ? -47.494 -5.111 68.004 1.00 97.88 771 VAL A N 1
ATOM 5287 C CA . VAL A 1 771 ? -47.758 -5.448 66.601 1.00 97.88 771 VAL A CA 1
ATOM 5288 C C . VAL A 1 771 ? -49.030 -4.776 66.122 1.00 97.88 771 VAL A C 1
ATOM 5290 O O . VAL A 1 771 ? -50.042 -4.751 66.826 1.00 97.88 771 VAL A O 1
ATOM 5293 N N . SER A 1 772 ? -49.001 -4.243 64.905 1.00 96.62 772 SER A N 1
ATOM 5294 C CA . SER A 1 772 ? -50.205 -3.708 64.276 1.00 96.62 772 SER A CA 1
ATOM 5295 C C . SER A 1 772 ? -50.298 -4.052 62.798 1.00 96.62 772 SER A C 1
ATOM 5297 O O . SER A 1 772 ? -49.287 -4.182 62.112 1.00 96.62 772 SER A O 1
ATOM 5299 N N . SER A 1 773 ? -51.528 -4.199 62.314 1.00 96.44 773 SER A N 1
ATOM 5300 C CA . SER A 1 773 ? -51.849 -4.350 60.900 1.00 96.44 773 SER A CA 1
ATOM 5301 C C . SER A 1 773 ? -52.980 -3.394 60.550 1.00 96.44 773 SER A C 1
ATOM 5303 O O . SER A 1 773 ? -54.041 -3.400 61.174 1.00 96.44 773 SER A O 1
ATOM 5305 N N . SER A 1 774 ? -52.755 -2.561 59.539 1.00 88.88 774 SER A N 1
ATOM 5306 C CA . SER A 1 774 ? -53.760 -1.613 59.041 1.00 88.88 774 SER A CA 1
ATOM 5307 C C . SER A 1 774 ? -54.524 -2.125 57.813 1.00 88.88 774 SER A C 1
ATOM 5309 O O . SER A 1 774 ? -55.492 -1.494 57.383 1.00 88.88 774 SER A O 1
ATOM 5311 N N . GLY A 1 775 ? -54.118 -3.275 57.261 1.00 80.94 775 GLY A N 1
ATOM 5312 C CA . GLY A 1 775 ? -54.609 -3.802 55.988 1.00 80.94 775 GLY A CA 1
ATOM 5313 C C . GLY A 1 775 ? -55.300 -5.169 56.047 1.00 80.94 775 GLY A C 1
ATOM 5314 O O . GLY A 1 775 ? -55.731 -5.650 54.996 1.00 80.94 775 GLY A O 1
ATOM 5315 N N . GLY A 1 776 ? -55.408 -5.812 57.216 1.00 93.31 776 GLY A N 1
ATOM 5316 C CA . GLY A 1 776 ? -55.948 -7.170 57.324 1.00 93.31 776 GLY A CA 1
ATOM 5317 C C . GLY A 1 776 ? -55.860 -7.771 58.726 1.00 93.31 776 GLY A C 1
ATOM 5318 O O . GLY A 1 776 ? -55.606 -7.067 59.700 1.00 93.31 776 GLY A O 1
ATOM 5319 N N . ASP A 1 777 ? -56.143 -9.070 58.823 1.00 97.44 777 ASP A N 1
ATOM 5320 C CA . ASP A 1 777 ? -56.145 -9.812 60.087 1.00 97.44 777 ASP A CA 1
ATOM 5321 C C . ASP A 1 777 ? -54.718 -9.966 60.647 1.00 97.44 777 ASP A C 1
ATOM 5323 O O . ASP A 1 777 ? -53.752 -10.064 59.886 1.00 97.44 777 ASP A O 1
ATOM 5327 N N . ILE A 1 778 ? -54.584 -10.033 61.973 1.00 98.25 778 ILE A N 1
ATOM 5328 C CA . ILE A 1 778 ? -53.359 -10.501 62.632 1.00 98.25 778 ILE A CA 1
ATOM 5329 C C . ILE A 1 778 ? -53.575 -11.955 63.043 1.00 98.25 778 ILE A C 1
ATOM 5331 O O . ILE A 1 778 ? -54.384 -12.245 63.922 1.00 98.25 778 ILE A O 1
ATOM 5335 N N . THR A 1 779 ? -52.858 -12.880 62.416 1.00 97.25 779 THR A N 1
ATOM 5336 C CA . THR A 1 779 ? -53.018 -14.326 62.635 1.00 97.25 779 THR A CA 1
ATOM 5337 C C . THR A 1 779 ? -51.717 -14.973 63.080 1.00 97.25 779 THR A C 1
ATOM 5339 O O . THR A 1 779 ? -50.643 -14.420 62.869 1.00 97.25 779 THR A O 1
ATOM 5342 N N . GLN A 1 780 ? -51.784 -16.170 63.647 1.00 97.75 780 GLN A N 1
ATOM 5343 C CA . GLN A 1 780 ? -50.617 -16.971 64.001 1.00 97.75 780 GLN A CA 1
ATOM 5344 C C . GLN A 1 780 ? -50.402 -18.117 63.004 1.00 97.75 780 GLN A C 1
ATOM 5346 O O . GLN A 1 780 ? -51.349 -18.741 62.525 1.00 97.75 780 GLN A O 1
ATOM 5351 N N . ALA A 1 781 ? -49.145 -18.396 62.664 1.00 96.69 781 ALA A N 1
ATOM 5352 C CA . ALA A 1 781 ? -48.777 -19.527 61.826 1.00 96.69 781 ALA A CA 1
ATOM 5353 C C . ALA A 1 781 ? -48.927 -20.849 62.599 1.00 96.69 781 ALA A C 1
ATOM 5355 O O . ALA A 1 781 ? -48.535 -20.969 63.756 1.00 96.69 781 ALA A O 1
ATOM 5356 N N . GLY A 1 782 ? -49.458 -21.884 61.944 1.00 93.50 782 GLY A N 1
ATOM 5357 C CA . GLY A 1 782 ? -49.662 -23.184 62.584 1.00 93.50 782 GLY A CA 1
ATOM 5358 C C . GLY A 1 782 ? -48.357 -23.804 63.102 1.00 93.50 782 GLY A C 1
ATOM 5359 O O . GLY A 1 782 ? -47.380 -23.912 62.361 1.00 93.50 782 GLY A O 1
ATOM 5360 N N . GLY A 1 783 ? -48.363 -24.244 64.363 1.00 91.31 783 GLY A N 1
ATOM 5361 C CA . GLY A 1 783 ? -47.211 -24.871 65.018 1.00 91.31 783 GLY A CA 1
ATOM 5362 C C . GLY A 1 783 ? -46.109 -23.901 65.457 1.00 91.31 783 GLY A C 1
ATOM 5363 O O . GLY A 1 783 ? -45.037 -24.369 65.836 1.00 91.31 783 GLY A O 1
ATOM 5364 N N . SER A 1 784 ? -46.341 -22.584 65.388 1.00 96.69 784 SER A N 1
ATOM 5365 C CA . SER A 1 784 ? -45.443 -21.589 65.977 1.00 96.69 784 SER A CA 1
ATOM 5366 C C . SER A 1 784 ? -45.802 -21.274 67.430 1.00 96.69 784 SER A C 1
ATOM 5368 O O . SER A 1 784 ? -46.930 -21.518 67.861 1.00 96.69 784 SER A O 1
ATOM 5370 N N . SER A 1 785 ? -44.860 -20.686 68.168 1.00 96.12 785 SER A N 1
ATOM 5371 C CA . SER A 1 785 ? -45.067 -20.200 69.538 1.00 96.12 785 SER A CA 1
ATOM 5372 C C . SER A 1 785 ? -44.799 -18.699 69.651 1.00 96.12 785 SER A C 1
ATOM 5374 O O . SER A 1 785 ? -43.876 -18.172 69.021 1.00 96.12 785 SER A O 1
ATOM 5376 N N . ILE A 1 786 ? -45.572 -18.016 70.492 1.00 98.00 786 ILE A N 1
ATOM 5377 C CA . ILE A 1 786 ? -45.367 -16.611 70.852 1.00 98.00 786 ILE A CA 1
ATOM 5378 C C . ILE A 1 786 ? -45.082 -16.539 72.351 1.00 98.00 786 ILE A C 1
ATOM 5380 O O . ILE A 1 786 ? -45.961 -16.829 73.153 1.00 98.00 786 ILE A O 1
ATOM 5384 N N . THR A 1 787 ? -43.869 -16.140 72.725 1.00 97.75 787 THR A N 1
ATOM 5385 C CA . THR A 1 787 ? -43.452 -15.960 74.123 1.00 97.75 787 THR A CA 1
ATOM 5386 C C . THR A 1 787 ? -43.124 -14.494 74.372 1.00 97.75 787 THR A C 1
ATOM 5388 O O . THR A 1 787 ? -42.258 -13.929 73.695 1.00 97.75 787 THR A O 1
ATOM 5391 N N . VAL A 1 788 ? -43.801 -13.872 75.339 1.00 98.12 788 VAL A N 1
ATOM 5392 C CA . VAL A 1 788 ? -43.647 -12.448 75.671 1.00 98.12 788 VAL A CA 1
ATOM 5393 C C . VAL A 1 788 ? -43.579 -12.264 77.185 1.00 98.12 788 VAL A C 1
ATOM 5395 O O . VAL A 1 788 ? -44.555 -12.494 77.896 1.00 98.12 788 VAL A O 1
ATOM 5398 N N . ASN A 1 789 ? -42.437 -11.791 77.687 1.00 96.56 789 ASN A N 1
ATOM 5399 C CA . ASN A 1 789 ? -42.251 -11.550 79.125 1.00 96.56 789 ASN A CA 1
ATOM 5400 C C . ASN A 1 789 ? -42.905 -10.241 79.609 1.00 96.56 789 ASN A C 1
ATOM 5402 O O . ASN A 1 789 ? -43.252 -10.109 80.785 1.00 96.56 789 ASN A O 1
ATOM 5406 N N . GLY A 1 790 ? -42.990 -9.239 78.730 1.00 96.12 790 GLY A N 1
ATOM 5407 C CA . GLY A 1 790 ? -43.565 -7.922 78.992 1.00 96.12 790 GLY A CA 1
ATOM 5408 C C . GLY A 1 790 ? -45.014 -7.798 78.526 1.00 96.12 790 GLY A C 1
ATOM 5409 O O . GLY A 1 790 ? -45.744 -8.781 78.415 1.00 96.12 790 GLY A O 1
ATOM 5410 N N . ALA A 1 791 ? -45.456 -6.566 78.274 1.00 97.12 791 ALA A N 1
ATOM 5411 C CA . ALA A 1 791 ? -46.795 -6.327 77.745 1.00 97.12 791 ALA A CA 1
ATOM 5412 C C . ALA A 1 791 ? -46.877 -6.749 76.272 1.00 97.12 791 ALA A C 1
ATOM 5414 O O . ALA A 1 791 ? -45.952 -6.508 75.497 1.00 97.12 791 ALA A O 1
ATOM 5415 N N . THR A 1 792 ? -48.005 -7.338 75.890 1.00 98.38 792 THR A N 1
ATOM 5416 C CA . THR A 1 792 ? -48.334 -7.606 74.488 1.00 98.38 792 THR A CA 1
ATOM 5417 C C . THR A 1 792 ? -49.394 -6.605 74.039 1.00 98.38 792 THR A C 1
ATOM 5419 O O . THR A 1 792 ? -50.376 -6.402 74.752 1.00 98.38 792 THR A O 1
ATOM 5422 N N . THR A 1 793 ? -49.217 -5.976 72.885 1.00 98.19 793 THR A N 1
ATOM 5423 C CA . THR A 1 793 ? -50.177 -5.067 72.253 1.00 98.19 793 THR A CA 1
ATOM 5424 C C . THR A 1 793 ? -50.390 -5.514 70.818 1.00 98.19 793 THR A C 1
ATOM 5426 O O . THR A 1 793 ? -49.452 -5.539 70.028 1.00 98.19 793 THR A O 1
ATOM 5429 N N . VAL A 1 794 ? -51.627 -5.864 70.474 1.00 98.12 794 VAL A N 1
ATOM 5430 C CA . VAL A 1 794 ? -51.993 -6.347 69.138 1.00 98.12 794 VAL A CA 1
ATOM 5431 C C . VAL A 1 794 ? -53.111 -5.476 68.580 1.00 98.12 794 VAL A C 1
ATOM 5433 O O . VAL A 1 794 ? -54.217 -5.484 69.116 1.00 98.12 794 VAL A O 1
ATOM 5436 N N . ASP A 1 795 ? -52.855 -4.721 67.517 1.00 97.50 795 ASP A N 1
ATOM 5437 C CA . ASP A 1 795 ? -53.862 -3.845 66.902 1.00 97.50 795 ASP A CA 1
ATOM 5438 C C . ASP A 1 795 ? -54.104 -4.199 65.433 1.00 97.50 795 ASP A C 1
ATOM 5440 O O . ASP A 1 795 ? -53.319 -3.857 64.552 1.00 97.50 795 ASP A O 1
ATOM 5444 N N . ALA A 1 796 ? -55.213 -4.882 65.165 1.00 96.62 796 ALA A N 1
ATOM 5445 C CA . ALA A 1 796 ? -55.679 -5.196 63.815 1.00 96.62 796 ALA A CA 1
ATOM 5446 C C . ALA A 1 796 ? -56.723 -4.177 63.309 1.00 96.62 796 ALA A C 1
ATOM 5448 O O . ALA A 1 796 ? -57.392 -4.410 62.298 1.00 96.62 796 ALA A O 1
ATOM 5449 N N . GLY A 1 797 ? -56.949 -3.070 64.031 1.00 93.75 797 GLY A N 1
ATOM 5450 C CA . GLY A 1 797 ? -57.975 -2.082 63.710 1.00 93.75 797 GLY A CA 1
ATOM 5451 C C . GLY A 1 797 ? -59.383 -2.690 63.680 1.00 93.75 797 GLY A C 1
ATOM 5452 O O . GLY A 1 797 ? -59.944 -3.063 64.707 1.00 93.75 797 GLY A O 1
ATOM 5453 N N . SER A 1 798 ? -59.985 -2.772 62.489 1.00 93.25 798 SER A N 1
ATOM 5454 C CA . SER A 1 798 ? -61.302 -3.398 62.273 1.00 93.25 798 SER A CA 1
ATOM 5455 C C . SER A 1 798 ? -61.236 -4.866 61.835 1.00 93.25 798 SER A C 1
ATOM 5457 O O . SER A 1 798 ? -62.273 -5.446 61.514 1.00 93.25 798 SER A O 1
ATOM 5459 N N . SER A 1 799 ? -60.043 -5.448 61.762 1.00 97.62 799 SER A N 1
ATOM 5460 C CA . SER A 1 799 ? -59.798 -6.822 61.316 1.00 97.62 799 SER A CA 1
ATOM 5461 C C . SER A 1 799 ? -59.684 -7.780 62.505 1.00 97.62 799 SER A C 1
ATOM 5463 O O . SER A 1 799 ? -59.720 -7.362 63.663 1.00 97.62 799 SER A O 1
ATOM 5465 N N . ASN A 1 800 ? -59.620 -9.083 62.249 1.00 97.81 800 ASN A N 1
ATOM 5466 C CA . ASN A 1 800 ? -59.583 -10.094 63.302 1.00 97.81 800 ASN A CA 1
ATOM 5467 C C . ASN A 1 800 ? -58.168 -10.291 63.858 1.00 97.81 800 ASN A C 1
ATOM 5469 O O . ASN A 1 800 ? -57.173 -10.074 63.171 1.00 97.81 800 ASN A O 1
ATOM 5473 N N . ILE A 1 801 ? -58.100 -10.757 65.101 1.00 98.50 801 ILE A N 1
ATOM 5474 C CA . ILE A 1 801 ? -56.890 -11.240 65.758 1.00 98.50 801 ILE A CA 1
ATOM 5475 C C . ILE A 1 801 ? -57.096 -12.724 66.065 1.00 98.50 801 ILE A C 1
ATOM 5477 O O . ILE A 1 801 ? -58.107 -13.099 66.659 1.00 98.50 801 ILE A O 1
ATOM 5481 N N . THR A 1 802 ? -56.157 -13.582 65.678 1.00 97.94 802 THR A N 1
ATOM 5482 C CA . THR A 1 802 ? -56.186 -15.022 65.978 1.00 97.94 802 THR A CA 1
ATOM 5483 C C . THR A 1 802 ? -54.792 -15.505 66.355 1.00 97.94 802 THR A C 1
ATOM 5485 O O . THR A 1 802 ? -53.967 -15.762 65.483 1.00 97.94 802 THR A O 1
ATOM 5488 N N . LEU A 1 803 ? -54.541 -15.610 67.659 1.00 97.75 803 LEU A N 1
ATOM 5489 C CA . LEU A 1 803 ? -53.301 -16.100 68.264 1.00 97.75 803 LEU A CA 1
ATOM 5490 C C . LEU A 1 803 ? -53.606 -17.363 69.077 1.00 97.75 803 LEU A C 1
ATOM 5492 O O . LEU A 1 803 ? -53.657 -17.340 70.305 1.00 97.75 803 LEU A O 1
ATOM 5496 N N . ASP A 1 804 ? -53.923 -18.445 68.378 1.00 94.44 804 ASP A N 1
ATOM 5497 C CA . ASP A 1 804 ? -54.507 -19.673 68.924 1.00 94.44 804 ASP A CA 1
ATOM 5498 C C . ASP A 1 804 ? -53.500 -20.822 69.106 1.00 94.44 804 ASP A C 1
ATOM 5500 O O . ASP A 1 804 ? -53.893 -21.962 69.368 1.00 94.44 804 ASP A O 1
ATOM 5504 N N . GLY A 1 805 ? -52.201 -20.531 68.993 1.00 94.69 805 GLY A N 1
ATOM 5505 C CA . GLY A 1 805 ? -51.139 -21.501 69.234 1.00 94.69 805 GLY A CA 1
ATOM 5506 C C . GLY A 1 805 ? -51.191 -22.072 70.659 1.00 94.69 805 GLY A C 1
ATOM 5507 O O . GLY A 1 805 ? -51.249 -21.307 71.622 1.00 94.69 805 GLY A O 1
ATOM 5508 N N . PRO A 1 806 ? -51.133 -23.406 70.828 1.00 92.25 806 PRO A N 1
ATOM 5509 C CA . PRO A 1 806 ? -51.233 -24.036 72.143 1.00 92.25 806 PRO A CA 1
ATOM 5510 C C . PRO A 1 806 ? -49.991 -23.830 73.019 1.00 92.25 806 PRO A C 1
ATOM 5512 O O . PRO A 1 806 ? -50.062 -24.110 74.206 1.00 92.25 806 PRO A O 1
ATOM 5515 N N . ASP A 1 807 ? -48.880 -23.364 72.441 1.00 94.00 807 ASP A N 1
ATOM 5516 C CA . ASP A 1 807 ? -47.589 -23.165 73.116 1.00 94.00 807 ASP A CA 1
ATOM 5517 C C . ASP A 1 807 ? -47.255 -21.672 73.310 1.00 94.00 807 ASP A C 1
ATOM 5519 O O . ASP A 1 807 ? -46.097 -21.299 73.500 1.00 94.00 807 ASP A O 1
ATOM 5523 N N . ASN A 1 808 ? -48.252 -20.793 73.197 1.00 96.88 808 ASN A N 1
ATOM 5524 C CA . ASN A 1 808 ? -48.079 -19.375 73.497 1.00 96.88 808 ASN A CA 1
ATOM 5525 C C . ASN A 1 808 ? -47.872 -19.149 75.004 1.00 96.88 808 ASN A C 1
ATOM 5527 O O . ASN A 1 808 ? -48.413 -19.887 75.819 1.00 96.88 808 ASN A O 1
ATOM 5531 N N . ASP A 1 809 ? -47.124 -18.114 75.368 1.00 96.56 809 ASP A N 1
ATOM 5532 C CA . ASP A 1 809 ? -46.849 -17.721 76.755 1.00 96.56 809 ASP A CA 1
ATOM 5533 C C . ASP A 1 809 ? -46.847 -16.189 76.849 1.00 96.56 809 ASP A C 1
ATOM 5535 O O . ASP A 1 809 ? -45.894 -15.515 76.431 1.00 96.56 809 ASP A O 1
ATOM 5539 N N . PHE A 1 810 ? -47.949 -15.631 77.349 1.00 97.19 810 PHE A N 1
ATOM 5540 C CA . PHE A 1 810 ? -48.141 -14.194 77.533 1.00 97.19 810 PHE A CA 1
ATOM 5541 C C . PHE A 1 810 ? -48.056 -13.829 79.021 1.00 97.19 810 PHE A C 1
ATOM 5543 O O . PHE A 1 810 ? -49.067 -13.715 79.717 1.00 97.19 810 PHE A O 1
ATOM 5550 N N . VAL A 1 811 ? -46.837 -13.585 79.508 1.00 95.69 811 VAL A N 1
ATOM 5551 C CA . VAL A 1 811 ? -46.570 -13.343 80.937 1.00 95.69 811 VAL A CA 1
ATOM 5552 C C . VAL A 1 811 ? -47.128 -11.997 81.419 1.00 95.69 811 VAL A C 1
ATOM 5554 O O . VAL A 1 811 ? -47.657 -11.891 82.531 1.00 95.69 811 VAL A O 1
ATOM 5557 N N . GLY A 1 812 ? -46.969 -10.936 80.622 1.00 93.94 812 GLY A N 1
ATOM 5558 C CA . GLY A 1 812 ? -47.464 -9.598 80.952 1.00 93.94 812 GLY A CA 1
ATOM 5559 C C . GLY A 1 812 ? -48.886 -9.321 80.446 1.00 93.94 812 GLY A C 1
ATOM 5560 O O . GLY A 1 812 ? -49.546 -10.194 79.887 1.00 93.94 812 GLY A O 1
ATOM 5561 N N . PRO A 1 813 ? -49.402 -8.090 80.636 1.00 96.06 813 PRO A N 1
ATOM 5562 C CA . PRO A 1 813 ? -50.743 -7.736 80.183 1.00 96.06 813 PRO A CA 1
ATOM 5563 C C . PRO A 1 813 ? -50.894 -7.859 78.660 1.00 96.06 813 PRO A C 1
ATOM 5565 O O . PRO A 1 813 ? -50.143 -7.234 77.910 1.00 96.06 813 PRO A O 1
ATOM 5568 N N . PHE A 1 814 ? -51.908 -8.602 78.221 1.00 97.75 814 PHE A N 1
ATOM 5569 C CA . PHE A 1 814 ? -52.304 -8.757 76.827 1.00 97.75 814 PHE A CA 1
ATOM 5570 C C . PHE A 1 814 ? -53.349 -7.702 76.447 1.00 97.75 814 PHE A C 1
ATOM 5572 O O . PHE A 1 814 ? -54.499 -7.741 76.893 1.00 97.75 814 PHE A O 1
ATOM 5579 N N . ASN A 1 815 ? -52.938 -6.734 75.638 1.00 97.94 815 ASN A N 1
ATOM 5580 C CA . ASN A 1 815 ? -53.764 -5.669 75.092 1.00 97.94 815 ASN A CA 1
ATOM 5581 C C . ASN A 1 815 ? -54.088 -5.990 73.635 1.00 97.94 815 ASN A C 1
ATOM 5583 O O . ASN A 1 815 ? -53.205 -6.392 72.877 1.00 97.94 815 ASN A O 1
ATOM 5587 N N . ALA A 1 816 ? -55.337 -5.785 73.227 1.00 97.62 816 ALA A N 1
ATOM 5588 C CA . ALA A 1 816 ? -55.746 -6.090 71.864 1.00 97.62 816 ALA A CA 1
ATOM 5589 C C . ALA A 1 816 ? -56.862 -5.176 71.351 1.00 97.62 816 ALA A C 1
ATOM 5591 O O . ALA A 1 816 ? -57.777 -4.823 72.092 1.00 97.62 816 ALA A O 1
ATOM 5592 N N . SER A 1 817 ? -56.813 -4.826 70.071 1.00 97.62 817 SER A N 1
ATOM 5593 C CA . SER A 1 817 ? -57.821 -4.037 69.360 1.00 97.62 817 SER A CA 1
ATOM 5594 C C . SER A 1 817 ? -58.113 -4.697 68.013 1.00 97.62 817 SER A C 1
ATOM 5596 O O . SER A 1 817 ? -57.209 -4.899 67.209 1.00 97.62 817 SER A O 1
ATOM 5598 N N . GLY A 1 818 ? -59.363 -5.088 67.779 1.00 96.94 818 GLY A N 1
ATOM 5599 C CA . GLY A 1 818 ? -59.762 -5.821 66.578 1.00 96.94 818 GLY A CA 1
ATOM 5600 C C . GLY A 1 818 ? -61.270 -6.046 66.499 1.00 96.94 818 GLY A C 1
ATOM 5601 O O . GLY A 1 818 ? -62.035 -5.600 67.356 1.00 96.94 818 GLY A O 1
ATOM 5602 N N . ASN A 1 819 ? -61.726 -6.768 65.478 1.00 96.88 819 ASN A N 1
ATOM 5603 C CA . ASN A 1 819 ? -63.109 -7.220 65.356 1.00 96.88 819 ASN A CA 1
ATOM 5604 C C . ASN A 1 819 ? -63.342 -8.491 66.183 1.00 96.88 819 ASN A C 1
ATOM 5606 O O . ASN A 1 819 ? -63.799 -8.384 67.318 1.00 96.88 819 ASN A O 1
ATOM 5610 N N . ASN A 1 820 ? -63.012 -9.675 65.661 1.00 97.81 820 ASN A N 1
ATOM 5611 C CA . ASN A 1 820 ? -62.982 -10.895 66.471 1.00 97.81 820 ASN A CA 1
ATOM 5612 C C . ASN A 1 820 ? -61.573 -11.108 67.016 1.00 97.81 820 ASN A C 1
ATOM 5614 O O . ASN A 1 820 ? -60.618 -11.026 66.251 1.00 97.81 820 ASN A O 1
ATOM 5618 N N . ILE A 1 821 ? -61.444 -11.380 68.310 1.00 98.38 821 ILE A N 1
ATOM 5619 C CA . ILE A 1 821 ? -60.162 -11.596 68.980 1.00 98.38 821 ILE A CA 1
ATOM 5620 C C . ILE A 1 821 ? -60.174 -12.992 69.586 1.00 98.38 821 ILE A C 1
ATOM 5622 O O . ILE A 1 821 ? -60.954 -13.256 70.497 1.00 98.38 821 ILE A O 1
ATOM 5626 N N . THR A 1 822 ? -59.296 -13.859 69.101 1.00 98.06 822 THR A N 1
ATOM 5627 C CA . THR A 1 822 ? -59.046 -15.191 69.650 1.00 98.06 822 THR A CA 1
ATOM 5628 C C . THR A 1 822 ? -57.612 -15.253 70.156 1.00 98.06 822 THR A C 1
ATOM 5630 O O . THR A 1 822 ? -56.687 -14.966 69.398 1.00 98.06 822 THR A O 1
ATOM 5633 N N . VAL A 1 823 ? -57.420 -15.620 71.421 1.00 97.69 823 VAL A N 1
ATOM 5634 C CA . VAL A 1 823 ? -56.090 -15.815 72.013 1.00 97.69 823 VAL A CA 1
ATOM 5635 C C . VAL A 1 823 ? -56.076 -17.046 72.910 1.00 97.69 823 VAL A C 1
ATOM 5637 O O . VAL A 1 823 ? -56.977 -17.255 73.727 1.00 97.69 823 VAL A O 1
ATOM 5640 N N . VAL A 1 824 ? -55.044 -17.861 72.741 1.00 96.56 824 VAL A N 1
ATOM 5641 C CA . VAL A 1 824 ? -54.725 -19.005 73.591 1.00 96.56 824 VAL A CA 1
ATOM 5642 C C . VAL A 1 824 ? -53.400 -18.709 74.277 1.00 96.56 824 VAL A C 1
ATOM 5644 O O . VAL A 1 824 ? -52.437 -18.328 73.617 1.00 96.56 824 VAL A O 1
ATOM 5647 N N . ASP A 1 825 ? -53.385 -18.871 75.595 1.00 95.88 825 ASP A N 1
ATOM 5648 C CA . ASP A 1 825 ? -52.206 -18.863 76.453 1.00 95.88 825 ASP A CA 1
ATOM 5649 C C . ASP A 1 825 ? -51.970 -20.293 76.950 1.00 95.88 825 ASP A C 1
ATOM 5651 O O . ASP A 1 825 ? -52.811 -20.881 77.639 1.00 95.88 825 ASP A O 1
ATOM 5655 N N . GLY A 1 826 ? -50.867 -20.866 76.490 1.00 91.50 826 GLY A N 1
ATOM 5656 C CA . GLY A 1 826 ? -50.479 -22.263 76.631 1.00 91.50 826 GLY A CA 1
ATOM 5657 C C . GLY A 1 826 ? -49.725 -22.590 77.915 1.00 91.50 826 GLY A C 1
ATOM 5658 O O . GLY A 1 826 ? -49.768 -23.727 78.393 1.00 91.50 826 GLY A O 1
ATOM 5659 N N . ALA A 1 827 ? -49.017 -21.596 78.450 1.00 88.81 827 ALA A N 1
ATOM 5660 C CA . ALA A 1 827 ? -48.163 -21.730 79.615 1.00 88.81 827 ALA A CA 1
ATOM 5661 C C . ALA A 1 827 ? -48.360 -20.546 80.563 1.00 88.81 827 ALA A C 1
ATOM 5663 O O . ALA A 1 827 ? -48.083 -19.403 80.222 1.00 88.81 827 ALA A O 1
ATOM 5664 N N . GLY A 1 828 ? -48.783 -20.829 81.792 1.00 86.75 828 GLY A N 1
ATOM 5665 C CA . GLY A 1 828 ? -49.076 -19.796 82.774 1.00 86.75 828 GLY A CA 1
ATOM 5666 C C . GLY A 1 828 ? -50.525 -19.312 82.707 1.00 86.75 828 GLY A C 1
ATOM 5667 O O . GLY A 1 828 ? -51.439 -20.038 82.335 1.00 86.75 828 GLY A O 1
ATOM 5668 N N . GLY A 1 829 ? -50.771 -18.114 83.239 1.00 89.50 829 GLY A N 1
ATOM 5669 C CA . GLY A 1 829 ? -52.118 -17.548 83.311 1.00 89.50 829 GLY A CA 1
ATOM 5670 C C . GLY A 1 829 ? -52.218 -16.253 82.526 1.00 89.50 829 GLY A C 1
ATOM 5671 O O . GLY A 1 829 ? -51.461 -15.323 82.796 1.00 89.50 829 GLY A O 1
ATOM 5672 N N . LEU A 1 830 ? -53.226 -16.154 81.664 1.00 96.00 830 LEU A N 1
ATOM 5673 C CA . LEU A 1 830 ? -53.456 -14.993 80.815 1.00 96.00 830 LEU A CA 1
ATOM 5674 C C . LEU A 1 830 ? -53.930 -13.772 81.618 1.00 96.00 830 LEU A C 1
ATOM 5676 O O . LEU A 1 830 ? -54.993 -13.788 82.248 1.00 96.00 830 LEU A O 1
ATOM 5680 N N . VAL A 1 831 ? -53.192 -12.664 81.543 1.00 96.19 831 VAL A N 1
ATOM 5681 C CA . VAL A 1 831 ? -53.613 -11.373 82.109 1.00 96.19 831 VAL A CA 1
ATOM 5682 C C . VAL A 1 831 ? -54.101 -10.451 80.995 1.00 96.19 831 VAL A C 1
ATOM 5684 O O . VAL A 1 831 ? -53.311 -9.926 80.224 1.00 96.19 831 VAL A O 1
ATOM 5687 N N . LEU A 1 832 ? -55.401 -10.182 80.932 1.00 96.62 832 LEU A N 1
ATOM 5688 C CA . LEU A 1 832 ? -55.984 -9.242 79.976 1.00 96.62 832 LEU A CA 1
ATOM 5689 C C . LEU A 1 832 ? -55.756 -7.791 80.410 1.00 96.62 832 LEU A C 1
ATOM 5691 O O . LEU A 1 832 ? -56.110 -7.395 81.522 1.00 96.62 832 LEU A O 1
ATOM 5695 N N . GLY A 1 833 ? -55.183 -6.995 79.513 1.00 96.06 833 GLY A N 1
ATOM 5696 C CA . GLY A 1 833 ? -55.048 -5.549 79.628 1.00 96.06 833 GLY A CA 1
ATOM 5697 C C . GLY A 1 833 ? -56.229 -4.812 78.997 1.00 96.06 833 GLY A C 1
ATOM 5698 O O . GLY A 1 833 ? -57.394 -5.147 79.221 1.00 96.06 833 GLY A O 1
ATOM 5699 N N . ASN A 1 834 ? -55.932 -3.767 78.225 1.00 96.56 834 ASN A N 1
ATOM 5700 C CA . ASN A 1 834 ? -56.940 -3.055 77.448 1.00 96.56 834 ASN A CA 1
ATOM 5701 C C . ASN A 1 834 ? -57.327 -3.885 76.224 1.00 96.56 834 ASN A C 1
ATOM 5703 O O . ASN A 1 834 ? -56.508 -4.092 75.332 1.00 96.56 834 ASN A O 1
ATOM 5707 N N . VAL A 1 835 ? -58.577 -4.340 76.177 1.00 97.00 835 VAL A N 1
ATOM 5708 C CA . VAL A 1 835 ? -59.091 -5.158 75.074 1.00 97.00 835 VAL A CA 1
ATOM 5709 C C . VAL A 1 835 ? -60.310 -4.481 74.459 1.00 97.00 835 VAL A C 1
ATOM 5711 O O . VAL A 1 835 ? -61.255 -4.134 75.164 1.00 97.00 835 VAL A O 1
ATOM 5714 N N . SER A 1 836 ? -60.303 -4.307 73.143 1.00 96.81 836 SER A N 1
ATOM 5715 C CA . SER A 1 836 ? -61.397 -3.744 72.356 1.00 96.81 836 SER A CA 1
ATOM 5716 C C . SER A 1 836 ? -61.726 -4.679 71.195 1.00 96.81 836 SER A C 1
ATOM 5718 O O . SER A 1 836 ? -61.100 -4.606 70.142 1.00 96.81 836 SER A O 1
ATOM 5720 N N . ALA A 1 837 ? -62.719 -5.546 71.389 1.00 96.81 837 ALA A N 1
ATOM 5721 C CA . ALA A 1 837 ? -63.258 -6.428 70.358 1.00 96.81 837 ALA A CA 1
ATOM 5722 C C . ALA A 1 837 ? -64.574 -5.854 69.805 1.00 96.81 837 ALA A C 1
ATOM 5724 O O . ALA A 1 837 ? -65.577 -5.766 70.519 1.00 96.81 837 ALA A O 1
ATOM 5725 N N . GLY A 1 838 ? -64.603 -5.466 68.529 1.00 94.19 838 GLY A N 1
ATOM 5726 C CA . GLY A 1 838 ? -65.834 -5.046 67.845 1.00 94.19 838 GLY A CA 1
ATOM 5727 C C . GLY A 1 838 ? -66.855 -6.186 67.694 1.00 94.19 838 GLY A C 1
ATOM 5728 O O . GLY A 1 838 ? -68.063 -5.957 67.765 1.00 94.19 838 GLY A O 1
ATOM 5729 N N . GLY A 1 839 ? -66.352 -7.410 67.546 1.00 96.00 839 GLY A N 1
ATOM 5730 C CA . GLY A 1 839 ? -67.063 -8.681 67.460 1.00 96.00 839 GLY A CA 1
ATOM 5731 C C . GLY A 1 839 ? -66.807 -9.544 68.697 1.00 96.00 839 GLY A C 1
ATOM 5732 O O . GLY A 1 839 ? -66.992 -9.078 69.823 1.00 96.00 839 GLY A O 1
ATOM 5733 N N . ASN A 1 840 ? -66.446 -10.812 68.500 1.00 97.12 840 ASN A N 1
ATOM 5734 C CA . ASN A 1 840 ? -66.269 -11.770 69.594 1.00 97.12 840 ASN A CA 1
ATOM 5735 C C . ASN A 1 840 ? -64.906 -11.636 70.291 1.00 97.12 840 ASN A C 1
ATOM 5737 O O . ASN A 1 840 ? -63.916 -11.271 69.663 1.00 97.12 840 ASN A O 1
ATOM 5741 N N . LEU A 1 841 ? -64.855 -11.989 71.575 1.00 97.12 841 LEU A N 1
ATOM 5742 C CA . LEU A 1 841 ? -63.619 -12.173 72.339 1.00 97.12 841 LEU A CA 1
ATOM 5743 C C . LEU A 1 841 ? -63.567 -13.610 72.865 1.00 97.12 841 LEU A C 1
ATOM 5745 O O . LEU A 1 841 ? -64.323 -13.941 73.773 1.00 97.12 841 LEU A O 1
ATOM 5749 N N . ASP A 1 842 ? -62.671 -14.431 72.337 1.00 97.62 842 ASP A N 1
ATOM 5750 C CA . ASP A 1 842 ? -62.452 -15.815 72.750 1.00 97.62 842 ASP A CA 1
ATOM 5751 C C . ASP A 1 842 ? -61.046 -15.948 73.355 1.00 97.62 842 ASP A C 1
ATOM 5753 O O . ASP A 1 842 ? -60.039 -15.917 72.655 1.00 97.62 842 ASP A O 1
ATOM 5757 N N . VAL A 1 843 ? -60.972 -16.059 74.680 1.00 97.25 843 VAL A N 1
ATOM 5758 C CA . VAL A 1 843 ? -59.719 -16.137 75.443 1.00 97.25 843 VAL A CA 1
ATOM 5759 C C . VAL A 1 843 ? -59.631 -17.490 76.145 1.00 97.25 843 VAL A C 1
ATOM 5761 O O . VAL A 1 843 ? -60.564 -17.895 76.843 1.00 97.25 843 VAL A O 1
ATOM 5764 N N . THR A 1 844 ? -58.516 -18.192 75.972 1.00 96.19 844 THR A N 1
ATOM 5765 C CA . THR A 1 844 ? -58.254 -19.484 76.620 1.00 96.19 844 THR A CA 1
ATOM 5766 C C . THR A 1 844 ? -56.923 -19.431 77.358 1.00 96.19 844 THR A C 1
ATOM 5768 O O . THR A 1 844 ? -55.941 -18.972 76.790 1.00 96.19 844 THR A O 1
ATOM 5771 N N . SER A 1 845 ? -56.879 -19.913 78.599 1.00 95.81 845 SER A N 1
ATOM 5772 C CA . SER A 1 845 ? -55.639 -20.238 79.313 1.00 95.81 845 SER A CA 1
ATOM 5773 C C . SER A 1 845 ? -55.681 -21.718 79.675 1.00 95.81 845 SER A C 1
ATOM 5775 O O . SER A 1 845 ? -56.632 -22.176 80.317 1.00 95.81 845 SER A O 1
ATOM 5777 N N . THR A 1 846 ? -54.704 -22.494 79.210 1.00 91.50 846 THR A N 1
ATOM 5778 C CA . THR A 1 846 ? -54.750 -23.959 79.326 1.00 91.50 846 THR A CA 1
ATOM 5779 C C . THR A 1 846 ? -54.301 -24.480 80.687 1.00 91.50 846 THR A C 1
ATOM 5781 O O . THR A 1 846 ? -54.735 -25.565 81.084 1.00 91.50 846 THR A O 1
ATOM 5784 N N . ASP A 1 847 ? -53.472 -23.735 81.420 1.00 88.06 847 ASP A N 1
ATOM 5785 C CA . ASP A 1 847 ? -52.889 -24.175 82.692 1.00 88.06 847 ASP A CA 1
ATOM 5786 C C . ASP A 1 847 ? -52.804 -23.086 83.788 1.00 88.06 847 ASP A C 1
ATOM 5788 O O . ASP A 1 847 ? -52.229 -23.330 84.853 1.00 88.06 847 ASP A O 1
ATOM 5792 N N . GLY A 1 848 ? -53.474 -21.937 83.619 1.00 92.00 848 GLY A N 1
ATOM 5793 C CA . GLY A 1 848 ? -53.497 -20.853 84.609 1.00 92.00 848 GLY A CA 1
ATOM 5794 C C . GLY A 1 848 ? -54.802 -20.054 84.667 1.00 92.00 848 GLY A C 1
ATOM 5795 O O . GLY A 1 848 ? -55.790 -20.359 84.006 1.00 92.00 848 GLY A O 1
ATOM 5796 N N . ASP A 1 849 ? -54.852 -19.067 85.569 1.00 95.44 849 ASP A N 1
ATOM 5797 C CA . ASP A 1 849 ? -56.034 -18.206 85.718 1.00 95.44 849 ASP A CA 1
ATOM 5798 C C . ASP A 1 849 ? -56.095 -17.175 84.580 1.00 95.44 849 ASP A C 1
ATOM 5800 O O . ASP A 1 849 ? -55.077 -16.567 84.254 1.00 95.44 849 ASP A O 1
ATOM 5804 N N . ILE A 1 850 ? -57.302 -16.850 84.112 1.00 96.44 850 ILE A N 1
ATOM 5805 C CA . ILE A 1 850 ? -57.541 -15.648 83.303 1.00 96.44 850 ILE A CA 1
ATOM 5806 C C . ILE A 1 850 ? -57.819 -14.481 84.253 1.00 96.44 850 ILE A C 1
ATOM 5808 O O . ILE A 1 850 ? -58.814 -14.483 84.983 1.00 96.44 850 ILE A O 1
ATOM 5812 N N . ARG A 1 851 ? -56.965 -13.460 84.265 1.00 94.62 851 ARG A N 1
ATOM 5813 C CA . ARG A 1 851 ? -57.106 -12.279 85.137 1.00 94.62 851 ARG A CA 1
ATOM 5814 C C . ARG A 1 851 ? -57.167 -11.001 84.319 1.00 94.62 851 ARG A C 1
ATOM 5816 O O . ARG A 1 851 ? -56.822 -10.989 83.147 1.00 94.62 851 ARG A O 1
ATOM 5823 N N . GLN A 1 852 ? -57.582 -9.913 84.949 1.00 94.06 852 GLN A N 1
ATOM 5824 C CA . GLN A 1 852 ? -57.558 -8.583 84.359 1.00 94.06 852 GLN A CA 1
ATOM 5825 C C . GLN A 1 852 ? -56.498 -7.710 85.038 1.00 94.06 852 GLN A C 1
ATOM 5827 O O . GLN A 1 852 ? -56.390 -7.688 86.265 1.00 94.06 852 GLN A O 1
ATOM 5832 N N . ALA A 1 853 ? -55.728 -6.964 84.248 1.00 93.88 853 ALA A N 1
ATOM 5833 C CA . ALA A 1 853 ? -54.751 -6.005 84.741 1.00 93.88 853 ALA A CA 1
ATOM 5834 C C . ALA A 1 853 ? -55.441 -4.803 85.409 1.00 93.88 853 ALA A C 1
ATOM 5836 O O . ALA A 1 853 ? -56.453 -4.289 84.920 1.00 93.88 853 ALA A O 1
ATOM 5837 N N . ALA A 1 854 ? -54.872 -4.311 86.511 1.00 91.38 854 ALA A N 1
ATOM 5838 C CA . ALA A 1 854 ? -55.424 -3.175 87.245 1.00 91.38 854 ALA A CA 1
ATOM 5839 C C . ALA A 1 854 ? -55.497 -1.908 86.370 1.00 91.38 854 ALA A C 1
ATOM 5841 O O . ALA A 1 854 ? -54.530 -1.543 85.707 1.00 91.38 854 ALA A O 1
ATOM 5842 N N . GLY A 1 855 ? -56.646 -1.222 86.390 1.00 88.44 855 GLY A N 1
ATOM 5843 C CA . GLY A 1 855 ? -56.867 0.015 85.627 1.00 88.44 855 GLY A CA 1
ATOM 5844 C C . GLY A 1 855 ? -57.154 -0.176 84.132 1.00 88.44 855 GLY A C 1
ATOM 5845 O O . GLY A 1 855 ? -57.334 0.817 83.432 1.00 88.44 855 GLY A O 1
ATOM 5846 N N . SER A 1 856 ? -57.228 -1.419 83.648 1.00 94.38 856 SER A N 1
ATOM 5847 C CA . SER A 1 856 ? -57.565 -1.727 82.256 1.00 94.38 856 SER A CA 1
ATOM 5848 C C . SER A 1 856 ? -59.076 -1.767 81.990 1.00 94.38 856 SER A C 1
ATOM 5850 O O . SER A 1 856 ? -59.897 -1.853 82.912 1.00 94.38 856 SER A O 1
ATOM 5852 N N . THR A 1 857 ? -59.451 -1.706 80.710 1.00 94.06 857 THR A N 1
ATOM 5853 C CA . THR A 1 857 ? -60.843 -1.812 80.249 1.00 94.06 857 THR A CA 1
ATOM 5854 C C . THR A 1 857 ? -60.983 -2.866 79.158 1.00 94.06 857 THR A C 1
ATOM 5856 O O . THR A 1 857 ? -60.240 -2.847 78.181 1.00 94.06 857 THR A O 1
ATOM 5859 N N . ILE A 1 858 ? -61.983 -3.737 79.296 1.00 94.88 858 ILE A N 1
ATOM 5860 C CA . ILE A 1 858 ? -62.367 -4.714 78.272 1.00 94.88 858 ILE A CA 1
ATOM 5861 C C . ILE A 1 858 ? -63.718 -4.305 77.676 1.00 94.88 858 ILE A C 1
ATOM 5863 O O . ILE A 1 858 ? -64.712 -4.202 78.397 1.00 94.88 858 ILE A O 1
ATOM 5867 N N . THR A 1 859 ? -63.763 -4.077 76.366 1.00 94.19 859 THR A N 1
ATOM 5868 C CA . THR A 1 859 ? -64.976 -3.775 75.598 1.00 94.19 859 THR A CA 1
ATOM 5869 C C . THR A 1 859 ? -65.178 -4.838 74.528 1.00 94.19 859 THR A C 1
ATOM 5871 O O . THR A 1 859 ? -64.281 -5.074 73.725 1.00 94.19 859 THR A O 1
ATOM 5874 N N . VAL A 1 860 ? -66.354 -5.468 74.511 1.00 95.75 860 VAL A N 1
ATOM 5875 C CA . VAL A 1 860 ? -66.699 -6.527 73.552 1.00 95.75 860 VAL A CA 1
ATOM 5876 C C . VAL A 1 860 ? -68.093 -6.277 72.984 1.00 95.75 860 VAL A C 1
ATOM 5878 O O . VAL A 1 860 ? -69.073 -6.225 73.735 1.00 95.75 860 VAL A O 1
ATOM 5881 N N . GLY A 1 861 ? -68.188 -6.111 71.664 1.00 93.44 861 GLY A N 1
ATOM 5882 C CA . GLY A 1 861 ? -69.454 -5.906 70.952 1.00 93.44 861 GLY A CA 1
ATOM 5883 C C . GLY A 1 861 ? -70.255 -7.195 70.735 1.00 93.44 861 GLY A C 1
ATOM 5884 O O . GLY A 1 861 ? -71.488 -7.167 70.771 1.00 93.44 861 GLY A O 1
ATOM 5885 N N . GLY A 1 862 ? -69.563 -8.320 70.543 1.00 93.38 862 GLY A N 1
ATOM 5886 C CA . GLY A 1 862 ? -70.112 -9.659 70.325 1.00 93.38 862 GLY A CA 1
ATOM 5887 C C . GLY A 1 862 ? -70.091 -10.548 71.571 1.00 93.38 862 GLY A C 1
ATOM 5888 O O . GLY A 1 862 ? -70.194 -10.070 72.703 1.00 93.38 862 GLY A O 1
ATOM 5889 N N . ALA A 1 863 ? -70.018 -11.864 71.359 1.00 94.69 863 ALA A N 1
ATOM 5890 C CA . ALA A 1 863 ? -69.933 -12.841 72.441 1.00 94.69 863 ALA A CA 1
ATOM 5891 C C . ALA A 1 863 ? -68.546 -12.820 73.094 1.00 94.69 863 ALA A C 1
ATOM 5893 O O . ALA A 1 863 ? -67.544 -12.569 72.432 1.00 94.69 863 ALA A O 1
ATOM 5894 N N . THR A 1 864 ? -68.482 -13.110 74.389 1.00 95.44 864 THR A N 1
ATOM 5895 C CA . THR A 1 864 ? -67.214 -13.342 75.082 1.00 95.44 864 THR A CA 1
ATOM 5896 C C . THR A 1 864 ? -67.157 -14.774 75.576 1.00 95.44 864 THR A C 1
ATOM 5898 O O . THR A 1 864 ? -68.055 -15.191 76.305 1.00 95.44 864 THR A O 1
ATOM 5901 N N . THR A 1 865 ? -66.108 -15.503 75.221 1.00 96.31 865 THR A N 1
ATOM 5902 C CA . THR A 1 865 ? -65.779 -16.817 75.771 1.00 96.31 865 THR A CA 1
ATOM 5903 C C . THR A 1 865 ? -64.483 -16.698 76.554 1.00 96.31 865 THR A C 1
ATOM 5905 O O . THR A 1 865 ? -63.469 -16.290 76.003 1.00 96.31 865 THR A O 1
ATOM 5908 N N . ALA A 1 866 ? -64.514 -17.040 77.838 1.00 94.94 866 ALA A N 1
ATOM 5909 C CA . ALA A 1 866 ? -63.322 -17.138 78.668 1.00 94.94 866 ALA A CA 1
ATOM 5910 C C . ALA A 1 866 ? -63.202 -18.554 79.232 1.00 94.94 866 ALA A C 1
ATOM 5912 O O . ALA A 1 866 ? -64.059 -18.980 80.012 1.00 94.94 866 ALA A O 1
ATOM 5913 N N . ASP A 1 867 ? -62.159 -19.278 78.841 1.00 95.44 867 ASP A N 1
ATOM 5914 C CA . ASP A 1 867 ? -61.910 -20.654 79.270 1.00 95.44 867 ASP A CA 1
ATOM 5915 C C . ASP A 1 867 ? -60.562 -20.762 79.990 1.00 95.44 867 ASP A C 1
ATOM 5917 O O . ASP A 1 867 ? -59.507 -20.682 79.375 1.00 95.44 867 ASP A O 1
ATOM 5921 N N . ALA A 1 868 ? -60.603 -20.928 81.309 1.00 93.56 868 ALA A N 1
ATOM 5922 C CA . ALA A 1 868 ? -59.432 -21.168 82.152 1.00 93.56 868 ALA A CA 1
ATOM 5923 C C . ALA A 1 868 ? -59.351 -22.639 82.611 1.00 93.56 868 ALA A C 1
ATOM 5925 O O . ALA A 1 868 ? -58.663 -22.959 83.583 1.00 93.56 868 ALA A O 1
ATOM 5926 N N . GLY A 1 869 ? -60.137 -23.545 82.016 1.00 91.50 869 GLY A N 1
ATOM 5927 C CA . GLY A 1 869 ? -60.208 -24.946 82.421 1.00 91.50 869 GLY A CA 1
ATOM 5928 C C . GLY A 1 869 ? -60.580 -25.124 83.900 1.00 91.50 869 GLY A C 1
ATOM 5929 O O . GLY A 1 869 ? -61.700 -24.845 84.330 1.00 91.50 869 GLY A O 1
ATOM 5930 N N . SER A 1 870 ? -59.632 -25.629 84.696 1.00 91.12 870 SER A N 1
ATOM 5931 C CA . SER A 1 870 ? -59.774 -25.805 86.152 1.00 91.12 870 SER A CA 1
ATOM 5932 C C . SER A 1 870 ? -59.338 -24.597 86.993 1.00 91.12 870 SER A C 1
ATOM 5934 O O . SER A 1 870 ? -59.430 -24.649 88.222 1.00 91.12 870 SER A O 1
ATOM 5936 N N . SER A 1 871 ? -58.858 -23.529 86.365 1.00 94.81 871 SER A N 1
ATOM 5937 C CA . SER A 1 871 ? -58.338 -22.323 87.012 1.00 94.81 871 SER A CA 1
ATOM 5938 C C . SER A 1 871 ? -59.416 -21.239 87.140 1.00 94.81 871 SER A C 1
ATOM 5940 O O . SER A 1 871 ? -60.580 -21.437 86.782 1.00 94.81 871 SER A O 1
ATOM 5942 N N . ASN A 1 872 ? -59.084 -20.104 87.749 1.00 94.25 872 ASN A N 1
ATOM 5943 C CA . ASN A 1 872 ? -60.028 -19.024 88.033 1.00 94.25 872 ASN A CA 1
ATOM 5944 C C . ASN A 1 872 ? -60.090 -17.999 86.892 1.00 94.25 872 ASN A C 1
ATOM 5946 O O . ASN A 1 872 ? -59.123 -17.781 86.173 1.00 94.25 872 ASN A O 1
ATOM 5950 N N . ILE A 1 873 ? -61.225 -17.313 86.783 1.00 94.94 873 ILE A N 1
ATOM 5951 C CA . ILE A 1 873 ? -61.439 -16.178 85.883 1.00 94.94 873 ILE A CA 1
ATOM 5952 C C . ILE A 1 873 ? -61.768 -14.948 86.737 1.00 94.94 873 ILE A C 1
ATOM 5954 O O . ILE A 1 873 ? -62.728 -14.974 87.508 1.00 94.94 873 ILE A O 1
ATOM 5958 N N . THR A 1 874 ? -60.999 -13.864 86.613 1.00 93.00 874 THR A N 1
ATOM 5959 C CA . THR A 1 874 ? -61.206 -12.597 87.343 1.00 93.00 874 THR A CA 1
ATOM 5960 C C . THR A 1 874 ? -61.165 -11.404 86.389 1.00 93.00 874 THR A C 1
ATOM 5962 O O . THR A 1 874 ? -60.086 -10.957 86.017 1.00 93.00 874 THR A O 1
ATOM 5965 N N . LEU A 1 875 ? -62.338 -10.880 86.017 1.00 91.50 875 LEU A N 1
ATOM 5966 C CA . LEU A 1 875 ? -62.529 -9.730 85.115 1.00 91.50 875 LEU A CA 1
ATOM 5967 C C . LEU A 1 875 ? -63.419 -8.666 85.785 1.00 91.50 875 LEU A C 1
ATOM 5969 O O . LEU A 1 875 ? -64.577 -8.439 85.410 1.00 91.50 875 LEU A O 1
ATOM 5973 N N . ASP A 1 876 ? -62.929 -8.085 86.874 1.00 85.94 876 ASP A N 1
ATOM 5974 C CA . ASP A 1 876 ? -63.721 -7.343 87.859 1.00 85.94 876 ASP A CA 1
ATOM 5975 C C . ASP A 1 876 ? -63.686 -5.814 87.720 1.00 85.94 876 ASP A C 1
ATOM 5977 O O . ASP A 1 876 ? -64.344 -5.119 88.501 1.00 85.94 876 ASP A O 1
ATOM 5981 N N . SER A 1 877 ? -63.015 -5.278 86.694 1.00 88.62 877 SER A N 1
ATOM 5982 C CA . SER A 1 877 ? -62.982 -3.832 86.463 1.00 88.62 877 SER A CA 1
ATOM 5983 C C . SER A 1 877 ? -64.390 -3.260 86.205 1.00 88.62 877 SER A C 1
ATOM 5985 O O . SER A 1 877 ? -65.127 -3.763 85.349 1.00 88.62 877 SER A O 1
ATOM 5987 N N . PRO A 1 878 ? -64.789 -2.169 86.892 1.00 85.62 878 PRO A N 1
ATOM 5988 C CA . PRO A 1 878 ? -66.107 -1.557 86.721 1.00 85.62 878 PRO A CA 1
ATOM 5989 C C . PRO A 1 878 ? -66.281 -0.836 85.375 1.00 85.62 878 PRO A C 1
ATOM 5991 O O . PRO A 1 878 ? -67.399 -0.414 85.059 1.00 85.62 878 PRO A O 1
ATOM 5994 N N . THR A 1 879 ? -65.199 -0.649 84.612 1.00 88.56 879 THR A N 1
ATOM 5995 C CA . THR A 1 879 ? -65.214 -0.017 83.284 1.00 88.56 879 THR A CA 1
ATOM 5996 C C . THR A 1 879 ? -65.468 -1.009 82.154 1.00 88.56 879 THR A C 1
ATOM 5998 O O . THR A 1 879 ? -65.707 -0.578 81.028 1.00 88.56 879 THR A O 1
ATOM 6001 N N . ASN A 1 880 ? -65.474 -2.315 82.439 1.00 91.38 880 ASN A N 1
ATOM 6002 C CA . ASN A 1 880 ? -65.726 -3.337 81.431 1.00 91.38 880 ASN A CA 1
ATOM 6003 C C . ASN A 1 880 ? -67.122 -3.207 80.805 1.00 91.38 880 ASN A C 1
ATOM 6005 O O . ASN A 1 880 ? -68.119 -2.952 81.492 1.00 91.38 880 ASN A O 1
ATOM 6009 N N . ASN A 1 881 ? -67.204 -3.449 79.499 1.00 92.19 881 ASN A N 1
ATOM 6010 C CA . ASN A 1 881 ? -68.433 -3.390 78.719 1.00 92.19 881 ASN A CA 1
ATOM 6011 C C . ASN A 1 881 ? -68.564 -4.616 77.805 1.00 92.19 881 ASN A C 1
ATOM 6013 O O . ASN A 1 881 ? -68.050 -4.635 76.690 1.00 92.19 881 ASN A O 1
ATOM 6017 N N . PHE A 1 882 ? -69.298 -5.621 78.276 1.00 91.50 882 PHE A N 1
ATOM 6018 C CA . PHE A 1 882 ? -69.628 -6.826 77.515 1.00 91.50 882 PHE A CA 1
ATOM 6019 C C . PHE A 1 882 ? -71.065 -6.719 76.999 1.00 91.50 882 PHE A C 1
ATOM 6021 O O . PHE A 1 882 ? -72.010 -6.729 77.794 1.00 91.50 882 PHE A O 1
ATOM 6028 N N . VAL A 1 883 ? -71.235 -6.562 75.685 1.00 91.06 883 VAL A N 1
ATOM 6029 C CA . VAL A 1 883 ? -72.551 -6.337 75.065 1.00 91.06 883 VAL A CA 1
ATOM 6030 C C . VAL A 1 883 ? -73.266 -7.654 74.747 1.00 91.06 883 VAL A C 1
ATOM 6032 O O . VAL A 1 883 ? -74.472 -7.759 74.988 1.00 91.06 883 VAL A O 1
ATOM 6035 N N . GLY A 1 884 ? -72.550 -8.651 74.218 1.00 86.62 884 GLY A N 1
ATOM 6036 C CA . GLY A 1 884 ? -73.096 -9.971 73.897 1.00 86.62 884 GLY A CA 1
ATOM 6037 C C . GLY A 1 884 ? -73.065 -10.973 75.063 1.00 86.62 884 GLY A C 1
ATOM 6038 O O . GLY A 1 884 ? -72.797 -10.607 76.211 1.00 86.62 884 GLY A O 1
ATOM 6039 N N . PRO A 1 885 ? -73.400 -12.253 74.805 1.00 88.81 885 PRO A N 1
ATOM 6040 C CA . PRO A 1 885 ? -73.402 -13.291 75.833 1.00 88.81 885 PRO A CA 1
ATOM 6041 C C . PRO A 1 885 ? -71.987 -13.547 76.366 1.00 88.81 885 PRO A C 1
ATOM 6043 O O . PRO A 1 885 ? -71.038 -13.622 75.592 1.00 88.81 885 PRO A O 1
ATOM 6046 N N . PHE A 1 886 ? -71.873 -13.714 77.686 1.00 90.94 886 PHE A N 1
ATOM 6047 C CA . PHE A 1 886 ? -70.617 -14.028 78.367 1.00 90.94 886 PHE A CA 1
ATOM 6048 C C . PHE A 1 886 ? -70.605 -15.499 78.801 1.00 90.94 886 PHE A C 1
ATOM 6050 O O . PHE A 1 886 ? -71.333 -15.891 79.719 1.00 90.94 886 PHE A O 1
ATOM 6057 N N . ASN A 1 887 ? -69.785 -16.304 78.136 1.00 91.81 887 ASN A N 1
ATOM 6058 C CA . ASN A 1 887 ? -69.574 -17.721 78.390 1.00 91.81 887 ASN A CA 1
ATOM 6059 C C . ASN A 1 887 ? -68.256 -17.898 79.146 1.00 91.81 887 ASN A C 1
ATOM 6061 O O . ASN A 1 887 ? -67.211 -17.449 78.690 1.00 91.81 887 ASN A O 1
ATOM 6065 N N . ALA A 1 888 ? -68.300 -18.553 80.302 1.00 90.75 888 ALA A N 1
ATOM 6066 C CA . ALA A 1 888 ? -67.136 -18.719 81.162 1.00 90.75 888 ALA A CA 1
ATOM 6067 C C . ALA A 1 888 ? -66.992 -20.174 81.605 1.00 90.75 888 ALA A C 1
ATOM 6069 O O . ALA A 1 888 ? -67.958 -20.758 82.108 1.00 90.75 888 ALA A O 1
ATOM 6070 N N . HIS A 1 889 ? -65.794 -20.731 81.467 1.00 93.88 889 HIS A N 1
ATOM 6071 C CA . HIS A 1 889 ? -65.426 -22.050 81.966 1.00 93.88 889 HIS A CA 1
ATOM 6072 C C . HIS A 1 889 ? -64.206 -21.918 82.887 1.00 93.88 889 HIS A C 1
ATOM 6074 O O . HIS A 1 889 ? -63.120 -21.562 82.452 1.00 93.88 889 HIS A O 1
ATOM 6080 N N . GLY A 1 890 ? -64.413 -22.124 84.188 1.00 89.38 890 GLY A N 1
ATOM 6081 C CA . GLY A 1 890 ? -63.391 -21.969 85.224 1.00 89.38 890 GLY A CA 1
ATOM 6082 C C . GLY A 1 890 ? -63.924 -22.369 86.604 1.00 89.38 890 GLY A C 1
ATOM 6083 O O . GLY A 1 890 ? -65.131 -22.565 86.777 1.00 89.38 890 GLY A O 1
ATOM 6084 N N . ASN A 1 891 ? -63.040 -22.486 87.597 1.00 89.62 891 ASN A N 1
ATOM 6085 C CA . ASN A 1 891 ? -63.380 -22.886 88.968 1.00 89.62 891 ASN A CA 1
ATOM 6086 C C . ASN A 1 891 ? -64.086 -21.762 89.749 1.00 89.62 891 ASN A C 1
ATOM 6088 O O . ASN A 1 891 ? -65.229 -21.933 90.175 1.00 89.62 891 ASN A O 1
ATOM 6092 N N . ASN A 1 892 ? -63.445 -20.592 89.883 1.00 89.62 892 ASN A N 1
ATOM 6093 C CA . ASN A 1 892 ? -64.080 -19.374 90.399 1.00 89.62 892 ASN A CA 1
ATOM 6094 C C . ASN A 1 892 ? -64.141 -18.303 89.315 1.00 89.62 892 ASN A C 1
ATOM 6096 O O . ASN A 1 892 ? -63.116 -17.958 88.738 1.00 89.62 892 ASN A O 1
ATOM 6100 N N . ILE A 1 893 ? -65.331 -17.750 89.078 1.00 88.00 893 ILE A N 1
ATOM 6101 C CA . ILE A 1 893 ? -65.563 -16.705 88.076 1.00 88.00 893 ILE A CA 1
ATOM 6102 C C . ILE A 1 893 ? -66.021 -15.434 88.795 1.00 88.00 893 ILE A C 1
ATOM 6104 O O . ILE A 1 893 ? -67.134 -15.374 89.326 1.00 88.00 893 ILE A O 1
ATOM 6108 N N . THR A 1 894 ? -65.167 -14.416 88.796 1.00 83.94 894 THR A N 1
ATOM 6109 C CA . THR A 1 894 ? -65.416 -13.098 89.388 1.00 83.94 894 THR A CA 1
ATOM 6110 C C . THR A 1 894 ? -65.474 -12.061 88.274 1.00 83.94 894 THR A C 1
ATOM 6112 O O . THR A 1 894 ? -64.579 -12.012 87.434 1.00 83.94 894 THR A O 1
ATOM 6115 N N . GLY A 1 895 ? -66.508 -11.214 88.244 1.00 71.75 895 GLY A N 1
ATOM 6116 C CA . GLY A 1 895 ? -66.541 -10.124 87.270 1.00 71.75 895 GLY A CA 1
ATOM 6117 C C . GLY A 1 895 ? -67.468 -8.962 87.609 1.00 71.75 895 GLY A C 1
ATOM 6118 O O . GLY A 1 895 ? -68.447 -9.106 88.347 1.00 71.75 895 GLY A O 1
ATOM 6119 N N . GLY A 1 896 ? -67.127 -7.796 87.061 1.00 61.47 896 GLY A N 1
ATOM 6120 C CA . GLY A 1 896 ? -67.763 -6.494 87.287 1.00 61.47 896 GLY A CA 1
ATOM 6121 C C . GLY A 1 896 ? -68.960 -6.251 86.364 1.00 61.47 896 GLY A C 1
ATOM 6122 O O . GLY A 1 896 ? -69.052 -5.216 85.711 1.00 61.47 896 GLY A O 1
ATOM 6123 N N . TRP A 1 897 ? -69.873 -7.219 86.249 1.00 62.06 897 TRP A N 1
ATOM 6124 C CA . TRP A 1 897 ? -70.935 -7.201 85.235 1.00 62.06 897 TRP A CA 1
ATOM 6125 C C . TRP A 1 897 ? -72.024 -6.158 85.538 1.00 62.06 897 TRP A C 1
ATOM 6127 O O . TRP A 1 897 ? -72.819 -6.321 86.472 1.00 62.06 897 TRP A O 1
ATOM 6137 N N . ARG A 1 898 ? -72.183 -5.133 84.692 1.00 50.47 898 ARG A N 1
ATOM 6138 C CA . ARG A 1 898 ? -73.427 -4.344 84.667 1.00 50.47 898 ARG A CA 1
ATOM 6139 C C . ARG A 1 898 ? -74.535 -5.166 84.006 1.00 50.47 898 ARG A C 1
ATOM 6141 O O . ARG A 1 898 ? -74.681 -5.176 82.790 1.00 50.47 898 ARG A O 1
ATOM 6148 N N . ARG A 1 899 ? -75.369 -5.839 84.803 1.00 41.91 899 ARG A N 1
ATOM 6149 C CA . ARG A 1 899 ? -76.601 -6.467 84.293 1.00 41.91 899 ARG A CA 1
ATOM 6150 C C . ARG A 1 899 ? -77.553 -5.384 83.757 1.00 41.91 899 ARG A C 1
ATOM 6152 O O . ARG A 1 899 ? -78.146 -4.659 84.556 1.00 41.91 899 ARG A O 1
ATOM 6159 N N . ARG A 1 900 ? -77.796 -5.316 82.439 1.00 42.81 900 ARG A N 1
ATOM 6160 C CA . ARG A 1 900 ? -79.093 -4.811 81.942 1.00 42.81 900 ARG A CA 1
ATOM 6161 C C . ARG A 1 900 ? -80.148 -5.847 82.339 1.00 42.81 900 ARG A C 1
ATOM 6163 O O . ARG A 1 900 ? -80.058 -7.019 81.989 1.00 42.81 900 ARG A O 1
ATOM 6170 N N . ALA A 1 901 ? -81.079 -5.434 83.191 1.00 33.94 901 ALA A N 1
ATOM 6171 C CA . ALA A 1 901 ? -82.031 -6.313 83.856 1.00 33.94 901 ALA A CA 1
ATOM 6172 C C . ALA A 1 901 ? -83.026 -6.937 82.864 1.00 33.94 901 ALA A C 1
ATOM 6174 O O . ALA A 1 901 ? -83.849 -6.225 82.297 1.00 33.94 901 ALA A O 1
ATOM 6175 N N . GLY A 1 902 ? -83.001 -8.266 82.706 1.00 42.97 902 GLY A N 1
ATOM 6176 C CA . GLY A 1 902 ? -84.063 -8.959 81.974 1.00 42.97 902 GLY A CA 1
ATOM 6177 C C . GLY A 1 902 ? -83.822 -10.427 81.621 1.00 42.97 902 GLY A C 1
ATOM 6178 O O . GLY A 1 902 ? -83.854 -10.738 80.445 1.00 42.97 902 GLY A O 1
ATOM 6179 N N . ALA A 1 903 ? -83.602 -11.318 82.600 1.00 32.31 903 ALA A N 1
ATOM 6180 C CA . ALA A 1 903 ? -84.052 -12.729 82.569 1.00 32.31 903 ALA A CA 1
ATOM 6181 C C . ALA A 1 903 ? -83.574 -13.490 83.824 1.00 32.31 903 ALA A C 1
ATOM 6183 O O . ALA A 1 903 ? -82.393 -13.473 84.170 1.00 32.31 903 ALA A O 1
ATOM 6184 N N . ARG A 1 904 ? -84.505 -14.148 84.527 1.00 40.25 904 ARG A N 1
ATOM 6185 C CA . ARG A 1 904 ? -84.269 -15.076 85.652 1.00 40.25 904 ARG A CA 1
ATOM 6186 C C . ARG A 1 904 ? -84.625 -16.502 85.209 1.00 40.25 904 ARG A C 1
ATOM 6188 O O . ARG A 1 904 ? -85.489 -16.653 84.356 1.00 40.25 904 ARG A O 1
ATOM 6195 N N . GLN A 1 905 ? -84.075 -17.482 85.938 1.00 37.44 905 GLN A N 1
ATOM 6196 C CA . GLN A 1 905 ? -84.144 -18.956 85.808 1.00 37.44 905 GLN A CA 1
ATOM 6197 C C . GLN A 1 905 ? -82.926 -19.515 85.051 1.00 37.44 905 GLN A C 1
ATOM 6199 O O . GLN A 1 905 ? -82.619 -19.052 83.970 1.00 37.44 905 GLN A O 1
ATOM 6204 N N . CYS A 1 906 ? -82.136 -20.461 85.563 1.00 30.81 906 CYS A N 1
ATOM 6205 C CA . CYS A 1 906 ? -82.472 -21.572 86.445 1.00 30.81 906 CYS A CA 1
ATOM 6206 C C . CYS A 1 906 ? -81.221 -22.052 87.214 1.00 30.81 906 CYS A C 1
ATOM 6208 O O . CYS A 1 906 ? -80.205 -22.376 86.611 1.00 30.81 906 CYS A O 1
ATOM 6210 N N . GLN A 1 907 ? -81.309 -22.182 88.538 1.00 35.59 907 GLN A N 1
ATOM 6211 C CA . GLN A 1 907 ? -80.460 -23.094 89.309 1.00 35.59 907 GLN A CA 1
ATOM 6212 C C . GLN A 1 907 ? -81.360 -23.849 90.282 1.00 35.59 907 GLN A C 1
ATOM 6214 O O . GLN A 1 907 ? -81.926 -23.240 91.188 1.00 35.59 907 GLN A O 1
ATOM 6219 N N . ARG A 1 908 ? -81.493 -25.165 90.071 1.00 37.97 908 ARG A N 1
ATOM 6220 C CA . ARG A 1 908 ? -81.597 -26.223 91.096 1.00 37.97 908 ARG A CA 1
ATOM 6221 C C . ARG A 1 908 ? -81.942 -27.552 90.421 1.00 37.97 908 ARG A C 1
ATOM 6223 O O . ARG A 1 908 ? -83.099 -27.786 90.097 1.00 37.97 908 ARG A O 1
ATOM 6230 N N . ARG A 1 909 ? -80.946 -28.435 90.296 1.00 34.22 909 ARG A N 1
ATOM 6231 C CA . ARG A 1 909 ? -81.004 -29.853 90.716 1.00 34.22 909 ARG A CA 1
ATOM 6232 C C . ARG A 1 909 ? -79.730 -30.589 90.283 1.00 34.22 909 ARG A C 1
ATOM 6234 O O . ARG A 1 909 ? -79.605 -31.028 89.150 1.00 34.22 909 ARG A O 1
ATOM 6241 N N . ARG A 1 910 ? -78.817 -30.792 91.234 1.00 41.22 910 ARG A N 1
ATOM 6242 C CA . ARG A 1 910 ? -77.933 -31.966 91.286 1.00 41.22 910 ARG A CA 1
ATOM 6243 C C . ARG A 1 910 ? -78.391 -32.792 92.487 1.00 41.22 910 ARG A C 1
ATOM 6245 O O . ARG A 1 910 ? -78.320 -32.267 93.592 1.00 41.22 910 ARG A O 1
ATOM 6252 N N . GLN A 1 911 ? -78.857 -34.029 92.279 1.00 35.09 911 GLN A N 1
ATOM 6253 C CA . GLN A 1 911 ? -78.572 -35.178 93.161 1.00 35.09 911 GLN A CA 1
ATOM 6254 C C . GLN A 1 911 ? -79.187 -36.506 92.662 1.00 35.09 911 GLN A C 1
ATOM 6256 O O . GLN A 1 911 ? -80.402 -36.594 92.516 1.00 35.09 911 GLN A O 1
ATOM 6261 N N . ARG A 1 912 ? -78.301 -37.525 92.585 1.00 33.34 912 ARG A N 1
ATOM 6262 C CA . ARG A 1 912 ? -78.501 -39.001 92.621 1.00 33.34 912 ARG A CA 1
ATOM 6263 C C . ARG A 1 912 ? -79.122 -39.617 91.343 1.00 33.34 912 ARG A C 1
ATOM 6265 O O . ARG A 1 912 ? -80.122 -39.117 90.867 1.00 33.34 912 ARG A O 1
ATOM 6272 N N . CYS A 1 913 ? -78.627 -40.698 90.724 1.00 26.89 913 CYS A N 1
ATOM 6273 C CA . CYS A 1 913 ? -77.860 -41.848 91.207 1.00 26.89 913 CYS A CA 1
ATOM 6274 C C . CYS A 1 913 ? -77.435 -42.727 90.005 1.00 26.89 913 CYS A C 1
ATOM 6276 O O . CYS A 1 913 ? -78.165 -42.811 89.022 1.00 26.89 913 CYS A O 1
ATOM 6278 N N . ASN A 1 914 ? -76.298 -43.415 90.127 1.00 33.91 914 ASN A N 1
ATOM 6279 C CA . ASN A 1 914 ? -75.841 -44.506 89.259 1.00 33.91 914 ASN A CA 1
ATOM 6280 C C . ASN A 1 914 ? -76.482 -45.862 89.657 1.00 33.91 914 ASN A C 1
ATOM 6282 O O . ASN A 1 914 ? -76.796 -46.050 90.829 1.00 33.91 914 ASN A O 1
ATOM 6286 N N . GLN A 1 915 ? -76.496 -46.797 88.686 1.00 35.84 915 GLN A N 1
ATOM 6287 C CA . GLN A 1 915 ? -76.611 -48.282 88.735 1.00 35.84 915 GLN A CA 1
ATOM 6288 C C . GLN A 1 915 ? -77.975 -48.994 88.572 1.00 35.84 915 GLN A C 1
ATOM 6290 O O . GLN A 1 915 ? -78.754 -49.088 89.512 1.00 35.84 915 GLN A O 1
ATOM 6295 N N . HIS A 1 916 ? -78.174 -49.617 87.392 1.00 30.50 916 HIS A N 1
ATOM 6296 C CA . HIS A 1 916 ? -78.230 -51.082 87.092 1.00 30.50 916 HIS A CA 1
ATOM 6297 C C . HIS A 1 916 ? -78.843 -51.261 85.673 1.00 30.50 916 HIS A C 1
ATOM 6299 O O . HIS A 1 916 ? -79.937 -50.769 85.447 1.00 30.50 916 HIS A O 1
ATOM 6305 N N . ARG A 1 917 ? -78.199 -51.750 84.593 1.00 37.88 917 ARG A N 1
ATOM 6306 C CA . ARG A 1 917 ? -77.420 -52.972 84.249 1.00 37.88 917 ARG A CA 1
ATOM 6307 C C . ARG A 1 917 ? -78.282 -54.217 83.927 1.00 37.88 917 ARG A C 1
ATOM 6309 O O . ARG A 1 917 ? -78.714 -54.873 84.864 1.00 37.88 917 ARG A O 1
ATOM 6316 N N . GLN A 1 918 ? -78.387 -54.575 82.633 1.00 34.03 918 GLN A N 1
ATOM 6317 C CA . GLN A 1 918 ? -78.460 -55.934 82.016 1.00 34.03 918 GLN A CA 1
ATOM 6318 C C . GLN A 1 918 ? -77.976 -55.794 80.541 1.00 34.03 918 GLN A C 1
ATOM 6320 O O . GLN A 1 918 ? -78.428 -54.866 79.881 1.00 34.03 918 GLN A O 1
ATOM 6325 N N . GLN A 1 919 ? -76.869 -56.396 80.052 1.00 36.94 919 GLN A N 1
ATOM 6326 C CA . GLN A 1 919 ? -76.604 -57.804 79.625 1.00 36.94 919 GLN A CA 1
ATOM 6327 C C . GLN A 1 919 ? -77.632 -58.320 78.591 1.00 36.94 919 GLN A C 1
ATOM 6329 O O . GLN A 1 919 ? -78.814 -58.150 78.836 1.00 36.94 919 GLN A O 1
ATOM 6334 N N . SER A 1 920 ? -77.316 -58.911 77.424 1.00 33.56 920 SER A N 1
ATOM 6335 C CA . SER A 1 920 ? -76.212 -59.771 76.913 1.00 33.56 920 SER A CA 1
ATOM 6336 C C . SER A 1 920 ? -75.901 -59.454 75.422 1.00 33.56 920 SER A C 1
ATOM 6338 O O . SER A 1 920 ? -76.795 -58.981 74.735 1.00 33.56 920 SER A O 1
ATOM 6340 N N . ALA A 1 921 ? -74.723 -59.595 74.795 1.00 36.94 921 ALA A N 1
ATOM 6341 C CA . ALA A 1 921 ? -73.609 -60.565 74.803 1.00 36.94 921 ALA A CA 1
ATOM 6342 C C . ALA A 1 921 ? -73.863 -61.917 74.082 1.00 36.94 921 ALA A C 1
ATOM 6344 O O . ALA A 1 921 ? -74.497 -62.800 74.647 1.00 36.94 921 ALA A O 1
ATOM 6345 N N . ALA A 1 922 ? -73.285 -62.063 72.878 1.00 31.36 922 ALA A N 1
ATOM 6346 C CA . ALA A 1 922 ? -72.731 -63.271 72.220 1.00 31.36 922 ALA A CA 1
ATOM 6347 C C . ALA A 1 922 ? -72.009 -62.759 70.940 1.00 31.36 922 ALA A C 1
ATOM 6349 O O . ALA A 1 922 ? -72.635 -62.028 70.183 1.00 31.36 922 ALA A O 1
ATOM 6350 N N . GLY A 1 923 ? -70.693 -62.876 70.697 1.00 31.64 923 GLY A N 1
ATOM 6351 C CA . GLY A 1 923 ? -69.807 -64.056 70.682 1.00 31.64 923 GLY A CA 1
ATOM 6352 C C . GLY A 1 923 ? -69.916 -64.740 69.303 1.00 31.64 923 GLY A C 1
ATOM 6353 O O . GLY A 1 923 ? -71.033 -65.010 68.893 1.00 31.64 923 GLY A O 1
ATOM 6354 N N . SER A 1 924 ? -68.903 -65.067 68.493 1.00 32.47 924 SER A N 1
ATOM 6355 C CA . SER A 1 924 ? -67.435 -65.021 68.535 1.00 32.47 924 SER A CA 1
ATOM 6356 C C . SER A 1 924 ? -66.899 -65.377 67.122 1.00 32.47 924 SER A C 1
ATOM 6358 O O . SER A 1 924 ? -67.621 -65.981 66.336 1.00 32.47 924 SER A O 1
ATOM 6360 N N . ASN A 1 925 ? -65.593 -65.152 66.915 1.00 31.12 925 ASN A N 1
ATOM 6361 C CA . ASN A 1 925 ? -64.628 -65.985 66.164 1.00 31.12 925 ASN A CA 1
ATOM 6362 C C . ASN A 1 925 ? -64.290 -65.776 64.666 1.00 31.12 925 ASN A C 1
ATOM 6364 O O . ASN A 1 925 ? -65.111 -65.985 63.784 1.00 31.12 925 ASN A O 1
ATOM 6368 N N . HIS A 1 926 ? -62.958 -65.637 64.486 1.00 28.61 926 HIS A N 1
ATOM 6369 C CA . HIS A 1 926 ? -62.059 -66.180 63.443 1.00 28.61 926 HIS A CA 1
ATOM 6370 C C . HIS A 1 926 ? -62.100 -65.580 62.027 1.00 28.61 926 HIS A C 1
ATOM 6372 O O . HIS A 1 926 ? -63.165 -65.279 61.520 1.00 28.61 926 HIS A O 1
ATOM 6378 N N . ILE A 1 927 ? -61.022 -65.506 61.233 1.00 31.84 927 ILE A N 1
ATOM 6379 C CA . ILE A 1 927 ? -59.539 -65.486 61.323 1.00 31.84 927 ILE A CA 1
ATOM 6380 C C . ILE A 1 927 ? -59.113 -65.333 59.837 1.00 31.84 927 ILE A C 1
ATOM 6382 O O . ILE A 1 927 ? -59.672 -66.066 59.029 1.00 31.84 927 ILE A O 1
ATOM 6386 N N . ASN A 1 928 ? -58.127 -64.465 59.526 1.00 32.56 928 ASN A N 1
ATOM 6387 C CA . ASN A 1 928 ? -57.186 -64.487 58.368 1.00 32.56 928 ASN A CA 1
ATOM 6388 C C . ASN A 1 928 ? -57.721 -64.564 56.911 1.00 32.56 928 ASN A C 1
ATOM 6390 O O . ASN A 1 928 ? -58.786 -65.095 56.657 1.00 32.56 928 ASN A O 1
ATOM 6394 N N . VAL A 1 929 ? -57.043 -64.138 55.838 1.00 33.59 929 VAL A N 1
ATOM 6395 C CA . VAL A 1 929 ? -55.753 -63.488 55.486 1.00 33.59 929 VAL A CA 1
ATOM 6396 C C . VAL A 1 929 ? -56.109 -62.646 54.230 1.00 33.59 929 VAL A C 1
ATOM 6398 O O . VAL A 1 929 ? -57.056 -63.001 53.535 1.00 33.59 929 VAL A O 1
ATOM 6401 N N . ASP A 1 930 ? -55.555 -61.487 53.888 1.00 34.88 930 ASP A N 1
ATOM 6402 C CA . ASP A 1 930 ? -54.250 -61.169 53.269 1.00 34.88 930 ASP A CA 1
ATOM 6403 C C . ASP A 1 930 ? -54.544 -59.842 52.522 1.00 34.88 930 ASP A C 1
ATOM 6405 O O . ASP A 1 930 ? -55.645 -59.657 52.013 1.00 34.88 930 ASP A O 1
ATOM 6409 N N . GLY A 1 931 ? -53.682 -58.848 52.385 1.00 32.91 931 GLY A N 1
ATOM 6410 C CA . GLY A 1 931 ? -52.306 -58.707 52.789 1.00 32.91 931 GLY A CA 1
ATOM 6411 C C . GLY A 1 931 ? -51.821 -57.321 52.352 1.00 32.91 931 GLY A C 1
ATOM 6412 O O . GLY A 1 931 ? -52.233 -56.803 51.319 1.00 32.91 931 GLY A O 1
ATOM 6413 N N . THR A 1 932 ? -50.891 -56.790 53.147 1.00 31.66 932 THR A N 1
ATOM 6414 C CA . THR A 1 932 ? -49.658 -56.106 52.709 1.00 31.66 932 THR A CA 1
ATOM 6415 C C . THR A 1 932 ? -49.734 -54.749 51.992 1.00 31.66 932 THR A C 1
ATOM 6417 O O . THR A 1 932 ? -50.569 -54.532 51.135 1.00 31.66 932 THR A O 1
ATOM 6420 N N . LYS A 1 933 ? -48.802 -53.805 52.168 1.00 32.06 933 LYS A N 1
ATOM 6421 C CA . LYS A 1 933 ? -47.719 -53.523 53.134 1.00 32.06 933 LYS A CA 1
ATOM 6422 C C . LYS A 1 933 ? -47.024 -52.241 52.608 1.00 32.06 933 LYS A C 1
ATOM 6424 O O . LYS A 1 933 ? -46.766 -52.173 51.416 1.00 32.06 933 LYS A O 1
ATOM 6429 N N . TYR A 1 934 ? -46.606 -51.379 53.542 1.00 26.41 934 TYR A N 1
ATOM 6430 C CA . TYR A 1 934 ? -45.297 -50.688 53.630 1.00 26.41 934 TYR A CA 1
ATOM 6431 C C . TYR A 1 934 ? -45.022 -49.505 52.684 1.00 26.41 934 TYR A C 1
ATOM 6433 O O . TYR A 1 934 ? -45.245 -49.590 51.488 1.00 26.41 934 TYR A O 1
ATOM 6441 N N . HIS A 1 935 ? -44.679 -48.315 53.192 1.00 26.20 935 HIS A N 1
ATOM 6442 C CA . HIS A 1 935 ? -43.527 -47.866 54.012 1.00 26.20 935 HIS A CA 1
ATOM 6443 C C . HIS A 1 935 ? -42.247 -47.571 53.216 1.00 26.20 935 HIS A C 1
ATOM 6445 O O . HIS A 1 935 ? -41.645 -48.474 52.646 1.00 26.20 935 HIS A O 1
ATOM 6451 N N . ALA A 1 936 ? -41.819 -46.320 53.418 1.00 28.48 936 ALA A N 1
ATOM 6452 C CA . ALA A 1 936 ? -40.481 -45.882 53.817 1.00 28.48 936 ALA A CA 1
ATOM 6453 C C . ALA A 1 936 ? -39.422 -45.610 52.735 1.00 28.48 936 ALA A C 1
ATOM 6455 O O . ALA A 1 936 ? -38.971 -46.500 52.023 1.00 28.48 936 ALA A O 1
ATOM 6456 N N . ASP A 1 937 ? -39.020 -44.334 52.753 1.00 27.50 937 ASP A N 1
ATOM 6457 C CA . ASP A 1 937 ? -37.655 -43.826 52.917 1.00 27.50 937 ASP A CA 1
ATOM 6458 C C . ASP A 1 937 ? -36.579 -44.224 51.901 1.00 27.50 937 ASP A C 1
ATOM 6460 O O . ASP A 1 937 ? -36.134 -45.363 51.831 1.00 27.50 937 ASP A O 1
ATOM 6464 N N . ALA A 1 938 ? -36.019 -43.215 51.227 1.00 27.89 938 ALA A N 1
ATOM 6465 C CA . ALA A 1 938 ? -34.791 -42.549 51.682 1.00 27.89 938 ALA A CA 1
ATOM 6466 C C . ALA A 1 938 ? -34.009 -41.929 50.507 1.00 27.89 938 ALA A C 1
ATOM 6468 O O . ALA A 1 938 ? -33.666 -42.601 49.543 1.00 27.89 938 ALA A O 1
ATOM 6469 N N . ALA A 1 939 ? -33.688 -40.645 50.689 1.00 29.23 939 ALA A N 1
ATOM 6470 C CA . ALA A 1 939 ? -32.402 -39.989 50.436 1.00 29.23 939 ALA A CA 1
ATOM 6471 C C . ALA A 1 939 ? -31.671 -40.158 49.084 1.00 29.23 939 ALA A C 1
ATOM 6473 O O . ALA A 1 939 ? -31.087 -41.197 48.798 1.00 29.23 939 ALA A O 1
ATOM 6474 N N . ALA A 1 940 ? -31.558 -39.033 48.364 1.00 29.30 940 ALA A N 1
ATOM 6475 C CA . ALA A 1 940 ? -30.318 -38.379 47.888 1.00 29.30 940 ALA A CA 1
ATOM 6476 C C . ALA A 1 940 ? -30.728 -37.344 46.813 1.00 29.30 940 ALA A C 1
ATOM 6478 O O . ALA A 1 940 ? -31.443 -37.684 45.879 1.00 29.30 940 ALA A O 1
ATOM 6479 N N . ALA A 1 941 ? -30.503 -36.034 47.001 1.00 29.22 941 ALA A N 1
ATOM 6480 C CA . ALA A 1 941 ? -29.282 -35.329 46.567 1.00 29.22 941 ALA A CA 1
ATOM 6481 C C . ALA A 1 941 ? -28.971 -35.635 45.083 1.00 29.22 941 ALA A C 1
ATOM 6483 O O . ALA A 1 941 ? -28.765 -36.786 44.730 1.00 29.22 941 ALA A O 1
ATOM 6484 N N . THR A 1 942 ? -28.939 -34.707 44.128 1.00 26.83 942 THR A N 1
ATOM 6485 C CA . THR A 1 942 ? -28.358 -33.353 44.101 1.00 26.83 942 THR A CA 1
ATOM 6486 C C . THR A 1 942 ? -28.536 -32.817 42.672 1.00 26.83 942 THR A C 1
ATOM 6488 O O . THR A 1 942 ? -28.437 -33.628 41.761 1.00 26.83 942 THR A O 1
ATOM 6491 N N . SER A 1 943 ? -28.708 -31.491 42.529 1.00 27.95 943 SER A N 1
ATOM 6492 C CA . SER A 1 943 ? -28.181 -30.612 41.454 1.00 27.95 943 SER A CA 1
ATOM 6493 C C . SER A 1 943 ? -28.476 -30.972 39.970 1.00 27.95 943 SER A C 1
ATOM 6495 O O . SER A 1 943 ? -28.720 -32.102 39.597 1.00 27.95 943 SER A O 1
ATOM 6497 N N . HIS A 1 944 ? -28.553 -30.083 38.986 1.00 27.97 944 HIS A N 1
ATOM 6498 C CA . HIS A 1 944 ? -28.041 -28.741 38.779 1.00 27.97 944 HIS A CA 1
ATOM 6499 C C . HIS A 1 944 ? -28.983 -28.056 37.774 1.00 27.97 944 HIS A C 1
ATOM 6501 O O . HIS A 1 944 ? -29.258 -28.597 36.704 1.00 27.97 944 HIS A O 1
ATOM 6507 N N . TRP A 1 945 ? -29.424 -26.841 38.088 1.00 27.47 945 TRP A N 1
ATOM 6508 C CA . TRP A 1 945 ? -29.582 -25.819 37.060 1.00 27.47 945 TRP A CA 1
ATOM 6509 C C . TRP A 1 945 ? -28.178 -25.317 36.705 1.00 27.47 945 TRP A C 1
ATOM 6511 O O . TRP A 1 945 ? -27.431 -24.940 37.605 1.00 27.47 945 TRP A O 1
ATOM 6521 N N . THR A 1 946 ? -27.846 -25.299 35.417 1.00 29.48 946 THR A N 1
ATOM 6522 C CA . THR A 1 946 ? -27.082 -24.222 34.771 1.00 29.48 946 THR A CA 1
ATOM 6523 C C . THR A 1 946 ? -27.374 -24.233 33.274 1.00 29.48 946 THR A C 1
ATOM 6525 O O . THR A 1 946 ? -27.588 -25.271 32.651 1.00 29.48 946 THR A O 1
ATOM 6528 N N . ALA A 1 947 ? -27.465 -23.020 32.744 1.00 37.06 947 ALA A N 1
ATOM 6529 C CA . ALA A 1 947 ? -28.014 -22.647 31.456 1.00 37.06 947 ALA A CA 1
ATOM 6530 C C . ALA A 1 947 ? -27.255 -23.188 30.234 1.00 37.06 947 ALA A C 1
ATOM 6532 O O . ALA A 1 947 ? -26.049 -23.424 30.289 1.00 37.06 947 ALA A O 1
ATOM 6533 N N . ARG A 1 948 ? -27.954 -23.215 29.089 1.00 31.05 948 ARG A N 1
ATOM 6534 C CA . ARG A 1 948 ? -27.571 -22.445 27.889 1.00 31.05 948 ARG A CA 1
ATOM 6535 C C . ARG A 1 948 ? -28.663 -22.479 26.802 1.00 31.05 948 ARG A C 1
ATOM 6537 O O . ARG A 1 948 ? -28.993 -23.529 26.272 1.00 31.05 948 ARG A O 1
ATOM 6544 N N . THR A 1 949 ? -29.119 -21.270 26.462 1.00 29.36 949 THR A N 1
ATOM 6545 C CA . THR A 1 949 ? -29.290 -20.693 25.108 1.00 29.36 949 THR A CA 1
ATOM 6546 C C . THR A 1 949 ? -30.274 -21.266 24.074 1.00 29.36 949 THR A C 1
ATOM 6548 O O . THR A 1 949 ? -30.267 -22.449 23.757 1.00 29.36 949 THR A O 1
ATOM 6551 N N . ASN A 1 950 ? -30.895 -20.290 23.385 1.00 29.67 950 ASN A N 1
ATOM 6552 C CA . ASN A 1 950 ? -31.444 -20.280 22.016 1.00 29.67 950 ASN A CA 1
ATOM 6553 C C . ASN A 1 950 ? -32.818 -20.956 21.811 1.00 29.67 950 ASN A C 1
ATOM 6555 O O . ASN A 1 950 ? -33.072 -22.040 22.304 1.00 29.67 950 ASN A O 1
ATOM 6559 N N . ASN A 1 951 ? -33.765 -20.419 21.040 1.00 28.92 951 ASN A N 1
ATOM 6560 C CA . ASN A 1 951 ? -33.730 -19.286 20.123 1.00 28.92 951 ASN A CA 1
ATOM 6561 C C . ASN A 1 951 ? -35.157 -18.777 19.871 1.00 28.92 951 ASN A C 1
ATOM 6563 O O . ASN A 1 951 ? -36.095 -19.561 19.729 1.00 28.92 951 ASN A O 1
ATOM 6567 N N . PHE A 1 952 ? -35.273 -17.460 19.740 1.00 27.16 952 PHE A N 1
ATOM 6568 C CA . PHE A 1 952 ? -36.380 -16.772 19.084 1.00 27.16 952 PHE A CA 1
ATOM 6569 C C . PHE A 1 952 ? -36.489 -17.230 17.615 1.00 27.16 952 PHE A C 1
ATOM 6571 O O . PHE A 1 952 ? -35.511 -17.174 16.871 1.00 27.16 952 PHE A O 1
ATOM 6578 N N . VAL A 1 953 ? -37.693 -17.601 17.176 1.00 32.56 953 VAL A N 1
ATOM 6579 C CA . VAL A 1 953 ? -38.129 -17.529 15.772 1.00 32.56 953 VAL A CA 1
ATOM 6580 C C . VAL A 1 953 ? -39.430 -16.731 15.759 1.00 32.56 953 VAL A C 1
ATOM 6582 O O . VAL A 1 953 ? -40.324 -16.969 16.568 1.00 32.56 953 VAL A O 1
ATOM 6585 N N . GLY A 1 954 ? -39.458 -15.720 14.890 1.00 30.09 954 GLY A N 1
ATOM 6586 C CA . GLY A 1 954 ? -40.406 -14.612 14.893 1.00 30.09 954 GLY A CA 1
ATOM 6587 C C . GLY A 1 954 ? -41.850 -14.919 14.468 1.00 30.09 954 GLY A C 1
ATOM 6588 O O . GLY A 1 954 ? -42.203 -16.053 14.140 1.00 30.09 954 GLY A O 1
ATOM 6589 N N . PRO A 1 955 ? -42.699 -13.875 14.470 1.00 41.31 955 PRO A N 1
ATOM 6590 C CA . PRO A 1 955 ? -44.133 -13.983 14.251 1.00 41.31 955 PRO A CA 1
ATOM 6591 C C . PRO A 1 955 ? -44.509 -13.855 12.769 1.00 41.31 955 PRO A C 1
ATOM 6593 O O . PRO A 1 955 ? -43.823 -13.212 11.975 1.00 41.31 955 PRO A O 1
ATOM 6596 N N . PHE A 1 956 ? -45.658 -14.429 12.412 1.00 27.14 956 PHE A N 1
ATOM 6597 C CA . PHE A 1 956 ? -46.230 -14.386 11.068 1.00 27.14 956 PHE A CA 1
ATOM 6598 C C . PHE A 1 956 ? -47.728 -14.071 11.153 1.00 27.14 956 PHE A C 1
ATOM 6600 O O . PHE A 1 956 ? -48.518 -14.955 11.464 1.00 27.14 956 PHE A O 1
ATOM 6607 N N . GLN A 1 957 ? -48.140 -12.839 10.843 1.00 31.61 957 GLN A N 1
ATOM 6608 C CA . GLN A 1 957 ? -49.488 -12.522 10.346 1.00 31.61 957 GLN A CA 1
ATOM 6609 C C . GLN A 1 957 ? -49.445 -11.227 9.509 1.00 31.61 957 GLN A C 1
ATOM 6611 O O . GLN A 1 957 ? -48.641 -10.333 9.745 1.00 31.61 957 GLN A O 1
ATOM 6616 N N . ARG A 1 958 ? -50.298 -11.205 8.479 1.00 33.34 958 ARG A N 1
ATOM 6617 C CA . ARG A 1 958 ? -50.355 -10.296 7.313 1.00 33.34 958 ARG A CA 1
ATOM 6618 C C . ARG A 1 958 ? -50.814 -8.863 7.660 1.00 33.34 958 ARG A C 1
ATOM 6620 O O . ARG A 1 958 ? -51.305 -8.649 8.763 1.00 33.34 958 ARG A O 1
ATOM 6627 N N . PRO A 1 959 ? -50.776 -7.909 6.699 1.00 39.12 959 PRO A N 1
ATOM 6628 C CA . PRO A 1 959 ? -51.963 -7.678 5.847 1.00 39.12 959 PRO A CA 1
ATOM 6629 C C . PRO A 1 959 ? -51.662 -7.246 4.385 1.00 39.12 959 PRO A C 1
ATOM 6631 O O . PRO A 1 959 ? -50.516 -7.120 3.965 1.00 39.12 959 PRO A O 1
ATOM 6634 N N . ARG A 1 960 ? -52.725 -7.069 3.582 1.00 32.16 960 ARG A N 1
ATOM 6635 C CA . ARG A 1 960 ? -52.739 -6.748 2.137 1.00 32.16 960 ARG A CA 1
ATOM 6636 C C . ARG A 1 960 ? -53.512 -5.428 1.900 1.00 32.16 960 ARG A C 1
ATOM 6638 O O . ARG A 1 960 ? -54.603 -5.318 2.441 1.00 32.16 960 ARG A O 1
ATOM 6645 N N . GLN A 1 961 ? -52.998 -4.575 0.992 1.00 33.84 961 GLN A N 1
ATOM 6646 C CA . GLN A 1 961 ? -53.612 -3.397 0.303 1.00 33.84 961 GLN A CA 1
ATOM 6647 C C . GLN A 1 961 ? -53.974 -2.173 1.191 1.00 33.84 961 GLN A C 1
ATOM 6649 O O . GLN A 1 961 ? -54.374 -2.369 2.325 1.00 33.84 961 GLN A O 1
ATOM 6654 N N . THR A 1 962 ? -53.815 -0.886 0.827 1.00 29.16 962 THR A N 1
ATOM 6655 C CA . THR A 1 962 ? -54.001 -0.099 -0.424 1.00 29.16 962 THR A CA 1
ATOM 6656 C C . THR A 1 962 ? -53.148 1.211 -0.431 1.00 29.16 962 THR A C 1
ATOM 6658 O O . THR A 1 962 ? -52.811 1.724 0.629 1.00 29.16 962 THR A O 1
ATOM 6661 N N . THR A 1 963 ? -52.852 1.785 -1.613 1.00 30.48 963 THR A N 1
ATOM 6662 C CA . THR A 1 963 ? -52.416 3.196 -1.920 1.00 30.48 963 THR A CA 1
ATOM 6663 C C . THR A 1 963 ? -53.445 4.275 -1.457 1.00 30.48 963 THR A C 1
ATOM 6665 O O . THR A 1 963 ? -54.519 3.804 -1.078 1.00 30.48 963 THR A O 1
ATOM 6668 N N . PRO A 1 964 ? -53.296 5.645 -1.571 1.00 50.00 964 PRO A N 1
ATOM 6669 C CA . PRO A 1 964 ? -52.359 6.496 -2.373 1.00 50.00 964 PRO A CA 1
ATOM 6670 C C . PRO A 1 964 ? -51.838 7.879 -1.800 1.00 50.00 964 PRO A C 1
ATOM 6672 O O . PRO A 1 964 ? -52.431 8.450 -0.899 1.00 50.00 964 PRO A O 1
ATOM 6675 N N . TRP A 1 965 ? -50.817 8.455 -2.489 1.00 25.61 965 TRP A N 1
ATOM 6676 C CA . TRP A 1 965 ? -50.491 9.892 -2.802 1.00 25.61 965 TRP A CA 1
ATOM 6677 C C . TRP A 1 965 ? -50.104 10.886 -1.662 1.00 25.61 965 TRP A C 1
ATOM 6679 O O . TRP A 1 965 ? -50.785 10.960 -0.654 1.00 25.61 965 TRP A O 1
ATOM 6689 N N . TRP A 1 966 ? -49.033 11.706 -1.751 1.00 28.12 966 TRP A N 1
ATOM 6690 C CA . TRP A 1 966 ? -48.842 12.892 -2.628 1.00 28.12 966 TRP A CA 1
ATOM 6691 C C . TRP A 1 966 ? -47.360 13.363 -2.756 1.00 28.12 966 TRP A C 1
ATOM 6693 O O . TRP A 1 966 ? -46.627 13.316 -1.777 1.00 28.12 966 TRP A O 1
ATOM 6703 N N . MET A 1 967 ? -47.038 13.919 -3.947 1.00 27.12 967 MET A N 1
ATOM 6704 C CA . MET A 1 967 ? -46.084 15.007 -4.325 1.00 27.12 967 MET A CA 1
ATOM 6705 C C . MET A 1 967 ? -44.567 14.924 -4.001 1.00 27.12 967 MET A C 1
ATOM 6707 O O . MET A 1 967 ? -44.182 14.527 -2.919 1.00 27.12 967 MET A O 1
ATOM 6711 N N . ALA A 1 968 ? -43.615 15.375 -4.839 1.00 28.47 968 ALA A N 1
ATOM 6712 C CA . ALA A 1 968 ? -43.637 16.014 -6.162 1.00 28.47 968 ALA A CA 1
ATOM 6713 C C . ALA A 1 968 ? -42.255 15.914 -6.874 1.00 28.47 968 ALA A C 1
ATOM 6715 O O . ALA A 1 968 ? -41.207 16.060 -6.257 1.00 28.47 968 ALA A O 1
ATOM 6716 N N . GLN A 1 969 ? -42.322 15.656 -8.188 1.00 28.59 969 GLN A N 1
ATOM 6717 C CA . GLN A 1 969 ? -41.565 16.196 -9.343 1.00 28.59 969 GLN A CA 1
ATOM 6718 C C . GLN A 1 969 ? -40.197 16.898 -9.153 1.00 28.59 969 GLN A C 1
ATOM 6720 O O . GLN A 1 969 ? -40.087 17.917 -8.491 1.00 28.59 969 GLN A O 1
ATOM 6725 N N . ARG A 1 970 ? -39.153 16.360 -9.813 1.00 30.56 970 ARG A N 1
ATOM 6726 C CA . ARG A 1 970 ? -38.502 16.835 -11.072 1.00 30.56 970 ARG A CA 1
ATOM 6727 C C . ARG A 1 970 ? -37.789 18.196 -10.995 1.00 30.56 970 ARG A C 1
ATOM 6729 O O . ARG A 1 970 ? -38.453 19.223 -10.984 1.00 30.56 970 ARG A O 1
ATOM 6736 N N . LEU A 1 971 ? -36.473 18.195 -11.252 1.00 25.66 971 LEU A N 1
ATOM 6737 C CA . LEU A 1 971 ? -35.864 19.201 -12.132 1.00 25.66 971 LEU A CA 1
ATOM 6738 C C . LEU A 1 971 ? -34.580 18.685 -12.813 1.00 25.66 971 LEU A C 1
ATOM 6740 O O . LEU A 1 971 ? -33.656 18.220 -12.157 1.00 25.66 971 LEU A O 1
ATOM 6744 N N . VAL A 1 972 ? -34.569 18.779 -14.144 1.00 29.47 972 VAL A N 1
ATOM 6745 C CA . VAL A 1 972 ? -33.430 18.630 -15.062 1.00 29.47 972 VAL A CA 1
ATOM 6746 C C . VAL A 1 972 ? -33.124 20.028 -15.601 1.00 29.47 972 VAL A C 1
ATOM 6748 O O . VAL A 1 972 ? -34.028 20.645 -16.153 1.00 29.47 972 VAL A O 1
ATOM 6751 N N . LEU A 1 973 ? -31.884 20.503 -15.467 1.00 27.41 973 LEU A N 1
ATOM 6752 C CA . LEU A 1 973 ? -31.255 21.647 -16.160 1.00 27.41 973 LEU A CA 1
ATOM 6753 C C . LEU A 1 973 ? -29.755 21.566 -15.790 1.00 27.41 973 LEU A C 1
ATOM 6755 O O . LEU A 1 973 ? -29.461 21.439 -14.612 1.00 27.41 973 LEU A O 1
ATOM 6759 N N . ALA A 1 974 ? -28.735 21.598 -16.643 1.00 26.52 974 ALA A N 1
ATOM 6760 C CA . ALA A 1 974 ? -28.595 21.734 -18.084 1.00 26.52 974 ALA A CA 1
ATOM 6761 C C . ALA A 1 974 ? -27.212 21.147 -18.469 1.00 26.52 974 ALA A C 1
ATOM 6763 O O . ALA A 1 974 ? -26.248 21.311 -17.723 1.00 26.52 974 ALA A O 1
ATOM 6764 N N . MET A 1 975 ? -27.107 20.479 -19.623 1.00 30.70 975 MET A N 1
ATOM 6765 C CA . MET A 1 975 ? -25.823 20.216 -20.288 1.00 30.70 975 MET A CA 1
ATOM 6766 C C . MET A 1 975 ? -25.562 21.326 -21.311 1.00 30.70 975 MET A C 1
ATOM 6768 O O . MET A 1 975 ? -26.232 21.388 -22.338 1.00 30.70 975 MET A O 1
ATOM 6772 N N . SER A 1 976 ? -24.573 22.163 -21.020 1.00 30.91 976 SER A N 1
ATOM 6773 C CA . SER A 1 976 ? -23.779 22.995 -21.939 1.00 30.91 976 SER A CA 1
ATOM 6774 C C . SER A 1 976 ? -22.693 23.636 -21.058 1.00 30.91 976 SER A C 1
ATOM 6776 O O . SER A 1 976 ? -23.010 24.161 -20.003 1.00 30.91 976 SER A O 1
ATOM 6778 N N . ALA A 1 977 ? -21.390 23.590 -21.315 1.00 32.03 977 ALA A N 1
ATOM 6779 C CA . ALA A 1 977 ? -20.610 23.351 -22.513 1.00 32.03 977 ALA A CA 1
ATOM 6780 C C . ALA A 1 977 ? -19.209 22.851 -22.103 1.00 32.03 977 ALA A C 1
ATOM 6782 O O . ALA A 1 977 ? -18.730 23.226 -21.040 1.00 32.03 977 ALA A O 1
ATOM 6783 N N . LEU A 1 978 ? -18.545 22.070 -22.959 1.00 25.62 978 LEU A N 1
ATOM 6784 C CA . LEU A 1 978 ? -17.193 22.386 -23.441 1.00 25.62 978 LEU A CA 1
ATOM 6785 C C . LEU A 1 978 ? -16.832 21.398 -24.559 1.00 25.62 978 LEU A C 1
ATOM 6787 O O . LEU A 1 978 ? -16.429 20.263 -24.325 1.00 25.62 978 LEU A O 1
ATOM 6791 N N . ALA A 1 979 ? -17.006 21.855 -25.793 1.00 45.00 979 ALA A N 1
ATOM 6792 C CA . ALA A 1 979 ? -16.185 21.424 -26.907 1.00 45.00 979 ALA A CA 1
ATOM 6793 C C . ALA A 1 979 ? -15.400 22.661 -27.343 1.00 45.00 979 ALA A C 1
ATOM 6795 O O . ALA A 1 979 ? -16.030 23.656 -27.700 1.00 45.00 979 ALA A O 1
ATOM 6796 N N . ALA A 1 980 ? -14.070 22.594 -27.254 1.00 38.88 980 ALA A N 1
ATOM 6797 C CA . ALA A 1 980 ? -13.103 23.042 -28.263 1.00 38.88 980 ALA A CA 1
ATOM 6798 C C . ALA A 1 980 ? -11.728 23.335 -27.628 1.00 38.88 980 ALA A C 1
ATOM 6800 O O . ALA A 1 980 ? -11.641 24.203 -26.763 1.00 38.88 980 ALA A O 1
ATOM 6801 N N . ILE A 1 981 ? -10.705 22.689 -28.212 1.00 37.03 981 ILE A N 1
ATOM 6802 C CA . ILE A 1 981 ? -9.260 23.005 -28.194 1.00 37.03 981 ILE A CA 1
ATOM 6803 C C . ILE A 1 981 ? -8.487 22.571 -26.948 1.00 37.03 981 ILE A C 1
ATOM 6805 O O . ILE A 1 981 ? -8.753 23.086 -25.843 1.00 37.03 981 ILE A O 1
#

Foldseek 3Di:
DQQFFFDDPPDDDDDDDDDDDPFWDDFDKDFPGKTFPDSAQVPGFKIKTAQIATCATHGPPRDGSVVDDDPDRMDIDTDGDAAAEKEFDDWAWEEEEQQPFFFTHTPDRGAIDPPHDPFGKDWFWDTKGFPGRFFDFFTKIKTAQIATPGDLPPHHSSNHDYPHRMDIGTYGHHAWAKEKEAFEAEDEQPDDADACGLPIDIAGDHPQDDCVQKDWDKHWDQQPRVDRDFDKAAQRTWIDTIDHRRYDYDYTGHIYGHHYAQAKEWEWEAAEEAWPDDDDIDTPWIWGHQPPDIDTFPQWDDPPPQWIWTDPVPPKIKIFHKDFDPFDAFQLRIGAAGKTWIDTDDDIDIDDPRHDSHYHYTYMYGYGAAEKEKDWDQLEDEQDPAQFGPTPAIDIGPDDPRGFKGWDWGKGWSDRAFDAQTKMKTAQIDMDGPRSNRYDYNVHRMDIGRRHGHHAAEKDKDWEWEEEEQQQAFFTDTDIDIDDDNSADKDWDWGKGFPARAFDFFTKIKIAQTAIDDPRRNNHDYDRIDIGTYGHHAAAEKEFQDDDPLELQALVRIDSSRRQADERYAEYEYAAPREHEHDLVPHDPPGDAAAGEYQEYYDAAEYEYEAGHYEYHQNYYAYAEYEYAAYEYEHAHEHHYQYYYYAAYEYEYQEEYEHNEDEEHAHDYAYAYAEEYYEEHEPEEYEAFAYHYAEEYEYAYPHYEHYYHPPGEYEYNEEYEEEDAAYEYAQADLRYAGNYEYAYAYAEYAHEHNAEEYEHAAAHHVEEYHYEYAHEEYEYDPPHEHEHQYEYEYEDAAYEYYAPHLRYAGNYEYEYHYAEYAHEHNDEEYEHAAYHHVEEAHYEYAAEEYEYDPPGEHEHNYEYEYYDAAYEYYAADLRYHDNYHYHYHYNHYHYNDDDPDDDDDDDDDDDDDDDDDDDDDDDDDDDDDDDDDDDDDDDDDDDDDDDDDDDDDDDDDDDDDDDDDDDDDDDDDDDDDDDDD

pLDDT: mean 88.36, std 17.71, range [25.61, 98.69]